Protein 3BJB (pdb70)

Nearest PDB structures (foldseek):
  3bjb-assembly2_C  TM=1.004E+00  e=9.949E-22  Rhodococcus jostii RHA1
  3bjb-assembly1_A  TM=9.323E-01  e=1.889E-17  Rhodococcus jostii RHA1
  3mnl-assembly1_A  TM=8.735E-01  e=1.413E-06  Mycobacterium tuberculosis H37Rv
  2qib-assembly1_B  TM=6.508E-01  e=2.003E-03  Streptomyces coelicolor A3(2)
  7uwb-assembly1_c  TM=2.701E-01  e=7.790E+00  Citrus x limon

Structure (mmCIF, N/CA/C/O backbone):
data_3BJB
#
_entry.id   3BJB
#
_cell.length_a   93.767
_cell.length_b   93.767
_cell.length_c   314.912
_cell.angle_alpha   90.00
_cell.angle_beta   90.00
_cell.angle_gamma   90.00
#
_symmetry.space_group_name_H-M   'P 41 21 2'
#
loop_
_entity.id
_entity.type
_entity.pdbx_description
1 polymer 'Probable transcriptional regulator, TetR family protein'
2 non-polymer 'SULFATE ION'
3 water water
#
loop_
_atom_site.group_PDB
_atom_site.id
_atom_site.type_symbol
_atom_site.label_atom_id
_atom_site.label_alt_id
_atom_site.label_comp_id
_atom_site.label_asym_id
_atom_site.label_entity_id
_atom_site.label_seq_id
_atom_site.pdbx_PDB_ins_code
_atom_site.Cartn_x
_atom_site.Cartn_y
_atom_site.Cartn_z
_atom_site.occupancy
_atom_site.B_iso_or_equiv
_atom_site.auth_seq_id
_atom_site.auth_comp_id
_atom_site.auth_asym_id
_atom_site.auth_atom_id
_atom_site.pdbx_PDB_model_num
ATOM 1 N N . SER A 1 17 ? 116.009 36.997 163.969 1.00 87.94 15 SER A N 1
ATOM 2 C CA . SER A 1 17 ? 115.916 36.159 162.679 1.00 88.34 15 SER A CA 1
ATOM 3 C C . SER A 1 17 ? 115.123 34.871 162.910 1.00 88.52 15 SER A C 1
ATOM 4 O O . SER A 1 17 ? 114.316 34.471 162.070 1.00 88.51 15 SER A O 1
ATOM 7 N N . GLU A 1 18 ? 115.366 34.221 164.046 1.00 88.71 16 GLU A N 1
ATOM 8 C CA . GLU A 1 18 ? 114.547 33.086 164.471 1.00 88.57 16 GLU A CA 1
ATOM 9 C C . GLU A 1 18 ? 113.843 33.433 165.780 1.00 88.75 16 GLU A C 1
ATOM 10 O O . GLU A 1 18 ? 112.823 32.822 166.121 1.00 89.27 16 GLU A O 1
ATOM 16 N N . GLU A 1 19 ? 114.390 34.422 166.502 1.00 88.40 17 GLU A N 1
ATOM 17 C CA . GLU A 1 19 ? 113.624 35.151 167.513 1.00 87.92 17 GLU A CA 1
ATOM 18 C C . GLU A 1 19 ? 112.341 35.541 166.808 1.00 87.24 17 GLU A C 1
ATOM 19 O O . GLU A 1 19 ? 111.246 35.416 167.352 1.00 87.23 17 GLU A O 1
ATOM 25 N N . GLN A 1 20 ? 112.510 35.980 165.563 1.00 86.23 18 GLN A N 1
ATOM 26 C CA . GLN A 1 20 ? 111.426 36.422 164.704 1.00 85.08 18 GLN A CA 1
ATOM 27 C C . GLN A 1 20 ? 110.485 35.289 164.261 1.00 83.89 18 GLN A C 1
ATOM 28 O O . GLN A 1 20 ? 109.300 35.522 163.990 1.00 82.98 18 GLN A O 1
ATOM 34 N N . ARG A 1 21 ? 111.009 34.069 164.167 1.00 82.21 19 ARG A N 1
ATOM 35 C CA . ARG A 1 21 ? 110.185 32.953 163.712 1.00 80.35 19 ARG A CA 1
ATOM 36 C C . ARG A 1 21 ? 109.429 32.332 164.885 1.00 78.68 19 ARG A C 1
ATOM 37 O O . ARG A 1 21 ? 108.299 31.853 164.719 1.00 76.97 19 ARG A O 1
ATOM 45 N N . ALA A 1 22 ? 110.059 32.365 166.063 1.00 77.03 20 ALA A N 1
ATOM 46 C CA . ALA A 1 22 ? 109.399 32.000 167.318 1.00 76.74 20 ALA A CA 1
ATOM 47 C C . ALA A 1 22 ? 108.294 33.017 167.643 1.00 76.99 20 ALA A C 1
ATOM 48 O O . ALA A 1 22 ? 107.192 32.651 168.047 1.00 76.83 20 ALA A O 1
ATOM 50 N N . ARG A 1 23 ? 108.610 34.297 167.458 1.00 76.93 21 ARG A N 1
ATOM 51 C CA . ARG A 1 23 ? 107.656 35.390 167.593 1.00 76.94 21 ARG A CA 1
ATOM 52 C C . ARG A 1 23 ? 106.389 35.097 166.781 1.00 76.52 21 ARG A C 1
ATOM 53 O O . ARG A 1 23 ? 105.289 35.492 167.170 1.00 75.77 21 ARG A O 1
ATOM 61 N N . HIS A 1 24 ? 106.558 34.375 165.676 1.00 76.08 22 HIS A N 1
ATOM 62 C CA . HIS A 1 24 ? 105.455 34.061 164.758 1.00 76.76 22 HIS A CA 1
ATOM 63 C C . HIS A 1 24 ? 104.602 32.876 165.228 1.00 76.22 22 HIS A C 1
ATOM 64 O O . HIS A 1 24 ? 103.372 32.867 165.083 1.00 77.12 22 HIS A O 1
ATOM 71 N N . VAL A 1 25 ? 105.280 31.890 165.798 1.00 74.71 23 VAL A N 1
ATOM 72 C CA . VAL A 1 25 ? 104.662 30.741 166.448 1.00 73.07 23 VAL A CA 1
ATOM 73 C C . VAL A 1 25 ? 103.922 31.192 167.740 1.00 72.34 23 VAL A C 1
ATOM 74 O O . VAL A 1 25 ? 102.894 30.628 168.084 1.00 71.74 23 VAL A O 1
ATOM 78 N N . ARG A 1 26 ? 104.410 32.235 168.414 1.00 71.89 24 ARG A N 1
ATOM 79 C CA . ARG A 1 26 ? 103.749 32.737 169.625 1.00 72.89 24 ARG A CA 1
ATOM 80 C C . ARG A 1 26 ? 102.369 33.302 169.320 1.00 73.14 24 ARG A C 1
ATOM 81 O O . ARG A 1 26 ? 101.395 33.017 170.005 1.00 73.62 24 ARG A O 1
ATOM 97 N N . LEU A 1 28 ? 100.283 32.819 166.668 1.00 70.28 26 LEU A N 1
ATOM 98 C CA . LEU A 1 28 ? 99.373 31.743 166.240 1.00 68.47 26 LEU A CA 1
ATOM 99 C C . LEU A 1 28 ? 98.802 30.865 167.352 1.00 67.04 26 LEU A C 1
ATOM 100 O O . LEU A 1 28 ? 97.627 30.535 167.338 1.00 64.63 26 LEU A O 1
ATOM 105 N N . GLU A 1 29 ? 99.627 30.459 168.312 1.00 68.15 27 GLU A N 1
ATOM 106 C CA . GLU A 1 29 ? 99.071 29.765 169.492 1.00 69.02 27 GLU A CA 1
ATOM 107 C C . GLU A 1 29 ? 98.259 30.669 170.426 1.00 68.37 27 GLU A C 1
ATOM 108 O O . GLU A 1 29 ? 97.152 30.306 170.831 1.00 69.35 27 GLU A O 1
ATOM 114 N N . ALA A 1 30 ? 98.780 31.857 170.723 1.00 66.25 28 ALA A N 1
ATOM 115 C CA . ALA A 1 30 ? 97.998 32.867 171.415 1.00 64.20 28 ALA A CA 1
ATOM 116 C C . ALA A 1 30 ? 96.591 32.901 170.817 1.00 63.74 28 ALA A C 1
ATOM 117 O O . ALA A 1 30 ? 95.622 32.693 171.539 1.00 63.68 28 ALA A O 1
ATOM 119 N N . ALA A 1 31 ? 96.498 33.116 169.500 1.00 62.91 29 ALA A N 1
ATOM 120 C CA . ALA A 1 31 ? 95.227 33.086 168.742 1.00 62.70 29 ALA A CA 1
ATOM 121 C C . ALA A 1 31 ? 94.439 31.784 168.892 1.00 63.23 29 ALA A C 1
ATOM 122 O O . ALA A 1 31 ? 93.238 31.804 169.205 1.00 63.81 29 ALA A O 1
ATOM 124 N N . ILE A 1 32 ? 95.098 30.652 168.657 1.00 63.40 30 ILE A N 1
ATOM 125 C CA . ILE A 1 32 ? 94.462 29.353 168.857 1.00 63.32 30 ILE A CA 1
ATOM 126 C C . ILE A 1 32 ? 93.858 29.300 170.263 1.00 63.37 30 ILE A C 1
ATOM 127 O O . ILE A 1 32 ? 92.681 29.006 170.432 1.00 63.92 30 ILE A O 1
ATOM 132 N N . GLU A 1 33 ? 94.670 29.631 171.255 1.00 62.55 31 GLU A N 1
ATOM 133 C CA . GLU A 1 33 ? 94.290 29.562 172.653 1.00 63.39 31 GLU A CA 1
ATOM 134 C C . GLU A 1 33 ? 93.057 30.425 172.993 1.00 63.31 31 GLU A C 1
ATOM 135 O O . GLU A 1 33 ? 92.188 30.017 173.773 1.00 64.07 31 GLU A O 1
ATOM 141 N N . LEU A 1 34 ? 92.987 31.619 172.416 1.00 62.43 32 LEU A N 1
ATOM 142 C CA . LEU A 1 34 ? 91.876 32.509 172.684 1.00 61.42 32 LEU A CA 1
ATOM 143 C C . LEU A 1 34 ? 90.556 32.084 172.040 1.00 61.54 32 LEU A C 1
ATOM 144 O O . LEU A 1 34 ? 89.490 32.265 172.626 1.00 60.65 32 LEU A O 1
ATOM 149 N N . ALA A 1 35 ? 90.632 31.505 170.844 1.00 62.44 33 ALA A N 1
ATOM 150 C CA . ALA A 1 35 ? 89.429 31.099 170.112 1.00 62.96 33 ALA A CA 1
ATOM 151 C C . ALA A 1 35 ? 88.765 29.901 170.773 1.00 64.15 33 ALA A C 1
ATOM 152 O O . ALA A 1 35 ? 87.632 29.563 170.441 1.00 64.32 33 ALA A O 1
ATOM 154 N N . THR A 1 36 ? 89.481 29.269 171.702 1.00 65.26 34 THR A N 1
ATOM 155 C CA . THR A 1 36 ? 88.952 28.168 172.499 1.00 67.61 34 THR A CA 1
ATOM 156 C C . THR A 1 36 ? 88.277 28.705 173.745 1.00 68.92 34 THR A C 1
ATOM 157 O O . THR A 1 36 ? 87.163 28.297 174.071 1.00 70.09 34 THR A O 1
ATOM 161 N N . GLU A 1 37 ? 88.968 29.597 174.452 1.00 70.33 35 GLU A N 1
ATOM 162 C CA . GLU A 1 37 ? 88.415 30.257 175.641 1.00 71.75 35 GLU A CA 1
ATOM 163 C C . GLU A 1 37 ? 87.173 31.087 175.293 1.00 72.35 35 GLU A C 1
ATOM 164 O O . GLU A 1 37 ? 86.238 31.194 176.098 1.00 72.58 35 GLU A O 1
ATOM 170 N N . LYS A 1 38 ? 87.159 31.642 174.081 1.00 72.05 36 LYS A N 1
ATOM 171 C CA . LYS A 1 38 ? 86.215 32.690 173.731 1.00 72.51 36 LYS A CA 1
ATOM 172 C C . LYS A 1 38 ? 85.718 32.567 172.267 1.00 72.39 36 LYS A C 1
ATOM 173 O O . LYS A 1 38 ? 86.437 32.087 171.379 1.00 72.79 36 LYS A O 1
ATOM 179 N N . GLU A 1 39 ? 84.485 32.990 172.021 1.00 71.16 37 GLU A N 1
ATOM 180 C CA . GLU A 1 39 ? 83.906 32.984 170.674 1.00 69.93 37 GLU A CA 1
ATOM 181 C C . GLU A 1 39 ? 84.561 34.096 169.809 1.00 68.98 37 GLU A C 1
ATOM 182 O O . GLU A 1 39 ? 85.100 35.057 170.346 1.00 68.73 37 GLU A O 1
ATOM 188 N N . LEU A 1 40 ? 84.556 33.952 168.479 1.00 67.64 38 LEU A N 1
ATOM 189 C CA . LEU A 1 40 ? 85.418 34.778 167.621 1.00 65.69 38 LEU A CA 1
ATOM 190 C C . LEU A 1 40 ? 85.068 36.230 167.778 1.00 65.76 38 LEU A C 1
ATOM 191 O O . LEU A 1 40 ? 85.953 37.075 167.874 1.00 66.89 38 LEU A O 1
ATOM 196 N N . ALA A 1 41 ? 83.781 36.521 167.850 1.00 65.24 39 ALA A N 1
ATOM 197 C CA . ALA A 1 41 ? 83.337 37.899 167.955 1.00 65.41 39 ALA A CA 1
ATOM 198 C C . ALA A 1 41 ? 83.933 38.660 169.155 1.00 65.46 39 ALA A C 1
ATOM 199 O O . ALA A 1 41 ? 84.062 39.891 169.118 1.00 65.09 39 ALA A O 1
ATOM 201 N N . ARG A 1 42 ? 84.271 37.918 170.208 1.00 65.07 40 ARG A N 1
ATOM 202 C CA . ARG A 1 42 ? 84.800 38.475 171.445 1.00 64.38 40 ARG A CA 1
ATOM 203 C C . ARG A 1 42 ? 86.324 38.266 171.637 1.00 62.73 40 ARG A C 1
ATOM 204 O O . ARG A 1 42 ? 86.896 38.796 172.584 1.00 63.51 40 ARG A O 1
ATOM 212 N N . VAL A 1 43 ? 86.987 37.500 170.774 1.00 59.81 41 VAL A N 1
ATOM 213 C CA . VAL A 1 43 ? 88.447 37.394 170.849 1.00 58.30 41 VAL A CA 1
ATOM 214 C C . VAL A 1 43 ? 89.031 38.764 170.560 1.00 59.37 41 VAL A C 1
ATOM 215 O O . VAL A 1 43 ? 88.708 39.360 169.559 1.00 60.36 41 VAL A O 1
ATOM 219 N N . GLN A 1 44 ? 89.895 39.285 171.402 1.00 59.43 42 GLN A N 1
ATOM 220 C CA . GLN A 1 44 ? 90.391 40.603 171.099 1.00 61.27 42 GLN A CA 1
ATOM 221 C C . GLN A 1 44 ? 91.881 40.673 170.781 1.00 60.95 42 GLN A C 1
ATOM 222 O O . GLN A 1 44 ? 92.714 40.108 171.502 1.00 62.42 42 GLN A O 1
ATOM 236 N N . HIS A 1 46 ? 94.155 42.899 171.294 1.00 58.10 44 HIS A N 1
ATOM 237 C CA . HIS A 1 46 ? 95.014 43.173 172.443 1.00 56.07 44 HIS A CA 1
ATOM 238 C C . HIS A 1 46 ? 95.236 42.015 173.346 1.00 58.41 44 HIS A C 1
ATOM 239 O O . HIS A 1 46 ? 96.293 41.935 173.942 1.00 60.17 44 HIS A O 1
ATOM 246 N N . GLU A 1 47 ? 94.272 41.113 173.480 1.00 60.67 45 GLU A N 1
ATOM 247 C CA . GLU A 1 47 ? 94.525 39.917 174.298 1.00 63.23 45 GLU A CA 1
ATOM 248 C C . GLU A 1 47 ? 95.532 38.998 173.592 1.00 62.21 45 GLU A C 1
ATOM 249 O O . GLU A 1 47 ? 96.304 38.316 174.267 1.00 61.42 45 GLU A O 1
ATOM 255 N N . VAL A 1 48 ? 95.524 38.999 172.255 1.00 61.18 46 VAL A N 1
ATOM 256 C CA . VAL A 1 48 ? 96.430 38.156 171.457 1.00 61.93 46 VAL A CA 1
ATOM 257 C C . VAL A 1 48 ? 97.886 38.580 171.556 1.00 62.24 46 VAL A C 1
ATOM 258 O O . VAL A 1 48 ? 98.770 37.726 171.708 1.00 63.30 46 VAL A O 1
ATOM 262 N N . ALA A 1 49 ? 98.133 39.884 171.487 1.00 62.78 47 ALA A N 1
ATOM 263 C CA . ALA A 1 49 ? 99.490 40.440 171.628 1.00 62.92 47 ALA A CA 1
ATOM 264 C C . ALA A 1 49 ? 100.071 40.231 173.016 1.00 62.81 47 ALA A C 1
ATOM 265 O O . ALA A 1 49 ? 101.205 39.745 173.142 1.00 63.14 47 ALA A O 1
ATOM 267 N N . LYS A 1 50 ? 99.287 40.598 174.034 1.00 62.57 48 LYS A N 1
ATOM 268 C CA . LYS A 1 50 ? 99.671 40.495 175.440 1.00 63.82 48 LYS A CA 1
ATOM 269 C C . LYS A 1 50 ? 100.090 39.042 175.794 1.00 64.09 48 LYS A C 1
ATOM 270 O O . LYS A 1 50 ? 101.216 38.806 176.208 1.00 63.83 48 LYS A O 1
ATOM 276 N N . ARG A 1 51 ? 99.159 38.104 175.604 1.00 64.91 49 ARG A N 1
ATOM 277 C CA . ARG A 1 51 ? 99.341 36.637 175.666 1.00 64.76 49 ARG A CA 1
ATOM 278 C C . ARG A 1 51 ? 100.469 36.076 174.777 1.00 64.97 49 ARG A C 1
ATOM 279 O O . ARG A 1 51 ? 100.970 34.982 175.026 1.00 65.55 49 ARG A O 1
ATOM 287 N N . ALA A 1 52 ? 100.843 36.808 173.730 1.00 65.33 50 ALA A N 1
ATOM 288 C CA . ALA A 1 52 ? 101.919 36.394 172.817 1.00 65.49 50 ALA A CA 1
ATOM 289 C C . ALA A 1 52 ? 103.240 37.102 173.132 1.00 65.74 50 ALA A C 1
ATOM 290 O O . ALA A 1 52 ? 104.295 36.790 172.566 1.00 66.04 50 ALA A O 1
ATOM 292 N N . GLY A 1 53 ? 103.168 38.054 174.050 1.00 65.45 51 GLY A N 1
ATOM 293 C CA . GLY A 1 53 ? 104.326 38.814 174.463 1.00 63.89 51 GLY A CA 1
ATOM 294 C C . GLY A 1 53 ? 104.839 39.783 173.414 1.00 63.76 51 GLY A C 1
ATOM 295 O O . GLY A 1 53 ? 106.001 40.161 173.456 1.00 64.98 51 GLY A O 1
ATOM 296 N N . VAL A 1 54 ? 103.995 40.228 172.492 1.00 62.05 52 VAL A N 1
ATOM 297 C CA . VAL A 1 54 ? 104.480 41.147 171.468 1.00 60.99 52 VAL A CA 1
ATOM 298 C C . VAL A 1 54 ? 103.824 42.506 171.582 1.00 60.58 52 VAL A C 1
ATOM 299 O O . VAL A 1 54 ? 102.727 42.621 172.113 1.00 60.03 52 VAL A O 1
ATOM 303 N N . ALA A 1 55 ? 104.496 43.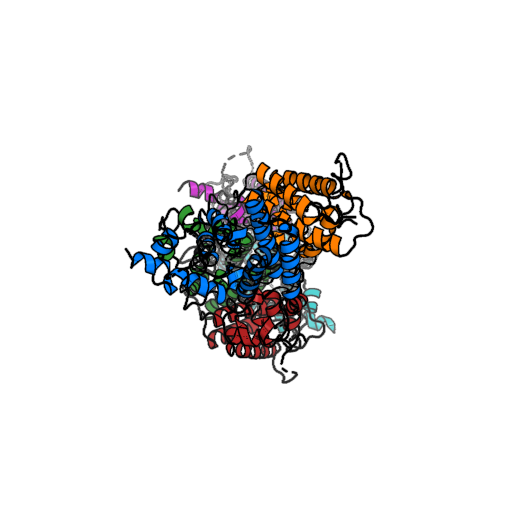539 171.080 1.00 60.63 53 ALA A N 1
ATOM 304 C CA . ALA A 1 55 ? 103.883 44.858 171.052 1.00 61.51 53 ALA A CA 1
ATOM 305 C C . ALA A 1 55 ? 102.788 44.773 170.027 1.00 62.93 53 ALA A C 1
ATOM 306 O O . ALA A 1 55 ? 102.810 43.923 169.125 1.00 64.31 53 ALA A O 1
ATOM 308 N N . ILE A 1 56 ? 101.832 45.670 170.168 1.00 63.52 54 ILE A N 1
ATOM 309 C CA . ILE A 1 56 ? 100.581 45.583 169.475 1.00 63.71 54 ILE A CA 1
ATOM 310 C C . ILE A 1 56 ? 100.756 46.029 168.037 1.00 64.94 54 ILE A C 1
ATOM 311 O O . ILE A 1 56 ? 100.014 45.632 167.151 1.00 67.03 54 ILE A O 1
ATOM 316 N N . GLY A 1 57 ? 101.778 46.837 167.804 1.00 66.53 55 GLY A N 1
ATOM 317 C CA . GLY A 1 57 ? 102.128 47.245 166.458 1.00 66.90 55 GLY A CA 1
ATOM 318 C C . GLY A 1 57 ? 102.563 46.054 165.639 1.00 67.16 55 GLY A C 1
ATOM 319 O O . GLY A 1 57 ? 102.139 45.899 164.493 1.00 67.13 55 GLY A O 1
ATOM 320 N N . THR A 1 58 ? 103.405 45.220 166.250 1.00 68.09 56 THR A N 1
ATOM 321 C CA . THR A 1 58 ? 103.994 44.076 165.584 1.00 68.54 56 THR A CA 1
ATOM 322 C C . THR A 1 58 ? 102.881 43.102 165.241 1.00 68.13 56 THR A C 1
ATOM 323 O O . THR A 1 58 ? 102.791 42.671 164.089 1.00 67.81 56 THR A O 1
ATOM 327 N N . LEU A 1 59 ? 101.978 42.837 166.191 1.00 66.80 57 LEU A N 1
ATOM 328 C CA . LEU A 1 59 ? 100.849 41.955 165.907 1.00 65.63 57 LEU A CA 1
ATOM 329 C C . LEU A 1 59 ? 100.105 42.344 164.611 1.00 66.24 57 LEU A C 1
ATOM 330 O O . LEU A 1 59 ? 99.884 41.496 163.744 1.00 67.84 57 LEU A O 1
ATOM 335 N N . TYR A 1 60 ? 99.710 43.610 164.474 1.00 65.10 58 TYR A N 1
ATOM 336 C CA . TYR A 1 60 ? 98.907 44.023 163.321 1.00 63.80 58 TYR A CA 1
ATOM 337 C C . TYR A 1 60 ? 99.729 44.191 162.059 1.00 64.00 58 TYR A C 1
ATOM 338 O O . TYR A 1 60 ? 99.203 44.137 160.928 1.00 64.88 58 TYR A O 1
ATOM 347 N N . ARG A 1 61 ? 101.004 44.463 162.258 1.00 63.56 59 ARG A N 1
ATOM 348 C CA . ARG A 1 61 ? 101.968 44.408 161.170 1.00 64.95 59 ARG A CA 1
ATOM 349 C C . ARG A 1 61 ? 101.947 43.049 160.472 1.00 63.15 59 ARG A C 1
ATOM 350 O O . ARG A 1 61 ? 101.938 42.993 159.260 1.00 62.37 59 ARG A O 1
ATOM 358 N N . TYR A 1 62 ? 101.929 41.970 161.242 1.00 63.09 60 TYR A N 1
ATOM 359 C CA . TYR A 1 62 ? 101.871 40.635 160.674 1.00 63.57 60 TYR A CA 1
ATOM 360 C C . TYR A 1 62 ? 100.452 40.115 160.475 1.00 63.08 60 TYR A C 1
ATOM 361 O O . TYR A 1 62 ? 100.250 39.213 159.691 1.00 64.22 60 TYR A O 1
ATOM 370 N N . PHE A 1 63 ? 99.457 40.668 161.154 1.00 61.44 61 PHE A N 1
ATOM 371 C CA . PHE A 1 63 ? 98.090 40.245 160.892 1.00 60.33 61 PHE A CA 1
ATOM 372 C C . PHE A 1 63 ? 97.189 41.463 161.032 1.00 61.34 61 PHE A C 1
ATOM 373 O O . PHE A 1 63 ? 96.699 41.725 162.145 1.00 61.66 61 PHE A O 1
ATOM 381 N N . PRO A 1 64 ? 96.996 42.222 159.917 1.00 60.01 62 PRO A N 1
ATOM 382 C CA . PRO A 1 64 ? 96.225 43.479 159.822 1.00 58.78 62 PRO A CA 1
ATOM 383 C C . PRO A 1 64 ? 94.822 43.441 160.427 1.00 60.74 62 PRO A C 1
ATOM 384 O O . PRO A 1 64 ? 94.198 44.509 160.639 1.00 62.15 62 PRO A O 1
ATOM 388 N N . SER A 1 65 ? 94.305 42.245 160.692 1.00 59.32 63 SER A N 1
ATOM 389 C CA . SER A 1 65 ? 92.988 42.137 161.320 1.00 59.25 63 SER A CA 1
ATOM 390 C C . SER A 1 65 ? 92.848 40.756 161.848 1.00 58.94 63 SER A C 1
ATOM 391 O O . SER A 1 65 ? 93.743 39.922 161.709 1.00 60.44 63 SER A O 1
ATOM 394 N N . LYS A 1 66 ? 91.704 40.529 162.456 1.00 59.58 64 LYS A N 1
ATOM 395 C CA . LYS A 1 66 ? 91.395 39.302 163.139 1.00 60.40 64 LYS A CA 1
ATOM 396 C C . LYS A 1 66 ? 91.202 38.249 162.063 1.00 59.78 64 LYS A C 1
ATOM 397 O O . LYS A 1 66 ? 91.699 37.146 162.195 1.00 60.00 64 LYS A O 1
ATOM 403 N N . THR A 1 67 ? 90.519 38.625 160.974 1.00 59.67 65 THR A N 1
ATOM 404 C CA . THR A 1 67 ? 90.351 37.741 159.848 1.00 57.32 65 THR A CA 1
ATOM 405 C C . THR A 1 67 ? 91.710 37.249 159.369 1.00 57.18 65 THR A C 1
ATOM 406 O O . THR A 1 67 ? 91.833 36.069 159.109 1.00 57.89 65 THR A O 1
ATOM 410 N N . HIS A 1 68 ? 92.718 38.128 159.246 1.00 56.27 66 HIS A N 1
ATOM 411 C CA . HIS A 1 68 ? 94.009 37.710 158.652 1.00 56.94 66 HIS A CA 1
ATOM 412 C C . HIS A 1 68 ? 94.658 36.661 159.484 1.00 58.32 66 HIS A C 1
ATOM 413 O O . HIS A 1 68 ? 95.558 35.928 158.999 1.00 60.88 66 HIS A O 1
ATOM 420 N N . LEU A 1 69 ? 94.254 36.642 160.753 1.00 57.93 67 LEU A N 1
ATOM 421 C CA . LEU A 1 69 ? 95.008 35.982 161.780 1.00 58.22 67 LEU A CA 1
ATOM 422 C C . LEU A 1 69 ? 94.425 34.599 161.934 1.00 59.53 67 LEU A C 1
ATOM 423 O O . LEU A 1 69 ? 95.189 33.624 162.067 1.00 57.89 67 LEU A O 1
ATOM 428 N N . PHE A 1 70 ? 93.089 34.496 161.899 1.00 59.38 68 PHE A N 1
ATOM 429 C CA . PHE A 1 70 ? 92.481 33.155 161.906 1.00 60.86 68 PHE A CA 1
ATOM 430 C C . PHE A 1 70 ? 92.469 32.418 160.550 1.00 61.70 68 PHE A C 1
ATOM 431 O O . PHE A 1 70 ? 92.289 31.184 160.510 1.00 62.62 68 PHE A O 1
ATOM 439 N N . VAL A 1 71 ? 92.716 33.158 159.460 1.00 61.15 69 VAL A N 1
ATOM 440 C CA . VAL A 1 71 ? 93.115 32.526 158.207 1.00 59.05 69 VAL A CA 1
ATOM 441 C C . VAL A 1 71 ? 94.546 32.003 158.259 1.00 60.91 69 VAL A C 1
ATOM 442 O O . VAL A 1 71 ? 94.828 30.925 157.753 1.00 62.99 69 VAL A O 1
ATOM 446 N N . ALA A 1 72 ? 95.464 32.744 158.863 1.00 61.77 70 ALA A N 1
ATOM 447 C CA . ALA A 1 72 ? 96.804 32.206 159.057 1.00 61.94 70 ALA A CA 1
ATOM 448 C C . ALA A 1 72 ? 96.729 30.952 159.967 1.00 62.69 70 ALA A C 1
ATOM 449 O O . ALA A 1 72 ? 97.440 29.977 159.743 1.00 61.80 70 ALA A O 1
ATOM 451 N N . VAL A 1 73 ? 95.833 30.982 160.958 1.00 64.97 71 VAL A N 1
ATOM 452 C CA . VAL A 1 73 ? 95.640 29.840 161.850 1.00 66.09 71 VAL A CA 1
ATOM 453 C C . VAL A 1 73 ? 95.094 28.693 161.007 1.00 66.55 71 VAL A C 1
ATOM 454 O O . VAL A 1 73 ? 95.629 27.604 161.050 1.00 67.16 71 VAL A O 1
ATOM 466 N N . VAL A 1 75 ? 95.563 28.108 157.842 1.00 68.50 73 VAL A N 1
ATOM 467 C CA . VAL A 1 75 ? 96.598 27.578 156.932 1.00 67.20 73 VAL A CA 1
ATOM 468 C C . VAL A 1 75 ? 97.513 26.701 157.721 1.00 68.19 73 VAL A C 1
ATOM 469 O O . VAL A 1 75 ? 97.911 25.622 157.276 1.00 69.59 73 VAL A O 1
ATOM 473 N N . ASP A 1 76 ? 97.827 27.159 158.920 1.00 69.13 74 ASP A N 1
ATOM 474 C CA . ASP A 1 76 ? 98.795 26.485 159.764 1.00 69.95 74 ASP A CA 1
ATOM 475 C C . ASP A 1 76 ? 98.228 25.180 160.286 1.00 69.75 74 ASP A C 1
ATOM 476 O O . ASP A 1 76 ? 98.945 24.190 160.413 1.00 70.16 74 ASP A O 1
ATOM 481 N N . GLN A 1 77 ? 96.936 25.193 160.576 1.00 70.14 75 GLN A N 1
ATOM 482 C CA . GLN A 1 77 ? 96.247 24.011 161.068 1.00 70.80 75 GLN A CA 1
ATOM 483 C C . GLN A 1 77 ? 96.075 22.914 160.032 1.00 70.77 75 GLN A C 1
ATOM 484 O O . GLN A 1 77 ? 96.052 21.740 160.404 1.00 71.77 75 GLN A O 1
ATOM 490 N N . ILE A 1 78 ? 95.945 23.284 158.752 1.00 70.43 76 ILE A N 1
ATOM 491 C CA . ILE A 1 78 ? 95.945 22.292 157.657 1.00 71.02 76 ILE A CA 1
ATOM 492 C C . ILE A 1 78 ? 97.320 21.633 157.491 1.00 72.02 76 ILE A C 1
ATOM 493 O O . ILE A 1 78 ? 97.424 20.427 157.583 1.00 72.91 76 ILE A O 1
ATOM 498 N N . ASP A 1 79 ? 98.363 22.431 157.263 1.00 73.66 77 ASP A N 1
ATOM 499 C CA . ASP A 1 79 ? 99.745 21.948 157.171 1.00 75.87 77 ASP A CA 1
ATOM 500 C C . ASP A 1 79 ? 100.077 20.821 158.179 1.00 77.65 77 ASP A C 1
ATOM 501 O O . ASP A 1 79 ? 101.067 20.106 158.017 1.00 76.59 77 ASP A O 1
ATOM 506 N N . ARG A 1 80 ? 99.238 20.670 159.204 1.00 79.63 78 ARG A N 1
ATOM 507 C CA . ARG A 1 80 ? 99.440 19.658 160.242 1.00 81.69 78 ARG A CA 1
ATOM 508 C C . ARG A 1 80 ? 98.432 18.490 160.186 1.00 81.84 78 ARG A C 1
ATOM 509 O O . ARG A 1 80 ? 98.169 17.860 161.204 1.00 80.95 78 ARG A O 1
ATOM 525 N N . GLY A 1 92 ? 93.275 3.517 154.624 1.00 60.98 90 GLY A N 1
ATOM 526 C CA . GLY A 1 92 ? 94.382 2.586 154.409 1.00 62.65 90 GLY A CA 1
ATOM 527 C C . GLY A 1 92 ? 95.165 2.828 153.123 1.00 63.06 90 GLY A C 1
ATOM 528 O O . GLY A 1 92 ? 95.472 3.972 152.785 1.00 62.35 90 GLY A O 1
ATOM 529 N N . GLU A 1 93 ? 95.499 1.749 152.406 1.00 63.92 91 GLU A N 1
ATOM 530 C CA . GLU A 1 93 ? 96.281 1.866 151.153 1.00 64.07 91 GLU A CA 1
ATOM 531 C C . GLU A 1 93 ? 95.520 2.518 149.960 1.00 63.75 91 GLU A C 1
ATOM 532 O O . GLU A 1 93 ? 95.829 3.664 149.605 1.00 64.19 91 GLU A O 1
ATOM 538 N N . SER A 1 94 ? 94.551 1.804 149.364 1.00 62.22 92 SER A N 1
ATOM 539 C CA . SER A 1 94 ? 93.634 2.378 148.360 1.00 60.92 92 SER A CA 1
ATOM 540 C C . SER A 1 94 ? 93.429 3.924 148.443 1.00 59.89 92 SER A C 1
ATOM 541 O O . SER A 1 94 ? 92.900 4.437 149.445 1.00 58.75 92 SER A O 1
ATOM 544 N N . PRO A 1 95 ? 93.805 4.663 147.374 1.00 59.12 93 PRO A N 1
ATOM 545 C CA . PRO A 1 95 ? 93.778 6.137 147.451 1.00 58.60 93 PRO A CA 1
ATOM 546 C C . PRO A 1 95 ? 92.510 6.696 148.085 1.00 57.60 93 PRO A C 1
ATOM 547 O O . PRO A 1 95 ? 92.615 7.419 149.064 1.00 57.64 93 PRO A O 1
ATOM 551 N N . GLN A 1 96 ? 91.331 6.333 147.578 1.00 57.59 94 GLN A N 1
ATOM 552 C CA . GLN A 1 96 ? 90.066 6.810 148.180 1.00 57.41 94 GLN A CA 1
ATOM 553 C C . GLN A 1 96 ? 90.039 6.690 149.703 1.00 57.12 94 GLN A C 1
ATOM 554 O O . GLN A 1 96 ? 89.800 7.685 150.393 1.00 56.78 94 GLN A O 1
ATOM 560 N N . ASP A 1 97 ? 90.286 5.474 150.203 1.00 57.32 95 ASP A N 1
ATOM 561 C CA . ASP A 1 97 ? 90.296 5.163 151.651 1.00 57.48 95 ASP A CA 1
ATOM 562 C C . ASP A 1 97 ? 91.257 6.021 152.479 1.00 56.79 95 ASP A C 1
ATOM 563 O O . ASP A 1 97 ? 90.939 6.425 153.608 1.00 55.77 95 ASP A O 1
ATOM 568 N N . ALA A 1 98 ? 92.433 6.280 151.916 1.00 55.96 96 ALA A N 1
ATOM 569 C CA . ALA A 1 98 ? 93.455 7.028 152.620 1.00 55.02 96 ALA A CA 1
ATOM 570 C C . ALA A 1 98 ? 93.009 8.462 152.734 1.00 53.24 96 ALA A C 1
ATOM 571 O O . ALA A 1 98 ? 93.105 9.059 153.802 1.00 52.30 96 ALA A O 1
ATOM 573 N N . VAL A 1 99 ? 92.500 8.982 151.625 1.00 52.74 97 VAL A N 1
ATOM 574 C CA . VAL A 1 99 ? 92.012 10.360 151.520 1.00 52.50 97 VAL A CA 1
ATOM 575 C C . VAL A 1 99 ? 90.868 10.482 152.474 1.00 52.65 97 VAL A C 1
ATOM 576 O O . VAL A 1 99 ? 90.867 11.351 153.348 1.00 54.02 97 VAL A O 1
ATOM 580 N N . TYR A 1 100 ? 89.916 9.576 152.322 1.00 52.93 98 TYR A N 1
ATOM 581 C CA . TYR A 1 100 ? 88.785 9.505 153.195 1.00 54.28 98 TYR A CA 1
ATOM 582 C C . TYR A 1 100 ? 89.233 9.554 154.630 1.00 54.78 98 TYR A C 1
ATOM 583 O O . TYR A 1 100 ? 88.723 10.349 155.415 1.00 55.25 98 TYR A O 1
ATOM 592 N N . ASN A 1 101 ? 90.185 8.687 154.959 1.00 54.92 99 ASN A N 1
ATOM 593 C CA . ASN A 1 101 ? 90.585 8.451 156.343 1.00 55.61 99 ASN A CA 1
ATOM 594 C C . ASN A 1 101 ? 91.252 9.676 156.917 1.00 55.80 99 ASN A C 1
ATOM 595 O O . ASN A 1 101 ? 91.173 9.939 158.117 1.00 57.10 99 ASN A O 1
ATOM 600 N N . VAL A 1 102 ? 91.868 10.461 156.043 1.00 55.78 100 VAL A N 1
ATOM 601 C CA . VAL A 1 102 ? 92.490 11.699 156.464 1.00 54.68 100 VAL A CA 1
ATOM 602 C C . VAL A 1 102 ? 91.381 12.732 156.762 1.00 54.71 100 VAL A C 1
ATOM 603 O O . VAL A 1 102 ? 91.509 13.544 157.686 1.00 53.87 100 VAL A O 1
ATOM 607 N N . LEU A 1 103 ? 90.285 12.673 155.999 1.00 54.11 101 LEU A N 1
ATOM 608 C CA . LEU A 1 103 ? 89.155 13.575 156.232 1.00 53.82 101 LEU A CA 1
ATOM 609 C C . LEU A 1 103 ? 88.419 13.212 157.488 1.00 54.18 101 LEU A C 1
ATOM 610 O O . LEU A 1 103 ? 88.030 14.103 158.231 1.00 53.36 101 LEU A O 1
ATOM 615 N N . VAL A 1 104 ? 88.251 11.910 157.743 1.00 54.22 102 VAL A N 1
ATOM 616 C CA . VAL A 1 104 ? 87.524 11.485 158.928 1.00 55.46 102 VAL A CA 1
ATOM 617 C C . VAL A 1 104 ? 88.344 11.841 160.154 1.00 57.34 102 VAL A C 1
ATOM 618 O O . VAL A 1 104 ? 87.787 12.323 161.143 1.00 57.54 102 VAL A O 1
ATOM 622 N N . ARG A 1 105 ? 89.664 11.631 160.083 1.00 59.55 103 ARG A N 1
ATOM 623 C CA . ARG A 1 105 ? 90.549 11.997 161.194 1.00 61.27 103 ARG A CA 1
ATOM 624 C C . ARG A 1 105 ? 90.515 13.503 161.435 1.00 61.61 103 ARG A C 1
ATOM 625 O O . ARG A 1 105 ? 90.468 13.915 162.586 1.00 62.71 103 ARG A O 1
ATOM 633 N N . ALA A 1 106 ? 90.520 14.307 160.366 1.00 62.10 104 ALA A N 1
ATOM 634 C CA . ALA A 1 106 ? 90.506 15.795 160.477 1.00 63.09 104 ALA A CA 1
ATOM 635 C C . ALA A 1 106 ? 89.148 16.369 160.868 1.00 64.22 104 ALA A C 1
ATOM 636 O O . ALA A 1 106 ? 89.059 17.453 161.454 1.00 65.11 104 ALA A O 1
ATOM 638 N N . THR A 1 107 ? 88.090 15.646 160.525 1.00 65.11 105 THR A N 1
ATOM 639 C CA . THR A 1 107 ? 86.741 16.031 160.909 1.00 65.40 105 THR A CA 1
ATOM 640 C C . THR A 1 107 ? 86.579 15.979 162.420 1.00 65.34 105 THR A C 1
ATOM 641 O O . THR A 1 107 ? 86.082 16.942 163.024 1.00 63.74 105 THR A O 1
ATOM 645 N N . ARG A 1 108 ? 87.015 14.861 163.015 1.00 64.66 106 ARG A N 1
ATOM 646 C CA . ARG A 1 108 ? 86.899 14.649 164.458 1.00 65.26 106 ARG A CA 1
ATOM 647 C C . ARG A 1 108 ? 87.734 15.650 165.247 1.00 65.72 106 ARG A C 1
ATOM 648 O O . ARG A 1 108 ? 87.324 16.076 166.331 1.00 65.84 106 ARG A O 1
ATOM 656 N N . GLY A 1 109 ? 88.901 16.010 164.702 1.00 65.85 107 GLY A N 1
ATOM 657 C CA . GLY A 1 109 ? 89.781 17.030 165.295 1.00 65.90 107 GLY A CA 1
ATOM 658 C C . GLY A 1 109 ? 89.114 18.386 165.387 1.00 66.12 107 GLY A C 1
ATOM 659 O O . GLY A 1 109 ? 89.068 18.998 166.457 1.00 66.41 107 GLY A O 1
ATOM 660 N N . LEU A 1 110 ? 88.580 18.844 164.261 1.00 66.15 108 LEU A N 1
ATOM 661 C CA . LEU A 1 110 ? 87.858 20.101 164.228 1.00 67.15 108 LEU A CA 1
ATOM 662 C C . LEU A 1 110 ? 86.561 20.128 165.065 1.00 68.69 108 LEU A C 1
ATOM 663 O O . LEU A 1 110 ? 86.196 21.168 165.622 1.00 68.35 108 LEU A O 1
ATOM 668 N N . LEU A 1 111 ? 85.874 18.995 165.185 1.00 70.12 109 LEU A N 1
ATOM 669 C CA . LEU A 1 111 ? 84.560 19.018 165.817 1.00 71.16 109 LEU A CA 1
ATOM 670 C C . LEU A 1 111 ? 84.585 18.869 167.323 1.00 72.39 109 LEU A C 1
ATOM 671 O O . LEU A 1 111 ? 83.583 19.153 167.989 1.00 72.47 109 LEU A O 1
ATOM 676 N N . ARG A 1 112 ? 85.708 18.424 167.881 1.00 72.63 110 ARG A N 1
ATOM 677 C CA . ARG A 1 112 ? 85.847 18.561 169.320 1.00 73.36 110 ARG A CA 1
ATOM 678 C C . ARG A 1 112 ? 86.779 19.700 169.716 1.00 73.14 110 ARG A C 1
ATOM 679 O O . ARG A 1 112 ? 87.536 19.607 170.674 1.00 73.94 110 ARG A O 1
ATOM 687 N N . ARG A 1 113 ? 86.696 20.784 168.950 1.00 72.23 111 ARG A N 1
ATOM 688 C CA . ARG A 1 113 ? 87.172 22.099 169.362 1.00 71.67 111 ARG A CA 1
ATOM 689 C C . ARG A 1 113 ? 86.294 23.080 168.610 1.00 70.17 111 ARG A C 1
ATOM 690 O O . ARG A 1 113 ? 86.805 23.868 167.827 1.00 71.02 111 ARG A O 1
ATOM 698 N N . PRO A 1 114 ? 84.966 23.049 168.838 1.00 68.93 112 PRO A N 1
ATOM 699 C CA . PRO A 1 114 ? 84.077 23.692 167.857 1.00 67.98 112 PRO A CA 1
ATOM 700 C C . PRO A 1 114 ? 84.197 25.219 167.833 1.00 67.83 112 PRO A C 1
ATOM 701 O O . PRO A 1 114 ? 83.853 25.846 166.831 1.00 68.66 112 PRO A O 1
ATOM 705 N N . ALA A 1 115 ? 84.676 25.804 168.929 1.00 66.47 113 ALA A N 1
ATOM 706 C CA . ALA A 1 115 ? 84.916 27.229 168.978 1.00 65.17 113 ALA A CA 1
ATOM 707 C C . ALA A 1 115 ? 86.068 27.593 168.044 1.00 63.60 113 ALA A C 1
ATOM 708 O O . ALA A 1 115 ? 85.958 28.537 167.258 1.00 64.38 113 ALA A O 1
ATOM 710 N N . LEU A 1 116 ? 87.159 26.842 168.119 1.00 61.42 114 LEU A N 1
ATOM 711 C CA . LEU A 1 116 ? 88.346 27.144 167.319 1.00 61.12 114 LEU A CA 1
ATOM 712 C C . LEU A 1 116 ? 88.078 26.877 165.857 1.00 61.96 114 LEU A C 1
ATOM 713 O O . LEU A 1 116 ? 88.432 27.689 164.997 1.00 63.67 114 LEU A O 1
ATOM 718 N N . SER A 1 117 ? 87.429 25.752 165.581 1.00 61.57 115 SER A N 1
ATOM 719 C CA . SER A 1 117 ? 86.974 25.454 164.240 1.00 61.13 115 SER A CA 1
ATOM 720 C C . SER A 1 117 ? 86.099 26.549 163.658 1.00 60.48 115 SER A C 1
ATOM 721 O O . SER A 1 117 ? 86.320 26.944 162.512 1.00 60.84 115 SER A O 1
ATOM 724 N N . THR A 1 118 ? 85.125 27.032 164.430 1.00 59.93 116 THR A N 1
ATOM 725 C CA . THR A 1 118 ? 84.260 28.107 163.962 1.00 60.72 116 THR A CA 1
ATOM 726 C C . THR A 1 118 ? 85.057 29.364 163.645 1.00 60.17 116 THR A C 1
ATOM 727 O O . THR A 1 118 ? 84.756 30.029 162.679 1.00 60.88 116 THR A O 1
ATOM 731 N N . ALA A 1 119 ? 86.057 29.708 164.454 1.00 60.14 117 ALA A N 1
ATOM 732 C CA . ALA A 1 119 ? 86.811 30.936 164.192 1.00 60.41 117 ALA A CA 1
ATOM 733 C C . ALA A 1 119 ? 87.492 30.779 162.846 1.00 61.91 117 ALA A C 1
ATOM 734 O O . ALA A 1 119 ? 87.364 31.649 161.993 1.00 61.60 117 ALA A O 1
ATOM 744 N N . ILE A 1 121 ? 86.964 28.478 160.189 1.00 60.83 119 ILE A N 1
ATOM 745 C CA . ILE A 1 121 ? 86.080 28.331 159.045 1.00 60.17 119 ILE A CA 1
ATOM 746 C C . ILE A 1 121 ? 85.259 29.623 158.789 1.00 62.95 119 ILE A C 1
ATOM 747 O O . ILE A 1 121 ? 84.952 29.953 157.647 1.00 64.01 119 ILE A O 1
ATOM 752 N N . GLN A 1 122 ? 84.876 30.354 159.832 1.00 63.80 120 GLN A N 1
ATOM 753 C CA . GLN A 1 122 ? 84.123 31.575 159.591 1.00 65.25 120 GLN A CA 1
ATOM 754 C C . GLN A 1 122 ? 85.071 32.557 158.912 1.00 64.88 120 GLN A C 1
ATOM 755 O O . GLN A 1 122 ? 84.764 33.052 157.843 1.00 66.05 120 GLN A O 1
ATOM 761 N N . SER A 1 123 ? 86.234 32.796 159.508 1.00 63.73 121 SER A N 1
ATOM 762 C CA . SER A 1 123 ? 87.227 33.689 158.920 1.00 64.06 121 SER A CA 1
ATOM 763 C C . SER A 1 123 ? 87.608 33.297 157.516 1.00 63.55 121 SER A C 1
ATOM 764 O O . SER A 1 123 ? 87.705 34.155 156.643 1.00 63.59 121 SER A O 1
ATOM 767 N N . THR A 1 124 ? 87.818 32.008 157.295 1.00 61.70 122 THR A N 1
ATOM 768 C CA . THR A 1 124 ? 88.104 31.560 155.957 1.00 63.35 122 THR A CA 1
ATOM 769 C C . THR A 1 124 ? 86.917 31.766 154.996 1.00 64.49 122 THR A C 1
ATOM 770 O O . THR A 1 124 ? 87.044 32.469 154.001 1.00 64.62 122 THR A O 1
ATOM 774 N N . SER A 1 125 ? 85.751 31.218 155.316 1.00 65.83 123 SER A N 1
ATOM 775 C CA . SER A 1 125 ? 84.670 31.250 154.359 1.00 67.42 123 SER A CA 1
ATOM 776 C C . SER A 1 125 ? 84.333 32.684 154.014 1.00 67.64 123 SER A C 1
ATOM 777 O O . SER A 1 125 ? 83.676 32.963 153.010 1.00 68.09 123 SER A O 1
ATOM 780 N N . THR A 1 126 ? 84.821 33.599 154.838 1.00 68.85 124 THR A N 1
ATOM 781 C CA . THR A 1 126 ? 84.483 35.019 154.709 1.00 69.19 124 THR A CA 1
ATOM 782 C C . THR A 1 126 ? 85.546 35.899 154.044 1.00 68.48 124 THR A C 1
ATOM 783 O O . THR A 1 126 ? 85.215 36.998 153.612 1.00 69.07 124 THR A O 1
ATOM 787 N N . ALA A 1 127 ? 86.805 35.441 153.984 1.00 66.10 125 ALA A N 1
ATOM 788 C CA . ALA A 1 127 ? 87.948 36.319 153.611 1.00 63.78 125 ALA A CA 1
ATOM 789 C C . ALA A 1 127 ? 88.070 36.588 152.104 1.00 63.59 125 ALA A C 1
ATOM 790 O O . ALA A 1 127 ? 88.190 35.676 151.298 1.00 64.02 125 ALA A O 1
ATOM 792 N N . ASN A 1 128 ? 88.078 37.836 151.699 1.00 63.60 126 ASN A N 1
ATOM 793 C CA . ASN A 1 128 ? 88.317 38.088 150.284 1.00 63.88 126 ASN A CA 1
ATOM 794 C C . ASN A 1 128 ? 89.822 37.901 150.001 1.00 62.31 126 ASN A C 1
ATOM 795 O O . ASN A 1 128 ? 90.652 38.331 150.774 1.00 61.21 126 ASN A O 1
ATOM 800 N N . VAL A 1 129 ? 90.175 37.236 148.910 1.00 63.18 127 VAL A N 1
ATOM 801 C CA . VAL A 1 129 ? 91.598 36.977 148.660 1.00 63.80 127 VAL A CA 1
ATOM 802 C C . VAL A 1 129 ? 92.418 38.234 148.437 1.00 64.90 127 VAL A C 1
ATOM 803 O O . VAL A 1 129 ? 93.594 38.231 148.747 1.00 67.37 127 VAL A O 1
ATOM 807 N N . ALA A 1 130 ? 91.849 39.309 147.917 1.00 64.40 128 ALA A N 1
ATOM 808 C CA . ALA A 1 130 ? 92.679 40.516 147.843 1.00 64.92 128 ALA A CA 1
ATOM 809 C C . ALA A 1 130 ? 92.985 41.162 149.216 1.00 65.23 128 ALA A C 1
ATOM 810 O O . ALA A 1 130 ? 94.116 41.633 149.435 1.00 66.26 128 ALA A O 1
ATOM 812 N N . SER A 1 131 ? 92.005 41.157 150.130 1.00 63.84 129 SER A N 1
ATOM 813 C CA . SER A 1 131 ? 92.153 41.689 151.496 1.00 62.53 129 SER A CA 1
ATOM 814 C C . SER A 1 131 ? 93.008 40.814 152.350 1.00 62.02 129 SER A C 1
ATOM 815 O O . SER A 1 131 ? 93.765 41.307 153.155 1.00 60.13 129 SER A O 1
ATOM 818 N N . VAL A 1 132 ? 92.797 39.503 152.259 1.00 62.60 130 VAL A N 1
ATOM 819 C CA . VAL A 1 132 ? 93.572 38.553 153.067 1.00 60.09 130 VAL A CA 1
ATOM 820 C C . VAL A 1 132 ? 94.253 37.501 152.193 1.00 59.57 130 VAL A C 1
ATOM 821 O O . VAL A 1 132 ? 93.671 36.448 151.823 1.00 58.13 130 VAL A O 1
ATOM 825 N N . PRO A 1 133 ? 95.495 37.832 151.776 1.00 58.05 131 PRO A N 1
ATOM 826 C CA . PRO A 1 133 ? 96.226 36.969 150.853 1.00 57.38 131 PRO A CA 1
ATOM 827 C C . PRO A 1 133 ? 96.297 35.534 151.333 1.00 58.29 131 PRO A C 1
ATOM 828 O O . PRO A 1 133 ? 96.209 34.627 150.527 1.00 58.99 131 PRO A O 1
ATOM 832 N N . ASP A 1 134 ? 96.424 35.305 152.636 1.00 60.31 132 ASP A N 1
ATOM 833 C CA . ASP A 1 134 ? 96.600 33.914 153.097 1.00 61.54 132 ASP A CA 1
ATOM 834 C C . ASP A 1 134 ? 95.412 33.043 152.720 1.00 60.45 132 ASP A C 1
ATOM 835 O O . ASP A 1 134 ? 95.506 31.815 152.747 1.00 60.57 132 ASP A O 1
ATOM 840 N N . ALA A 1 135 ? 94.311 33.687 152.375 1.00 59.76 133 ALA A N 1
ATOM 841 C CA . ALA A 1 135 ? 93.086 32.982 152.079 1.00 61.02 133 ALA A CA 1
ATOM 842 C C . ALA A 1 135 ? 93.260 32.282 150.756 1.00 62.17 133 ALA A C 1
ATOM 843 O O . ALA A 1 135 ? 92.670 31.241 150.544 1.00 63.73 133 ALA A O 1
ATOM 845 N N . GLY A 1 136 ? 94.046 32.865 149.856 1.00 63.25 134 GLY A N 1
ATOM 846 C CA . GLY A 1 136 ? 94.346 32.213 148.576 1.00 65.96 134 GLY A CA 1
ATOM 847 C C . GLY A 1 136 ? 95.403 31.123 148.677 1.00 67.03 134 GLY A C 1
ATOM 848 O O . GLY A 1 136 ? 95.928 30.673 147.668 1.00 67.61 134 GLY A O 1
ATOM 849 N N . LYS A 1 137 ? 95.727 30.721 149.898 1.00 68.56 135 LYS A N 1
ATOM 850 C CA . LYS A 1 137 ? 96.772 29.752 150.152 1.00 70.80 135 LYS A CA 1
ATOM 851 C C . LYS A 1 137 ? 96.152 28.526 150.762 1.00 71.45 135 LYS A C 1
ATOM 852 O O . LYS A 1 137 ? 96.819 27.515 150.925 1.00 72.08 135 LYS A O 1
ATOM 858 N N . VAL A 1 138 ? 94.881 28.616 151.131 1.00 72.13 136 VAL A N 1
ATOM 859 C CA . VAL A 1 138 ? 94.240 27.504 151.831 1.00 72.29 136 VAL A CA 1
ATOM 860 C C . VAL A 1 138 ? 93.835 26.392 150.874 1.00 72.21 136 VAL A C 1
ATOM 861 O O . VAL A 1 138 ? 93.958 25.233 151.219 1.00 72.68 136 VAL A O 1
ATOM 865 N N . ASP A 1 139 ? 93.396 26.737 149.665 1.00 72.75 137 ASP A N 1
ATOM 866 C CA . ASP A 1 139 ? 93.010 25.721 148.659 1.00 73.01 137 ASP A CA 1
ATOM 867 C C . ASP A 1 139 ? 94.232 24.924 148.240 1.00 72.31 137 ASP A C 1
ATOM 868 O O . ASP A 1 139 ? 94.161 23.713 148.070 1.00 72.39 137 ASP A O 1
ATOM 873 N N . ARG A 1 140 ? 95.339 25.649 148.086 1.00 72.07 138 ARG A N 1
ATOM 874 C CA . ARG A 1 140 ? 96.661 25.145 147.750 1.00 70.49 138 ARG A CA 1
ATOM 875 C C . ARG A 1 140 ? 97.245 24.278 148.884 1.00 69.60 138 ARG A C 1
ATOM 876 O O . ARG A 1 140 ? 97.966 23.305 148.629 1.00 68.88 138 ARG A O 1
ATOM 884 N N . ALA A 1 141 ? 96.917 24.602 150.129 1.00 68.14 139 ALA A N 1
ATOM 885 C CA . ALA A 1 141 ? 97.451 23.821 151.242 1.00 67.37 139 ALA A CA 1
ATOM 886 C C . ALA A 1 141 ? 96.674 22.536 151.520 1.00 66.90 139 ALA A C 1
ATOM 887 O O . ALA A 1 141 ? 97.294 21.511 151.780 1.00 67.05 139 ALA A O 1
ATOM 889 N N . PHE A 1 142 ? 95.341 22.573 151.441 1.00 66.66 140 PHE A N 1
ATOM 890 C CA . PHE A 1 142 ? 94.535 21.348 151.503 1.00 67.97 140 PHE A CA 1
ATOM 891 C C . PHE A 1 142 ? 94.947 20.333 150.448 1.00 68.81 140 PHE A C 1
ATOM 892 O O . PHE A 1 142 ? 95.149 19.158 150.755 1.00 69.89 140 PHE A O 1
ATOM 900 N N . ARG A 1 143 ? 95.047 20.816 149.207 1.00 68.93 141 ARG A N 1
ATOM 901 C CA . ARG A 1 143 ? 95.528 20.082 148.035 1.00 69.24 141 ARG A CA 1
ATOM 902 C C . ARG A 1 143 ? 96.779 19.254 148.318 1.00 69.55 141 ARG A C 1
ATOM 903 O O . ARG A 1 143 ? 96.715 18.035 148.224 1.00 69.34 141 ARG A O 1
ATOM 911 N N . GLN A 1 144 ? 97.888 19.912 148.688 1.00 70.30 142 GLN A N 1
ATOM 912 C CA . GLN A 1 144 ? 99.149 19.237 148.987 1.00 71.02 142 GLN A CA 1
ATOM 913 C C . GLN A 1 144 ? 98.915 18.054 149.933 1.00 71.42 142 GLN A C 1
ATOM 914 O O . GLN A 1 144 ? 99.487 16.971 149.716 1.00 70.91 142 GLN A O 1
ATOM 920 N N . ILE A 1 145 ? 98.016 18.223 150.910 1.00 71.21 143 ILE A N 1
ATOM 921 C CA . ILE A 1 145 ? 97.692 17.114 151.839 1.00 71.58 143 ILE A CA 1
ATOM 922 C C . ILE A 1 145 ? 96.696 16.042 151.316 1.00 71.86 143 ILE A C 1
ATOM 923 O O . ILE A 1 145 ? 96.655 14.916 151.829 1.00 70.52 143 ILE A O 1
ATOM 936 N N . LEU A 1 147 ? 96.940 15.120 148.111 1.00 69.43 145 LEU A N 1
ATOM 937 C CA . LEU A 1 147 ? 97.905 14.440 147.263 1.00 69.13 145 LEU A CA 1
ATOM 938 C C . LEU A 1 147 ? 98.796 13.510 148.084 1.00 68.71 145 LEU A C 1
ATOM 939 O O . LEU A 1 147 ? 99.135 12.402 147.653 1.00 68.31 145 LEU A O 1
ATOM 944 N N . ASP A 1 148 ? 99.165 13.986 149.271 1.00 68.69 146 ASP A N 1
ATOM 945 C CA . ASP A 1 148 ? 99.941 13.214 150.234 1.00 68.53 146 ASP A CA 1
ATOM 946 C C . ASP A 1 148 ? 99.119 12.088 150.901 1.00 67.31 146 ASP A C 1
ATOM 947 O O . ASP A 1 148 ? 99.688 11.163 151.472 1.00 67.27 146 ASP A O 1
ATOM 952 N N . ALA A 1 149 ? 97.795 12.170 150.828 1.00 65.75 147 ALA A N 1
ATOM 953 C CA . ALA A 1 149 ? 96.933 11.125 151.350 1.00 64.46 147 ALA A CA 1
ATOM 954 C C . ALA A 1 149 ? 96.682 10.080 150.278 1.00 64.83 147 ALA A C 1
ATOM 955 O O . ALA A 1 149 ? 96.544 8.897 150.588 1.00 64.20 147 ALA A O 1
ATOM 957 N N . ALA A 1 150 ? 96.620 10.527 149.022 1.00 64.73 148 ALA A N 1
ATOM 958 C CA . ALA A 1 150 ? 96.310 9.654 147.881 1.00 64.55 148 ALA A CA 1
ATOM 959 C C . ALA A 1 150 ? 97.536 9.034 147.204 1.00 64.14 148 ALA A C 1
ATOM 960 O O . ALA A 1 150 ? 97.406 8.364 146.178 1.00 64.51 148 ALA A O 1
ATOM 962 N N . GLY A 1 151 ? 98.714 9.261 147.775 1.00 63.69 149 GLY A N 1
ATOM 963 C CA . GLY A 1 151 ? 99.966 8.895 147.129 1.00 64.26 149 GLY A CA 1
ATOM 964 C C . GLY A 1 151 ? 100.336 9.898 146.054 1.00 64.57 149 GLY A C 1
ATOM 965 O O . GLY A 1 151 ? 100.919 9.536 145.031 1.00 65.05 149 GLY A O 1
ATOM 966 N N . HIS A 1 154 ? 100.916 11.138 138.386 1.00 83.44 152 HIS A N 1
ATOM 967 C CA . HIS A 1 154 ? 101.337 11.591 139.703 1.00 83.72 152 HIS A CA 1
ATOM 968 C C . HIS A 1 154 ? 100.616 12.862 140.225 1.00 84.47 152 HIS A C 1
ATOM 969 O O . HIS A 1 154 ? 101.128 13.522 141.136 1.00 85.11 152 HIS A O 1
ATOM 976 N N . PRO A 1 155 ? 99.412 13.205 139.701 1.00 84.67 153 PRO A N 1
ATOM 977 C CA . PRO A 1 155 ? 98.555 12.887 138.556 1.00 84.47 153 PRO A CA 1
ATOM 978 C C . PRO A 1 155 ? 98.158 14.129 137.723 1.00 84.06 153 PRO A C 1
ATOM 979 O O . PRO A 1 155 ? 98.725 15.219 137.915 1.00 83.86 153 PRO A O 1
ATOM 983 N N . THR A 1 156 ? 97.157 13.967 136.848 1.00 83.46 154 THR A N 1
ATOM 984 C CA . THR A 1 156 ? 96.705 15.053 135.955 1.00 82.93 154 THR A CA 1
ATOM 985 C C . THR A 1 156 ? 95.354 15.691 136.375 1.00 82.21 154 THR A C 1
ATOM 986 O O . THR A 1 156 ? 94.868 15.462 137.482 1.00 82.11 154 THR A O 1
ATOM 990 N N . GLU A 1 157 ? 94.774 16.492 135.482 1.00 81.39 155 GLU A N 1
ATOM 991 C CA . GLU A 1 157 ? 93.562 17.280 135.738 1.00 80.67 155 GLU A CA 1
ATOM 992 C C . GLU A 1 157 ? 92.458 16.685 136.623 1.00 79.88 155 GLU A C 1
ATOM 993 O O . GLU A 1 157 ? 92.239 17.166 137.747 1.00 79.98 155 GLU A O 1
ATOM 999 N N . GLU A 1 158 ? 91.773 15.660 136.108 1.00 78.81 156 GLU A N 1
ATOM 1000 C CA . GLU A 1 158 ? 90.568 15.081 136.739 1.00 77.32 156 GLU A CA 1
ATOM 1001 C C . GLU A 1 158 ? 90.752 14.766 138.214 1.00 75.64 156 GLU A C 1
ATOM 1002 O O . GLU A 1 158 ? 89.811 14.858 139.006 1.00 75.72 156 GLU A O 1
ATOM 1008 N N . ASP A 1 159 ? 91.979 14.414 138.568 1.00 73.30 157 ASP A N 1
ATOM 1009 C CA . ASP A 1 159 ? 92.340 14.163 139.945 1.00 71.51 157 ASP A CA 1
ATOM 1010 C C . ASP A 1 159 ? 92.289 15.431 140.783 1.00 70.12 157 ASP A C 1
ATOM 1011 O O . ASP A 1 159 ? 91.656 15.459 141.843 1.00 69.82 157 ASP A O 1
ATOM 1016 N N . LEU A 1 160 ? 92.934 16.485 140.294 1.00 68.09 158 LEU A N 1
ATOM 1017 C CA . LEU A 1 160 ? 92.973 17.729 141.015 1.00 66.22 158 LEU A CA 1
ATOM 1018 C C . LEU A 1 160 ? 91.554 18.220 141.238 1.00 66.09 158 LEU A C 1
ATOM 1019 O O . LEU A 1 160 ? 91.222 18.736 142.307 1.00 65.99 158 LEU A O 1
ATOM 1024 N N . THR A 1 161 ? 90.711 17.998 140.238 1.00 65.56 159 THR A N 1
ATOM 1025 C CA . THR A 1 161 ? 89.334 18.445 140.284 1.00 64.81 159 THR A CA 1
ATOM 1026 C C . THR A 1 161 ? 88.517 17.627 141.276 1.00 64.68 159 THR A C 1
ATOM 1027 O O . THR A 1 161 ? 87.898 18.190 142.176 1.00 65.64 159 THR A O 1
ATOM 1031 N N . ALA A 1 162 ? 88.535 16.303 141.149 1.00 64.04 160 ALA A N 1
ATOM 1032 C CA . ALA A 1 162 ? 87.846 15.477 142.140 1.00 63.08 160 ALA A CA 1
ATOM 1033 C C . ALA A 1 162 ? 88.313 15.857 143.559 1.00 62.43 160 ALA A C 1
ATOM 1034 O O . ALA A 1 162 ? 87.489 16.113 144.433 1.00 62.25 160 ALA A O 1
ATOM 1036 N N . LEU A 1 163 ? 89.629 15.966 143.749 1.00 62.11 161 LEU A N 1
ATOM 1037 C CA . LEU A 1 163 ? 90.215 16.419 145.026 1.00 61.48 161 LEU A CA 1
ATOM 1038 C C . LEU A 1 163 ? 89.818 17.826 145.456 1.00 61.03 161 LEU A C 1
ATOM 1039 O O . LEU A 1 163 ? 89.584 18.081 146.638 1.00 61.37 161 LEU A O 1
ATOM 1044 N N . ARG A 1 164 ? 89.745 18.744 144.501 1.00 60.46 162 ARG A N 1
ATOM 1045 C CA . ARG A 1 164 ? 89.352 20.115 144.789 1.00 59.38 162 ARG A CA 1
ATOM 1046 C C . ARG A 1 164 ? 87.856 20.155 145.113 1.00 58.48 162 ARG A C 1
ATOM 1047 O O . ARG A 1 164 ? 87.415 20.867 146.025 1.00 58.60 162 ARG A O 1
ATOM 1055 N N . LEU A 1 165 ? 87.075 19.385 144.360 1.00 56.74 163 LEU A N 1
ATOM 1056 C CA . LEU A 1 165 ? 85.645 19.347 144.563 1.00 55.45 163 LEU A CA 1
ATOM 1057 C C . LEU A 1 165 ? 85.346 18.808 145.939 1.00 56.36 163 LEU A C 1
ATOM 1058 O O . LEU A 1 165 ? 84.457 19.297 146.623 1.00 56.11 163 LEU A O 1
ATOM 1063 N N . LEU A 1 166 ? 86.150 17.840 146.364 1.00 57.68 164 LEU A N 1
ATOM 1064 C CA . LEU A 1 166 ? 85.974 17.184 147.651 1.00 58.99 164 LEU A CA 1
ATOM 1065 C C . LEU A 1 166 ? 86.272 18.018 148.902 1.00 60.83 164 LEU A C 1
ATOM 1066 O O . LEU A 1 166 ? 85.620 17.818 149.933 1.00 62.86 164 LEU A O 1
ATOM 1071 N N . VAL A 1 167 ? 87.230 18.938 148.843 1.00 61.67 165 VAL A N 1
ATOM 1072 C CA . VAL A 1 167 ? 87.568 19.682 150.047 1.00 63.85 165 VAL A CA 1
ATOM 1073 C C . VAL A 1 167 ? 86.513 20.721 150.249 1.00 65.78 165 VAL A C 1
ATOM 1074 O O . VAL A 1 167 ? 86.031 20.924 151.375 1.00 66.23 165 VAL A O 1
ATOM 1078 N N . GLN A 1 168 ? 86.131 21.348 149.144 1.00 67.64 166 GLN A N 1
ATOM 1079 C CA . GLN A 1 168 ? 85.048 22.311 149.143 1.00 69.11 166 GLN A CA 1
ATOM 1080 C C . GLN A 1 168 ? 83.766 21.737 149.724 1.00 68.65 166 GLN A C 1
ATOM 1081 O O . GLN A 1 168 ? 83.136 22.377 150.552 1.00 69.48 166 GLN A O 1
ATOM 1087 N N . LEU A 1 169 ? 83.401 20.521 149.331 1.00 68.10 167 LEU A N 1
ATOM 1088 C CA . LEU A 1 169 ? 82.249 19.859 149.944 1.00 67.43 167 LEU A CA 1
ATOM 1089 C C . LEU A 1 169 ? 82.496 19.668 151.440 1.00 66.94 167 LEU A C 1
ATOM 1090 O O . LEU A 1 169 ? 81.641 19.986 152.254 1.00 67.28 167 LEU A O 1
ATOM 1095 N N . TRP A 1 170 ? 83.674 19.158 151.788 1.00 66.36 168 TRP A N 1
ATOM 1096 C CA . TRP A 1 170 ? 84.041 18.885 153.177 1.00 65.72 168 TRP A CA 1
ATOM 1097 C C . TRP A 1 170 ? 83.940 20.116 154.073 1.00 65.99 168 TRP A C 1
ATOM 1098 O O . TRP A 1 170 ? 83.508 20.014 155.207 1.00 65.61 168 TRP A O 1
ATOM 1109 N N . PHE A 1 171 ? 84.330 21.278 153.559 1.00 68.02 169 PHE A N 1
ATOM 1110 C CA . PHE A 1 171 ? 84.015 22.553 154.207 1.00 69.91 169 PHE A CA 1
ATOM 1111 C C . PHE A 1 171 ? 82.534 22.709 154.469 1.00 69.46 169 PHE A C 1
ATOM 1112 O O . PHE A 1 171 ? 82.130 22.947 155.609 1.00 69.73 169 PHE A O 1
ATOM 1120 N N . GLY A 1 172 ? 81.736 22.601 153.408 1.00 67.70 170 GLY A N 1
ATOM 1121 C CA . GLY A 1 172 ? 80.291 22.611 153.547 1.00 67.40 170 GLY A CA 1
ATOM 1122 C C . GLY A 1 172 ? 79.927 21.707 154.710 1.00 66.48 170 GLY A C 1
ATOM 1123 O O . GLY A 1 172 ? 79.412 22.162 155.745 1.00 67.65 170 GLY A O 1
ATOM 1124 N N . VAL A 1 173 ? 80.250 20.434 154.577 1.00 62.39 171 VAL A N 1
ATOM 1125 C CA . VAL A 1 173 ? 79.919 19.529 155.626 1.00 61.56 171 VAL A CA 1
ATOM 1126 C C . VAL A 1 173 ? 80.374 20.044 156.999 1.00 62.06 171 VAL A C 1
ATOM 1127 O O . VAL A 1 173 ? 79.612 19.996 157.964 1.00 63.40 171 VAL A O 1
ATOM 1131 N N . ILE A 1 174 ? 81.607 20.502 157.118 1.00 62.13 172 ILE A N 1
ATOM 1132 C CA . ILE A 1 174 ? 82.080 20.901 158.436 1.00 63.03 172 ILE A CA 1
ATOM 1133 C C . ILE A 1 174 ? 81.206 22.040 158.986 1.00 65.56 172 ILE A C 1
ATOM 1134 O O . ILE A 1 174 ? 80.718 21.943 160.114 1.00 65.99 172 ILE A O 1
ATOM 1139 N N . GLN A 1 175 ? 80.970 23.071 158.168 1.00 66.90 173 GLN A N 1
ATOM 1140 C CA . GLN A 1 175 ? 80.073 24.203 158.502 1.00 69.47 173 GLN A CA 1
ATOM 1141 C C . GLN A 1 175 ? 78.648 23.690 158.881 1.00 68.35 173 GLN A C 1
ATOM 1142 O O . GLN A 1 175 ? 78.158 23.954 159.970 1.00 66.81 173 GLN A O 1
ATOM 1148 N N . SER A 1 176 ? 78.027 22.921 157.988 1.00 68.72 174 SER A N 1
ATOM 1149 C CA . SER A 1 176 ? 76.761 22.245 158.248 1.00 69.94 174 SER A CA 1
ATOM 1150 C C . SER A 1 176 ? 76.785 21.473 159.549 1.00 70.92 174 SER A C 1
ATOM 1151 O O . SER A 1 176 ? 75.736 21.263 160.167 1.00 71.42 174 SER A O 1
ATOM 1154 N N . CYS A 1 177 ? 77.969 21.007 159.948 1.00 71.62 175 CYS A N 1
ATOM 1155 C CA . CYS A 1 177 ? 78.112 20.332 161.235 1.00 71.72 175 CYS A CA 1
ATOM 1156 C C . CYS A 1 177 ? 78.137 21.338 162.381 1.00 71.69 175 CYS A C 1
ATOM 1157 O O . CYS A 1 177 ? 77.387 21.225 163.341 1.00 71.06 175 CYS A O 1
ATOM 1160 N N . LEU A 1 178 ? 78.975 22.356 162.241 1.00 73.18 176 LEU A N 1
ATOM 1161 C CA . LEU A 1 178 ? 79.092 23.430 163.231 1.00 73.69 176 LEU A CA 1
ATOM 1162 C C . LEU A 1 178 ? 77.767 24.183 163.579 1.00 74.84 176 LEU A C 1
ATOM 1163 O O . LEU A 1 178 ? 77.724 24.993 164.507 1.00 74.65 176 LEU A O 1
ATOM 1168 N N . ASN A 1 179 ? 76.689 23.864 162.859 1.00 75.56 177 ASN A N 1
ATOM 1169 C CA . ASN A 1 179 ? 75.410 24.553 162.997 1.00 75.27 177 ASN A CA 1
ATOM 1170 C C . ASN A 1 179 ? 74.221 23.594 162.874 1.00 73.93 177 ASN A C 1
ATOM 1171 O O . ASN A 1 179 ? 73.363 23.763 162.011 1.00 73.29 177 ASN A O 1
ATOM 1176 N N . GLY A 1 180 ? 74.213 22.57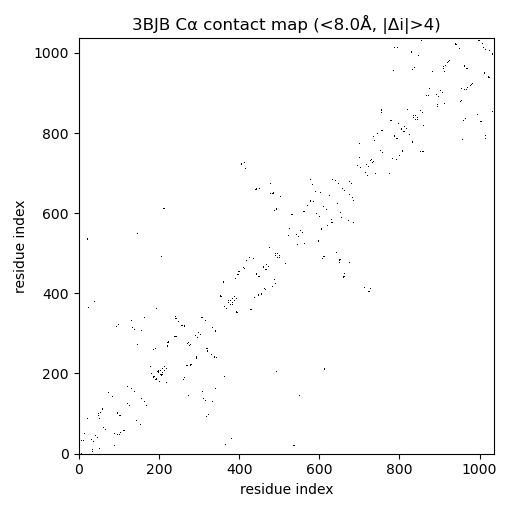5 163.730 1.00 73.31 178 GLY A N 1
ATOM 1177 C CA . GLY A 1 180 ? 73.084 21.645 163.919 1.00 72.53 178 GLY A CA 1
ATOM 1178 C C . GLY A 1 180 ? 72.433 20.906 162.754 1.00 71.60 178 GLY A C 1
ATOM 1179 O O . GLY A 1 180 ? 71.535 20.078 162.975 1.00 71.13 178 GLY A O 1
ATOM 1180 N N . ARG A 1 181 ? 72.874 21.209 161.532 1.00 70.89 179 ARG A N 1
ATOM 1181 C CA . ARG A 1 181 ? 72.302 20.676 160.298 1.00 71.07 179 ARG A CA 1
ATOM 1182 C C . ARG A 1 181 ? 72.552 19.183 160.314 1.00 71.98 179 ARG A C 1
ATOM 1183 O O . ARG A 1 181 ? 71.625 18.360 160.525 1.00 71.58 179 ARG A O 1
ATOM 1191 N N . VAL A 1 182 ? 73.819 18.837 160.109 1.00 71.66 180 VAL A N 1
ATOM 1192 C CA . VAL A 1 182 ? 74.268 17.480 160.343 1.00 71.72 180 VAL A CA 1
ATOM 1193 C C . VAL A 1 182 ? 74.901 17.366 161.737 1.00 71.93 180 VAL A C 1
ATOM 1194 O O . VAL A 1 182 ? 75.502 18.321 162.243 1.00 73.06 180 VAL A O 1
ATOM 1198 N N . SER A 1 183 ? 74.723 16.207 162.361 1.00 71.85 181 SER A N 1
ATOM 1199 C CA . SER A 1 183 ? 75.452 15.823 163.564 1.00 71.26 181 SER A CA 1
ATOM 1200 C C . SER A 1 183 ? 76.771 15.207 163.112 1.00 71.85 181 SER A C 1
ATOM 1201 O O . SER A 1 183 ? 77.092 15.228 161.919 1.00 72.06 181 SER A O 1
ATOM 1204 N N . ILE A 1 184 ? 77.528 14.635 164.042 1.00 72.19 182 ILE A N 1
ATOM 1205 C CA . ILE A 1 184 ? 78.828 14.073 163.682 1.00 72.10 182 ILE A CA 1
ATOM 1206 C C . ILE A 1 184 ? 78.728 12.792 162.852 1.00 71.64 182 ILE A C 1
ATOM 1207 O O . ILE A 1 184 ? 79.404 12.706 161.826 1.00 72.49 182 ILE A O 1
ATOM 1212 N N . PRO A 1 185 ? 77.896 11.805 163.279 1.00 71.03 183 PRO A N 1
ATOM 1213 C CA . PRO A 1 185 ? 77.649 10.597 162.487 1.00 70.21 183 PRO A CA 1
ATOM 1214 C C . PRO A 1 185 ? 76.853 10.865 161.199 1.00 70.00 183 PRO A C 1
ATOM 1215 O O . PRO A 1 185 ? 76.965 10.107 160.238 1.00 70.40 183 PRO A O 1
ATOM 1219 N N . ASP A 1 186 ? 76.054 11.928 161.173 1.00 69.58 184 ASP A N 1
ATOM 1220 C CA . ASP A 1 186 ? 75.496 12.413 159.911 1.00 68.65 184 ASP A CA 1
ATOM 1221 C C . ASP A 1 186 ? 76.578 12.975 159.015 1.00 68.41 184 ASP A C 1
ATOM 1222 O O . ASP A 1 186 ? 76.658 12.607 157.845 1.00 68.63 184 ASP A O 1
ATOM 1227 N N . ALA A 1 187 ? 77.398 13.879 159.553 1.00 67.51 185 ALA A N 1
ATOM 1228 C CA . ALA A 1 187 ? 78.429 14.507 158.743 1.00 67.81 185 ALA A CA 1
ATOM 1229 C C . ALA A 1 187 ? 79.289 13.423 158.129 1.00 68.35 185 ALA A C 1
ATOM 1230 O O . ALA A 1 187 ? 79.423 13.355 156.914 1.00 69.50 185 ALA A O 1
ATOM 1232 N N . GLU A 1 188 ? 79.820 12.545 158.974 1.00 68.70 186 GLU A N 1
ATOM 1233 C CA . GLU A 1 188 ? 80.634 11.410 158.553 1.00 68.36 186 GLU A CA 1
ATOM 1234 C C . GLU A 1 188 ? 79.984 10.539 157.468 1.00 68.02 186 GLU A C 1
ATOM 1235 O O . GLU A 1 188 ? 80.674 10.060 156.563 1.00 67.28 186 GLU A O 1
ATOM 1241 N N . SER A 1 189 ? 78.672 10.301 157.590 1.00 68.12 187 SER A N 1
ATOM 1242 C CA . SER A 1 189 ? 77.871 9.668 156.516 1.00 68.22 187 SER A CA 1
ATOM 1243 C C . SER A 1 189 ? 78.077 10.342 155.149 1.00 68.27 187 SER A C 1
ATOM 1244 O O . SER A 1 189 ? 78.231 9.660 154.143 1.00 67.24 187 SER A O 1
ATOM 1247 N N . ASP A 1 190 ? 78.084 11.678 155.131 1.00 68.67 188 ASP A N 1
ATOM 1248 C CA . ASP A 1 190 ? 78.111 12.448 153.878 1.00 69.83 188 ASP A CA 1
ATOM 1249 C C . ASP A 1 190 ? 79.484 12.545 153.251 1.00 69.62 188 ASP A C 1
ATOM 1250 O O . ASP A 1 190 ? 79.594 12.636 152.029 1.00 70.03 188 ASP A O 1
ATOM 1255 N N . ILE A 1 191 ? 80.528 12.570 154.077 1.00 68.91 189 ILE A N 1
ATOM 1256 C CA . ILE A 1 191 ? 81.874 12.658 153.534 1.00 68.05 189 ILE A CA 1
ATOM 1257 C C . ILE A 1 191 ? 82.234 11.289 152.929 1.00 67.75 189 ILE A C 1
ATOM 1258 O O . ILE A 1 191 ? 82.924 11.198 151.907 1.00 65.95 189 ILE A O 1
ATOM 1263 N N . ARG A 1 192 ? 81.707 10.227 153.538 1.00 69.39 190 ARG A N 1
ATOM 1264 C CA . ARG A 1 192 ? 81.880 8.884 152.995 1.00 70.05 190 ARG A CA 1
ATOM 1265 C C . ARG A 1 192 ? 81.319 8.849 151.553 1.00 70.48 190 ARG A C 1
ATOM 1266 O O . ARG A 1 192 ? 82.063 8.570 150.603 1.00 70.25 190 ARG A O 1
ATOM 1274 N N . ARG A 1 193 ? 80.037 9.198 151.388 1.00 70.73 191 ARG A N 1
ATOM 1275 C CA . ARG A 1 193 ? 79.406 9.228 150.059 1.00 69.66 191 ARG A CA 1
ATOM 1276 C C . ARG A 1 193 ? 80.229 10.126 149.161 1.00 67.59 191 ARG A C 1
ATOM 1277 O O . ARG A 1 193 ? 80.776 9.667 148.163 1.00 66.29 191 ARG A O 1
ATOM 1285 N N . ALA A 1 194 ? 80.340 11.393 149.556 1.00 66.49 192 ALA A N 1
ATOM 1286 C CA . ALA A 1 194 ? 81.116 12.394 148.833 1.00 65.33 192 ALA A CA 1
ATOM 1287 C C . ALA A 1 194 ? 82.423 11.815 148.282 1.00 65.96 192 ALA A C 1
ATOM 1288 O O . ALA A 1 194 ? 82.712 11.947 147.084 1.00 64.38 192 ALA A O 1
ATOM 1290 N N . CYS A 1 195 ? 83.190 11.160 149.161 1.00 66.67 193 CYS A N 1
ATOM 1291 C CA . CYS A 1 195 ? 84.436 10.508 148.780 1.00 67.98 193 CYS A CA 1
ATOM 1292 C C . CYS A 1 195 ? 84.204 9.502 147.684 1.00 69.15 193 CYS A C 1
ATOM 1293 O O . CYS A 1 195 ? 84.716 9.652 146.576 1.00 70.99 193 CYS A O 1
ATOM 1296 N N . ASP A 1 196 ? 83.414 8.481 147.989 1.00 69.21 194 ASP A N 1
ATOM 1297 C CA . ASP A 1 196 ? 83.086 7.442 147.021 1.00 68.44 194 ASP A CA 1
ATOM 1298 C C . ASP A 1 196 ? 82.540 7.983 145.697 1.00 67.50 194 ASP A C 1
ATOM 1299 O O . ASP A 1 196 ? 82.929 7.516 144.626 1.00 68.55 194 ASP A O 1
ATOM 1304 N N . LEU A 1 197 ? 81.648 8.966 145.766 1.00 65.69 195 LEU A N 1
ATOM 1305 C CA . LEU A 1 197 ? 80.995 9.460 144.566 1.00 64.15 195 LEU A CA 1
ATOM 1306 C C . LEU A 1 197 ? 81.928 10.339 143.757 1.00 64.32 195 LEU A C 1
ATOM 1307 O O . LEU A 1 197 ? 82.023 10.174 142.545 1.00 64.30 195 LEU A O 1
ATOM 1312 N N . LEU A 1 198 ? 82.619 11.268 144.428 1.00 64.91 196 LEU A N 1
ATOM 1313 C CA . LEU A 1 198 ? 83.536 12.189 143.752 1.00 64.30 196 LEU A CA 1
ATOM 1314 C C . LEU A 1 198 ? 84.796 11.505 143.239 1.00 64.46 196 LEU A C 1
ATOM 1315 O O . LEU A 1 198 ? 85.370 11.941 142.246 1.00 64.70 196 LEU A O 1
ATOM 1320 N N . LEU A 1 199 ? 85.204 10.420 143.890 1.00 64.19 197 LEU A N 1
ATOM 1321 C CA . LEU A 1 199 ? 86.482 9.795 143.572 1.00 64.47 197 LEU A CA 1
ATOM 1322 C C . LEU A 1 199 ? 86.382 8.403 142.924 1.00 65.60 197 LEU A C 1
ATOM 1323 O O . LEU A 1 199 ? 87.342 7.631 142.990 1.00 65.85 197 LEU A O 1
ATOM 1328 N N . VAL A 1 200 ? 85.251 8.081 142.290 1.00 66.49 198 VAL A N 1
ATOM 1329 C CA . VAL A 1 200 ? 85.100 6.766 141.647 1.00 67.48 198 VAL A CA 1
ATOM 1330 C C . VAL A 1 200 ? 86.315 6.399 140.793 1.00 68.55 198 VAL A C 1
ATOM 1331 O O . VAL A 1 200 ? 86.741 5.233 140.768 1.00 68.32 198 VAL A O 1
ATOM 1335 N N . ASN A 1 201 ? 86.887 7.391 140.110 1.00 69.09 199 ASN A N 1
ATOM 1336 C CA . ASN A 1 201 ? 88.029 7.107 139.239 1.00 69.27 199 ASN A CA 1
ATOM 1337 C C . ASN A 1 201 ? 89.248 7.994 139.423 1.00 68.41 199 ASN A C 1
ATOM 1338 O O . ASN A 1 201 ? 89.772 8.569 138.473 1.00 66.96 199 ASN A O 1
ATOM 1343 N N . LEU A 1 202 ? 89.673 8.077 140.679 1.00 69.28 200 LEU A N 1
ATOM 1344 C CA . LEU A 1 202 ? 90.993 8.556 141.061 1.00 70.10 200 LEU A CA 1
ATOM 1345 C C . LEU A 1 202 ? 92.048 7.450 140.850 1.00 70.48 200 LEU A C 1
ATOM 1346 O O . LEU A 1 202 ? 91.804 6.269 141.140 1.00 70.35 200 LEU A O 1
ATOM 1351 N N . SER A 1 203 ? 93.220 7.847 140.350 1.00 71.29 201 SER A N 1
ATOM 1352 C CA . SER A 1 203 ? 94.300 6.911 139.978 1.00 71.91 201 SER A CA 1
ATOM 1353 C C . SER A 1 203 ? 95.329 6.683 141.089 1.00 72.12 201 SER A C 1
ATOM 1354 O O . SER A 1 203 ? 95.807 7.630 141.725 1.00 72.17 201 SER A O 1
ATOM 1357 N N . GLU B 1 18 ? 44.853 39.174 154.896 1.00 83.45 16 GLU B N 1
ATOM 1358 C CA . GLU B 1 18 ? 46.288 39.179 154.521 1.00 83.55 16 GLU B CA 1
ATOM 1359 C C . GLU B 1 18 ? 46.800 40.575 154.119 1.00 83.30 16 GLU B C 1
ATOM 1360 O O . GLU B 1 18 ? 46.856 40.923 152.936 1.00 83.52 16 GLU B O 1
ATOM 1366 N N . GLU B 1 19 ? 47.153 41.376 155.122 1.00 82.74 17 GLU B N 1
ATOM 1367 C CA . GLU B 1 19 ? 47.910 42.616 154.906 1.00 81.80 17 GLU B CA 1
ATOM 1368 C C . GLU B 1 19 ? 49.351 42.402 155.343 1.00 81.28 17 GLU B C 1
ATOM 1369 O O . GLU B 1 19 ? 50.250 43.156 154.961 1.00 81.00 17 GLU B O 1
ATOM 1375 N N . GLN B 1 20 ? 49.543 41.359 156.151 1.00 80.93 18 GLN B N 1
ATOM 1376 C CA . GLN B 1 20 ? 50.856 40.898 156.610 1.00 80.56 18 GLN B CA 1
ATOM 1377 C C . GLN B 1 20 ? 51.714 40.411 155.449 1.00 79.67 18 GLN B C 1
ATOM 1378 O O . GLN B 1 20 ? 52.789 39.847 155.658 1.00 79.49 18 GLN B O 1
ATOM 1384 N N . ARG B 1 21 ? 51.213 40.628 154.233 1.00 78.62 19 ARG B N 1
ATOM 1385 C CA . ARG B 1 21 ? 51.853 40.176 153.004 1.00 77.54 19 ARG B CA 1
ATOM 1386 C C . ARG B 1 21 ? 52.547 41.322 152.248 1.00 76.32 19 ARG B C 1
ATOM 1387 O O . ARG B 1 21 ? 53.664 41.152 151.762 1.00 75.87 19 ARG B O 1
ATOM 1395 N N . ALA B 1 22 ? 51.867 42.469 152.145 1.00 75.10 20 ALA B N 1
ATOM 1396 C CA . ALA B 1 22 ? 52.428 43.693 151.554 1.00 73.25 20 ALA B CA 1
ATOM 1397 C C . ALA B 1 22 ? 53.383 44.340 152.544 1.00 72.12 20 ALA B C 1
ATOM 1398 O O . ALA B 1 22 ? 54.410 44.905 152.152 1.00 72.03 20 ALA B O 1
ATOM 1400 N N . ARG B 1 23 ? 53.018 44.269 153.826 1.00 70.15 21 ARG B N 1
ATOM 1401 C CA . ARG B 1 23 ? 53.913 44.615 154.917 1.00 68.11 21 ARG B CA 1
ATOM 1402 C C . ARG B 1 23 ? 55.157 43.727 154.835 1.00 67.60 21 ARG B C 1
ATOM 1403 O O . ARG B 1 23 ? 56.288 44.221 154.847 1.00 67.64 21 ARG B O 1
ATOM 1411 N N . HIS B 1 24 ? 54.936 42.417 154.728 1.00 66.41 22 HIS B N 1
ATOM 1412 C CA . HIS B 1 24 ? 56.021 41.463 154.613 1.00 65.14 22 HIS B CA 1
ATOM 1413 C C . HIS B 1 24 ? 56.911 41.754 153.410 1.00 64.40 22 HIS B C 1
ATOM 1414 O O . HIS B 1 24 ? 58.151 41.712 153.525 1.00 64.25 22 HIS B O 1
ATOM 1421 N N . VAL B 1 25 ? 56.292 42.070 152.274 1.00 62.86 23 VAL B N 1
ATOM 1422 C CA . VAL B 1 25 ? 57.044 42.348 151.043 1.00 62.80 23 VAL B CA 1
ATOM 1423 C C . VAL B 1 25 ? 58.017 43.534 151.155 1.00 62.72 23 VAL B C 1
ATOM 1424 O O . VAL B 1 25 ? 59.188 43.384 150.795 1.00 62.22 23 VAL B O 1
ATOM 1428 N N . ARG B 1 26 ? 57.540 44.689 151.644 1.00 61.92 24 ARG B N 1
ATOM 1429 C CA . ARG B 1 26 ? 58.379 45.903 151.769 1.00 62.13 24 ARG B CA 1
ATOM 1430 C C . ARG B 1 26 ? 59.592 45.723 152.691 1.00 61.65 24 ARG B C 1
ATOM 1431 O O . ARG B 1 26 ? 60.639 46.366 152.510 1.00 60.97 24 ARG B O 1
ATOM 1447 N N . LEU B 1 28 ? 61.264 42.766 153.177 1.00 60.79 26 LEU B N 1
ATOM 1448 C CA . LEU B 1 28 ? 62.177 42.051 152.260 1.00 60.46 26 LEU B CA 1
ATOM 1449 C C . LEU B 1 28 ? 62.799 42.953 151.188 1.00 61.32 26 LEU B C 1
ATOM 1450 O O . LEU B 1 28 ? 64.027 42.903 150.934 1.00 61.17 26 LEU B O 1
ATOM 1455 N N . GLU B 1 29 ? 61.945 43.781 150.582 1.00 61.37 27 GLU B N 1
ATOM 1456 C CA . GLU B 1 29 ? 62.345 44.753 149.575 1.00 61.70 27 GLU B CA 1
ATOM 1457 C C . GLU B 1 29 ? 63.520 45.563 150.088 1.00 60.69 27 GLU B C 1
ATOM 1458 O O . GLU B 1 29 ? 64.632 45.511 149.519 1.00 60.55 27 GLU B O 1
ATOM 1464 N N . ALA B 1 30 ? 63.265 46.267 151.190 1.00 58.29 28 ALA B N 1
ATOM 1465 C CA . ALA B 1 30 ? 64.210 47.196 151.793 1.00 57.05 28 ALA B CA 1
ATOM 1466 C C . ALA B 1 30 ? 65.491 46.518 152.228 1.00 56.77 28 ALA B C 1
ATOM 1467 O O . ALA B 1 30 ? 66.574 47.096 152.104 1.00 56.49 28 ALA B O 1
ATOM 1469 N N . ALA B 1 31 ? 65.362 45.296 152.744 1.00 56.55 29 ALA B N 1
ATOM 1470 C CA . ALA B 1 31 ? 66.497 44.522 153.181 1.00 55.89 29 ALA B CA 1
ATOM 1471 C C . ALA B 1 31 ? 67.411 44.339 151.973 1.00 57.31 29 ALA B C 1
ATOM 1472 O O . ALA B 1 31 ? 68.627 44.661 152.055 1.00 56.90 29 ALA B O 1
ATOM 1474 N N . ILE B 1 32 ? 66.805 43.927 150.847 1.00 57.70 30 ILE B N 1
ATOM 1475 C CA . ILE B 1 32 ? 67.512 43.731 149.571 1.00 58.59 30 ILE B CA 1
ATOM 1476 C C . ILE B 1 32 ? 68.314 44.962 149.082 1.00 60.31 30 ILE B C 1
ATOM 1477 O O . ILE B 1 32 ? 69.501 44.820 148.742 1.00 61.56 30 ILE B O 1
ATOM 1482 N N . GLU B 1 33 ? 67.691 46.141 149.069 1.00 60.52 31 GLU B N 1
ATOM 1483 C CA . GLU B 1 33 ? 68.375 47.402 148.732 1.00 62.28 31 GLU B CA 1
ATOM 1484 C C . GLU B 1 33 ? 69.534 47.749 149.656 1.00 62.94 31 GLU B C 1
ATOM 1485 O O . GLU B 1 33 ? 70.568 48.258 149.210 1.00 63.85 31 GLU B O 1
ATOM 1491 N N . LEU B 1 34 ? 69.364 47.519 150.950 1.00 62.36 32 LEU B N 1
ATOM 1492 C CA . LEU B 1 34 ? 70.454 47.853 151.857 1.00 62.55 32 LEU B CA 1
ATOM 1493 C C . LEU B 1 34 ? 71.635 46.910 151.706 1.00 62.66 32 LEU B C 1
ATOM 1494 O O . LEU B 1 34 ? 72.787 47.346 151.676 1.00 63.12 32 LEU B O 1
ATOM 1499 N N . ALA B 1 35 ? 71.350 45.624 151.554 1.00 63.32 33 ALA B N 1
ATOM 1500 C CA . ALA B 1 35 ? 72.406 44.659 151.348 1.00 63.89 33 ALA B CA 1
ATOM 1501 C C . ALA B 1 35 ? 72.995 44.877 149.976 1.00 64.91 33 ALA B C 1
ATOM 1502 O O . ALA B 1 35 ? 74.131 44.487 149.749 1.00 64.18 33 ALA B O 1
ATOM 1504 N N . THR B 1 36 ? 72.232 45.504 149.066 1.00 66.49 34 THR B N 1
ATOM 1505 C CA . THR B 1 36 ? 72.758 45.842 147.738 1.00 68.11 34 THR B CA 1
ATOM 1506 C C . THR B 1 36 ? 73.709 47.038 147.807 1.00 69.79 34 THR B C 1
ATOM 1507 O O . THR B 1 36 ? 74.662 47.122 147.024 1.00 72.10 34 THR B O 1
ATOM 1511 N N . GLU B 1 37 ? 73.498 47.926 148.765 1.00 69.96 35 GLU B N 1
ATOM 1512 C CA . GLU B 1 37 ? 74.303 49.138 148.848 1.00 71.29 35 GLU B CA 1
ATOM 1513 C C . GLU B 1 37 ? 75.490 49.051 149.823 1.00 70.82 35 GLU B C 1
ATOM 1514 O O . GLU B 1 37 ? 76.413 49.849 149.751 1.00 71.38 35 GLU B O 1
ATOM 1520 N N . LYS B 1 38 ? 75.461 48.126 150.769 1.00 70.19 36 LYS B N 1
ATOM 1521 C CA . LYS B 1 38 ? 76.542 48.074 151.753 1.00 69.00 36 LYS B CA 1
ATOM 1522 C C . LYS B 1 38 ? 76.632 46.634 152.108 1.00 69.15 36 LYS B C 1
ATOM 1523 O O . LYS B 1 38 ? 75.621 45.943 152.073 1.00 69.16 36 LYS B O 1
ATOM 1529 N N . GLU B 1 39 ? 77.839 46.190 152.437 1.00 68.90 37 GLU B N 1
ATOM 1530 C CA . GLU B 1 39 ? 78.076 44.923 153.130 1.00 69.16 37 GLU B CA 1
ATOM 1531 C C . GLU B 1 39 ? 77.130 44.671 154.353 1.00 67.53 37 GLU B C 1
ATOM 1532 O O . GLU B 1 39 ? 76.469 45.609 154.873 1.00 65.18 37 GLU B O 1
ATOM 1538 N N . LEU B 1 40 ? 77.087 43.407 154.809 1.00 65.84 38 LEU B N 1
ATOM 1539 C CA . LEU B 1 40 ? 76.138 42.951 155.842 1.00 64.68 38 LEU B CA 1
ATOM 1540 C C . LEU B 1 40 ? 76.388 43.719 157.146 1.00 64.31 38 LEU B C 1
ATOM 1541 O O . LEU B 1 40 ? 75.462 44.247 157.742 1.00 64.08 38 LEU B O 1
ATOM 1546 N N . ALA B 1 41 ? 77.650 43.798 157.565 1.00 64.24 39 ALA B N 1
ATOM 1547 C CA . ALA B 1 41 ? 78.054 44.492 158.796 1.00 64.30 39 ALA B CA 1
ATOM 1548 C C . ALA B 1 41 ? 77.535 45.926 158.895 1.00 65.18 39 ALA B C 1
ATOM 1549 O O . ALA B 1 41 ? 77.328 46.452 159.984 1.00 64.15 39 ALA B O 1
ATOM 1551 N N . ARG B 1 42 ? 77.287 46.540 157.746 1.00 66.09 40 ARG B N 1
ATOM 1552 C CA . ARG B 1 42 ? 76.807 47.888 157.693 1.00 66.77 40 ARG B CA 1
ATOM 1553 C C . ARG B 1 42 ? 75.300 47.963 157.447 1.00 65.61 40 ARG B C 1
ATOM 1554 O O . ARG B 1 42 ? 74.776 49.029 157.142 1.00 65.42 40 ARG B O 1
ATOM 1562 N N . VAL B 1 43 ? 74.600 46.834 157.584 1.00 65.28 41 VAL B N 1
ATOM 1563 C CA . VAL B 1 43 ? 73.143 46.818 157.392 1.00 63.98 41 VAL B CA 1
ATOM 1564 C C . VAL B 1 43 ? 72.437 46.751 158.734 1.00 64.61 41 VAL B C 1
ATOM 1565 O O . VAL B 1 43 ? 72.543 45.766 159.454 1.00 62.93 41 VAL B O 1
ATOM 1569 N N . GLN B 1 44 ? 71.694 47.795 159.067 1.00 65.96 42 GLN B N 1
ATOM 1570 C CA . GLN B 1 44 ? 71.117 47.845 160.386 1.00 68.36 42 GLN B CA 1
ATOM 1571 C C . GLN B 1 44 ? 69.626 47.774 160.405 1.00 69.14 42 GLN B C 1
ATOM 1572 O O . GLN B 1 44 ? 68.942 48.350 159.562 1.00 70.08 42 GLN B O 1
ATOM 1586 N N . HIS B 1 46 ? 67.396 49.099 162.107 1.00 69.15 44 HIS B N 1
ATOM 1587 C CA . HIS B 1 46 ? 66.654 50.364 162.196 1.00 70.14 44 HIS B CA 1
ATOM 1588 C C . HIS B 1 46 ? 66.514 51.085 160.829 1.00 69.85 44 HIS B C 1
ATOM 1589 O O . HIS B 1 46 ? 65.525 51.787 160.596 1.00 68.46 44 HIS B O 1
ATOM 1596 N N . GLU B 1 47 ? 67.491 50.887 159.934 1.00 70.27 45 GLU B N 1
ATOM 1597 C CA . GLU B 1 47 ? 67.377 51.386 158.558 1.00 68.91 45 GLU B CA 1
ATOM 1598 C C . GLU B 1 47 ? 66.379 50.557 157.695 1.00 66.90 45 GLU B C 1
ATOM 1599 O O . GLU B 1 47 ? 65.530 51.135 157.005 1.00 65.84 45 GLU B O 1
ATOM 1605 N N . VAL B 1 48 ? 66.454 49.220 157.765 1.00 64.57 46 VAL B N 1
ATOM 1606 C CA . VAL B 1 48 ? 65.397 48.352 157.184 1.00 62.43 46 VAL B CA 1
ATOM 1607 C C . VAL B 1 48 ? 63.996 48.786 157.686 1.00 62.85 46 VAL B C 1
ATOM 1608 O O . VAL B 1 48 ? 63.041 48.867 156.904 1.00 63.00 46 VAL B O 1
ATOM 1612 N N . ALA B 1 49 ? 63.876 49.087 158.979 1.00 62.16 47 ALA B N 1
ATOM 1613 C CA . ALA B 1 49 ? 62.593 49.520 159.515 1.00 62.10 47 ALA B CA 1
ATOM 1614 C C . ALA B 1 49 ? 62.158 50.840 158.876 1.00 62.31 47 ALA B C 1
ATOM 1615 O O . ALA B 1 49 ? 61.004 50.980 158.443 1.00 61.40 47 ALA B O 1
ATOM 1617 N N . LYS B 1 50 ? 63.096 51.788 158.812 1.00 63.02 48 LYS B N 1
ATOM 1618 C CA . LYS B 1 50 ? 62.889 53.071 158.134 1.00 64.43 48 LYS B CA 1
ATOM 1619 C C . LYS B 1 50 ? 62.598 52.945 156.611 1.00 65.52 48 LYS B C 1
ATOM 1620 O O . LYS B 1 50 ? 61.877 53.760 156.057 1.00 64.84 48 LYS B O 1
ATOM 1626 N N . ARG B 1 51 ? 63.166 51.948 155.931 1.00 67.29 49 ARG B N 1
ATOM 1627 C CA . ARG B 1 51 ? 62.867 51.769 154.507 1.00 68.79 49 ARG B CA 1
ATOM 1628 C C . ARG B 1 51 ? 61.511 51.128 154.309 1.00 68.55 49 ARG B C 1
ATOM 1629 O O . ARG B 1 51 ? 60.652 51.695 153.645 1.00 68.95 49 ARG B O 1
ATOM 1637 N N . ALA B 1 52 ? 61.313 49.960 154.912 1.00 68.00 50 ALA B N 1
ATOM 1638 C CA . ALA B 1 52 ? 60.045 49.239 154.825 1.00 67.76 50 ALA B CA 1
ATOM 1639 C C . ALA B 1 52 ? 58.882 50.049 155.373 1.00 68.08 50 ALA B C 1
ATOM 1640 O O . ALA B 1 52 ? 57.726 49.599 155.344 1.00 69.38 50 ALA B O 1
ATOM 1642 N N . GLY B 1 53 ? 59.193 51.238 155.889 1.00 68.10 51 GLY B N 1
ATOM 1643 C CA . GLY B 1 53 ? 58.196 52.144 156.471 1.00 67.42 51 GLY B CA 1
ATOM 1644 C C . GLY B 1 53 ? 57.405 51.502 157.589 1.00 66.43 51 GLY B C 1
ATOM 1645 O O . GLY B 1 53 ? 56.180 51.567 157.595 1.00 67.05 51 GLY B O 1
ATOM 1646 N N . VAL B 1 54 ? 58.114 50.870 158.522 1.00 65.20 52 VAL B N 1
ATOM 1647 C CA . VAL B 1 54 ? 57.498 50.143 159.638 1.00 63.67 52 VAL B CA 1
ATOM 1648 C C . VAL B 1 54 ? 58.192 50.473 160.968 1.00 63.05 52 VAL B C 1
ATOM 1649 O O . VAL B 1 54 ? 59.302 51.035 160.971 1.00 63.08 52 VAL B O 1
ATOM 1653 N N . ALA B 1 55 ? 57.538 50.132 162.086 1.00 61.56 53 ALA B N 1
ATOM 1654 C CA . ALA B 1 55 ? 58.141 50.251 163.419 1.00 59.87 53 ALA B CA 1
ATOM 1655 C C . ALA B 1 55 ? 59.223 49.182 163.608 1.00 59.12 53 ALA B C 1
ATOM 1656 O O . ALA B 1 55 ? 59.073 48.052 163.113 1.00 57.89 53 ALA B O 1
ATOM 1658 N N . ILE B 1 56 ? 60.300 49.545 164.322 1.00 58.16 54 ILE B N 1
ATOM 1659 C CA . ILE B 1 56 ? 61.419 48.620 164.602 1.00 57.25 54 ILE B CA 1
ATOM 1660 C C . ILE B 1 56 ? 60.917 47.346 165.309 1.00 57.10 54 ILE B C 1
ATOM 1661 O O . ILE B 1 56 ? 61.388 46.242 165.028 1.00 56.49 54 ILE B O 1
ATOM 1666 N N . GLY B 1 57 ? 59.943 47.519 166.205 1.00 57.31 55 GLY B N 1
ATOM 1667 C CA . GLY B 1 57 ? 59.311 46.408 166.914 1.00 57.05 55 GLY B CA 1
ATOM 1668 C C . GLY B 1 57 ? 58.469 45.534 166.006 1.00 57.03 55 GLY B C 1
ATOM 1669 O O . GLY B 1 57 ? 58.292 44.343 166.280 1.00 57.63 55 GLY B O 1
ATOM 1670 N N . THR B 1 58 ? 57.941 46.132 164.935 1.00 55.99 56 THR B N 1
ATOM 1671 C CA . THR B 1 58 ? 57.152 45.409 163.943 1.00 55.14 56 THR B CA 1
ATOM 1672 C C . THR B 1 58 ? 58.107 44.500 163.167 1.00 54.26 56 THR B C 1
ATOM 1673 O O . THR B 1 58 ? 57.853 43.311 162.967 1.00 53.10 56 THR B O 1
ATOM 1677 N N . LEU B 1 59 ? 59.234 45.078 162.772 1.00 54.69 57 LEU B N 1
ATOM 1678 C CA . LEU B 1 59 ? 60.280 44.361 162.073 1.00 53.84 57 LEU B CA 1
ATOM 1679 C C . LEU B 1 59 ? 60.883 43.238 162.923 1.00 55.04 57 LEU B C 1
ATOM 1680 O O . LEU B 1 59 ? 61.203 42.148 162.401 1.00 56.55 57 LEU B O 1
ATOM 1685 N N . TYR B 1 60 ? 61.055 43.498 164.216 1.00 55.12 58 TYR B N 1
ATOM 1686 C CA . TYR B 1 60 ? 61.738 42.536 165.082 1.00 55.40 58 TYR B CA 1
ATOM 1687 C C . TYR B 1 60 ? 60.812 41.363 165.339 1.00 55.76 58 TYR B C 1
ATOM 1688 O O . TYR B 1 60 ? 61.223 40.195 165.315 1.00 55.21 58 TYR B O 1
ATOM 1697 N N . ARG B 1 61 ? 59.550 41.701 165.538 1.00 57.16 59 ARG B N 1
ATOM 1698 C CA . ARG B 1 61 ? 58.470 40.733 165.585 1.00 59.28 59 ARG B CA 1
ATOM 1699 C C . ARG B 1 61 ? 58.537 39.757 164.398 1.00 60.12 59 ARG B C 1
ATOM 1700 O O . ARG B 1 61 ? 58.436 38.538 164.557 1.00 60.22 59 ARG B O 1
ATOM 1708 N N . TYR B 1 62 ? 58.712 40.291 163.202 1.00 61.12 60 TYR B N 1
ATOM 1709 C CA . TYR B 1 62 ? 58.716 39.421 162.050 1.00 62.38 60 TYR B CA 1
ATOM 1710 C C . TYR B 1 62 ? 60.072 38.806 161.718 1.00 62.58 60 TYR B C 1
ATOM 1711 O O . TYR B 1 62 ? 60.130 37.766 161.069 1.00 63.05 60 TYR B O 1
ATOM 1720 N N . PHE B 1 63 ? 61.158 39.435 162.169 1.00 62.54 61 PHE B N 1
ATOM 1721 C CA . PHE B 1 63 ? 62.500 38.849 162.003 1.00 62.12 61 PHE B CA 1
ATOM 1722 C C . PHE B 1 63 ? 63.366 39.161 163.226 1.00 62.05 61 PHE B C 1
ATOM 1723 O O . PHE B 1 63 ? 63.980 40.221 163.296 1.00 61.35 61 PHE B O 1
ATOM 1731 N N . PRO B 1 64 ? 63.384 38.243 164.212 1.00 62.70 62 PRO B N 1
ATOM 1732 C CA . PRO B 1 64 ? 64.027 38.500 165.503 1.00 62.85 62 PRO B CA 1
ATOM 1733 C C . PRO B 1 64 ? 65.468 39.000 165.432 1.00 62.93 62 PRO B C 1
ATOM 1734 O O . PRO B 1 64 ? 65.865 39.795 166.286 1.00 63.98 62 PRO B O 1
ATOM 1738 N N . SER B 1 65 ? 66.256 38.556 164.455 1.00 62.18 63 SER B N 1
ATOM 1739 C CA . SER B 1 65 ? 67.511 39.238 164.203 1.00 61.13 63 SER B CA 1
ATOM 1740 C C . SER B 1 65 ? 67.780 39.390 162.727 1.00 61.71 63 SER B C 1
ATOM 1741 O O . SER B 1 65 ? 67.025 38.911 161.876 1.00 61.24 63 SER B O 1
ATOM 1744 N N . LYS B 1 66 ? 68.898 40.041 162.433 1.00 61.57 64 LYS B N 1
ATOM 1745 C CA . LYS B 1 66 ? 69.298 40.270 161.073 1.00 61.10 64 LYS B CA 1
ATOM 1746 C C . LYS B 1 66 ? 69.487 38.976 160.295 1.00 61.86 64 LYS B C 1
ATOM 1747 O O . LYS B 1 66 ? 69.068 38.905 159.143 1.00 62.34 64 LYS B O 1
ATOM 1753 N N . THR B 1 67 ? 70.125 37.973 160.911 1.00 62.46 65 THR B N 1
ATOM 1754 C CA . THR B 1 67 ? 70.365 36.701 160.240 1.00 63.97 65 THR B CA 1
ATOM 1755 C C . THR B 1 67 ? 69.020 36.029 159.899 1.00 63.51 65 THR B C 1
ATOM 1756 O O . THR B 1 67 ? 68.902 35.366 158.856 1.00 63.08 65 THR B O 1
ATOM 1760 N N . HIS B 1 68 ? 68.000 36.259 160.728 1.00 62.11 66 HIS B N 1
ATOM 1761 C CA . HIS B 1 68 ? 66.639 35.795 160.399 1.00 61.87 66 HIS B CA 1
ATOM 1762 C C . HIS B 1 68 ? 66.152 36.449 159.117 1.00 60.13 66 HIS B C 1
ATOM 1763 O O . HIS B 1 68 ? 65.621 35.784 158.225 1.00 61.40 66 HIS B O 1
ATOM 1770 N N . LEU B 1 69 ? 66.289 37.768 159.057 1.00 56.79 67 LEU B N 1
ATOM 1771 C CA . LEU B 1 69 ? 65.787 38.530 157.936 1.00 53.70 67 LEU B CA 1
ATOM 1772 C C . LEU B 1 69 ? 66.441 38.073 156.640 1.00 53.86 67 LEU B C 1
ATOM 1773 O O . LEU B 1 69 ? 65.738 37.725 155.684 1.00 53.53 67 LEU B O 1
ATOM 1778 N N . PHE B 1 70 ? 67.776 38.015 156.611 1.00 53.23 68 PHE B N 1
ATOM 1779 C CA . PHE B 1 70 ? 68.452 37.580 155.387 1.00 52.51 68 PHE B CA 1
ATOM 1780 C C . PHE B 1 70 ? 68.292 36.109 154.977 1.00 52.03 68 PHE B C 1
ATOM 1781 O O . PHE B 1 70 ? 68.467 35.758 153.816 1.00 51.48 68 PHE B O 1
ATOM 1789 N N . VAL B 1 71 ? 67.908 35.268 155.919 1.00 53.13 69 VAL B N 1
ATOM 1790 C CA . VAL B 1 71 ? 67.507 33.911 155.607 1.00 54.08 69 VAL B CA 1
ATOM 1791 C C . VAL B 1 71 ? 66.161 33.934 154.899 1.00 54.49 69 VAL B C 1
ATOM 1792 O O . VAL B 1 71 ? 65.979 33.263 153.889 1.00 54.10 69 VAL B O 1
ATOM 1796 N N . ALA B 1 72 ? 65.227 34.728 155.411 1.00 54.98 70 ALA B N 1
ATOM 1797 C CA . ALA B 1 72 ? 63.943 34.938 154.741 1.00 54.90 70 ALA B CA 1
ATOM 1798 C C . ALA B 1 72 ? 64.133 35.605 153.375 1.00 56.67 70 ALA B C 1
ATOM 1799 O O . ALA B 1 72 ? 63.361 35.335 152.465 1.00 57.63 70 ALA B O 1
ATOM 1801 N N . VAL B 1 73 ? 65.130 36.489 153.231 1.00 58.16 71 VAL B N 1
ATOM 1802 C CA . VAL B 1 73 ? 65.393 37.123 151.925 1.00 59.61 71 VAL B CA 1
ATOM 1803 C C . VAL B 1 73 ? 65.840 36.050 150.951 1.00 61.78 71 VAL B C 1
ATOM 1804 O O . VAL B 1 73 ? 65.318 35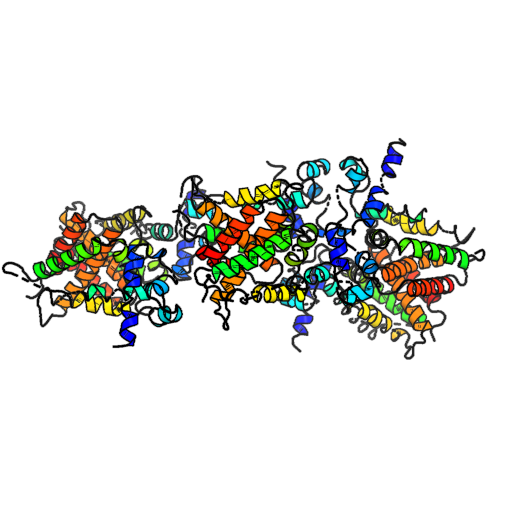.977 149.855 1.00 62.91 71 VAL B O 1
ATOM 1816 N N . VAL B 1 75 ? 65.209 32.731 151.053 1.00 66.12 73 VAL B N 1
ATOM 1817 C CA . VAL B 1 75 ? 64.051 31.879 150.760 1.00 65.08 73 VAL B CA 1
ATOM 1818 C C . VAL B 1 75 ? 63.148 32.501 149.694 1.00 65.95 73 VAL B C 1
ATOM 1819 O O . VAL B 1 75 ? 62.725 31.808 148.738 1.00 66.39 73 VAL B O 1
ATOM 1823 N N . ASP B 1 76 ? 62.859 33.798 149.847 1.00 65.12 74 ASP B N 1
ATOM 1824 C CA . ASP B 1 76 ? 62.133 34.564 148.822 1.00 64.56 74 ASP B CA 1
ATOM 1825 C C . ASP B 1 76 ? 62.862 34.556 147.468 1.00 64.17 74 ASP B C 1
ATOM 1826 O O . ASP B 1 76 ? 62.229 34.486 146.413 1.00 64.38 74 ASP B O 1
ATOM 1831 N N . GLN B 1 77 ? 64.188 34.597 147.505 1.00 63.25 75 GLN B N 1
ATOM 1832 C CA . GLN B 1 77 ? 64.990 34.701 146.285 1.00 63.83 75 GLN B CA 1
ATOM 1833 C C . GLN B 1 77 ? 65.192 33.369 145.595 1.00 64.31 75 GLN B C 1
ATOM 1834 O O . GLN B 1 77 ? 65.400 33.306 144.388 1.00 63.74 75 GLN B O 1
ATOM 1840 N N . ILE B 1 78 ? 65.147 32.311 146.384 1.00 65.78 76 ILE B N 1
ATOM 1841 C CA . ILE B 1 78 ? 65.152 30.976 145.872 1.00 68.14 76 ILE B CA 1
ATOM 1842 C C . ILE B 1 78 ? 63.772 30.689 145.290 1.00 69.19 76 ILE B C 1
ATOM 1843 O O . ILE B 1 78 ? 63.670 30.066 144.236 1.00 69.36 76 ILE B O 1
ATOM 1848 N N . ASP B 1 79 ? 62.721 31.165 145.953 1.00 70.89 77 ASP B N 1
ATOM 1849 C CA . ASP B 1 79 ? 61.362 30.973 145.441 1.00 72.44 77 ASP B CA 1
ATOM 1850 C C . ASP B 1 79 ? 61.211 31.684 144.107 1.00 73.86 77 ASP B C 1
ATOM 1851 O O . ASP B 1 79 ? 60.562 31.165 143.203 1.00 73.01 77 ASP B O 1
ATOM 1856 N N . ARG B 1 80 ? 61.837 32.859 143.993 1.00 75.85 78 ARG B N 1
ATOM 1857 C CA . ARG B 1 80 ? 61.678 33.729 142.828 1.00 78.10 78 ARG B CA 1
ATOM 1858 C C . ARG B 1 80 ? 62.380 33.181 141.601 1.00 79.29 78 ARG B C 1
ATOM 1859 O O . ARG B 1 80 ? 61.928 33.398 140.482 1.00 78.75 78 ARG B O 1
ATOM 1875 N N . GLY B 1 82 ? 63.113 29.948 141.105 1.00 83.13 80 GLY B N 1
ATOM 1876 C CA . GLY B 1 82 ? 62.383 28.739 140.757 1.00 82.69 80 GLY B CA 1
ATOM 1877 C C . GLY B 1 82 ? 61.252 29.049 139.794 1.00 83.17 80 GLY B C 1
ATOM 1878 O O . GLY B 1 82 ? 61.062 28.338 138.801 1.00 83.70 80 GLY B O 1
ATOM 1879 N N . VAL B 1 83 ? 60.506 30.115 140.094 1.00 82.79 81 VAL B N 1
ATOM 1880 C CA . VAL B 1 83 ? 59.466 30.650 139.212 1.00 82.47 81 VAL B CA 1
ATOM 1881 C C . VAL B 1 83 ? 60.052 30.938 137.829 1.00 83.22 81 VAL B C 1
ATOM 1882 O O . VAL B 1 83 ? 59.536 30.454 136.825 1.00 83.36 81 VAL B O 1
ATOM 1886 N N . GLY B 1 84 ? 61.145 31.704 137.801 1.00 84.16 82 GLY B N 1
ATOM 1887 C CA . GLY B 1 84 ? 61.781 32.158 136.563 1.00 85.33 82 GLY B CA 1
ATOM 1888 C C . GLY B 1 84 ? 62.454 31.048 135.783 1.00 86.48 82 GLY B C 1
ATOM 1889 O O . GLY B 1 84 ? 62.695 31.181 134.577 1.00 86.34 82 GLY B O 1
ATOM 1890 N N . PHE B 1 85 ? 62.768 29.956 136.474 1.00 87.49 83 PHE B N 1
ATOM 1891 C CA . PHE B 1 85 ? 63.293 28.775 135.810 1.00 88.60 83 PHE B CA 1
ATOM 1892 C C . PHE B 1 85 ? 62.171 27.951 135.145 1.00 89.47 83 PHE B C 1
ATOM 1893 O O . PHE B 1 85 ? 62.327 27.498 134.010 1.00 89.68 83 PHE B O 1
ATOM 1901 N N . LYS B 1 86 ? 61.051 27.759 135.842 1.00 90.56 84 LYS B N 1
ATOM 1902 C CA . LYS B 1 86 ? 59.854 27.131 135.242 1.00 91.81 84 LYS B CA 1
ATOM 1903 C C . LYS B 1 86 ? 59.262 27.976 134.087 1.00 92.90 84 LYS B C 1
ATOM 1904 O O . LYS B 1 86 ? 58.398 27.516 133.334 1.00 92.35 84 LYS B O 1
ATOM 1910 N N . LYS B 1 87 ? 59.749 29.214 133.975 1.00 94.36 85 LYS B N 1
ATOM 1911 C CA . LYS B 1 87 ? 59.523 30.099 132.834 1.00 95.36 85 LYS B CA 1
ATOM 1912 C C . LYS B 1 87 ? 60.628 29.786 131.809 1.00 96.22 85 LYS B C 1
ATOM 1913 O O . LYS B 1 87 ? 61.298 28.756 131.927 1.00 96.63 85 LYS B O 1
ATOM 1919 N N . SER B 1 88 ? 60.839 30.658 130.819 1.00 96.99 86 SER B N 1
ATOM 1920 C CA . SER B 1 88 ? 61.877 30.433 129.786 1.00 97.45 86 SER B CA 1
ATOM 1921 C C . SER B 1 88 ? 63.225 29.928 130.367 1.00 97.44 86 SER B C 1
ATOM 1922 O O . SER B 1 88 ? 64.035 30.713 130.888 1.00 97.21 86 SER B O 1
ATOM 1925 N N . ALA B 1 89 ? 63.435 28.610 130.272 1.00 97.25 87 ALA B N 1
ATOM 1926 C CA . ALA B 1 89 ? 64.576 27.910 130.900 1.00 96.89 87 ALA B CA 1
ATOM 1927 C C . ALA B 1 89 ? 65.812 27.753 129.996 1.00 96.34 87 ALA B C 1
ATOM 1928 O O . ALA B 1 89 ? 66.255 26.638 129.690 1.00 95.36 87 ALA B O 1
ATOM 1930 N N . GLU B 1 93 ? 68.716 18.475 129.149 1.00 65.46 91 GLU B N 1
ATOM 1931 C CA . GLU B 1 93 ? 68.940 17.275 128.306 1.00 66.83 91 GLU B CA 1
ATOM 1932 C C . GLU B 1 93 ? 69.075 15.897 129.008 1.00 65.64 91 GLU B C 1
ATOM 1933 O O . GLU B 1 93 ? 68.797 14.869 128.407 1.00 64.77 91 GLU B O 1
ATOM 1939 N N . SER B 1 94 ? 69.535 15.879 130.251 1.00 64.96 92 SER B N 1
ATOM 1940 C CA . SER B 1 94 ? 69.394 14.716 131.125 1.00 64.32 92 SER B CA 1
ATOM 1941 C C . SER B 1 94 ? 68.952 15.264 132.501 1.00 64.31 92 SER B C 1
ATOM 1942 O O . SER B 1 94 ? 68.934 16.474 132.701 1.00 63.13 92 SER B O 1
ATOM 1945 N N . PRO B 1 95 ? 68.516 14.389 133.427 1.00 64.77 93 PRO B N 1
ATOM 1946 C CA . PRO B 1 95 ? 68.308 14.886 134.788 1.00 64.53 93 PRO B CA 1
ATOM 1947 C C . PRO B 1 95 ? 69.529 15.654 135.339 1.00 65.76 93 PRO B C 1
ATOM 1948 O O . PRO B 1 95 ? 69.388 16.795 135.816 1.00 66.03 93 PRO B O 1
ATOM 1952 N N . GLN B 1 96 ? 70.720 15.058 135.260 1.00 65.46 94 GLN B N 1
ATOM 1953 C CA . GLN B 1 96 ? 71.894 15.726 135.778 1.00 65.27 94 GLN B CA 1
ATOM 1954 C C . GLN B 1 96 ? 72.173 17.046 135.029 1.00 65.13 94 GLN B C 1
ATOM 1955 O O . GLN B 1 96 ? 72.545 18.058 135.617 1.00 65.17 94 GLN B O 1
ATOM 1961 N N . ASP B 1 97 ? 71.881 17.054 133.749 1.00 65.12 95 ASP B N 1
ATOM 1962 C CA . ASP B 1 97 ? 71.914 18.260 132.954 1.00 65.58 95 ASP B CA 1
ATOM 1963 C C . ASP B 1 97 ? 70.931 19.354 133.387 1.00 64.12 95 ASP B C 1
ATOM 1964 O O . ASP B 1 97 ? 71.285 20.548 133.481 1.00 62.97 95 ASP B O 1
ATOM 1969 N N . ALA B 1 98 ? 69.681 18.959 133.595 1.00 61.46 96 ALA B N 1
ATOM 1970 C CA . ALA B 1 98 ? 68.669 19.910 133.965 1.00 60.93 96 ALA B CA 1
ATOM 1971 C C . ALA B 1 98 ? 69.094 20.566 135.284 1.00 60.57 96 ALA B C 1
ATOM 1972 O O . ALA B 1 98 ? 68.887 21.763 135.506 1.00 60.99 96 ALA B O 1
ATOM 1974 N N . VAL B 1 99 ? 69.726 19.774 136.130 1.00 59.64 97 VAL B N 1
ATOM 1975 C CA . VAL B 1 99 ? 70.072 20.205 137.462 1.00 60.24 97 VAL B CA 1
ATOM 1976 C C . VAL B 1 99 ? 71.269 21.129 137.343 1.00 60.44 97 VAL B C 1
ATOM 1977 O O . VAL B 1 99 ? 71.307 22.207 137.909 1.00 60.37 97 VAL B O 1
ATOM 1981 N N . TYR B 1 100 ? 72.221 20.730 136.533 1.00 61.50 98 TYR B N 1
ATOM 1982 C CA . TYR B 1 100 ? 73.250 21.651 136.114 1.00 61.50 98 TYR B CA 1
ATOM 1983 C C . TYR B 1 100 ? 72.687 23.000 135.666 1.00 61.84 98 TYR B C 1
ATOM 1984 O O . TYR B 1 100 ? 73.212 24.030 136.045 1.00 63.13 98 TYR B O 1
ATOM 1993 N N . ASN B 1 101 ? 71.643 23.004 134.844 1.00 62.62 99 ASN B N 1
ATOM 1994 C CA . ASN B 1 101 ? 71.109 24.261 134.305 1.00 63.08 99 ASN B CA 1
ATOM 1995 C C . ASN B 1 101 ? 70.503 25.190 135.362 1.00 63.53 99 ASN B C 1
ATOM 1996 O O . ASN B 1 101 ? 70.550 26.412 135.213 1.00 64.43 99 ASN B O 1
ATOM 2001 N N . VAL B 1 102 ? 69.908 24.623 136.406 1.00 63.01 100 VAL B N 1
ATOM 2002 C CA . VAL B 1 102 ? 69.365 25.457 137.466 1.00 63.04 100 VAL B CA 1
ATOM 2003 C C . VAL B 1 102 ? 70.497 26.098 138.279 1.00 63.26 100 VAL B C 1
ATOM 2004 O O . VAL B 1 102 ? 70.419 27.279 138.662 1.00 63.18 100 VAL B O 1
ATOM 2008 N N . LEU B 1 103 ? 71.543 25.309 138.522 1.00 62.55 101 LEU B N 1
ATOM 2009 C CA . LEU B 1 103 ? 72.654 25.735 139.328 1.00 64.05 101 LEU B CA 1
ATOM 2010 C C . LEU B 1 103 ? 73.369 26.867 138.616 1.00 63.98 101 LEU B C 1
ATOM 2011 O O . LEU B 1 103 ? 73.674 27.885 139.248 1.00 64.15 101 LEU B O 1
ATOM 2016 N N . VAL B 1 104 ? 73.557 26.717 137.296 1.00 63.66 102 VAL B N 1
ATOM 2017 C CA . VAL B 1 104 ? 74.159 27.747 136.437 1.00 63.75 102 VAL B CA 1
ATOM 2018 C C . VAL B 1 104 ? 73.347 29.051 136.470 1.00 63.94 102 VAL B C 1
ATOM 2019 O O . VAL B 1 104 ? 73.914 30.143 136.615 1.00 63.97 102 VAL B O 1
ATOM 2023 N N . ARG B 1 105 ? 72.033 28.925 136.335 1.00 61.80 103 ARG B N 1
ATOM 2024 C CA . ARG B 1 105 ? 71.136 30.046 136.501 1.00 63.00 103 ARG B CA 1
ATOM 2025 C C . ARG B 1 105 ? 71.241 30.752 137.851 1.00 62.49 103 ARG B C 1
ATOM 2026 O O . ARG B 1 105 ? 71.287 31.967 137.892 1.00 63.28 103 ARG B O 1
ATOM 2034 N N . ALA B 1 106 ? 71.256 29.997 138.951 1.00 61.60 104 ALA B N 1
ATOM 2035 C CA . ALA B 1 106 ? 71.369 30.595 140.275 1.00 60.59 104 ALA B CA 1
ATOM 2036 C C . ALA B 1 106 ? 72.748 31.257 140.500 1.00 60.47 104 ALA B C 1
ATOM 2037 O O . ALA B 1 106 ? 72.830 32.404 140.968 1.00 60.57 104 ALA B O 1
ATOM 2039 N N . THR B 1 107 ? 73.817 30.538 140.151 1.00 58.68 105 THR B N 1
ATOM 2040 C CA . THR B 1 107 ? 75.167 31.049 140.272 1.00 57.52 105 THR B CA 1
ATOM 2041 C C . THR B 1 107 ? 75.243 32.404 139.571 1.00 58.89 105 THR B C 1
ATOM 2042 O O . THR B 1 107 ? 75.784 33.388 140.122 1.00 58.30 105 THR B O 1
ATOM 2046 N N . ARG B 1 108 ? 74.671 32.465 138.366 1.00 57.61 106 ARG B N 1
ATOM 2047 C CA . ARG B 1 108 ? 74.763 33.661 137.583 1.00 57.80 106 ARG B CA 1
ATOM 2048 C C . ARG B 1 108 ? 74.026 34.813 138.213 1.00 58.22 106 ARG B C 1
ATOM 2049 O O . ARG B 1 108 ? 74.622 35.864 138.416 1.00 60.57 106 ARG B O 1
ATOM 2057 N N . GLY B 1 109 ? 72.773 34.602 138.590 1.00 57.14 107 GLY B N 1
ATOM 2058 C CA . GLY B 1 109 ? 71.992 35.640 139.268 1.00 57.56 107 GLY B CA 1
ATOM 2059 C C . GLY B 1 109 ? 72.468 36.070 140.644 1.00 57.80 107 GLY B C 1
ATOM 2060 O O . GLY B 1 109 ? 72.262 37.202 141.024 1.00 59.89 107 GLY B O 1
ATOM 2061 N N . LEU B 1 110 ? 73.098 35.171 141.390 1.00 58.67 108 LEU B N 1
ATOM 2062 C CA . LEU B 1 110 ? 73.813 35.523 142.620 1.00 58.36 108 LEU B CA 1
ATOM 2063 C C . LEU B 1 110 ? 75.051 36.365 142.367 1.00 58.86 108 LEU B C 1
ATOM 2064 O O . LEU B 1 110 ? 75.255 37.400 143.021 1.00 58.75 108 LEU B O 1
ATOM 2069 N N . LEU B 1 111 ? 75.900 35.903 141.448 1.00 60.74 109 LEU B N 1
ATOM 2070 C CA . LEU B 1 111 ? 77.133 36.598 141.095 1.00 60.03 109 LEU B CA 1
ATOM 2071 C C . LEU B 1 111 ? 76.878 37.970 140.492 1.00 62.60 109 LEU B C 1
ATOM 2072 O O . LEU B 1 111 ? 77.780 38.781 140.483 1.00 63.60 109 LEU B O 1
ATOM 2077 N N . ARG B 1 112 ? 75.655 38.241 140.024 1.00 65.26 110 ARG B N 1
ATOM 2078 C CA . ARG B 1 112 ? 75.303 39.556 139.463 1.00 68.15 110 ARG B CA 1
ATOM 2079 C C . ARG B 1 112 ? 75.083 40.651 140.519 1.00 67.35 110 ARG B C 1
ATOM 2080 O O . ARG B 1 112 ? 75.112 41.830 140.199 1.00 66.67 110 ARG B O 1
ATOM 2088 N N . ARG B 1 113 ? 74.784 40.259 141.755 1.00 67.61 111 ARG B N 1
ATOM 2089 C CA . ARG B 1 113 ? 74.727 41.182 142.888 1.00 66.27 111 ARG B CA 1
ATOM 2090 C C . ARG B 1 113 ? 75.521 40.543 144.002 1.00 65.11 111 ARG B C 1
ATOM 2091 O O . ARG B 1 113 ? 74.951 39.813 144.836 1.00 64.26 111 ARG B O 1
ATOM 2099 N N . PRO B 1 114 ? 76.852 40.804 144.011 1.00 63.55 112 PRO B N 1
ATOM 2100 C CA . PRO B 1 114 ? 77.743 40.095 144.901 1.00 62.11 112 PRO B CA 1
ATOM 2101 C C . PRO B 1 114 ? 77.417 40.510 146.294 1.00 61.39 112 PRO B C 1
ATOM 2102 O O . PRO B 1 114 ? 77.323 39.663 147.203 1.00 63.04 112 PRO B O 1
ATOM 2106 N N . ALA B 1 115 ? 77.196 41.801 146.474 1.00 60.14 113 ALA B N 1
ATOM 2107 C CA . ALA B 1 115 ? 77.080 42.326 147.809 1.00 59.43 113 ALA B CA 1
ATOM 2108 C C . ALA B 1 115 ? 75.867 41.687 148.517 1.00 58.64 113 ALA B C 1
ATOM 2109 O O . ALA B 1 115 ? 76.017 41.092 149.585 1.00 59.02 113 ALA B O 1
ATOM 2111 N N . LEU B 1 116 ? 74.701 41.730 147.872 1.00 57.41 114 LEU B N 1
ATOM 2112 C CA . LEU B 1 116 ? 73.480 41.025 148.347 1.00 55.54 114 LEU B CA 1
ATOM 2113 C C . LEU B 1 116 ? 73.638 39.526 148.552 1.00 53.19 114 LEU B C 1
ATOM 2114 O O . LEU B 1 116 ? 73.229 38.984 149.561 1.00 52.68 114 LEU B O 1
ATOM 2119 N N . SER B 1 117 ? 74.197 38.858 147.564 1.00 52.71 115 SER B N 1
ATOM 2120 C CA . SER B 1 117 ? 74.492 37.427 147.668 1.00 52.99 115 SER B CA 1
ATOM 2121 C C . SER B 1 117 ? 75.384 37.040 148.838 1.00 54.64 115 SER B C 1
ATOM 2122 O O . SER B 1 117 ? 75.090 36.095 149.574 1.00 54.73 115 SER B O 1
ATOM 2125 N N . THR B 1 118 ? 76.456 37.794 149.030 1.00 55.10 116 THR B N 1
ATOM 2126 C CA . THR B 1 118 ? 77.293 37.626 150.176 1.00 56.50 116 THR B CA 1
ATOM 2127 C C . THR B 1 118 ? 76.492 37.726 151.461 1.00 58.97 116 THR B C 1
ATOM 2128 O O . THR B 1 118 ? 76.633 36.860 152.343 1.00 63.35 116 THR B O 1
ATOM 2132 N N . ALA B 1 119 ? 75.629 38.724 151.615 1.00 57.95 117 ALA B N 1
ATOM 2133 C CA . ALA B 1 119 ? 74.828 38.755 152.837 1.00 58.57 117 ALA B CA 1
ATOM 2134 C C . ALA B 1 119 ? 73.887 37.547 153.007 1.00 60.89 117 ALA B C 1
ATOM 2135 O O . ALA B 1 119 ? 73.592 37.152 154.142 1.00 61.02 117 ALA B O 1
ATOM 2145 N N . ILE B 1 121 ? 74.283 34.349 151.639 1.00 66.17 119 ILE B N 1
ATOM 2146 C CA . ILE B 1 121 ? 75.167 33.232 151.849 1.00 66.60 119 ILE B CA 1
ATOM 2147 C C . ILE B 1 121 ? 75.767 33.283 153.283 1.00 67.39 119 ILE B C 1
ATOM 2148 O O . ILE B 1 121 ? 75.706 32.294 154.033 1.00 66.00 119 ILE B O 1
ATOM 2153 N N . GLN B 1 122 ? 76.328 34.415 153.696 1.00 67.14 120 GLN B N 1
ATOM 2154 C CA . GLN B 1 122 ? 76.935 34.396 155.025 1.00 68.64 120 GLN B CA 1
ATOM 2155 C C . GLN B 1 122 ? 75.904 34.132 156.049 1.00 69.12 120 GLN B C 1
ATOM 2156 O O . GLN B 1 122 ? 76.147 33.362 156.960 1.00 72.35 120 GLN B O 1
ATOM 2162 N N . SER B 1 123 ? 74.732 34.726 155.879 1.00 69.93 121 SER B N 1
ATOM 2163 C CA . SER B 1 123 ? 73.618 34.501 156.792 1.00 69.89 121 SER B CA 1
ATOM 2164 C C . SER B 1 123 ? 73.221 33.047 156.912 1.00 70.29 121 SER B C 1
ATOM 2165 O O . SER B 1 123 ? 73.001 32.572 157.997 1.00 72.41 121 SER B O 1
ATOM 2168 N N . THR B 1 124 ? 73.161 32.334 155.805 1.00 72.06 122 THR B N 1
ATOM 2169 C CA . THR B 1 124 ? 72.799 30.894 155.783 1.00 73.14 122 THR B CA 1
ATOM 2170 C C . THR B 1 124 ? 73.900 29.953 156.322 1.00 73.14 122 THR B C 1
ATOM 2171 O O . THR B 1 124 ? 73.623 28.865 156.824 1.00 72.05 122 THR B O 1
ATOM 2175 N N . SER B 1 125 ? 75.145 30.407 156.240 1.00 74.82 123 SER B N 1
ATOM 2176 C CA . SER B 1 125 ? 76.262 29.718 156.868 1.00 75.72 123 SER B CA 1
ATOM 2177 C C . SER B 1 125 ? 76.182 29.795 158.385 1.00 75.22 123 SER B C 1
ATOM 2178 O O . SER B 1 125 ? 76.209 28.771 159.035 1.00 76.76 123 SER B O 1
ATOM 2181 N N . THR B 1 126 ? 76.072 30.989 158.947 1.00 74.19 124 THR B N 1
ATOM 2182 C CA . THR B 1 126 ? 76.042 31.139 160.397 1.00 74.20 124 THR B CA 1
ATOM 2183 C C . THR B 1 126 ? 74.701 30.740 161.061 1.00 74.58 124 THR B C 1
ATOM 2184 O O . THR B 1 126 ? 74.629 30.683 162.273 1.00 75.53 124 THR B O 1
ATOM 2188 N N . ALA B 1 127 ? 73.649 30.450 160.300 1.00 74.63 125 ALA B N 1
ATOM 2189 C CA . ALA B 1 127 ? 72.314 30.343 160.896 1.00 75.29 125 ALA B CA 1
ATOM 2190 C C . ALA B 1 127 ? 71.960 28.989 161.474 1.00 75.62 125 ALA B C 1
ATOM 2191 O O . ALA B 1 127 ? 71.473 28.120 160.776 1.00 74.07 125 ALA B O 1
ATOM 2193 N N . ASN B 1 128 ? 72.143 28.822 162.774 1.00 77.15 126 ASN B N 1
ATOM 2194 C CA . ASN B 1 128 ? 71.711 27.585 163.384 1.00 78.10 126 ASN B CA 1
ATOM 2195 C C . ASN B 1 128 ? 70.233 27.313 163.132 1.00 78.70 126 ASN B C 1
ATOM 2196 O O . ASN B 1 128 ? 69.381 28.205 163.252 1.00 77.91 126 ASN B O 1
ATOM 2201 N N . VAL B 1 129 ? 69.955 26.064 162.768 1.00 79.97 127 VAL B N 1
ATOM 2202 C CA . VAL B 1 129 ? 68.642 25.659 162.262 1.00 81.23 127 VAL B CA 1
ATOM 2203 C C . VAL B 1 129 ? 67.600 25.558 163.392 1.00 81.68 127 VAL B C 1
ATOM 2204 O O . VAL B 1 129 ? 66.406 25.869 163.203 1.00 82.24 127 VAL B O 1
ATOM 2208 N N . ALA B 1 130 ? 68.064 25.160 164.575 1.00 81.55 128 ALA B N 1
ATOM 2209 C CA . ALA B 1 130 ? 67.207 25.124 165.746 1.00 81.79 128 ALA B CA 1
ATOM 2210 C C . ALA B 1 130 ? 66.755 26.528 166.153 1.00 82.01 128 ALA B C 1
ATOM 2211 O O . ALA B 1 130 ? 65.629 26.699 166.636 1.00 82.48 128 ALA B O 1
ATOM 2213 N N . SER B 1 131 ? 67.626 27.520 165.947 1.00 81.41 129 SER B N 1
ATOM 2214 C CA . SER B 1 131 ? 67.352 28.906 166.366 1.00 81.52 129 SER B CA 1
ATOM 2215 C C . SER B 1 131 ? 66.578 29.743 165.343 1.00 81.05 129 SER B C 1
ATOM 2216 O O . SER B 1 131 ? 65.723 30.557 165.720 1.00 80.71 129 SER B O 1
ATOM 2219 N N . VAL B 1 132 ? 66.897 29.559 164.062 1.00 80.39 130 VAL B N 1
ATOM 2220 C CA . VAL B 1 132 ? 66.181 30.237 162.992 1.00 79.55 130 VAL B CA 1
ATOM 2221 C C . VAL B 1 132 ? 65.613 29.180 162.063 1.00 79.80 130 VAL B C 1
ATOM 2222 O O . VAL B 1 132 ? 66.344 28.590 161.265 1.00 80.01 130 VAL B O 1
ATOM 2226 N N . PRO B 1 133 ? 64.300 28.912 162.209 1.00 79.64 131 PRO B N 1
ATOM 2227 C CA . PRO B 1 133 ? 63.579 27.798 161.598 1.00 78.86 131 PRO B CA 1
ATOM 2228 C C . PRO B 1 133 ? 63.280 27.984 160.115 1.00 78.25 131 PRO B C 1
ATOM 2229 O O . PRO B 1 133 ? 62.669 27.108 159.508 1.00 78.93 131 PRO B O 1
ATOM 2233 N N . ASP B 1 134 ? 63.678 29.119 159.550 1.00 76.74 132 ASP B N 1
ATOM 2234 C CA . ASP B 1 134 ? 63.601 29.332 158.115 1.00 75.49 132 ASP B CA 1
ATOM 2235 C C . ASP B 1 134 ? 64.873 28.777 157.472 1.00 75.16 132 ASP B C 1
ATOM 2236 O O . ASP B 1 134 ? 64.964 28.674 156.243 1.00 75.12 132 ASP B O 1
ATOM 2241 N N . ALA B 1 135 ? 65.868 28.446 158.296 1.00 73.28 133 ALA B N 1
ATOM 2242 C CA . ALA B 1 135 ? 67.170 28.027 157.778 1.00 71.24 133 ALA B CA 1
ATOM 2243 C C . ALA B 1 135 ? 67.015 26.724 157.016 1.00 69.99 133 ALA B C 1
ATOM 2244 O O . ALA B 1 135 ? 67.567 26.586 155.933 1.00 69.07 133 ALA B O 1
ATOM 2246 N N . GLY B 1 136 ? 66.247 25.784 157.584 1.00 68.94 134 GLY B N 1
ATOM 2247 C CA . GLY B 1 136 ? 65.857 24.555 156.878 1.00 67.70 134 GLY B CA 1
ATOM 2248 C C . GLY B 1 136 ? 65.179 24.789 155.533 1.00 66.37 134 GLY B C 1
ATOM 2249 O O . GLY B 1 136 ? 65.641 24.282 154.513 1.00 65.57 134 GLY B O 1
ATOM 2250 N N . LYS B 1 137 ? 64.090 25.562 155.543 1.00 65.91 135 LYS B N 1
ATOM 2251 C CA . LYS B 1 137 ? 63.354 25.956 154.335 1.00 65.47 135 LYS B CA 1
ATOM 2252 C C . LYS B 1 137 ? 64.182 26.163 153.069 1.00 65.16 135 LYS B C 1
ATOM 2253 O O . LYS B 1 137 ? 63.715 25.832 151.993 1.00 66.06 135 LYS B O 1
ATOM 2259 N N . VAL B 1 138 ? 65.383 26.724 153.172 1.00 64.38 136 VAL B N 1
ATOM 2260 C CA . VAL B 1 138 ? 66.141 27.025 151.963 1.00 64.43 136 VAL B CA 1
ATOM 2261 C C . VAL B 1 138 ? 66.667 25.761 151.292 1.00 64.33 136 VAL B C 1
ATOM 2262 O O . VAL B 1 138 ? 66.616 25.639 150.071 1.00 64.72 136 VAL B O 1
ATOM 2266 N N . ASP B 1 139 ? 67.154 24.822 152.093 1.00 64.01 137 ASP B N 1
ATOM 2267 C CA . ASP B 1 139 ? 67.561 23.517 151.588 1.00 64.10 137 ASP B CA 1
ATOM 2268 C C . ASP B 1 139 ? 66.387 22.863 150.869 1.00 62.42 137 ASP B C 1
ATOM 2269 O O . ASP B 1 139 ? 66.554 22.334 149.780 1.00 60.04 137 ASP B O 1
ATOM 2274 N N . ARG B 1 140 ? 65.215 22.933 151.496 1.00 61.28 138 ARG B N 1
ATOM 2275 C CA . ARG B 1 140 ? 63.992 22.336 150.982 1.00 62.24 138 ARG B CA 1
ATOM 2276 C C . ARG B 1 140 ? 63.548 22.993 149.677 1.00 62.05 138 ARG B C 1
ATOM 2277 O O . ARG B 1 140 ? 63.241 22.300 148.690 1.00 60.56 138 ARG B O 1
ATOM 2285 N N . ALA B 1 141 ? 63.538 24.326 149.664 1.00 62.32 139 ALA B N 1
ATOM 2286 C CA . ALA B 1 141 ? 63.034 25.063 148.509 1.00 62.20 139 ALA B CA 1
ATOM 2287 C C . ALA B 1 141 ? 63.945 24.767 147.361 1.00 62.03 139 ALA B C 1
ATOM 2288 O O . ALA B 1 141 ? 63.502 24.590 146.242 1.00 62.01 139 ALA B O 1
ATOM 2290 N N . PHE B 1 142 ? 65.223 24.657 147.673 1.00 63.02 140 PHE B N 1
ATOM 2291 C CA . PHE B 1 142 ? 66.218 24.446 146.662 1.00 64.18 140 PHE B CA 1
ATOM 2292 C C . PHE B 1 142 ? 66.074 23.069 146.074 1.00 63.10 140 PHE B C 1
ATOM 2293 O O . PHE B 1 142 ? 65.685 22.903 144.921 1.00 64.10 140 PHE B O 1
ATOM 2301 N N . ARG B 1 143 ? 66.354 22.082 146.897 1.00 60.94 141 ARG B N 1
ATOM 2302 C CA . ARG B 1 143 ? 66.078 20.717 146.603 1.00 59.88 141 ARG B CA 1
ATOM 2303 C C . ARG B 1 143 ? 64.827 20.487 145.706 1.00 60.56 141 ARG B C 1
ATOM 2304 O O . ARG B 1 143 ? 64.879 19.643 144.800 1.00 60.83 141 ARG B O 1
ATOM 2312 N N . GLN B 1 144 ? 63.716 21.201 145.950 1.00 59.43 142 GLN B N 1
ATOM 2313 C CA . GLN B 1 144 ? 62.509 21.046 145.105 1.00 58.03 142 GLN B CA 1
ATOM 2314 C C . GLN B 1 144 ? 62.576 21.689 143.718 1.00 57.34 142 GLN B C 1
ATOM 2315 O O . GLN B 1 144 ? 61.806 21.327 142.836 1.00 57.00 142 GLN B O 1
ATOM 2321 N N . ILE B 1 145 ? 63.443 22.675 143.532 1.00 57.35 143 ILE B N 1
ATOM 2322 C CA . ILE B 1 145 ? 63.582 23.282 142.219 1.00 58.03 143 ILE B CA 1
ATOM 2323 C C . ILE B 1 145 ? 64.334 22.343 141.304 1.00 59.41 143 ILE B C 1
ATOM 2324 O O . ILE B 1 145 ? 64.041 22.263 140.104 1.00 59.92 143 ILE B O 1
ATOM 2337 N N . LEU B 1 147 ? 64.779 18.928 141.920 1.00 57.26 145 LEU B N 1
ATOM 2338 C CA . LEU B 1 147 ? 63.916 17.791 141.758 1.00 55.52 145 LEU B CA 1
ATOM 2339 C C . LEU B 1 147 ? 62.970 18.046 140.593 1.00 53.61 145 LEU B C 1
ATOM 2340 O O . LEU B 1 147 ? 62.886 17.225 139.697 1.00 52.59 145 LEU B O 1
ATOM 2345 N N . ASP B 1 148 ? 62.344 19.219 140.563 1.00 52.80 146 ASP B N 1
ATOM 2346 C CA . ASP B 1 148 ? 61.384 19.552 139.528 1.00 53.68 146 ASP B CA 1
ATOM 2347 C C . ASP B 1 148 ? 62.053 19.688 138.171 1.00 53.48 146 ASP B C 1
ATOM 2348 O O . ASP B 1 148 ? 61.566 19.179 137.160 1.00 52.03 146 ASP B O 1
ATOM 2353 N N . ALA B 1 149 ? 63.189 20.366 138.157 1.00 53.46 147 ALA B N 1
ATOM 2354 C CA . ALA B 1 149 ? 63.910 20.555 136.917 1.00 54.30 147 ALA B CA 1
ATOM 2355 C C . ALA B 1 149 ? 64.318 19.201 136.348 1.00 54.44 147 ALA B C 1
ATOM 2356 O O . ALA B 1 149 ? 64.255 18.994 135.145 1.00 54.59 147 ALA B O 1
ATOM 2358 N N . ALA B 1 150 ? 64.732 18.285 137.218 1.00 54.46 148 ALA B N 1
ATOM 2359 C CA . ALA B 1 150 ? 65.123 16.942 136.805 1.00 53.92 148 ALA B CA 1
ATOM 2360 C C . ALA B 1 150 ? 63.893 16.151 136.450 1.00 54.37 148 ALA B C 1
ATOM 2361 O O . ALA B 1 150 ? 63.982 15.122 135.802 1.00 55.86 148 ALA B O 1
ATOM 2363 N N . GLY B 1 151 ? 62.738 16.647 136.879 1.00 53.48 149 GLY B N 1
ATOM 2364 C CA . GLY B 1 151 ? 61.503 15.926 136.730 1.00 51.67 149 GLY B CA 1
ATOM 2365 C C . GLY B 1 151 ? 61.416 14.671 137.569 1.00 50.88 149 GLY B C 1
ATOM 2366 O O . GLY B 1 151 ? 60.751 13.726 137.159 1.00 50.29 149 GLY B O 1
ATOM 2367 N N . ILE B 1 152 ? 62.073 14.621 138.731 1.00 50.62 150 ILE B N 1
ATOM 2368 C CA . ILE B 1 152 ? 61.836 13.463 139.613 1.00 50.93 150 ILE B CA 1
ATOM 2369 C C . ILE B 1 152 ? 60.753 13.749 140.650 1.00 52.23 150 ILE B C 1
ATOM 2370 O O . ILE B 1 152 ? 60.804 14.746 141.394 1.00 51.56 150 ILE B O 1
ATOM 2375 N N . GLU B 1 153 ? 59.748 12.876 140.654 1.00 53.34 151 GLU B N 1
ATOM 2376 C CA . GLU B 1 153 ? 58.586 13.066 141.471 1.00 54.48 151 GLU B CA 1
ATOM 2377 C C . GLU B 1 153 ? 58.679 12.223 142.736 1.00 54.16 151 GLU B C 1
ATOM 2378 O O . GLU B 1 153 ? 57.995 12.498 143.720 1.00 54.27 151 GLU B O 1
ATOM 2384 N N . HIS B 1 154 ? 59.479 11.165 142.672 1.00 53.68 152 HIS B N 1
ATOM 2385 C CA . HIS B 1 154 ? 59.657 10.225 143.768 1.00 53.49 152 HIS B CA 1
ATOM 2386 C C . HIS B 1 154 ? 61.133 9.978 144.049 1.00 53.78 152 HIS B C 1
ATOM 2387 O O . HIS B 1 154 ? 61.681 8.985 143.610 1.00 54.22 152 HIS B O 1
ATOM 2394 N N . PRO B 1 155 ? 61.763 10.882 144.784 1.00 54.92 153 PRO B N 1
ATOM 2395 C CA . PRO B 1 155 ? 63.143 10.780 145.209 1.00 55.61 153 PRO B CA 1
ATOM 2396 C C . PRO B 1 155 ? 63.419 9.543 146.037 1.00 56.43 153 PRO B C 1
ATOM 2397 O O . PRO B 1 155 ? 62.735 9.300 147.022 1.00 57.13 153 PRO B O 1
ATOM 2401 N N . THR B 1 156 ? 64.403 8.755 145.631 1.00 57.80 154 THR B N 1
ATOM 2402 C CA . THR B 1 156 ? 64.957 7.742 146.517 1.00 59.57 154 THR B CA 1
ATOM 2403 C C . THR B 1 156 ? 65.827 8.513 147.501 1.00 61.28 154 THR B C 1
ATOM 2404 O O . THR B 1 156 ? 66.238 9.644 147.209 1.00 62.52 154 THR B O 1
ATOM 2408 N N . GLU B 1 157 ? 66.115 7.936 148.664 1.00 62.50 155 GLU B N 1
ATOM 2409 C CA . GLU B 1 157 ? 66.979 8.633 149.635 1.00 63.47 155 GLU B CA 1
ATOM 2410 C C . GLU B 1 157 ? 68.397 8.879 149.091 1.00 62.25 155 GLU B C 1
ATOM 2411 O O . GLU B 1 157 ? 69.016 9.890 149.385 1.00 62.82 155 GLU B O 1
ATOM 2417 N N . GLU B 1 158 ? 68.884 7.955 148.275 1.00 61.61 156 GLU B N 1
ATOM 2418 C CA . GLU B 1 158 ? 70.157 8.099 147.593 1.00 61.42 156 GLU B CA 1
ATOM 2419 C C . GLU B 1 158 ? 70.216 9.395 146.757 1.00 60.99 156 GLU B C 1
ATOM 2420 O O . GLU B 1 158 ? 71.221 10.109 146.814 1.00 59.32 156 GLU B O 1
ATOM 2426 N N . ASP B 1 159 ? 69.146 9.640 145.982 1.00 60.43 157 ASP B N 1
ATOM 2427 C CA . ASP B 1 159 ? 68.874 10.889 145.269 1.00 60.29 157 ASP B CA 1
ATOM 2428 C C . ASP B 1 159 ? 68.900 12.115 146.166 1.00 60.52 157 ASP B C 1
ATOM 2429 O O . ASP B 1 159 ? 69.517 13.107 145.821 1.00 60.24 157 ASP B O 1
ATOM 2434 N N . LEU B 1 160 ? 68.172 12.069 147.279 1.00 60.57 158 LEU B N 1
ATOM 2435 C CA . LEU B 1 160 ? 68.092 13.203 148.205 1.00 61.55 158 LEU B CA 1
ATOM 2436 C C . LEU B 1 160 ? 69.481 13.522 148.757 1.00 62.40 158 LEU B C 1
ATOM 2437 O O . LEU B 1 160 ? 69.923 14.684 148.806 1.00 62.11 158 LEU B O 1
ATOM 2442 N N . THR B 1 161 ? 70.161 12.457 149.162 1.00 63.61 159 THR B N 1
ATOM 2443 C CA . THR B 1 161 ? 71.525 12.513 149.664 1.00 64.60 159 THR B CA 1
ATOM 2444 C C . THR B 1 161 ? 72.409 13.188 148.626 1.00 64.35 159 THR B C 1
ATOM 2445 O O . THR B 1 161 ? 73.005 14.231 148.915 1.00 66.39 159 THR B O 1
ATOM 2449 N N . ALA B 1 162 ? 72.439 12.641 147.413 1.00 64.61 160 ALA B N 1
ATOM 2450 C CA . ALA B 1 162 ? 73.226 13.223 146.297 1.00 65.31 160 ALA B CA 1
ATOM 2451 C C . ALA B 1 162 ? 73.000 14.720 146.132 1.00 65.17 160 ALA B C 1
ATOM 2452 O O . ALA B 1 162 ? 73.945 15.499 146.053 1.00 66.69 160 ALA B O 1
ATOM 2454 N N . LEU B 1 163 ? 71.738 15.125 146.128 1.00 65.32 161 LEU B N 1
ATOM 2455 C CA . LEU B 1 163 ? 71.393 16.535 145.999 1.00 64.96 161 LEU B CA 1
ATOM 2456 C C . LEU B 1 163 ? 71.716 17.362 147.234 1.00 65.83 161 LEU B C 1
ATOM 2457 O O . LEU B 1 163 ? 71.792 18.567 147.151 1.00 66.77 161 LEU B O 1
ATOM 2462 N N . ARG B 1 164 ? 71.871 16.731 148.389 1.00 67.18 162 ARG B N 1
ATOM 2463 C CA . ARG B 1 164 ? 72.208 17.492 149.586 1.00 67.62 162 ARG B CA 1
ATOM 2464 C C . ARG B 1 164 ? 73.704 17.751 149.499 1.00 67.21 162 ARG B C 1
ATOM 2465 O O . ARG B 1 164 ? 74.153 18.867 149.718 1.00 67.38 162 ARG B O 1
ATOM 2473 N N . LEU B 1 165 ? 74.462 16.719 149.118 1.00 66.70 163 LEU B N 1
ATOM 2474 C CA . LEU B 1 165 ? 75.880 16.886 148.773 1.00 66.04 163 LEU B CA 1
ATOM 2475 C C . LEU B 1 165 ? 76.152 17.954 147.673 1.00 66.79 163 LEU B C 1
ATOM 2476 O O . LEU B 1 165 ? 77.119 18.710 147.762 1.00 65.52 163 LEU B O 1
ATOM 2481 N N . LEU B 1 166 ? 75.311 18.007 146.637 1.00 67.05 164 LEU B N 1
ATOM 2482 C CA . LEU B 1 166 ? 75.487 19.008 145.591 1.00 66.79 164 LEU B CA 1
ATOM 2483 C C . LEU B 1 166 ? 75.296 20.434 146.128 1.00 67.81 164 LEU B C 1
ATOM 2484 O O . LEU B 1 166 ? 76.245 21.214 146.080 1.00 65.37 164 LEU B O 1
ATOM 2489 N N . VAL B 1 167 ? 74.120 20.778 146.678 1.00 68.88 165 VAL B N 1
ATOM 2490 C CA . VAL B 1 167 ? 73.927 22.188 147.106 1.00 69.40 165 VAL B CA 1
ATOM 2491 C C . VAL B 1 167 ? 74.965 22.586 148.140 1.00 70.35 165 VAL B C 1
ATOM 2492 O O . VAL B 1 167 ? 75.288 23.763 148.284 1.00 70.50 165 VAL B O 1
ATOM 2496 N N . GLN B 1 168 ? 75.505 21.587 148.833 1.00 72.68 166 GLN B N 1
ATOM 2497 C CA . GLN B 1 168 ? 76.553 21.821 149.834 1.00 74.02 166 GLN B CA 1
ATOM 2498 C C . GLN B 1 168 ? 77.833 22.247 149.147 1.00 71.95 166 GLN B C 1
ATOM 2499 O O . GLN B 1 168 ? 78.249 23.395 149.285 1.00 71.93 166 GLN B O 1
ATOM 2505 N N . LEU B 1 169 ? 78.409 21.337 148.368 1.00 70.57 167 LEU B N 1
ATOM 2506 C CA . LEU B 1 169 ? 79.470 21.663 147.422 1.00 70.43 167 LEU B CA 1
ATOM 2507 C C . LEU B 1 169 ? 79.217 22.964 146.632 1.00 71.10 167 LEU B C 1
ATOM 2508 O O . LEU B 1 169 ? 80.145 23.707 146.336 1.00 72.27 167 LEU B O 1
ATOM 2513 N N . TRP B 1 170 ? 77.966 23.255 146.315 1.00 71.78 168 TRP B N 1
ATOM 2514 C CA . TRP B 1 170 ? 77.665 24.381 145.466 1.00 72.59 168 TRP B CA 1
ATOM 2515 C C . TRP B 1 170 ? 77.862 25.671 146.232 1.00 73.33 168 TRP B C 1
ATOM 2516 O O . TRP B 1 170 ? 78.585 26.556 145.772 1.00 72.33 168 TRP B O 1
ATOM 2527 N N . PHE B 1 171 ? 77.219 25.757 147.403 1.00 73.70 169 PHE B N 1
ATOM 2528 C CA . PHE B 1 171 ? 77.406 26.883 148.322 1.00 73.06 169 PHE B CA 1
ATOM 2529 C C . PHE B 1 171 ? 78.872 27.209 148.511 1.00 69.42 169 PHE B C 1
ATOM 2530 O O . PHE B 1 171 ? 79.228 28.369 148.579 1.00 68.44 169 PHE B O 1
ATOM 2538 N N . GLY B 1 172 ? 79.706 26.184 148.604 1.00 65.49 170 GLY B N 1
ATOM 2539 C CA . GLY B 1 172 ? 81.136 26.405 148.770 1.00 63.40 170 GLY B CA 1
ATOM 2540 C C . GLY B 1 172 ? 81.740 27.113 147.568 1.00 61.98 170 GLY B C 1
ATOM 2541 O O . GLY B 1 172 ? 82.507 28.063 147.727 1.00 58.76 170 GLY B O 1
ATOM 2542 N N . VAL B 1 173 ? 81.353 26.667 146.365 1.00 60.54 171 VAL B N 1
ATOM 2543 C CA . VAL B 1 173 ? 81.916 27.194 145.144 1.00 58.94 171 VAL B CA 1
ATOM 2544 C C . VAL B 1 173 ? 81.563 28.664 145.002 1.00 61.00 171 VAL B C 1
ATOM 2545 O O . VAL B 1 173 ? 82.433 29.488 144.604 1.00 60.68 171 VAL B O 1
ATOM 2549 N N . ILE B 1 174 ? 80.305 29.007 145.314 1.00 61.32 172 ILE B N 1
ATOM 2550 C CA . ILE B 1 174 ? 79.874 30.402 145.223 1.00 62.53 172 ILE B CA 1
ATOM 2551 C C . ILE B 1 174 ? 80.651 31.264 146.211 1.00 62.35 172 ILE B C 1
ATOM 2552 O O . ILE B 1 174 ? 81.187 32.303 145.842 1.00 63.39 172 ILE B O 1
ATOM 2557 N N . GLN B 1 175 ? 80.717 30.814 147.455 1.00 62.11 173 GLN B N 1
ATOM 2558 C CA . GLN B 1 175 ? 81.346 31.555 148.516 1.00 65.65 173 GLN B CA 1
ATOM 2559 C C . GLN B 1 175 ? 82.761 31.877 148.044 1.00 64.02 173 GLN B C 1
ATOM 2560 O O . GLN B 1 175 ? 83.245 33.014 148.128 1.00 62.62 173 GLN B O 1
ATOM 2566 N N . SER B 1 176 ? 83.382 30.837 147.506 1.00 61.84 174 SER B N 1
ATOM 2567 C CA . SER B 1 176 ? 84.712 30.883 146.964 1.00 61.98 174 SER B CA 1
ATOM 2568 C C . SER B 1 176 ? 84.892 31.891 145.819 1.00 61.35 174 SER B C 1
ATOM 2569 O O . SER B 1 176 ? 85.869 32.652 145.777 1.00 59.08 174 SER B O 1
ATOM 2572 N N . CYS B 1 177 ? 83.924 31.866 144.913 1.00 62.66 175 CYS B N 1
A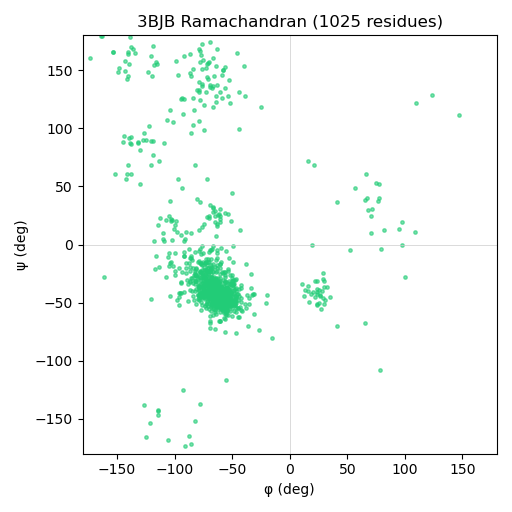TOM 2573 C CA . CYS B 1 177 ? 83.767 32.823 143.838 1.00 61.45 175 CYS B CA 1
ATOM 2574 C C . CYS B 1 177 ? 83.594 34.275 144.292 1.00 59.98 175 CYS B C 1
ATOM 2575 O O . CYS B 1 177 ? 84.258 35.170 143.795 1.00 57.87 175 CYS B O 1
ATOM 2578 N N . LEU B 1 178 ? 82.696 34.514 145.239 1.00 58.60 176 LEU B N 1
ATOM 2579 C CA . LEU B 1 178 ? 82.554 35.835 145.808 1.00 55.79 176 LEU B CA 1
ATOM 2580 C C . LEU B 1 178 ? 83.867 36.330 146.418 1.00 56.54 176 LEU B C 1
ATOM 2581 O O . LEU B 1 178 ? 84.244 37.477 146.260 1.00 55.38 176 LEU B O 1
ATOM 2586 N N . ASN B 1 179 ? 84.618 35.442 147.056 1.00 57.56 177 ASN B N 1
ATOM 2587 C CA . ASN B 1 179 ? 85.892 35.829 147.657 1.00 57.78 177 ASN B CA 1
ATOM 2588 C C . ASN B 1 179 ? 87.060 36.004 146.718 1.00 58.04 177 ASN B C 1
ATOM 2589 O O . ASN B 1 179 ? 88.071 36.600 147.103 1.00 59.31 177 ASN B O 1
ATOM 2594 N N . GLY B 1 180 ? 86.932 35.480 145.505 1.00 57.95 178 GLY B N 1
ATOM 2595 C CA . GLY B 1 180 ? 87.856 35.789 144.413 1.00 57.37 178 GLY B CA 1
ATOM 2596 C C . GLY B 1 180 ? 88.925 34.723 144.269 1.00 58.55 178 GLY B C 1
ATOM 2597 O O . GLY B 1 180 ? 89.971 34.984 143.649 1.00 56.87 178 GLY B O 1
ATOM 2598 N N . ARG B 1 181 ? 88.630 33.549 144.838 1.00 58.95 179 ARG B N 1
ATOM 2599 C CA . ARG B 1 181 ? 89.462 32.358 144.832 1.00 63.11 179 ARG B CA 1
ATOM 2600 C C . ARG B 1 181 ? 89.327 31.554 143.564 1.00 62.66 179 ARG B C 1
ATOM 2601 O O . ARG B 1 181 ? 90.277 30.926 143.145 1.00 62.27 179 ARG B O 1
ATOM 2609 N N . VAL B 1 182 ? 88.139 31.524 142.977 1.00 63.48 180 VAL B N 1
ATOM 2610 C CA . VAL B 1 182 ? 87.960 30.876 141.689 1.00 63.84 180 VAL B CA 1
ATOM 2611 C C . VAL B 1 182 ? 87.383 31.914 140.721 1.00 63.93 180 VAL B C 1
ATOM 2612 O O . VAL B 1 182 ? 86.697 32.848 141.151 1.00 66.70 180 VAL B O 1
ATOM 2616 N N . SER B 1 183 ? 87.708 31.819 139.439 1.00 62.00 181 SER B N 1
ATOM 2617 C CA . SER B 1 183 ? 87.059 32.675 138.443 1.00 60.47 181 SER B CA 1
ATOM 2618 C C . SER B 1 183 ? 85.656 32.141 138.172 1.00 60.09 181 SER B C 1
ATOM 2619 O O . SER B 1 183 ? 85.293 31.064 138.656 1.00 59.21 181 SER B O 1
ATOM 2622 N N . ILE B 1 184 ? 84.846 32.872 137.403 1.00 61.00 182 ILE B N 1
ATOM 2623 C CA . ILE B 1 184 ? 83.481 32.402 137.285 1.00 60.70 182 I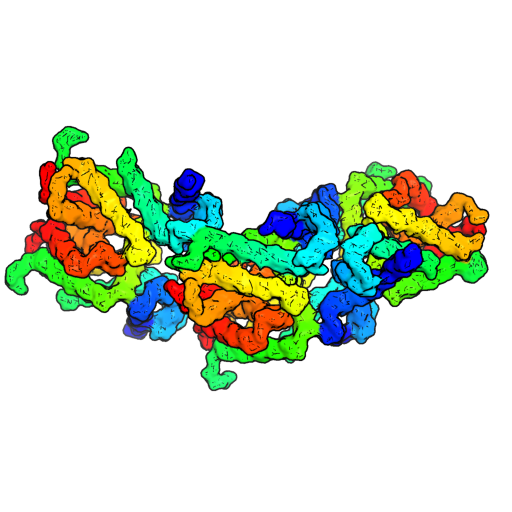LE B CA 1
ATOM 2624 C C . ILE B 1 184 ? 83.316 31.231 136.308 1.00 61.24 182 ILE B C 1
ATOM 2625 O O . ILE B 1 184 ? 82.581 30.284 136.600 1.00 61.33 182 ILE B O 1
ATOM 2630 N N . PRO B 1 185 ? 84.032 31.255 135.172 1.00 62.08 183 PRO B N 1
ATOM 2631 C CA . PRO B 1 185 ? 83.983 30.079 134.283 1.00 61.57 183 PRO B CA 1
ATOM 2632 C C . PRO B 1 185 ? 84.499 28.803 134.948 1.00 62.67 183 PRO B C 1
ATOM 2633 O O . PRO B 1 185 ? 83.873 27.742 134.826 1.00 64.37 183 PRO B O 1
ATOM 2637 N N . ASP B 1 186 ? 85.612 28.882 135.662 1.00 62.43 184 ASP B N 1
ATOM 2638 C CA . ASP B 1 186 ? 85.979 27.754 136.505 1.00 63.05 184 ASP B CA 1
ATOM 2639 C C . ASP B 1 186 ? 84.945 27.394 137.608 1.00 63.69 184 ASP B C 1
ATOM 2640 O O . ASP B 1 186 ? 84.791 26.232 137.908 1.00 64.78 184 ASP B O 1
ATOM 2645 N N . ALA B 1 187 ? 84.251 28.351 138.231 1.00 63.56 185 ALA B N 1
ATOM 2646 C CA . ALA B 1 187 ? 83.182 27.975 139.173 1.00 64.50 185 ALA B CA 1
ATOM 2647 C C . ALA B 1 187 ? 82.164 27.127 138.445 1.00 65.60 185 ALA B C 1
ATOM 2648 O O . ALA B 1 187 ? 81.864 25.983 138.861 1.00 65.90 185 ALA B O 1
ATOM 2650 N N . GLU B 1 188 ? 81.661 27.676 137.334 1.00 65.98 186 GLU B N 1
ATOM 2651 C CA . GLU B 1 188 ? 80.725 26.963 136.440 1.00 67.16 186 GLU B CA 1
ATOM 2652 C C . GLU B 1 188 ? 81.232 25.562 136.029 1.00 66.74 186 GLU B C 1
ATOM 2653 O O . GLU B 1 188 ? 80.530 24.570 136.169 1.00 67.63 186 GLU B O 1
ATOM 2659 N N . SER B 1 189 ? 82.471 25.482 135.573 1.00 67.40 187 SER B N 1
ATOM 2660 C CA . SER B 1 189 ? 83.079 24.195 135.214 1.00 67.60 187 SER B CA 1
ATOM 2661 C C . SER B 1 189 ? 83.120 23.195 136.388 1.00 68.10 187 SER B C 1
ATOM 2662 O O . SER B 1 189 ? 82.907 22.000 136.205 1.00 67.39 187 SER B O 1
ATOM 2665 N N . ASP B 1 190 ? 83.387 23.697 137.593 1.00 68.68 188 ASP B N 1
ATOM 2666 C CA . ASP B 1 190 ? 83.342 22.865 138.783 1.00 69.44 188 ASP B CA 1
ATOM 2667 C C . ASP B 1 190 ? 81.955 22.431 139.211 1.00 69.95 188 ASP B C 1
ATOM 2668 O O . ASP B 1 190 ? 81.797 21.326 139.733 1.00 69.04 188 ASP B O 1
ATOM 2673 N N . ILE B 1 191 ? 80.955 23.298 139.038 1.00 69.22 189 ILE B N 1
ATOM 2674 C CA . ILE B 1 191 ? 79.604 22.849 139.237 1.00 68.32 189 ILE B CA 1
ATOM 2675 C C . ILE B 1 191 ? 79.221 21.771 138.202 1.00 69.57 189 ILE B C 1
ATOM 2676 O O . ILE B 1 191 ? 78.444 20.877 138.508 1.00 69.38 189 ILE B O 1
ATOM 2681 N N . ARG B 1 192 ? 79.793 21.803 137.003 1.00 70.47 190 ARG B N 1
ATOM 2682 C CA . ARG B 1 192 ? 79.424 20.765 136.039 1.00 71.93 190 ARG B CA 1
ATOM 2683 C C . ARG B 1 192 ? 79.980 19.400 136.391 1.00 71.24 190 ARG B C 1
ATOM 2684 O O . ARG B 1 192 ? 79.245 18.402 136.415 1.00 71.78 190 ARG B O 1
ATOM 2692 N N . ARG B 1 193 ? 81.275 19.361 136.669 1.00 70.85 191 ARG B N 1
ATOM 2693 C CA . ARG B 1 193 ? 81.970 18.131 137.043 1.00 71.37 191 ARG B CA 1
ATOM 2694 C C . ARG B 1 193 ? 81.321 17.482 138.272 1.00 71.07 191 ARG B C 1
ATOM 2695 O O . ARG B 1 193 ? 81.112 16.259 138.300 1.00 72.24 191 ARG B O 1
ATOM 2703 N N . ALA B 1 194 ? 80.973 18.311 139.257 1.00 69.61 192 ALA B N 1
ATOM 2704 C CA . ALA B 1 194 ? 80.248 17.880 140.440 1.00 69.01 192 ALA B CA 1
ATOM 2705 C C . ALA B 1 194 ? 78.907 17.255 140.100 1.00 69.63 192 ALA B C 1
ATOM 2706 O O . ALA B 1 194 ? 78.633 16.140 140.511 1.00 70.40 192 ALA B O 1
ATOM 2708 N N . CYS B 1 195 ? 78.082 17.932 139.316 1.00 69.73 193 CYS B N 1
ATOM 2709 C CA . CYS B 1 195 ? 76.855 17.289 138.818 1.00 68.57 193 CYS B CA 1
ATOM 2710 C C . CYS B 1 195 ? 77.061 15.882 138.249 1.00 68.77 193 CYS B C 1
ATOM 2711 O O . CYS B 1 195 ? 76.289 14.973 138.536 1.00 67.95 193 CYS B O 1
ATOM 2714 N N . ASP B 1 196 ? 78.103 15.723 137.443 1.00 70.42 194 ASP B N 1
ATOM 2715 C CA . ASP B 1 196 ? 78.355 14.469 136.735 1.00 71.13 194 ASP B CA 1
ATOM 2716 C C . ASP B 1 196 ? 78.813 13.418 137.720 1.00 70.76 194 ASP B C 1
ATOM 2717 O O . ASP B 1 196 ? 78.432 12.224 137.633 1.00 70.33 194 ASP B O 1
ATOM 2722 N N . LEU B 1 197 ? 79.646 13.861 138.657 1.00 68.35 195 LEU B N 1
ATOM 2723 C CA . LEU B 1 197 ? 80.151 12.947 139.646 1.00 66.15 195 LEU B CA 1
ATOM 2724 C C . LEU B 1 197 ? 79.053 12.583 140.643 1.00 65.91 195 LEU B C 1
ATOM 2725 O O . LEU B 1 197 ? 78.735 11.377 140.812 1.00 66.13 195 LEU B O 1
ATOM 2730 N N . LEU B 1 198 ? 78.448 13.605 141.258 1.00 63.81 196 LEU B N 1
ATOM 2731 C CA . LEU B 1 198 ? 77.497 13.388 142.350 1.00 64.07 196 LEU B CA 1
ATOM 2732 C C . LEU B 1 198 ? 76.202 12.743 141.937 1.00 65.26 196 LEU B C 1
ATOM 2733 O O . LEU B 1 198 ? 75.649 11.971 142.711 1.00 64.41 196 LEU B O 1
ATOM 2738 N N . LEU B 1 199 ? 75.729 13.036 140.725 1.00 66.97 197 LEU B N 1
ATOM 2739 C CA . LEU B 1 199 ? 74.389 12.586 140.303 1.00 67.47 197 LEU B CA 1
ATOM 2740 C C . LEU B 1 199 ? 74.324 11.420 139.316 1.00 68.00 197 LEU B C 1
ATOM 2741 O O . LEU B 1 199 ? 73.325 11.276 138.608 1.00 67.56 197 LEU B O 1
ATOM 2746 N N . VAL B 1 200 ? 75.358 10.578 139.290 1.00 69.76 198 VAL B N 1
ATOM 2747 C CA . VAL B 1 200 ? 75.352 9.369 138.440 1.00 70.97 198 VAL B CA 1
ATOM 2748 C C . VAL B 1 200 ? 74.065 8.576 138.521 1.00 71.46 198 VAL B C 1
ATOM 2749 O O . VAL B 1 200 ? 73.571 8.137 137.497 1.00 72.58 198 VAL B O 1
ATOM 2753 N N . ASN B 1 201 ? 73.519 8.412 139.727 1.00 72.06 199 ASN B N 1
ATOM 2754 C CA . ASN B 1 201 ? 72.405 7.474 139.966 1.00 72.99 199 ASN B CA 1
ATOM 2755 C C . ASN B 1 201 ? 71.000 8.092 140.005 1.00 73.05 199 ASN B C 1
ATOM 2756 O O . ASN B 1 201 ? 70.062 7.501 140.541 1.00 72.20 199 ASN B O 1
ATOM 2761 N N . LEU B 1 202 ? 70.873 9.281 139.421 1.00 73.70 200 LEU B N 1
ATOM 2762 C CA . LEU B 1 202 ? 69.615 10.016 139.407 1.00 74.06 200 LEU B CA 1
ATOM 2763 C C . LEU B 1 202 ? 68.542 9.455 138.434 1.00 74.58 200 LEU B C 1
ATOM 2764 O O . LEU B 1 202 ? 68.556 9.749 137.228 1.00 74.48 200 LEU B O 1
ATOM 2769 N N . SER B 1 203 ? 67.607 8.666 138.977 1.00 75.28 201 SER B N 1
ATOM 2770 C CA . SER B 1 203 ? 66.587 7.937 138.174 1.00 75.70 201 SER B CA 1
ATOM 2771 C C . SER B 1 203 ? 65.443 8.814 137.642 1.00 75.14 201 SER B C 1
ATOM 2772 O O . SER B 1 203 ? 64.337 8.327 137.357 1.00 74.15 201 SER B O 1
ATOM 2775 N N . ARG C 1 21 ? 92.146 68.454 172.728 1.00 95.15 19 ARG C N 1
ATOM 2776 C CA . ARG C 1 21 ? 93.357 68.040 171.965 1.00 95.51 19 ARG C CA 1
ATOM 2777 C C . ARG C 1 21 ? 92.927 67.585 170.555 1.00 93.67 19 ARG C C 1
ATOM 2778 O O . ARG C 1 21 ? 91.877 66.962 170.415 1.00 93.72 19 ARG C O 1
ATOM 2786 N N . ALA C 1 22 ? 93.719 67.921 169.526 1.00 91.17 20 ALA C N 1
ATOM 2787 C CA . ALA C 1 22 ? 93.322 67.743 168.111 1.00 88.05 20 ALA C CA 1
ATOM 2788 C C . ALA C 1 22 ? 93.248 66.302 167.640 1.00 85.60 20 ALA C C 1
ATOM 2789 O O . ALA C 1 22 ? 92.202 65.865 167.141 1.00 85.64 20 ALA C O 1
ATOM 2791 N N . ARG C 1 23 ? 94.338 65.556 167.790 1.00 81.66 21 ARG C N 1
ATOM 2792 C CA . ARG C 1 23 ? 94.311 64.172 167.360 1.00 78.21 21 ARG C CA 1
ATOM 2793 C C . ARG C 1 23 ? 93.478 63.315 168.315 1.00 77.37 21 ARG C C 1
ATOM 2794 O O . ARG C 1 23 ? 93.157 62.156 168.024 1.00 76.18 21 ARG C O 1
ATOM 2802 N N . HIS C 1 24 ? 93.144 63.882 169.466 1.00 76.61 22 HIS C N 1
ATOM 2803 C CA . HIS C 1 24 ? 92.340 63.161 170.416 1.00 76.63 22 HIS C CA 1
ATOM 2804 C C . HIS C 1 24 ? 90.901 63.222 169.934 1.00 74.33 22 HIS C C 1
ATOM 2805 O O . HIS C 1 24 ? 90.169 62.229 169.965 1.00 71.92 22 HIS C O 1
ATOM 2812 N N . VAL C 1 25 ? 90.530 64.407 169.461 1.00 72.20 23 VAL C N 1
ATOM 2813 C CA . VAL C 1 25 ? 89.254 64.660 168.809 1.00 71.17 23 VAL C CA 1
ATOM 2814 C C . VAL C 1 25 ? 89.117 63.733 167.599 1.00 69.98 23 VAL C C 1
ATOM 2815 O O . VAL C 1 25 ? 88.128 63.050 167.458 1.00 70.74 23 VAL C O 1
ATOM 2819 N N . ARG C 1 26 ? 90.134 63.690 166.757 1.00 68.52 24 ARG C N 1
ATOM 2820 C CA . ARG C 1 26 ? 90.121 62.820 165.591 1.00 67.64 24 ARG C CA 1
ATOM 2821 C C . ARG C 1 26 ? 89.762 61.363 165.922 1.00 66.38 24 ARG C C 1
ATOM 2822 O O . ARG C 1 26 ? 88.933 60.767 165.234 1.00 65.90 24 ARG C O 1
ATOM 2838 N N . LEU C 1 28 ? 88.178 60.016 168.600 1.00 65.34 26 LEU C N 1
ATOM 2839 C CA . LEU C 1 28 ? 86.814 59.971 169.076 1.00 63.94 26 LEU C CA 1
ATOM 2840 C C . LEU C 1 28 ? 85.813 60.162 167.930 1.00 65.42 26 LEU C C 1
ATOM 2841 O O . LEU C 1 28 ? 84.790 59.432 167.881 1.00 65.70 26 LEU C O 1
ATOM 2846 N N . GLU C 1 29 ? 86.095 61.120 167.023 1.00 64.07 27 GLU C N 1
ATOM 2847 C CA . GLU C 1 29 ? 85.262 61.349 165.837 1.00 65.57 27 GLU C CA 1
ATOM 2848 C C . GLU C 1 29 ? 85.214 60.101 164.955 1.00 62.23 27 GLU C C 1
ATOM 2849 O O . GLU C 1 29 ? 84.143 59.700 164.506 1.00 62.92 27 GLU C O 1
ATOM 2855 N N . ALA C 1 30 ? 86.346 59.440 164.788 1.00 58.64 28 ALA C N 1
ATOM 2856 C CA . ALA C 1 30 ? 86.382 58.181 164.056 1.00 56.87 28 ALA C CA 1
ATOM 2857 C C . ALA C 1 30 ? 85.469 57.120 164.708 1.00 57.26 28 ALA C C 1
ATOM 2858 O O . ALA C 1 30 ? 84.687 56.436 164.012 1.00 58.24 28 ALA C O 1
ATOM 2860 N N . ALA C 1 31 ? 85.573 56.985 166.033 1.00 54.76 29 ALA C N 1
ATOM 2861 C CA . ALA C 1 31 ? 84.802 56.007 166.778 1.00 54.22 29 ALA C CA 1
ATOM 2862 C C . ALA C 1 31 ? 83.276 56.185 166.629 1.00 54.38 29 ALA C C 1
ATOM 2863 O O . ALA C 1 31 ? 82.578 55.266 166.211 1.00 53.95 29 ALA C O 1
ATOM 2865 N N . ILE C 1 32 ? 82.771 57.380 166.943 1.00 55.35 30 ILE C N 1
ATOM 2866 C CA . ILE C 1 32 ? 81.383 57.767 166.649 1.00 53.39 30 ILE C CA 1
ATOM 2867 C C . ILE C 1 32 ? 80.929 57.390 165.207 1.00 55.80 30 ILE C C 1
ATOM 2868 O O . ILE C 1 32 ? 79.811 56.854 164.959 1.00 55.37 30 ILE C O 1
ATOM 2873 N N . GLU C 1 33 ? 81.767 57.722 164.246 1.00 56.71 31 GLU C N 1
ATOM 2874 C CA . GLU C 1 33 ? 81.386 57.598 162.836 1.00 60.68 31 GLU C CA 1
ATOM 2875 C C . GLU C 1 33 ? 81.131 56.134 162.493 1.00 59.76 31 GLU C C 1
ATOM 2876 O O . GLU C 1 33 ? 80.117 55.768 161.850 1.00 60.24 31 GLU C O 1
ATOM 2882 N N . LEU C 1 34 ? 82.094 55.330 162.921 1.00 58.34 32 LEU C N 1
ATOM 2883 C CA . LEU C 1 34 ? 82.144 53.916 162.685 1.00 59.01 32 LEU C CA 1
ATOM 2884 C C . LEU C 1 34 ? 81.131 53.202 163.532 1.00 59.69 32 LEU C C 1
ATOM 2885 O O . LEU C 1 34 ? 80.656 52.149 163.168 1.00 59.21 32 LEU C O 1
ATOM 2890 N N . ALA C 1 35 ? 80.816 53.766 164.691 1.00 61.04 33 ALA C N 1
ATOM 2891 C CA . ALA C 1 35 ? 79.807 53.174 165.533 1.00 60.57 33 ALA C CA 1
ATOM 2892 C C . ALA C 1 35 ? 78.437 53.484 164.986 1.00 61.77 33 ALA C C 1
ATOM 2893 O O . ALA C 1 35 ? 77.517 52.828 165.364 1.00 64.34 33 ALA C O 1
ATOM 2895 N N . THR C 1 36 ? 78.309 54.458 164.088 1.00 62.87 34 THR C N 1
ATOM 2896 C CA . THR C 1 36 ? 77.045 54.794 163.402 1.00 64.70 34 THR C CA 1
ATOM 2897 C C . THR C 1 36 ? 76.798 53.907 162.186 1.00 66.35 34 THR C C 1
ATOM 2898 O O . THR C 1 36 ? 75.654 53.581 161.850 1.00 65.25 34 THR C O 1
ATOM 2902 N N . GLU C 1 37 ? 77.893 53.520 161.539 1.00 68.76 35 GLU C N 1
ATOM 2903 C CA . GLU C 1 37 ? 77.865 52.696 160.347 1.00 70.37 35 GLU C CA 1
ATOM 2904 C C . GLU C 1 37 ? 77.651 51.210 160.620 1.00 71.33 35 GLU C C 1
ATOM 2905 O O . GLU C 1 37 ? 76.858 50.579 159.953 1.00 73.83 35 GLU C O 1
ATOM 2911 N N . LYS C 1 38 ? 78.394 50.666 161.571 1.00 72.24 36 LYS C N 1
ATOM 2912 C CA . LYS C 1 38 ? 78.399 49.259 161.952 1.00 72.08 36 LYS C CA 1
ATOM 2913 C C . LYS C 1 38 ? 78.000 49.149 163.435 1.00 73.52 36 LYS C C 1
ATOM 2914 O O . LYS C 1 38 ? 78.052 50.116 164.202 1.00 73.10 36 LYS C O 1
ATOM 2920 N N . GLU C 1 39 ? 77.608 47.963 163.862 1.00 74.54 37 GLU C N 1
ATOM 2921 C CA . GLU C 1 39 ? 77.255 47.781 165.268 1.00 74.70 37 GLU C CA 1
ATOM 2922 C C . GLU C 1 39 ? 78.527 47.526 166.060 1.00 72.05 37 GLU C C 1
ATOM 2923 O O . GLU C 1 39 ? 79.480 46.967 165.523 1.00 73.28 37 GLU C O 1
ATOM 2929 N N . LEU C 1 40 ? 78.532 47.911 167.331 1.00 70.03 38 LEU C N 1
ATOM 2930 C CA . LEU C 1 40 ? 79.670 47.707 168.248 1.00 68.31 38 LEU C CA 1
ATOM 2931 C C . LEU C 1 40 ? 80.501 46.466 167.999 1.00 69.03 38 LEU C C 1
ATOM 2932 O O . LEU C 1 40 ? 81.715 46.529 168.085 1.00 71.20 38 LEU C O 1
ATOM 2937 N N . ALA C 1 41 ? 79.869 45.331 167.728 1.00 69.51 39 ALA C N 1
ATOM 2938 C CA . ALA C 1 41 ? 80.595 44.077 167.654 1.00 68.51 39 ALA C CA 1
ATOM 2939 C C . ALA C 1 41 ? 81.478 44.093 166.419 1.00 69.67 39 ALA C C 1
ATOM 2940 O O . ALA C 1 41 ? 82.581 43.522 166.431 1.00 69.53 39 ALA C O 1
ATOM 2942 N N . ARG C 1 42 ? 81.018 44.773 165.369 1.00 68.89 40 ARG C N 1
ATOM 2943 C CA . ARG C 1 42 ? 81.789 44.850 164.132 1.00 68.39 40 ARG C CA 1
ATOM 2944 C C . ARG C 1 42 ? 82.737 46.065 164.045 1.00 66.67 40 ARG C C 1
ATOM 2945 O O . ARG C 1 42 ? 83.515 46.184 163.121 1.00 67.52 40 ARG C O 1
ATOM 2953 N N . VAL C 1 43 ? 82.689 46.986 164.985 1.00 63.17 41 VAL C N 1
ATOM 2954 C CA . VAL C 1 43 ? 83.642 48.068 164.907 1.00 61.47 41 VAL C CA 1
ATOM 2955 C C . VAL C 1 43 ? 85.045 47.493 165.158 1.00 61.69 41 VAL C C 1
ATOM 2956 O O . VAL C 1 43 ? 85.220 46.668 166.044 1.00 63.63 41 VAL C O 1
ATOM 2960 N N . GLN C 1 44 ? 86.028 47.868 164.361 1.00 61.90 42 GLN C N 1
ATOM 2961 C CA . GLN C 1 44 ? 87.376 47.234 164.448 1.00 63.80 42 GLN C CA 1
ATOM 2962 C C . GLN C 1 44 ? 88.358 48.331 164.738 1.00 62.16 42 GLN C C 1
ATOM 2963 O O . GLN C 1 44 ? 88.389 49.358 164.028 1.00 61.22 42 GLN C O 1
ATOM 2977 N N . HIS C 1 46 ? 91.399 48.627 164.134 1.00 59.57 44 HIS C N 1
ATOM 2978 C CA . HIS C 1 46 ? 92.318 49.002 163.064 1.00 60.20 44 HIS C CA 1
ATOM 2979 C C . HIS C 1 46 ? 91.705 50.014 162.134 1.00 61.38 44 HIS C C 1
ATOM 2980 O O . HIS C 1 46 ? 92.388 50.846 161.587 1.00 62.78 44 HIS C O 1
ATOM 2987 N N . GLU C 1 47 ? 90.401 49.943 161.980 1.00 63.26 45 GLU C N 1
ATOM 2988 C CA . GLU C 1 47 ? 89.686 50.906 161.173 1.00 63.91 45 GLU C CA 1
ATOM 2989 C C . GLU C 1 47 ? 89.473 52.276 161.874 1.00 62.69 45 GLU C C 1
ATOM 2990 O O . GLU C 1 47 ? 89.502 53.319 161.223 1.00 62.20 45 GLU C O 1
ATOM 2996 N N . VAL C 1 48 ? 89.283 52.277 163.187 1.00 59.80 46 VAL C N 1
ATOM 2997 C CA . VAL C 1 48 ? 89.188 53.511 163.925 1.00 59.61 46 VAL C CA 1
ATOM 2998 C C . VAL C 1 48 ? 90.474 54.301 163.777 1.00 60.00 46 VAL C C 1
ATOM 2999 O O . VAL C 1 48 ? 90.410 55.501 163.556 1.00 60.31 46 VAL C O 1
ATOM 3003 N N . ALA C 1 49 ? 91.620 53.616 163.882 1.00 60.06 47 ALA C N 1
ATOM 3004 C CA . ALA C 1 49 ? 92.950 54.216 163.725 1.00 60.98 47 ALA C CA 1
ATOM 3005 C C . ALA C 1 49 ? 93.155 54.729 162.309 1.00 62.01 47 ALA C C 1
ATOM 3006 O O . ALA C 1 49 ? 93.388 55.924 162.109 1.00 63.17 47 ALA C O 1
ATOM 3008 N N . LYS C 1 50 ? 93.035 53.847 161.330 1.00 61.60 48 LYS C N 1
ATOM 3009 C CA . LYS C 1 50 ? 93.101 54.278 159.952 1.00 64.14 48 LYS C CA 1
ATOM 3010 C C . LYS C 1 50 ? 92.181 55.504 159.667 1.00 63.43 48 LYS C C 1
ATOM 3011 O O . LYS C 1 50 ? 92.623 56.509 159.132 1.00 62.64 48 LYS C O 1
ATOM 3017 N N . ARG C 1 51 ? 90.917 55.425 160.045 1.00 62.39 49 ARG C N 1
ATOM 3018 C CA . ARG C 1 51 ? 89.980 56.553 159.826 1.00 61.64 49 ARG C CA 1
ATOM 3019 C C . ARG C 1 51 ? 90.412 57.801 160.609 1.00 60.91 49 ARG C C 1
ATOM 3020 O O . ARG C 1 51 ? 90.205 58.913 160.176 1.00 59.60 49 ARG C O 1
ATOM 3028 N N . ALA C 1 52 ? 91.021 57.615 161.773 1.00 61.62 50 ALA C N 1
ATOM 3029 C CA . ALA C 1 52 ? 91.429 58.772 162.566 1.00 61.76 50 ALA C CA 1
ATOM 3030 C C . ALA C 1 52 ? 92.803 59.271 162.096 1.00 61.74 50 ALA C C 1
ATOM 3031 O O . ALA C 1 52 ? 93.234 60.381 162.432 1.00 61.60 50 ALA C O 1
ATOM 3033 N N . GLY C 1 53 ? 93.463 58.447 161.300 1.00 61.06 51 GLY C N 1
ATOM 3034 C CA . GLY C 1 53 ? 94.813 58.743 160.826 1.00 61.84 51 GLY C CA 1
ATOM 3035 C C . GLY C 1 53 ? 95.821 58.753 161.965 1.00 62.34 51 GLY C C 1
ATOM 3036 O O . GLY C 1 53 ? 96.413 59.779 162.244 1.00 63.72 51 GLY C O 1
ATOM 3037 N N . VAL C 1 54 ? 95.975 57.629 162.656 1.00 60.89 52 VAL C N 1
ATOM 3038 C CA . VAL C 1 54 ? 96.996 57.495 163.687 1.00 60.47 52 VAL C CA 1
ATOM 3039 C C . VAL C 1 54 ? 97.568 56.078 163.657 1.00 60.97 52 VAL C C 1
ATOM 3040 O O . VAL C 1 54 ? 96.935 55.132 163.164 1.00 61.19 52 VAL C O 1
ATOM 3044 N N . ALA C 1 55 ? 98.775 55.946 164.187 1.00 61.11 53 ALA C N 1
ATOM 3045 C CA . ALA C 1 55 ? 99.417 54.661 164.259 1.00 61.40 53 ALA C CA 1
ATOM 3046 C C . ALA C 1 55 ? 98.528 53.832 165.160 1.00 62.85 53 ALA C C 1
ATOM 3047 O O . ALA C 1 55 ? 98.049 54.299 166.185 1.00 63.81 53 ALA C O 1
ATOM 3049 N N . ILE C 1 56 ? 98.297 52.587 164.798 1.00 63.71 54 ILE C N 1
ATOM 3050 C CA . ILE C 1 56 ? 97.515 51.754 165.678 1.00 62.90 54 ILE C CA 1
ATOM 3051 C C . ILE C 1 56 ? 98.132 51.630 167.081 1.00 60.64 54 ILE C C 1
ATOM 3052 O O . ILE C 1 56 ? 97.429 51.545 168.058 1.00 60.54 54 ILE C O 1
ATOM 3057 N N . GLY C 1 57 ? 99.456 51.702 167.171 1.00 61.08 55 GLY C N 1
ATOM 3058 C CA . GLY C 1 57 ? 100.133 51.739 168.464 1.00 57.43 55 GLY C CA 1
ATOM 3059 C C . GLY C 1 57 ? 99.562 52.935 169.200 1.00 57.22 55 GLY C C 1
ATOM 3060 O O . GLY C 1 57 ? 99.207 52.799 170.375 1.00 59.42 55 GLY C O 1
ATOM 3061 N N . THR C 1 58 ? 99.438 54.086 168.516 1.00 53.45 56 THR C N 1
ATOM 3062 C CA . THR C 1 58 ? 98.971 55.298 169.151 1.00 53.76 56 THR C CA 1
ATOM 3063 C C . THR C 1 58 ? 97.513 55.140 169.636 1.00 57.18 56 THR C C 1
ATOM 3064 O O . THR C 1 58 ? 97.248 55.429 170.792 1.00 59.02 56 THR C O 1
ATOM 3068 N N . LEU C 1 59 ? 96.605 54.610 168.801 1.00 58.25 57 LEU C N 1
ATOM 3069 C CA . LEU C 1 59 ? 95.248 54.327 169.255 1.00 59.96 57 LEU C CA 1
ATOM 3070 C C . LEU C 1 59 ? 95.254 53.526 170.531 1.00 61.07 57 LEU C C 1
ATOM 3071 O O . LEU C 1 59 ? 94.649 53.955 171.522 1.00 62.41 57 LEU C O 1
ATOM 3076 N N . TYR C 1 60 ? 95.964 52.402 170.554 1.00 61.80 58 TYR C N 1
ATOM 3077 C CA . TYR C 1 60 ? 95.856 51.545 171.733 1.00 63.08 58 TYR C CA 1
ATOM 3078 C C . TYR C 1 60 ? 96.473 52.131 173.008 1.00 64.32 58 TYR C C 1
ATOM 3079 O O . TYR C 1 60 ? 96.133 51.719 174.125 1.00 66.80 58 TYR C O 1
ATOM 3088 N N . ARG C 1 61 ? 97.377 53.088 172.834 1.00 64.90 59 ARG C N 1
ATOM 3089 C CA . ARG C 1 61 ? 97.926 53.810 173.945 1.00 64.53 59 ARG C CA 1
ATOM 3090 C C . ARG C 1 61 ? 96.865 54.719 174.580 1.00 64.11 59 ARG C C 1
ATOM 3091 O O . ARG C 1 61 ? 96.719 54.719 175.774 1.00 64.36 59 ARG C O 1
ATOM 3099 N N . TYR C 1 62 ? 96.108 55.480 173.798 1.00 63.17 60 TYR C N 1
ATOM 3100 C CA . TYR C 1 62 ? 95.040 56.271 174.385 1.00 62.04 60 TYR C CA 1
ATOM 3101 C C . TYR C 1 62 ? 93.839 55.480 174.896 1.00 61.73 60 TYR C C 1
ATOM 3102 O O . TYR C 1 62 ? 93.335 55.831 175.940 1.00 59.81 60 TYR C O 1
ATOM 3111 N N . PHE C 1 63 ? 93.483 54.378 174.199 1.00 61.02 61 PHE C N 1
ATOM 3112 C CA . PHE C 1 63 ? 92.290 53.555 174.396 1.00 59.66 61 PHE C CA 1
ATOM 3113 C C . PHE C 1 63 ? 92.586 52.052 174.273 1.00 60.29 61 PHE C C 1
ATOM 3114 O O . PHE C 1 63 ? 92.473 51.501 173.182 1.00 58.85 61 PHE C O 1
ATOM 3122 N N . PRO C 1 64 ? 92.986 51.394 175.378 1.00 60.13 62 PRO C N 1
ATOM 3123 C CA . PRO C 1 64 ? 93.514 50.021 175.311 1.00 59.47 62 PRO C CA 1
ATOM 3124 C C . PRO C 1 64 ? 92.546 48.952 174.817 1.00 61.76 62 PRO C C 1
ATOM 3125 O O . PRO C 1 64 ? 92.984 47.783 174.569 1.00 63.05 62 PRO C O 1
ATOM 3129 N N . SER C 1 65 ? 91.268 49.320 174.632 1.00 60.08 63 SER C N 1
ATOM 3130 C CA . SER C 1 65 ? 90.323 48.464 173.928 1.00 60.75 63 SER C CA 1
ATOM 3131 C C . SER C 1 65 ? 89.089 49.239 173.480 1.00 61.46 63 SER C C 1
ATOM 3132 O O . SER C 1 65 ? 88.968 50.401 173.747 1.00 60.85 63 SER C O 1
ATOM 3135 N N . LYS C 1 66 ? 88.158 48.564 172.821 1.00 63.43 64 LYS C N 1
ATOM 3136 C CA . LYS C 1 66 ? 86.921 49.164 172.343 1.00 63.98 64 LYS C CA 1
ATOM 3137 C C . LYS C 1 66 ? 86.045 49.690 173.489 1.00 63.23 64 LYS C C 1
ATOM 3138 O O . LYS C 1 66 ? 85.518 50.809 173.401 1.00 64.37 64 LYS C O 1
ATOM 3144 N N . THR C 1 67 ? 85.862 48.899 174.536 1.00 58.70 65 THR C N 1
ATOM 3145 C CA . THR C 1 67 ? 85.204 49.441 175.710 1.00 59.20 65 THR C CA 1
ATOM 3146 C C . THR C 1 67 ? 85.812 50.754 176.185 1.00 59.01 65 THR C C 1
ATOM 3147 O O . THR C 1 67 ? 85.049 51.696 176.403 1.00 59.64 65 THR C O 1
ATOM 3151 N N . HIS C 1 68 ? 87.153 50.833 176.313 1.00 57.61 66 HIS C N 1
ATOM 3152 C CA . HIS C 1 68 ? 87.827 52.094 176.714 1.00 56.42 66 HIS C CA 1
ATOM 3153 C C . HIS C 1 68 ? 87.439 53.241 175.783 1.00 57.62 66 HIS C C 1
ATOM 3154 O O . HIS C 1 68 ? 87.209 54.362 176.223 1.00 58.06 66 HIS C O 1
ATOM 3161 N N . LEU C 1 69 ? 87.322 52.940 174.495 1.00 57.86 67 LEU C N 1
ATOM 3162 C CA . LEU C 1 69 ? 86.971 53.938 173.496 1.00 57.85 67 LEU C CA 1
ATOM 3163 C C . LEU C 1 69 ? 85.565 54.400 173.671 1.00 58.32 67 LEU C C 1
ATOM 3164 O O . LEU C 1 69 ? 85.337 55.627 173.709 1.00 60.74 67 LEU C O 1
ATOM 3169 N N . PHE C 1 70 ? 84.606 53.471 173.761 1.00 57.45 68 PHE C N 1
ATOM 3170 C CA . PHE C 1 70 ? 83.209 53.925 173.718 1.00 58.65 68 PHE C CA 1
ATOM 3171 C C . PHE C 1 70 ? 82.728 54.583 175.022 1.00 58.74 68 PHE C C 1
ATOM 3172 O O . PHE C 1 70 ? 81.931 55.471 175.019 1.00 58.57 68 PHE C O 1
ATOM 3180 N N . VAL C 1 71 ? 83.344 54.183 176.106 1.00 59.99 69 VAL C N 1
ATOM 3181 C CA . VAL C 1 71 ? 83.237 54.866 177.357 1.00 60.38 69 VAL C CA 1
ATOM 3182 C C . VAL C 1 71 ? 83.785 56.307 177.239 1.00 60.79 69 VAL C C 1
ATOM 3183 O O . VAL C 1 71 ? 83.119 57.275 177.695 1.00 60.90 69 VAL C O 1
ATOM 3187 N N . ALA C 1 72 ? 84.961 56.476 176.638 1.00 58.20 70 ALA C N 1
ATOM 3188 C CA . ALA C 1 72 ? 85.473 57.820 176.505 1.00 57.59 70 ALA C CA 1
ATOM 3189 C C . ALA C 1 72 ? 84.534 58.668 175.585 1.00 60.27 70 ALA C C 1
ATOM 3190 O O . ALA C 1 72 ? 84.385 59.881 175.777 1.00 60.64 70 ALA C O 1
ATOM 3192 N N . VAL C 1 73 ? 83.892 58.028 174.604 1.00 59.64 71 VAL C N 1
ATOM 3193 C CA . VAL C 1 73 ? 82.934 58.745 173.758 1.00 59.90 71 VAL C CA 1
ATOM 3194 C C . VAL C 1 73 ? 81.714 59.165 174.589 1.00 61.64 71 VAL C C 1
ATOM 3195 O O . VAL C 1 73 ? 81.251 60.315 174.469 1.00 61.75 71 VAL C O 1
ATOM 3207 N N . VAL C 1 75 ? 81.822 59.939 177.664 1.00 59.38 73 VAL C N 1
ATOM 3208 C CA . VAL C 1 75 ? 82.207 61.047 178.519 1.00 56.04 73 VAL C CA 1
ATOM 3209 C C . VAL C 1 75 ? 82.200 62.332 177.704 1.00 59.98 73 VAL C C 1
ATOM 3210 O O . VAL C 1 75 ? 81.902 63.413 178.234 1.00 64.45 73 VAL C O 1
ATOM 3214 N N . ASP C 1 76 ? 82.500 62.219 176.419 1.00 58.91 74 ASP C N 1
ATOM 3215 C CA . ASP C 1 76 ? 82.645 63.350 175.597 1.00 59.20 74 ASP C CA 1
ATOM 3216 C C . ASP C 1 76 ? 81.224 63.854 175.287 1.00 59.06 74 ASP C C 1
ATOM 3217 O O . ASP C 1 76 ? 80.999 65.100 175.255 1.00 56.62 74 ASP C O 1
ATOM 3222 N N . GLN C 1 77 ? 80.283 62.917 175.127 1.00 56.83 75 GLN C N 1
ATOM 3223 C CA . GLN C 1 77 ? 78.884 63.240 174.853 1.00 59.89 75 GLN C CA 1
ATOM 3224 C C . GLN C 1 77 ? 78.255 63.936 176.036 1.00 60.74 75 GLN C C 1
ATOM 3225 O O . GLN C 1 77 ? 77.606 64.949 175.857 1.00 58.47 75 GLN C O 1
ATOM 3231 N N . ILE C 1 78 ? 78.422 63.356 177.232 1.00 63.49 76 ILE C N 1
ATOM 3232 C CA . ILE C 1 78 ? 77.987 63.964 178.485 1.00 63.69 76 ILE C CA 1
ATOM 3233 C C . ILE C 1 78 ? 78.536 65.352 178.579 1.00 64.99 76 ILE C C 1
ATOM 3234 O O . ILE C 1 78 ? 77.769 66.271 178.796 1.00 66.40 76 ILE C O 1
ATOM 3239 N N . ASP C 1 79 ? 79.841 65.540 178.363 1.00 67.40 77 ASP C N 1
ATOM 3240 C CA . ASP C 1 79 ? 80.402 66.911 178.308 1.00 68.10 77 ASP C CA 1
ATOM 3241 C C . ASP C 1 79 ? 79.639 67.841 177.353 1.00 68.50 77 ASP C C 1
ATOM 3242 O O . ASP C 1 79 ? 79.414 68.986 177.663 1.00 69.64 77 ASP C O 1
ATOM 3247 N N . ARG C 1 80 ? 79.233 67.370 176.193 1.00 69.64 78 ARG C N 1
ATOM 3248 C CA . ARG C 1 80 ? 78.633 68.270 175.224 1.00 71.59 78 ARG C CA 1
ATOM 3249 C C . ARG C 1 80 ? 77.261 68.696 175.638 1.00 72.45 78 ARG C C 1
ATOM 3250 O O . ARG C 1 80 ? 76.773 69.721 175.182 1.00 71.86 78 ARG C O 1
ATOM 3266 N N . GLY C 1 82 ? 76.437 70.037 178.213 1.00 68.27 80 GLY C N 1
ATOM 3267 C CA . GLY C 1 82 ? 76.542 71.085 179.213 1.00 65.27 80 GLY C CA 1
ATOM 3268 C C . GLY C 1 82 ? 77.243 72.306 178.691 1.00 65.93 80 GLY C C 1
ATOM 3269 O O . GLY C 1 82 ? 77.380 73.312 179.392 1.00 64.92 80 GLY C O 1
ATOM 3270 N N . VAL C 1 83 ? 77.660 72.249 177.435 1.00 66.01 81 VAL C N 1
ATOM 3271 C CA . VAL C 1 83 ? 78.293 73.391 176.806 1.00 65.99 81 VAL C CA 1
ATOM 3272 C C . VAL C 1 83 ? 77.396 74.632 176.952 1.00 65.66 81 VAL C C 1
ATOM 3273 O O . VAL C 1 83 ? 76.181 74.529 176.880 1.00 67.56 81 VAL C O 1
ATOM 3277 N N . GLY C 1 84 ? 77.984 75.803 177.184 1.00 64.98 82 GLY C N 1
ATOM 3278 C CA . GLY C 1 84 ? 77.193 77.032 177.317 1.00 64.35 82 GLY C CA 1
ATOM 3279 C C . GLY C 1 84 ? 76.487 77.325 178.636 1.00 64.92 82 GLY C C 1
ATOM 3280 O O . GLY C 1 84 ? 75.878 78.388 178.805 1.00 64.84 82 GLY C O 1
ATOM 3281 N N . PHE C 1 85 ? 76.545 76.417 179.594 1.00 65.12 83 PHE C N 1
ATOM 3282 C CA . PHE C 1 85 ? 76.021 76.753 180.883 1.00 66.77 83 PHE C CA 1
ATOM 3283 C C . PHE C 1 85 ? 76.996 77.604 181.677 1.00 70.20 83 PHE C C 1
ATOM 3284 O O . PHE C 1 85 ? 78.196 77.292 181.754 1.00 71.22 83 PHE C O 1
ATOM 3292 N N . LYS C 1 86 ? 76.473 78.698 182.236 1.00 73.14 84 LYS C N 1
ATOM 3293 C CA . LYS C 1 86 ? 77.138 79.467 183.297 1.00 75.71 84 LYS C CA 1
ATOM 3294 C C . LYS C 1 86 ? 77.758 78.558 184.384 1.00 78.87 84 LYS C C 1
ATOM 3295 O O . LYS C 1 86 ? 77.096 77.636 184.900 1.00 78.71 84 LYS C O 1
ATOM 3301 N N . LYS C 1 87 ? 79.021 78.816 184.732 1.00 82.00 85 LYS C N 1
ATOM 3302 C CA . LYS C 1 87 ? 79.700 78.018 185.765 1.00 85.31 85 LYS C CA 1
ATOM 3303 C C . LYS C 1 87 ? 79.461 78.516 187.200 1.00 86.22 85 LYS C C 1
ATOM 3304 O O . LYS C 1 87 ? 79.643 77.754 188.159 1.00 86.34 85 LYS C O 1
ATOM 3310 N N . SER C 1 88 ? 79.038 79.776 187.359 1.00 86.86 86 SER C N 1
ATOM 3311 C CA . SER C 1 88 ? 78.562 80.209 188.676 1.00 87.16 86 SER C CA 1
ATOM 3312 C C . SER C 1 88 ? 77.294 81.091 188.673 1.00 87.25 86 SER C C 1
ATOM 3313 O O . SER C 1 88 ? 77.313 82.229 189.174 1.00 87.36 86 SER C O 1
ATOM 3316 N N . ALA C 1 89 ? 76.195 80.540 188.148 1.00 86.19 87 ALA C N 1
ATOM 3317 C CA . ALA C 1 89 ? 74.907 81.245 188.042 1.00 85.76 87 ALA C CA 1
ATOM 3318 C C . ALA C 1 89 ? 74.378 81.793 189.376 1.00 85.30 87 ALA C C 1
ATOM 3319 O O . ALA C 1 89 ? 73.752 82.859 189.426 1.00 84.45 87 ALA C O 1
ATOM 3321 N N . ASP C 1 97 ? 64.022 72.310 186.061 1.00 65.43 95 ASP C N 1
ATOM 3322 C CA . ASP C 1 97 ? 63.700 72.724 184.725 1.00 62.53 95 ASP C CA 1
ATOM 3323 C C . ASP C 1 97 ? 64.791 72.552 183.703 1.00 59.70 95 ASP C C 1
ATOM 3324 O O . ASP C 1 97 ? 64.641 71.743 182.812 1.00 61.29 95 ASP C O 1
ATOM 3329 N N . ALA C 1 98 ? 65.884 73.293 183.796 1.00 57.41 96 ALA C N 1
ATOM 3330 C CA . ALA C 1 98 ? 66.952 73.083 182.823 1.00 55.80 96 ALA C CA 1
ATOM 3331 C C . ALA C 1 98 ? 67.412 71.637 182.794 1.00 55.65 96 ALA C C 1
ATOM 3332 O O . ALA C 1 98 ? 67.788 71.157 181.723 1.00 56.26 96 ALA C O 1
ATOM 3334 N N . VAL C 1 99 ? 67.351 70.951 183.948 1.00 55.37 97 VAL C N 1
ATOM 3335 C CA . VAL C 1 99 ? 67.788 69.573 184.048 1.00 57.53 97 VAL C CA 1
ATOM 3336 C C . VAL C 1 99 ? 66.861 68.771 183.166 1.00 58.40 97 VAL C C 1
ATOM 3337 O O . VAL C 1 99 ? 67.302 67.992 182.369 1.00 59.79 97 VAL C O 1
ATOM 3341 N N . TYR C 1 100 ? 65.561 68.962 183.317 1.00 60.48 98 TYR C N 1
ATOM 3342 C CA . TYR C 1 100 ? 64.628 68.170 182.538 1.00 60.17 98 TYR C CA 1
ATOM 3343 C C . TYR C 1 100 ? 64.867 68.452 181.034 1.00 60.61 98 TYR C C 1
ATOM 3344 O O . TYR C 1 100 ? 65.034 67.532 180.263 1.00 62.03 98 TYR C O 1
ATOM 3353 N N . ASN C 1 101 ? 64.918 69.728 180.630 1.00 58.81 99 ASN C N 1
ATOM 3354 C CA . ASN C 1 101 ? 65.376 70.055 179.294 1.00 56.17 99 ASN C CA 1
ATOM 3355 C C . ASN C 1 101 ? 66.697 69.354 178.807 1.00 58.49 99 ASN C C 1
ATOM 3356 O O . ASN C 1 101 ? 66.747 68.847 177.710 1.00 60.64 99 ASN C O 1
ATOM 3361 N N . VAL C 1 102 ? 67.747 69.266 179.606 1.00 58.57 100 VAL C N 1
ATOM 3362 C CA . VAL C 1 102 ? 68.967 68.666 179.091 1.00 57.42 100 VAL C CA 1
ATOM 3363 C C . VAL C 1 102 ? 68.780 67.167 178.869 1.00 58.14 100 VAL C C 1
ATOM 3364 O O . VAL C 1 102 ? 69.132 66.615 177.842 1.00 58.42 100 VAL C O 1
ATOM 3368 N N . LEU C 1 103 ? 68.189 66.501 179.828 1.00 59.17 101 LEU C N 1
ATOM 3369 C CA . LEU C 1 103 ? 67.990 65.098 179.705 1.00 60.23 101 LEU C CA 1
ATOM 3370 C C . LEU C 1 103 ? 67.044 64.751 178.556 1.00 61.42 101 LEU C C 1
ATOM 3371 O O . LEU C 1 103 ? 67.221 63.739 177.881 1.00 63.57 101 LEU C O 1
ATOM 3376 N N . VAL C 1 104 ? 66.024 65.567 178.345 1.00 60.50 102 VAL C N 1
ATOM 3377 C CA . VAL C 1 104 ? 65.098 65.278 177.287 1.00 59.89 102 VAL C CA 1
ATOM 3378 C C . VAL C 1 104 ? 65.737 65.383 175.889 1.00 58.75 102 VAL C C 1
ATOM 3379 O O . VAL C 1 104 ? 65.535 64.492 175.051 1.00 55.09 102 VAL C O 1
ATOM 3383 N N . ARG C 1 105 ? 66.431 66.502 175.630 1.00 56.76 103 ARG C N 1
ATOM 3384 C CA . ARG C 1 105 ? 67.144 66.670 174.388 1.00 56.59 103 ARG C CA 1
ATOM 3385 C C . ARG C 1 105 ? 68.158 65.524 174.215 1.00 57.44 103 ARG C C 1
ATOM 3386 O O . ARG C 1 105 ? 68.348 65.053 173.112 1.00 58.96 103 ARG C O 1
ATOM 3394 N N . ALA C 1 106 ? 68.765 65.056 175.302 1.00 57.45 104 ALA C N 1
ATOM 3395 C CA . ALA C 1 106 ? 69.756 64.002 175.215 1.00 60.49 104 ALA C CA 1
ATOM 3396 C C . ALA C 1 106 ? 69.086 62.735 174.739 1.00 61.92 104 ALA C C 1
ATOM 3397 O O . ALA C 1 106 ? 69.598 62.014 173.848 1.00 64.21 104 ALA C O 1
ATOM 3399 N N . THR C 1 107 ? 67.955 62.460 175.372 1.00 60.96 105 THR C N 1
ATOM 3400 C CA . THR C 1 107 ? 67.186 61.283 175.112 1.00 61.85 105 THR C CA 1
ATOM 3401 C C . THR C 1 107 ? 66.806 61.187 173.644 1.00 63.35 105 THR C C 1
ATOM 3402 O O . THR C 1 107 ? 67.004 60.152 172.994 1.00 63.59 105 THR C O 1
ATOM 3406 N N . ARG C 1 108 ? 66.329 62.302 173.114 1.00 63.62 106 ARG C N 1
ATOM 3407 C CA . ARG C 1 108 ? 65.827 62.369 171.771 1.00 63.90 106 ARG C CA 1
ATOM 3408 C C . ARG C 1 108 ? 66.934 62.231 170.738 1.00 64.92 106 ARG C C 1
ATOM 3409 O O . ARG C 1 108 ? 66.726 61.607 169.698 1.00 66.80 106 ARG C O 1
ATOM 3417 N N . GLY C 1 109 ? 68.103 62.805 170.999 1.00 63.25 107 GLY C N 1
ATOM 3418 C CA . GLY C 1 109 ? 69.193 62.681 170.047 1.00 62.12 107 GLY C CA 1
ATOM 3419 C C . GLY C 1 109 ? 69.903 61.343 170.134 1.00 62.77 107 GLY C C 1
ATOM 3420 O O . GLY C 1 109 ? 70.487 60.892 169.163 1.00 63.86 107 GLY C O 1
ATOM 3421 N N . LEU C 1 110 ? 69.902 60.712 171.302 1.00 62.21 108 LEU C N 1
ATOM 3422 C CA . LEU C 1 110 ? 70.584 59.431 171.439 1.00 60.69 108 LEU C CA 1
ATOM 3423 C C . LEU C 1 110 ? 69.812 58.328 170.721 1.00 61.59 108 LEU C C 1
ATOM 3424 O O . LEU C 1 110 ? 70.400 57.494 169.998 1.00 60.25 108 LEU C O 1
ATOM 3429 N N . LEU C 1 111 ? 68.491 58.357 170.884 1.00 62.42 109 LEU C N 1
ATOM 3430 C CA . LEU C 1 111 ? 67.620 57.388 170.284 1.00 64.14 109 LEU C CA 1
ATOM 3431 C C . LEU C 1 111 ? 67.543 57.504 168.774 1.00 65.36 109 LEU C C 1
ATOM 3432 O O . LEU C 1 111 ? 67.112 56.560 168.102 1.00 66.42 109 LEU C O 1
ATOM 3437 N N . ARG C 1 112 ? 67.951 58.639 168.216 1.00 65.75 110 ARG C N 1
ATOM 3438 C CA . ARG C 1 112 ? 67.899 58.748 166.761 1.00 67.08 110 ARG C CA 1
ATOM 3439 C C . ARG C 1 112 ? 69.141 58.192 166.159 1.00 67.18 110 ARG C C 1
ATOM 3440 O O . ARG C 1 112 ? 69.233 58.031 164.952 1.00 69.25 110 ARG C O 1
ATOM 3448 N N . ARG C 1 113 ? 70.112 57.913 167.007 1.00 66.39 111 ARG C N 1
ATOM 3449 C CA . ARG C 1 113 ? 71.332 57.302 166.585 1.00 64.34 111 ARG C CA 1
ATOM 3450 C C . ARG C 1 113 ? 71.437 55.989 167.351 1.00 61.66 111 ARG C C 1
ATOM 3451 O O . ARG C 1 113 ? 72.329 55.812 168.185 1.00 63.16 111 ARG C O 1
ATOM 3459 N N . PRO C 1 114 ? 70.552 55.037 167.041 1.00 57.00 112 PRO C N 1
ATOM 3460 C CA . PRO C 1 114 ? 70.527 53.806 167.851 1.00 55.40 112 PRO C CA 1
ATOM 3461 C C . PRO C 1 114 ? 71.888 53.040 167.870 1.00 56.23 112 PRO C C 1
ATOM 3462 O O . PRO C 1 114 ? 72.391 52.693 168.939 1.00 56.31 112 PRO C O 1
ATOM 3466 N N . ALA C 1 115 ? 72.519 52.780 166.724 1.00 57.91 113 ALA C N 1
ATOM 3467 C CA . ALA C 1 115 ? 73.834 52.086 166.783 1.00 58.23 113 ALA C CA 1
ATOM 3468 C C . ALA C 1 115 ? 74.856 52.809 167.670 1.00 58.49 113 ALA C C 1
ATOM 3469 O O . ALA C 1 115 ? 75.564 52.179 168.475 1.00 60.30 113 ALA C O 1
ATOM 3471 N N . LEU C 1 116 ? 74.930 54.124 167.551 1.00 58.01 114 LEU C N 1
ATOM 3472 C CA . LEU C 1 116 ? 75.979 54.869 168.286 1.00 58.34 114 LEU C CA 1
ATOM 3473 C C . LEU C 1 116 ? 75.698 54.834 169.800 1.00 57.01 114 LEU C C 1
ATOM 3474 O O . LEU C 1 116 ? 76.585 54.619 170.592 1.00 58.23 114 LEU C O 1
ATOM 3479 N N . SER C 1 117 ? 74.449 55.047 170.166 1.00 55.38 115 SER C N 1
ATOM 3480 C CA . SER C 1 117 ? 74.001 55.043 171.526 1.00 56.49 115 SER C CA 1
ATOM 3481 C C . SER C 1 117 ? 74.197 53.698 172.151 1.00 57.82 115 SER C C 1
ATOM 3482 O O . SER C 1 117 ? 74.542 53.590 173.305 1.00 58.63 115 SER C O 1
ATOM 3485 N N . THR C 1 118 ? 73.942 52.652 171.399 1.00 57.78 116 THR C N 1
ATOM 3486 C CA . THR C 1 118 ? 74.187 51.348 171.920 1.00 58.57 116 THR C CA 1
ATOM 3487 C C . THR C 1 118 ? 75.665 51.142 172.170 1.00 59.16 116 THR C C 1
ATOM 3488 O O . THR C 1 118 ? 76.037 50.578 173.182 1.00 58.66 116 THR C O 1
ATOM 3492 N N . ALA C 1 119 ? 76.515 51.576 171.264 1.00 60.44 117 ALA C N 1
ATOM 3493 C CA . ALA C 1 119 ? 77.934 51.347 171.542 1.00 62.83 117 ALA C CA 1
ATOM 3494 C C . ALA C 1 119 ? 78.356 52.061 172.855 1.00 64.75 117 ALA C C 1
ATOM 3495 O O . ALA C 1 119 ? 79.081 51.482 173.661 1.00 63.90 117 ALA C O 1
ATOM 3505 N N . ILE C 1 121 ? 76.387 53.201 175.453 1.00 65.81 119 ILE C N 1
ATOM 3506 C CA . ILE C 1 121 ? 75.688 52.693 176.590 1.00 67.09 119 ILE C CA 1
ATOM 3507 C C . ILE C 1 121 ? 76.148 51.287 176.990 1.00 66.35 119 ILE C C 1
ATOM 3508 O O . ILE C 1 121 ? 76.441 51.084 178.148 1.00 65.61 119 ILE C O 1
ATOM 3513 N N . GLN C 1 122 ? 76.233 50.338 176.054 1.00 66.91 120 GLN C N 1
ATOM 3514 C CA . GLN C 1 122 ? 76.677 48.952 176.385 1.00 65.93 120 GLN C CA 1
ATOM 3515 C C . GLN C 1 122 ? 78.063 48.959 176.908 1.00 66.03 120 GLN C C 1
ATOM 3516 O O . GLN C 1 122 ? 78.350 48.305 177.872 1.00 67.87 120 GLN C O 1
ATOM 3522 N N . SER C 1 123 ? 78.929 49.725 176.262 1.00 65.12 121 SER C N 1
ATOM 3523 C CA . SER C 1 123 ? 80.272 49.873 176.709 1.00 64.18 121 SER C CA 1
ATOM 3524 C C . SER C 1 123 ? 80.326 50.404 178.122 1.00 65.07 121 SER C C 1
ATOM 3525 O O . SER C 1 123 ? 81.171 49.937 178.918 1.00 66.44 121 SER C O 1
ATOM 3528 N N . THR C 1 124 ? 79.466 51.383 178.426 1.00 63.37 122 THR C N 1
ATOM 3529 C CA . THR C 1 124 ? 79.504 52.027 179.723 1.00 64.91 122 THR C CA 1
ATOM 3530 C C . THR C 1 124 ? 78.901 51.136 180.789 1.00 64.78 122 THR C C 1
ATOM 3531 O O . THR C 1 124 ? 79.426 51.013 181.842 1.00 65.42 122 THR C O 1
ATOM 3535 N N . SER C 1 125 ? 77.795 50.493 180.513 1.00 66.59 123 SER C N 1
ATOM 3536 C CA . SER C 1 125 ? 77.181 49.706 181.547 1.00 68.24 123 SER C CA 1
ATOM 3537 C C . SER C 1 125 ? 77.955 48.387 181.832 1.00 68.36 123 SER C C 1
ATOM 3538 O O . SER C 1 125 ? 77.745 47.778 182.863 1.00 66.88 123 SER C O 1
ATOM 3541 N N . THR C 1 126 ? 78.846 47.964 180.943 1.00 69.33 124 THR C N 1
ATOM 3542 C CA . THR C 1 126 ? 79.558 46.704 181.188 1.00 71.32 124 THR C CA 1
ATOM 3543 C C . THR C 1 126 ? 80.982 46.959 181.692 1.00 71.18 124 THR C C 1
ATOM 3544 O O . THR C 1 126 ? 81.740 46.013 181.814 1.00 71.92 124 THR C O 1
ATOM 3548 N N . ALA C 1 127 ? 81.347 48.225 181.911 1.00 70.28 125 ALA C N 1
ATOM 3549 C CA . ALA C 1 127 ? 82.732 48.615 182.187 1.00 68.32 125 ALA C CA 1
ATOM 3550 C C . ALA C 1 127 ? 83.023 48.651 183.665 1.00 67.57 125 ALA C C 1
ATOM 3551 O O . ALA C 1 127 ? 82.528 49.507 184.376 1.00 65.69 125 ALA C O 1
ATOM 3553 N N . ASN C 1 128 ? 83.869 47.728 184.097 1.00 68.12 126 ASN C N 1
ATOM 3554 C CA . ASN C 1 128 ? 84.373 47.681 185.447 1.00 68.62 126 ASN C CA 1
ATOM 3555 C C . ASN C 1 128 ? 85.465 48.723 185.540 1.00 67.84 126 ASN C C 1
ATOM 3556 O O . ASN C 1 128 ? 86.330 48.792 184.687 1.00 67.45 126 ASN C O 1
ATOM 3561 N N . VAL C 1 129 ? 85.402 49.521 186.594 1.00 68.50 127 VAL C N 1
ATOM 3562 C CA . VAL C 1 129 ? 86.277 50.654 186.794 1.00 68.37 127 VAL C CA 1
ATOM 3563 C C . VAL C 1 129 ? 87.714 50.290 187.010 1.00 67.10 127 VAL C C 1
ATOM 3564 O O . VAL C 1 129 ? 88.584 51.112 186.763 1.00 68.09 127 VAL C O 1
ATOM 3568 N N . ALA C 1 130 ? 87.961 49.067 187.462 1.00 65.18 128 ALA C N 1
ATOM 3569 C CA . ALA C 1 130 ? 89.309 48.570 187.588 1.00 64.47 128 ALA C CA 1
ATOM 3570 C C . ALA C 1 130 ? 89.914 48.388 186.218 1.00 65.50 128 ALA C C 1
ATOM 3571 O O . ALA C 1 130 ? 91.079 48.751 185.993 1.00 68.46 128 ALA C O 1
ATOM 3573 N N . SER C 1 131 ? 89.132 47.850 185.286 1.00 65.67 129 SER C N 1
ATOM 3574 C CA . SER C 1 131 ? 89.591 47.696 183.897 1.00 64.83 129 SER C CA 1
ATOM 3575 C C . SER C 1 131 ? 89.598 48.986 183.145 1.00 64.55 129 SER C C 1
ATOM 3576 O O . SER C 1 131 ? 90.502 49.188 182.358 1.00 65.17 129 SER C O 1
ATOM 3579 N N . VAL C 1 132 ? 88.592 49.813 183.343 1.00 62.27 130 VAL C N 1
ATOM 3580 C CA . VAL C 1 132 ? 88.372 50.990 182.550 1.00 58.72 130 VAL C CA 1
ATOM 3581 C C . VAL C 1 132 ? 88.117 52.149 183.466 1.00 61.34 130 VAL C C 1
ATOM 3582 O O . VAL C 1 132 ? 87.007 52.437 183.781 1.00 61.77 130 VAL C O 1
ATOM 3586 N N . PRO C 1 133 ? 89.173 52.814 183.880 1.00 62.12 131 PRO C N 1
ATOM 3587 C CA . PRO C 1 133 ? 89.103 53.967 184.810 1.00 62.09 131 PRO C CA 1
ATOM 3588 C C . PRO C 1 133 ? 88.105 55.044 184.451 1.00 64.83 131 PRO C C 1
ATOM 3589 O O . PRO C 1 133 ? 87.520 55.636 185.374 1.00 68.34 131 PRO C O 1
ATOM 3593 N N . ASP C 1 134 ? 87.874 55.306 183.159 1.00 65.47 132 ASP C N 1
ATOM 3594 C CA . ASP C 1 134 ? 86.891 56.337 182.744 1.00 65.87 132 ASP C CA 1
ATOM 3595 C C . ASP C 1 134 ? 85.419 55.973 183.043 1.00 66.79 132 ASP C C 1
ATOM 3596 O O . ASP C 1 134 ? 84.509 56.812 182.859 1.00 65.41 132 ASP C O 1
ATOM 3601 N N . ALA C 1 135 ? 85.156 54.710 183.392 1.00 65.87 133 ALA C N 1
ATOM 3602 C CA . ALA C 1 135 ? 83.803 54.324 183.773 1.00 66.33 133 ALA C CA 1
ATOM 3603 C C . ALA C 1 135 ? 83.387 55.147 184.995 1.00 67.07 133 ALA C C 1
ATOM 3604 O O . ALA C 1 135 ? 82.204 55.410 185.192 1.00 68.28 133 ALA C O 1
ATOM 3606 N N . GLY C 1 136 ? 84.384 55.589 185.767 1.00 67.39 134 GLY C N 1
ATOM 3607 C CA . GLY C 1 136 ? 84.191 56.506 186.881 1.00 67.90 134 GLY C CA 1
ATOM 3608 C C . GLY C 1 136 ? 83.990 57.935 186.397 1.00 69.14 134 GLY C C 1
ATOM 3609 O O . GLY C 1 136 ? 83.090 58.606 186.881 1.00 72.64 134 GLY C O 1
ATOM 3610 N N . LYS C 1 137 ? 84.812 58.400 185.452 1.00 67.79 135 LYS C N 1
ATOM 3611 C CA . LYS C 1 137 ? 84.575 59.646 184.752 1.00 68.47 135 LYS C CA 1
ATOM 3612 C C . LYS C 1 137 ? 83.141 59.867 184.304 1.00 66.78 135 LYS C C 1
ATOM 3613 O O . LYS C 1 137 ? 82.666 61.001 184.391 1.00 65.13 135 LYS C O 1
ATOM 3619 N N . VAL C 1 138 ? 82.438 58.824 183.846 1.00 66.78 136 VAL C N 1
AT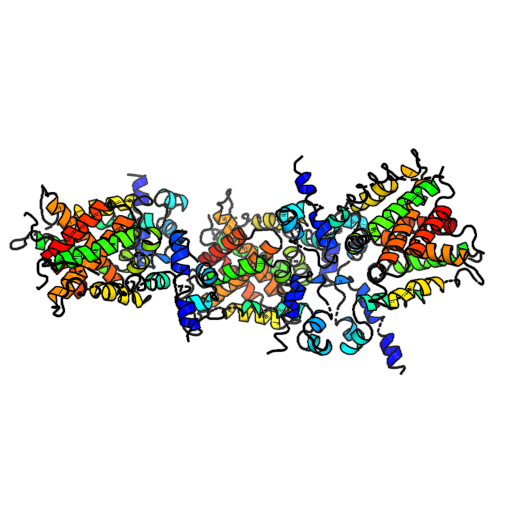OM 3620 C CA . VAL C 1 138 ? 81.011 59.051 183.482 1.00 66.49 136 VAL C CA 1
ATOM 3621 C C . VAL C 1 138 ? 80.153 59.572 184.640 1.00 67.55 136 VAL C C 1
ATOM 3622 O O . VAL C 1 138 ? 79.379 60.544 184.466 1.00 67.89 136 VAL C O 1
ATOM 3626 N N . ASP C 1 139 ? 80.325 58.999 185.825 1.00 67.58 137 ASP C N 1
ATOM 3627 C CA . ASP C 1 139 ? 79.641 59.537 186.992 1.00 68.37 137 ASP C CA 1
ATOM 3628 C C . ASP C 1 139 ? 80.029 60.989 187.271 1.00 68.23 137 ASP C C 1
ATOM 3629 O O . ASP C 1 139 ? 79.152 61.819 187.552 1.00 67.01 137 ASP C O 1
ATOM 3634 N N . ARG C 1 140 ? 81.317 61.308 187.156 1.00 69.26 138 ARG C N 1
ATOM 3635 C CA . ARG C 1 140 ? 81.763 62.671 187.466 1.00 70.38 138 ARG C CA 1
ATOM 3636 C C . ARG C 1 140 ? 81.334 63.691 186.427 1.00 68.22 138 ARG C C 1
ATOM 3637 O O . ARG C 1 140 ? 80.860 64.757 186.787 1.00 68.01 138 ARG C O 1
ATOM 3645 N N . ALA C 1 141 ? 81.429 63.322 185.149 1.00 66.33 139 ALA C N 1
ATOM 3646 C CA . ALA C 1 141 ? 80.947 64.145 184.033 1.00 64.06 139 ALA C CA 1
ATOM 3647 C C . ALA C 1 141 ? 79.470 64.474 184.124 1.00 62.99 139 ALA C C 1
ATOM 3648 O O . ALA C 1 141 ? 79.087 65.604 183.842 1.00 62.35 139 ALA C O 1
ATOM 3650 N N . PHE C 1 142 ? 78.657 63.464 184.443 1.00 62.87 140 PHE C N 1
ATOM 3651 C CA . PHE C 1 142 ? 77.210 63.614 184.624 1.00 63.71 140 PHE C CA 1
ATOM 3652 C C . PHE C 1 142 ? 76.890 64.511 185.822 1.00 64.25 140 PHE C C 1
ATOM 3653 O O . PHE C 1 142 ? 76.078 65.436 185.711 1.00 64.44 140 PHE C O 1
ATOM 3661 N N . ARG C 1 143 ? 77.578 64.314 186.931 1.00 63.10 141 ARG C N 1
ATOM 3662 C CA . ARG C 1 143 ? 77.323 65.154 188.052 1.00 64.56 141 ARG C CA 1
ATOM 3663 C C . ARG C 1 143 ? 77.606 66.627 187.740 1.00 65.42 141 ARG C C 1
ATOM 3664 O O . ARG C 1 143 ? 76.801 67.500 188.070 1.00 67.10 141 ARG C O 1
ATOM 3672 N N . GLN C 1 144 ? 78.736 66.910 187.108 1.00 64.56 142 GLN C N 1
ATOM 3673 C CA . GLN C 1 144 ? 79.121 68.279 186.864 1.00 63.79 142 GLN C CA 1
ATOM 3674 C C . GLN C 1 144 ? 78.126 68.990 185.922 1.00 63.46 142 GLN C C 1
ATOM 3675 O O . GLN C 1 144 ? 77.843 70.140 186.117 1.00 63.76 142 GLN C O 1
ATOM 3681 N N . ILE C 1 145 ? 77.607 68.303 184.907 1.00 62.44 143 ILE C N 1
ATOM 3682 C CA . ILE C 1 145 ? 76.647 68.927 184.022 1.00 62.29 143 ILE C CA 1
ATOM 3683 C C . ILE C 1 145 ? 75.278 68.993 184.652 1.00 61.14 143 ILE C C 1
ATOM 3684 O O . ILE C 1 145 ? 74.598 69.927 184.415 1.00 60.94 143 ILE C O 1
ATOM 3697 N N . LEU C 1 147 ? 74.937 69.514 187.726 1.00 60.51 145 LEU C N 1
ATOM 3698 C CA . LEU C 1 147 ? 75.168 70.641 188.639 1.00 58.90 145 LEU C CA 1
ATOM 3699 C C . LEU C 1 147 ? 75.086 71.995 187.930 1.00 59.59 145 LEU C C 1
ATOM 3700 O O . LEU C 1 147 ? 74.438 72.942 188.427 1.00 59.37 145 LEU C O 1
ATOM 3705 N N . ASP C 1 148 ? 75.702 72.098 186.760 1.00 59.49 146 ASP C N 1
ATOM 3706 C CA . ASP C 1 148 ? 75.535 73.312 185.970 1.00 62.09 146 ASP C CA 1
ATOM 3707 C C . ASP C 1 148 ? 74.075 73.620 185.537 1.00 61.58 146 ASP C C 1
ATOM 3708 O O . ASP C 1 148 ? 73.576 74.755 185.712 1.00 61.40 146 ASP C O 1
ATOM 3713 N N . ALA C 1 149 ? 73.401 72.620 184.983 1.00 58.35 147 ALA C N 1
ATOM 3714 C CA . ALA C 1 149 ? 72.014 72.774 184.583 1.00 58.20 147 ALA C CA 1
ATOM 3715 C C . ALA C 1 149 ? 71.179 73.262 185.741 1.00 57.34 147 ALA C C 1
ATOM 3716 O O . ALA C 1 149 ? 70.381 74.140 185.572 1.00 56.75 147 ALA C O 1
ATOM 3718 N N . ALA C 1 150 ? 71.337 72.648 186.915 1.00 57.83 148 ALA C N 1
ATOM 3719 C CA . ALA C 1 150 ? 70.570 73.029 188.112 1.00 55.71 148 ALA C CA 1
ATOM 3720 C C . ALA C 1 150 ? 71.030 74.338 188.690 1.00 54.93 148 ALA C C 1
ATOM 3721 O O . ALA C 1 150 ? 70.359 74.899 189.553 1.00 55.39 148 ALA C O 1
ATOM 3723 N N . GLY C 1 151 ? 72.206 74.791 188.271 1.00 56.09 149 GLY C N 1
ATOM 3724 C CA . GLY C 1 151 ? 72.819 76.031 188.793 1.00 58.53 149 GLY C CA 1
ATOM 3725 C C . GLY C 1 151 ? 73.208 76.005 190.255 1.00 60.00 149 GLY C C 1
ATOM 3726 O O . GLY C 1 151 ? 73.064 76.998 190.954 1.00 62.61 149 GLY C O 1
ATOM 3727 N N . ILE C 1 152 ? 73.713 74.874 190.717 1.00 60.62 150 ILE C N 1
ATOM 3728 C CA . ILE C 1 152 ? 74.083 74.724 192.110 1.00 62.13 150 ILE C CA 1
ATOM 3729 C C . ILE C 1 152 ? 75.611 74.730 192.238 1.00 62.98 150 ILE C C 1
ATOM 3730 O O . ILE C 1 152 ? 76.246 73.772 191.839 1.00 62.87 150 ILE C O 1
ATOM 3735 N N . GLU C 1 153 ? 76.179 75.815 192.759 1.00 64.51 151 GLU C N 1
ATOM 3736 C CA . GLU C 1 153 ? 77.621 75.967 192.953 1.00 66.07 151 GLU C CA 1
ATOM 3737 C C . GLU C 1 153 ? 78.089 75.153 194.180 1.00 66.19 151 GLU C C 1
ATOM 3738 O O . GLU C 1 153 ? 79.114 74.487 194.125 1.00 66.36 151 GLU C O 1
ATOM 3744 N N . HIS C 1 154 ? 77.364 75.211 195.300 1.00 65.85 152 HIS C N 1
ATOM 3745 C CA . HIS C 1 154 ? 77.713 74.327 196.437 1.00 64.78 152 HIS C CA 1
ATOM 3746 C C . HIS C 1 154 ? 76.572 73.378 196.800 1.00 62.60 152 HIS C C 1
ATOM 3747 O O . HIS C 1 154 ? 75.716 73.689 197.614 1.00 61.61 152 HIS C O 1
ATOM 3754 N N . PRO C 1 155 ? 76.559 72.214 196.171 1.00 61.09 153 PRO C N 1
ATOM 3755 C CA . PRO C 1 155 ? 75.500 71.250 196.409 1.00 61.01 153 PRO C CA 1
ATOM 3756 C C . PRO C 1 155 ? 75.508 70.684 197.810 1.00 60.80 153 PRO C C 1
ATOM 3757 O O . PRO C 1 155 ? 76.544 70.312 198.352 1.00 61.85 153 PRO C O 1
ATOM 3761 N N . THR C 1 156 ? 74.320 70.599 198.359 1.00 61.42 154 THR C N 1
ATOM 3762 C CA . THR C 1 156 ? 74.033 69.903 199.582 1.00 63.30 154 THR C CA 1
ATOM 3763 C C . THR C 1 156 ? 74.199 68.417 199.242 1.00 65.41 154 THR C C 1
ATOM 3764 O O . THR C 1 156 ? 74.411 68.112 198.092 1.00 66.71 154 THR C O 1
ATOM 3768 N N . GLU C 1 157 ? 74.121 67.489 200.195 1.00 68.27 155 GLU C N 1
ATOM 3769 C CA . GLU C 1 157 ? 74.180 66.064 199.817 1.00 70.48 155 GLU C CA 1
ATOM 3770 C C . GLU C 1 157 ? 72.848 65.509 199.326 1.00 70.05 155 GLU C C 1
ATOM 3771 O O . GLU C 1 157 ? 72.796 64.524 198.602 1.00 71.33 155 GLU C O 1
ATOM 3777 N N . GLU C 1 158 ? 71.765 66.165 199.672 1.00 70.42 156 GLU C N 1
ATOM 3778 C CA . GLU C 1 158 ? 70.486 65.797 199.109 1.00 70.61 156 GLU C CA 1
ATOM 3779 C C . GLU C 1 158 ? 70.492 66.050 197.592 1.00 69.06 156 GLU C C 1
ATOM 3780 O O . GLU C 1 158 ? 69.970 65.241 196.817 1.00 68.87 156 GLU C O 1
ATOM 3786 N N . ASP C 1 159 ? 71.114 67.158 197.189 1.00 65.68 157 ASP C N 1
ATOM 3787 C CA . ASP C 1 159 ? 71.217 67.554 195.800 1.00 62.87 157 ASP C CA 1
ATOM 3788 C C . ASP C 1 159 ? 71.948 66.484 195.051 1.00 62.83 157 ASP C C 1
ATOM 3789 O O . ASP C 1 159 ? 71.443 65.967 194.037 1.00 63.02 157 ASP C O 1
ATOM 3794 N N . LEU C 1 160 ? 73.125 66.116 195.560 1.00 62.52 158 LEU C N 1
ATOM 3795 C CA . LEU C 1 160 ? 73.971 65.148 194.873 1.00 61.57 158 LEU C CA 1
ATOM 3796 C C . LEU C 1 160 ? 73.270 63.842 194.704 1.00 60.88 158 LEU C C 1
ATOM 3797 O O . LEU C 1 160 ? 73.357 63.222 193.661 1.00 63.75 158 LEU C O 1
ATOM 3802 N N . THR C 1 161 ? 72.558 63.432 195.737 1.00 61.05 159 THR C N 1
ATOM 3803 C CA . THR C 1 161 ? 71.871 62.158 195.750 1.00 60.56 159 THR C CA 1
ATOM 3804 C C . THR C 1 161 ? 70.776 62.147 194.692 1.00 60.42 159 THR C C 1
ATOM 3805 O O . THR C 1 161 ? 70.684 61.181 193.872 1.00 62.98 159 THR C O 1
ATOM 3809 N N . ALA C 1 162 ? 69.995 63.221 194.678 1.00 56.54 160 ALA C N 1
ATOM 3810 C CA . ALA C 1 162 ? 68.848 63.321 193.778 1.00 56.50 160 ALA C CA 1
ATOM 3811 C C . ALA C 1 162 ? 69.324 63.297 192.347 1.00 57.87 160 ALA C C 1
ATOM 3812 O O . ALA C 1 162 ? 68.772 62.529 191.551 1.00 57.42 160 ALA C O 1
ATOM 3814 N N . LEU C 1 163 ? 70.367 64.111 192.040 1.00 58.46 161 LEU C N 1
ATOM 3815 C CA . LEU C 1 163 ? 70.926 64.200 190.691 1.00 55.30 161 LEU C CA 1
ATOM 3816 C C . LEU C 1 163 ? 71.577 62.913 190.387 1.00 57.78 161 LEU C C 1
ATOM 3817 O O . LEU C 1 163 ? 71.596 62.494 189.243 1.00 60.39 161 LEU C O 1
ATOM 3822 N N . ARG C 1 164 ? 72.096 62.228 191.393 1.00 59.65 162 ARG C N 1
ATOM 3823 C CA . ARG C 1 164 ? 72.752 60.935 191.097 1.00 59.46 162 ARG C CA 1
ATOM 3824 C C . ARG C 1 164 ? 71.690 59.849 190.903 1.00 58.05 162 ARG C C 1
ATOM 3825 O O . ARG C 1 164 ? 71.837 59.020 190.047 1.00 56.30 162 ARG C O 1
ATOM 3833 N N . LEU C 1 165 ? 70.581 59.890 191.655 1.00 57.87 163 LEU C N 1
ATOM 3834 C CA . LEU C 1 165 ? 69.499 58.974 191.333 1.00 56.34 163 LEU C CA 1
ATOM 3835 C C . LEU C 1 165 ? 69.006 59.234 189.899 1.00 57.34 163 LEU C C 1
ATOM 3836 O O . LEU C 1 165 ? 68.859 58.310 189.127 1.00 58.76 163 LEU C O 1
ATOM 3841 N N . LEU C 1 166 ? 68.792 60.505 189.548 1.00 56.75 164 LEU C N 1
ATOM 3842 C CA . LEU C 1 166 ? 68.311 60.875 188.250 1.00 57.02 164 LEU C CA 1
ATOM 3843 C C . LEU C 1 166 ? 69.099 60.362 187.038 1.00 58.75 164 LEU C C 1
ATOM 3844 O O . LEU C 1 166 ? 68.502 59.908 186.076 1.00 61.88 164 LEU C O 1
ATOM 3849 N N . VAL C 1 167 ? 70.415 60.443 187.030 1.00 58.70 165 VAL C N 1
ATOM 3850 C CA . VAL C 1 167 ? 71.092 59.998 185.832 1.00 59.75 165 VAL C CA 1
ATOM 3851 C C . VAL C 1 167 ? 71.115 58.484 185.783 1.00 60.90 165 VAL C C 1
ATOM 3852 O O . VAL C 1 167 ? 71.257 57.877 184.721 1.00 61.86 165 VAL C O 1
ATOM 3856 N N . GLN C 1 168 ? 71.015 57.875 186.949 1.00 62.79 166 GLN C N 1
ATOM 3857 C CA . GLN C 1 168 ? 70.991 56.434 187.036 1.00 65.70 166 GLN C CA 1
ATOM 3858 C C . GLN C 1 168 ? 69.675 55.949 186.429 1.00 65.23 166 GLN C C 1
ATOM 3859 O O . GLN C 1 168 ? 69.660 54.992 185.650 1.00 62.96 166 GLN C O 1
ATOM 3865 N N . LEU C 1 169 ? 68.587 56.661 186.753 1.00 65.14 167 LEU C N 1
ATOM 3866 C CA . LEU C 1 169 ? 67.282 56.419 186.171 1.00 63.71 167 LEU C CA 1
ATOM 3867 C C . LEU C 1 169 ? 67.362 56.636 184.645 1.00 63.17 167 LEU C C 1
ATOM 3868 O O . LEU C 1 169 ? 66.838 55.879 183.853 1.00 61.97 167 LEU C O 1
ATOM 3873 N N . TRP C 1 170 ? 68.010 57.700 184.228 1.00 63.15 168 TRP C N 1
ATOM 3874 C CA . TRP C 1 170 ? 68.064 58.016 182.817 1.00 62.83 168 TRP C CA 1
ATOM 3875 C C . TRP C 1 170 ? 68.825 56.960 182.017 1.00 64.60 168 TRP C C 1
ATOM 3876 O O . TRP C 1 170 ? 68.469 56.694 180.862 1.00 66.77 168 TRP C O 1
ATOM 3887 N N . PHE C 1 171 ? 69.863 56.356 182.610 1.00 64.44 169 PHE C N 1
ATOM 3888 C CA . PHE C 1 171 ? 70.594 55.293 181.911 1.00 65.65 169 PHE C CA 1
ATOM 3889 C C . PHE C 1 171 ? 69.697 54.098 181.683 1.00 64.31 169 PHE C C 1
ATOM 3890 O O . PHE C 1 171 ? 69.789 53.451 180.650 1.00 64.18 169 PHE C O 1
ATOM 3898 N N . GLY C 1 172 ? 68.865 53.812 182.678 1.00 62.57 170 GLY C N 1
ATOM 3899 C CA . GLY C 1 172 ? 67.885 52.790 182.606 1.00 61.46 170 GLY C CA 1
ATOM 3900 C C . GLY C 1 172 ? 66.916 53.057 181.488 1.00 60.44 170 GLY C C 1
ATOM 3901 O O . GLY C 1 172 ? 66.592 52.156 180.752 1.00 62.54 170 GLY C O 1
ATOM 3902 N N . VAL C 1 173 ? 66.497 54.296 181.328 1.00 59.03 171 VAL C N 1
ATOM 3903 C CA . VAL C 1 173 ? 65.415 54.615 180.425 1.00 58.97 171 VAL C CA 1
ATOM 3904 C C . VAL C 1 173 ? 65.852 54.597 178.972 1.00 59.74 171 VAL C C 1
ATOM 3905 O O . VAL C 1 173 ? 65.133 54.049 178.098 1.00 61.05 171 VAL C O 1
ATOM 3909 N N . ILE C 1 174 ? 67.024 55.165 178.717 1.00 59.12 172 ILE C N 1
ATOM 3910 C CA . ILE C 1 174 ? 67.666 55.049 177.422 1.00 61.19 172 ILE C CA 1
ATOM 3911 C C . ILE C 1 174 ? 67.838 53.565 177.011 1.00 62.31 172 ILE C C 1
ATOM 3912 O O . ILE C 1 174 ? 67.316 53.172 175.964 1.00 62.11 172 ILE C O 1
ATOM 3917 N N . GLN C 1 175 ? 68.529 52.766 177.832 1.00 63.16 173 GLN C N 1
ATOM 3918 C CA . GLN C 1 175 ? 68.604 51.291 177.661 1.00 67.58 173 GLN C CA 1
ATOM 3919 C C . GLN C 1 175 ? 67.270 50.617 177.348 1.00 66.54 173 GLN C C 1
ATOM 3920 O O . GLN C 1 175 ? 67.185 49.797 176.450 1.00 64.62 173 GLN C O 1
ATOM 3926 N N . SER C 1 176 ? 66.216 51.008 178.059 1.00 66.84 174 SER C N 1
ATOM 3927 C CA . SER C 1 176 ? 64.904 50.442 177.817 1.00 67.69 174 SER C CA 1
ATOM 3928 C C . SER C 1 176 ? 64.313 50.954 176.504 1.00 67.85 174 SER C C 1
ATOM 3929 O O . SER C 1 176 ? 63.427 50.321 175.928 1.00 66.78 174 SER C O 1
ATOM 3932 N N . CYS C 1 177 ? 64.795 52.099 176.019 1.00 69.08 175 CYS C N 1
ATOM 3933 C CA . CYS C 1 177 ? 64.383 52.462 174.678 1.00 67.45 175 CYS C CA 1
ATOM 3934 C C . CYS C 1 177 ? 65.136 51.630 173.669 1.00 64.59 175 CYS C C 1
ATOM 3935 O O . CYS C 1 177 ? 64.532 50.970 172.836 1.00 62.01 175 CYS C O 1
ATOM 3938 N N . LEU C 1 178 ? 66.456 51.630 173.796 1.00 62.96 176 LEU C N 1
ATOM 3939 C CA . LEU C 1 178 ? 67.321 50.923 172.890 1.00 61.90 176 LEU C CA 1
ATOM 3940 C C . LEU C 1 178 ? 66.959 49.464 172.720 1.00 64.46 176 LEU C C 1
ATOM 3941 O O . LEU C 1 178 ? 67.119 48.932 171.642 1.00 66.61 176 LEU C O 1
ATOM 3946 N N . ASN C 1 179 ? 66.449 48.806 173.749 1.00 65.42 177 ASN C N 1
ATOM 3947 C CA . ASN C 1 179 ? 66.029 47.433 173.568 1.00 66.68 177 ASN C CA 1
ATOM 3948 C C . ASN C 1 179 ? 64.529 47.213 173.361 1.00 66.80 177 ASN C C 1
ATOM 3949 O O . ASN C 1 179 ? 64.037 46.104 173.514 1.00 67.23 177 ASN C O 1
ATOM 3954 N N . GLY C 1 180 ? 63.800 48.276 173.014 1.00 68.55 178 GLY C N 1
ATOM 3955 C CA . GLY C 1 180 ? 62.399 48.171 172.523 1.00 66.95 178 GLY C CA 1
ATOM 3956 C C . GLY C 1 180 ? 61.290 48.041 173.556 1.00 68.52 178 GLY C C 1
ATOM 3957 O O . GLY C 1 180 ? 60.129 47.730 173.212 1.00 67.62 178 GLY C O 1
ATOM 3958 N N . ARG C 1 181 ? 61.619 48.281 174.825 1.00 69.40 179 ARG C N 1
ATOM 3959 C CA . ARG C 1 181 ? 60.650 48.111 175.919 1.00 70.62 179 ARG C CA 1
ATOM 3960 C C . ARG C 1 181 ? 59.647 49.251 175.930 1.00 70.44 179 ARG C C 1
ATOM 3961 O O . ARG C 1 181 ? 58.449 49.058 176.088 1.00 68.94 179 ARG C O 1
ATOM 3969 N N . VAL C 1 182 ? 60.181 50.451 175.787 1.00 71.13 180 VAL C N 1
ATOM 3970 C CA . VAL C 1 182 ? 59.413 51.673 175.747 1.00 71.62 180 VAL C CA 1
ATOM 3971 C C . VAL C 1 182 ? 59.689 52.268 174.363 1.00 73.24 180 VAL C C 1
ATOM 3972 O O . VAL C 1 182 ? 60.757 51.985 173.753 1.00 73.69 180 VAL C O 1
ATOM 3976 N N . SER C 1 183 ? 58.769 53.072 173.841 1.00 74.05 181 SER C N 1
ATOM 3977 C CA . SER C 1 183 ? 59.130 53.937 172.706 1.00 76.26 181 SER C CA 1
ATOM 3978 C C . SER C 1 183 ? 59.458 55.372 173.097 1.00 77.13 181 SER C C 1
ATOM 3979 O O . SER C 1 183 ? 58.954 55.871 174.115 1.00 78.34 181 SER C O 1
ATOM 3982 N N . ILE C 1 184 ? 60.216 56.049 172.221 1.00 76.42 182 ILE C N 1
ATOM 3983 C CA . ILE C 1 184 ? 60.763 57.409 172.454 1.00 75.29 182 ILE C CA 1
ATOM 3984 C C . ILE C 1 184 ? 59.854 58.421 173.198 1.00 75.30 182 ILE C C 1
ATOM 3985 O O . ILE C 1 184 ? 60.286 59.024 174.185 1.00 77.03 182 ILE C O 1
ATOM 3990 N N . PRO C 1 185 ? 58.626 58.657 172.714 1.00 73.56 183 PRO C N 1
ATOM 3991 C CA . PRO C 1 185 ? 57.748 59.525 173.522 1.00 72.94 183 PRO C CA 1
ATOM 3992 C C . PRO C 1 185 ? 57.480 59.061 174.962 1.00 72.00 183 PRO C C 1
ATOM 3993 O O . PRO C 1 185 ? 57.450 59.907 175.865 1.00 71.33 183 PRO C O 1
ATOM 3997 N N . ASP C 1 186 ? 57.310 57.748 175.177 1.00 71.60 184 ASP C N 1
ATOM 3998 C CA . ASP C 1 186 ? 57.096 57.200 176.536 1.00 71.43 184 ASP C CA 1
ATOM 3999 C C . ASP C 1 186 ? 58.329 57.359 177.446 1.00 71.10 184 ASP C C 1
ATOM 4000 O O . ASP C 1 186 ? 58.183 57.674 178.639 1.00 70.05 184 ASP C O 1
ATOM 4005 N N . ALA C 1 187 ? 59.523 57.129 176.877 1.00 69.80 185 ALA C N 1
ATOM 4006 C CA . ALA C 1 187 ? 60.779 57.348 177.585 1.00 70.57 185 ALA C CA 1
ATOM 4007 C C . ALA C 1 187 ? 60.817 58.791 178.057 1.00 71.38 185 ALA C C 1
ATOM 4008 O O . ALA C 1 187 ? 60.927 59.044 179.257 1.00 71.85 185 ALA C O 1
ATOM 4010 N N . GLU C 1 188 ? 60.684 59.728 177.114 1.00 72.03 186 GLU C N 1
ATOM 4011 C CA . GLU C 1 188 ? 60.477 61.154 177.432 1.00 71.53 186 GLU C CA 1
ATOM 4012 C C . GLU C 1 188 ? 59.429 61.370 178.489 1.00 70.40 186 GLU C C 1
ATOM 4013 O O . GLU C 1 188 ? 59.678 62.086 179.431 1.00 71.38 186 GLU C O 1
ATOM 4019 N N . SER C 1 189 ? 58.267 60.748 178.373 1.00 69.70 187 SER C N 1
ATOM 4020 C CA . SER C 1 189 ? 57.291 60.897 179.454 1.00 69.43 187 SER C CA 1
ATOM 4021 C C . SER C 1 189 ? 57.855 60.382 180.783 1.00 69.46 187 SER C C 1
ATOM 4022 O O . SER C 1 189 ? 57.658 61.016 181.834 1.00 68.38 187 SER C O 1
ATOM 4025 N N . ASP C 1 190 ? 58.571 59.248 180.721 1.00 67.95 188 ASP C N 1
ATOM 4026 C CA . ASP C 1 190 ? 59.211 58.667 181.896 1.00 67.75 188 ASP C CA 1
ATOM 4027 C C . ASP C 1 190 ? 60.202 59.612 182.527 1.00 67.28 188 ASP C C 1
ATOM 4028 O O . ASP C 1 190 ? 60.255 59.738 183.760 1.00 67.12 188 ASP C O 1
ATOM 4033 N N . ILE C 1 191 ? 60.974 60.301 181.698 1.00 65.71 189 ILE C N 1
ATOM 4034 C CA . ILE C 1 191 ? 61.940 61.202 182.268 1.00 65.77 189 ILE C CA 1
ATOM 4035 C C . ILE C 1 191 ? 61.400 62.509 182.899 1.00 65.38 189 ILE C C 1
ATOM 4036 O O . ILE C 1 191 ? 62.071 63.084 183.752 1.00 66.23 189 ILE C O 1
ATOM 4041 N N . ARG C 1 192 ? 60.200 62.945 182.516 1.00 63.61 190 ARG C N 1
ATOM 4042 C CA . ARG C 1 192 ? 59.555 64.087 183.129 1.00 63.81 190 ARG C CA 1
ATOM 4043 C C . ARG C 1 192 ? 58.999 63.768 184.520 1.00 65.06 190 ARG C C 1
ATOM 4044 O O . ARG C 1 192 ? 59.043 64.617 185.447 1.00 65.74 190 ARG C O 1
ATOM 4052 N N . ARG C 1 193 ? 58.449 62.564 184.663 1.00 65.32 191 ARG C N 1
ATOM 4053 C CA . ARG C 1 193 ? 58.005 62.104 185.978 1.00 65.03 191 ARG C CA 1
ATOM 4054 C C . ARG C 1 193 ? 59.219 61.972 186.905 1.00 63.81 191 ARG C C 1
ATOM 4055 O O . ARG C 1 193 ? 59.222 62.568 187.993 1.00 64.60 191 ARG C O 1
ATOM 4063 N N . ALA C 1 194 ? 60.246 61.234 186.482 1.00 59.96 192 ALA C N 1
ATOM 4064 C CA . ALA C 1 194 ? 61.435 61.142 187.322 1.00 61.37 192 ALA C CA 1
ATOM 4065 C C . ALA C 1 194 ? 61.834 62.542 187.809 1.00 61.10 192 ALA C C 1
ATOM 4066 O O . ALA C 1 194 ? 62.018 62.744 189.025 1.00 61.32 192 ALA C O 1
ATOM 4068 N N . CYS C 1 195 ? 61.935 63.488 186.871 1.00 59.43 193 CYS C N 1
ATOM 4069 C CA . CYS C 1 195 ? 62.383 64.822 187.222 1.00 60.78 193 CYS C CA 1
ATOM 4070 C C . CYS C 1 195 ? 61.499 65.350 188.317 1.00 61.87 193 CYS C C 1
ATOM 4071 O O . CYS C 1 195 ? 62.002 65.703 189.378 1.00 61.44 193 CYS C O 1
ATOM 4074 N N . ASP C 1 196 ? 60.182 65.332 188.097 1.00 64.31 194 ASP C N 1
ATOM 4075 C CA . ASP C 1 196 ? 59.270 65.870 189.085 1.00 67.64 194 ASP C CA 1
ATOM 4076 C C . ASP C 1 196 ? 59.371 65.158 190.402 1.00 68.00 194 ASP C C 1
ATOM 4077 O O . ASP C 1 196 ? 59.230 65.789 191.451 1.00 69.71 194 ASP C O 1
ATOM 4082 N N . LEU C 1 197 ? 59.646 63.858 190.364 1.00 66.45 195 LEU C N 1
ATOM 4083 C CA . LEU C 1 197 ? 59.605 63.082 191.595 1.00 65.25 195 LEU C CA 1
ATOM 4084 C C . LEU C 1 197 ? 60.886 63.149 192.396 1.00 64.77 195 LEU C C 1
ATOM 4085 O O . LEU C 1 197 ? 60.837 63.279 193.643 1.00 64.30 195 LEU C O 1
ATOM 4090 N N . LEU C 1 198 ? 62.017 63.031 191.696 1.00 62.65 196 LEU C N 1
ATOM 4091 C CA . LEU C 1 198 ? 63.297 62.992 192.371 1.00 61.70 196 LEU C CA 1
ATOM 4092 C C . LEU C 1 198 ? 63.886 64.393 192.700 1.00 62.43 196 LEU C C 1
ATOM 4093 O O . LEU C 1 198 ? 64.751 64.516 193.555 1.00 63.29 196 LEU C O 1
ATOM 4098 N N . LEU C 1 199 ? 63.449 65.440 192.031 1.00 61.17 197 LEU C N 1
ATOM 4099 C CA . LEU C 1 199 ? 64.097 66.718 192.255 1.00 62.77 197 LEU C CA 1
ATOM 4100 C C . LEU C 1 199 ? 63.273 6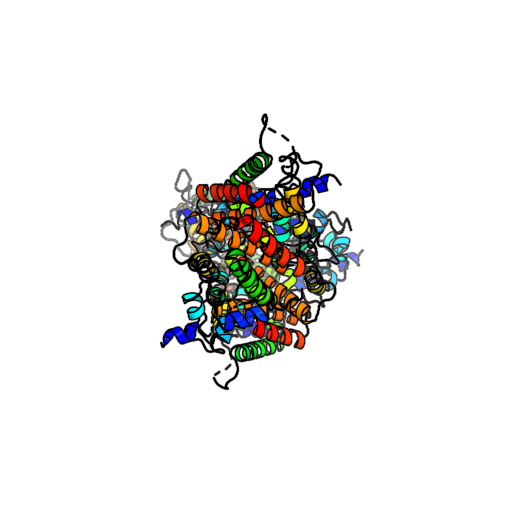7.645 193.147 1.00 65.32 197 LEU C C 1
ATOM 4101 O O . LEU C 1 199 ? 63.468 68.871 193.101 1.00 66.32 197 LEU C O 1
ATOM 4106 N N . VAL C 1 200 ? 62.364 67.095 193.954 1.00 65.83 198 VAL C N 1
ATOM 4107 C CA . VAL C 1 200 ? 61.434 67.955 194.700 1.00 66.16 198 VAL C CA 1
ATOM 4108 C C . VAL C 1 200 ? 62.197 68.824 195.703 1.00 66.57 198 VAL C C 1
ATOM 4109 O O . VAL C 1 200 ? 61.867 69.986 195.897 1.00 68.44 198 VAL C O 1
ATOM 4113 N N . ASN C 1 201 ? 63.198 68.253 196.361 1.00 66.46 199 ASN C N 1
ATOM 4114 C CA . ASN C 1 201 ? 63.962 68.999 197.346 1.00 67.09 199 ASN C CA 1
ATOM 4115 C C . ASN C 1 201 ? 65.213 69.626 196.770 1.00 66.99 199 ASN C C 1
ATOM 4116 O O . ASN C 1 201 ? 66.029 70.116 197.527 1.00 67.07 199 ASN C O 1
ATOM 4121 N N . LEU C 1 202 ? 65.401 69.578 195.456 1.00 67.30 200 LEU C N 1
ATOM 4122 C CA . LEU C 1 202 ? 66.582 70.188 194.863 1.00 68.69 200 LEU C CA 1
ATOM 4123 C C . LEU C 1 202 ? 66.681 71.655 195.306 1.00 70.62 200 LEU C C 1
ATOM 4124 O O . LEU C 1 202 ? 65.700 72.407 195.201 1.00 70.82 200 LEU C O 1
ATOM 4129 N N . SER C 1 203 ? 67.840 72.051 195.829 1.00 72.66 201 SER C N 1
ATOM 4130 C CA . SER C 1 203 ? 68.018 73.428 196.288 1.00 76.43 201 SER C CA 1
ATOM 4131 C C . SER C 1 203 ? 68.083 74.443 195.135 1.00 79.06 201 SER C C 1
ATOM 4132 O O . SER C 1 203 ? 68.624 74.150 194.074 1.00 79.99 201 SER C O 1
ATOM 4135 N N . HIS C 1 204 ? 67.481 75.614 195.361 1.00 82.38 202 HIS C N 1
ATOM 4136 C CA . HIS C 1 204 ? 67.315 76.711 194.374 1.00 84.93 202 HIS C CA 1
ATOM 4137 C C . HIS C 1 204 ? 65.948 76.654 193.668 1.00 85.42 202 HIS C C 1
ATOM 4138 O O . HIS C 1 204 ? 64.904 76.942 194.276 1.00 85.42 202 HIS C O 1
ATOM 4145 N N . ARG D 1 23 ? 64.404 18.802 182.964 1.00 73.41 21 ARG D N 1
ATOM 4146 C CA . ARG D 1 23 ? 64.918 18.843 181.561 1.00 73.55 21 ARG D CA 1
ATOM 4147 C C . ARG D 1 23 ? 65.582 20.173 181.275 1.00 73.45 21 ARG D C 1
ATOM 4148 O O . ARG D 1 23 ? 66.750 20.221 180.903 1.00 73.57 21 ARG D O 1
ATOM 4156 N N . HIS D 1 24 ? 64.811 21.247 181.434 1.00 73.71 22 HIS D N 1
ATOM 4157 C CA . HIS D 1 24 ? 65.293 22.623 181.253 1.00 73.27 22 HIS D CA 1
ATOM 4158 C C . HIS D 1 24 ? 66.062 23.075 182.484 1.00 72.35 22 HIS D C 1
ATOM 4159 O O . HIS D 1 24 ? 66.665 24.163 182.523 1.00 72.73 22 HIS D O 1
ATOM 4166 N N . VAL D 1 25 ? 66.026 22.202 183.479 1.00 70.72 23 VAL D N 1
ATOM 4167 C CA . VAL D 1 25 ? 66.620 22.417 184.767 1.00 68.97 23 VAL D CA 1
ATOM 4168 C C . VAL D 1 25 ? 68.118 22.173 184.659 1.00 68.21 23 VAL D C 1
ATOM 4169 O O . VAL D 1 25 ? 68.909 22.875 185.280 1.00 67.19 23 VAL D O 1
ATOM 4173 N N . ARG D 1 26 ? 68.502 21.176 183.865 1.00 67.75 24 ARG D N 1
ATOM 4174 C CA . ARG D 1 26 ? 69.911 20.898 183.612 1.00 67.57 24 ARG D CA 1
ATOM 4175 C C . ARG D 1 26 ? 70.553 22.073 182.896 1.00 67.53 24 ARG D C 1
ATOM 4176 O O . ARG D 1 26 ? 71.661 22.509 183.232 1.00 66.49 24 ARG D O 1
ATOM 4192 N N . LEU D 1 28 ? 69.436 25.344 182.618 1.00 67.49 26 LEU D N 1
ATOM 4193 C CA . LEU D 1 28 ? 69.466 26.377 183.656 1.00 67.64 26 LEU D CA 1
ATOM 4194 C C . LEU D 1 28 ? 70.605 26.244 184.674 1.00 67.50 26 LEU D C 1
ATOM 4195 O O . LEU D 1 28 ? 71.333 27.208 184.916 1.00 68.70 26 LEU D O 1
ATOM 4200 N N . GLU D 1 29 ? 70.754 25.062 185.261 1.00 66.91 27 GLU D N 1
ATOM 4201 C CA . GLU D 1 29 ? 71.741 24.841 186.325 1.00 67.42 27 GLU D CA 1
ATOM 4202 C C . GLU D 1 29 ? 73.194 24.842 185.839 1.00 67.34 27 GLU D C 1
ATOM 4203 O O . GLU D 1 29 ? 74.042 25.434 186.493 1.00 69.52 27 GLU D O 1
ATOM 4209 N N . ALA D 1 30 ? 73.476 24.224 184.691 1.00 65.84 28 ALA D N 1
ATOM 4210 C CA . ALA D 1 30 ? 74.791 24.364 184.042 1.00 64.01 28 ALA D CA 1
ATOM 4211 C C . ALA D 1 30 ? 75.111 25.829 183.623 1.00 63.82 28 ALA D C 1
ATOM 4212 O O . ALA D 1 30 ? 76.286 26.237 183.578 1.00 64.07 28 ALA D O 1
ATOM 4214 N N . ALA D 1 31 ? 74.073 26.611 183.324 1.00 61.80 29 ALA D N 1
ATOM 4215 C CA . ALA D 1 31 ? 74.262 27.995 182.880 1.00 59.90 29 ALA D CA 1
ATOM 4216 C C . ALA D 1 31 ? 74.776 28.785 184.059 1.00 59.50 29 ALA D C 1
ATOM 4217 O O . ALA D 1 31 ? 75.777 29.495 183.942 1.00 59.10 29 ALA D O 1
ATOM 4219 N N . ILE D 1 32 ? 74.084 28.619 185.195 1.00 58.88 30 ILE D N 1
ATOM 4220 C CA . ILE D 1 32 ? 74.495 29.139 186.506 1.00 57.42 30 ILE D CA 1
ATOM 4221 C C . ILE D 1 32 ? 75.891 28.652 186.926 1.00 57.43 30 ILE D C 1
ATOM 4222 O O . ILE D 1 32 ? 76.722 29.448 187.348 1.00 57.90 30 ILE D O 1
ATOM 4227 N N . GLU D 1 33 ? 76.170 27.369 186.765 1.00 57.54 31 GLU D N 1
ATOM 4228 C CA . GLU D 1 33 ? 77.506 26.856 187.075 1.00 58.75 31 GLU D CA 1
ATOM 4229 C C . GLU D 1 33 ? 78.607 27.600 186.317 1.00 59.52 31 GLU D C 1
ATOM 4230 O O . GLU D 1 33 ? 79.535 28.138 186.933 1.00 59.11 31 GLU D O 1
ATOM 4236 N N . LEU D 1 34 ? 78.490 27.650 184.987 1.00 60.90 32 LEU D N 1
ATOM 4237 C CA . LEU D 1 34 ? 79.573 28.177 184.144 1.00 61.42 32 LEU D CA 1
ATOM 4238 C C . LEU D 1 34 ? 79.797 29.651 184.343 1.00 61.78 32 LEU D C 1
ATOM 4239 O O . LEU D 1 34 ? 80.928 30.123 184.269 1.00 62.04 32 LEU D O 1
ATOM 4244 N N . ALA D 1 35 ? 78.711 30.357 184.624 1.00 62.52 33 ALA D N 1
ATOM 4245 C CA . ALA D 1 35 ? 78.737 31.792 184.822 1.00 63.53 33 ALA D CA 1
ATOM 4246 C C . ALA D 1 35 ? 79.192 32.151 186.237 1.00 64.70 33 ALA D C 1
ATOM 4247 O O . ALA D 1 35 ? 79.626 33.277 186.508 1.00 65.66 33 ALA D O 1
ATOM 4249 N N . THR D 1 36 ? 79.081 31.205 187.157 1.00 65.05 34 THR D N 1
ATOM 4250 C CA . THR D 1 36 ? 79.642 31.445 188.464 1.00 65.11 34 THR D CA 1
ATOM 4251 C C . THR D 1 36 ? 81.182 31.353 188.414 1.00 64.78 34 THR D C 1
ATOM 4252 O O . THR D 1 36 ? 81.854 32.038 189.197 1.00 64.79 34 THR D O 1
ATOM 4256 N N . GLU D 1 37 ? 81.730 30.586 187.464 1.00 63.29 35 GLU D N 1
ATOM 4257 C CA . GLU D 1 37 ? 83.177 30.374 187.398 1.00 63.62 35 GLU D CA 1
ATOM 4258 C C . GLU D 1 37 ? 83.969 31.088 186.315 1.00 64.70 35 GLU D C 1
ATOM 4259 O O . GLU D 1 37 ? 85.198 31.063 186.348 1.00 64.93 35 GLU D O 1
ATOM 4265 N N . LYS D 1 38 ? 83.268 31.694 185.356 1.00 65.35 36 LYS D N 1
ATOM 4266 C CA . LYS D 1 38 ? 83.867 32.394 184.221 1.00 65.46 36 LYS D CA 1
ATOM 4267 C C . LYS D 1 38 ? 83.035 33.643 184.011 1.00 65.58 36 LYS D C 1
ATOM 4268 O O . LYS D 1 38 ? 81.852 33.658 184.349 1.00 65.94 36 LYS D O 1
ATOM 4274 N N . GLU D 1 39 ? 83.597 34.680 183.410 1.00 65.15 37 GLU D N 1
ATOM 4275 C CA . GLU D 1 39 ? 82.727 35.775 182.989 1.00 65.43 37 GLU D CA 1
ATOM 4276 C C . GLU D 1 39 ? 81.938 35.467 181.698 1.00 65.44 37 GLU D C 1
ATOM 4277 O O . GLU D 1 39 ? 82.275 34.554 180.947 1.00 64.42 37 GLU D O 1
ATOM 4283 N N . LEU D 1 40 ? 80.883 36.250 181.451 1.00 66.30 38 LEU D N 1
ATOM 4284 C CA . LEU D 1 40 ? 79.922 35.965 180.395 1.00 65.81 38 LEU D CA 1
ATOM 4285 C C . LEU D 1 40 ? 80.578 35.620 179.042 1.00 66.50 38 LEU D C 1
ATOM 4286 O O . LEU D 1 40 ? 80.175 34.665 178.375 1.00 67.05 38 LEU D O 1
ATOM 4291 N N . ALA D 1 41 ? 81.603 36.386 178.656 1.00 66.92 39 ALA D N 1
ATOM 4292 C CA . ALA D 1 41 ? 82.276 36.213 177.361 1.00 65.28 39 ALA D CA 1
ATOM 4293 C C . ALA D 1 41 ? 83.042 34.912 177.256 1.00 66.12 39 ALA D C 1
ATOM 4294 O O . ALA D 1 41 ? 83.587 34.623 176.203 1.00 67.34 39 ALA D O 1
ATOM 4296 N N . ARG D 1 42 ? 83.104 34.110 178.314 1.00 65.45 40 ARG D N 1
ATOM 4297 C CA . ARG D 1 42 ? 83.807 32.852 178.180 1.00 64.43 40 ARG D CA 1
ATOM 4298 C C . ARG D 1 42 ? 82.900 31.672 178.284 1.00 64.48 40 ARG D C 1
ATOM 4299 O O . ARG D 1 42 ? 83.268 30.588 177.862 1.00 66.20 40 ARG D O 1
ATOM 4307 N N . VAL D 1 43 ? 81.717 31.850 178.850 1.00 64.35 41 VAL D N 1
ATOM 4308 C CA . VAL D 1 43 ? 80.798 30.715 178.919 1.00 64.44 41 VAL D CA 1
ATOM 4309 C C . VAL D 1 43 ? 80.356 30.457 177.474 1.00 64.91 41 VAL D C 1
ATOM 4310 O O . VAL D 1 43 ? 80.096 31.384 176.720 1.00 64.72 41 VAL D O 1
ATOM 4314 N N . GLN D 1 44 ? 80.332 29.205 177.066 1.00 65.79 42 GLN D N 1
ATOM 4315 C CA . GLN D 1 44 ? 79.986 28.909 175.684 1.00 66.63 42 GLN D CA 1
ATOM 4316 C C . GLN D 1 44 ? 78.859 27.913 175.624 1.00 65.91 42 GLN D C 1
ATOM 4317 O O . GLN D 1 44 ? 78.708 27.079 176.510 1.00 65.98 42 GLN D O 1
ATOM 4331 N N . HIS D 1 46 ? 78.344 25.352 173.785 1.00 65.53 44 HIS D N 1
ATOM 4332 C CA . HIS D 1 46 ? 78.856 23.972 173.743 1.00 65.75 44 HIS D CA 1
ATOM 4333 C C . HIS D 1 46 ? 79.397 23.536 175.119 1.00 66.17 44 HIS D C 1
ATOM 4334 O O . HIS D 1 46 ? 79.177 22.392 175.541 1.00 65.36 44 HIS D O 1
ATOM 4341 N N . GLU D 1 47 ? 80.057 24.461 175.829 1.00 66.42 45 GLU D N 1
ATOM 4342 C CA . GLU D 1 47 ? 80.435 24.231 177.227 1.00 66.64 45 GLU D CA 1
ATOM 4343 C C . GLU D 1 47 ? 79.172 24.013 178.046 1.00 65.31 45 GLU D C 1
ATOM 4344 O O . GLU D 1 47 ? 79.135 23.118 178.893 1.00 64.80 45 GLU D O 1
ATOM 4350 N N . VAL D 1 48 ? 78.144 24.832 177.773 1.00 64.28 46 VAL D N 1
ATOM 4351 C CA . VAL D 1 48 ? 76.877 24.788 178.513 1.00 63.78 46 VAL D CA 1
ATOM 4352 C C . VAL D 1 48 ? 76.160 23.478 178.274 1.00 63.93 46 VAL D C 1
ATOM 4353 O O . VAL D 1 48 ? 75.460 22.974 179.170 1.00 63.92 46 VAL D O 1
ATOM 4357 N N . ALA D 1 49 ? 76.344 22.936 177.064 1.00 63.62 47 ALA D N 1
ATOM 4358 C CA . ALA D 1 49 ? 75.623 21.747 176.637 1.00 63.31 47 ALA D CA 1
ATOM 4359 C C . ALA D 1 49 ? 76.225 20.515 177.244 1.00 63.56 47 ALA D C 1
ATOM 4360 O O . ALA D 1 49 ? 75.485 19.646 177.692 1.00 64.52 47 ALA D O 1
ATOM 4362 N N . LYS D 1 50 ? 77.556 20.427 177.276 1.00 63.67 48 LYS D N 1
ATOM 4363 C CA . LYS D 1 50 ? 78.181 19.236 177.854 1.00 63.88 48 LYS D CA 1
ATOM 4364 C C . LYS D 1 50 ? 77.863 19.090 179.340 1.00 64.49 48 LYS D C 1
ATOM 4365 O O . LYS D 1 50 ? 77.596 17.975 179.799 1.00 63.80 48 LYS D O 1
ATOM 4371 N N . ARG D 1 51 ? 77.874 20.195 180.091 1.00 65.26 49 ARG D N 1
ATOM 4372 C CA . ARG D 1 51 ? 77.654 20.054 181.528 1.00 66.82 49 ARG D CA 1
ATOM 4373 C C . ARG D 1 51 ? 76.221 19.679 181.897 1.00 67.46 49 ARG D C 1
ATOM 4374 O O . ARG D 1 51 ? 76.009 18.805 182.765 1.00 68.12 49 ARG D O 1
ATOM 4382 N N . ALA D 1 52 ? 75.257 20.269 181.200 1.00 67.39 50 ALA D N 1
ATOM 4383 C CA . ALA D 1 52 ? 73.867 19.836 181.313 1.00 68.55 50 ALA D CA 1
ATOM 4384 C C . ALA D 1 52 ? 73.731 18.402 180.795 1.00 69.44 50 ALA D C 1
ATOM 4385 O O . ALA D 1 52 ? 72.826 17.656 181.188 1.00 70.29 50 ALA D O 1
ATOM 4387 N N . GLY D 1 53 ? 74.663 18.016 179.930 1.00 69.25 51 GLY D N 1
ATOM 4388 C CA . GLY D 1 53 ? 74.652 16.704 179.341 1.00 68.70 51 GLY D CA 1
ATOM 4389 C C . GLY D 1 53 ? 73.579 16.607 178.283 1.00 68.41 51 GLY D C 1
ATOM 4390 O O . GLY D 1 53 ? 72.734 15.713 178.359 1.00 68.34 51 GLY D O 1
ATOM 4391 N N . VAL D 1 54 ? 73.583 17.550 177.329 1.00 67.08 52 VAL D N 1
ATOM 4392 C CA . VAL D 1 54 ? 72.869 17.353 176.046 1.00 66.56 52 VAL D CA 1
ATOM 4393 C C . VAL D 1 54 ? 73.637 17.835 174.790 1.00 65.50 52 VAL D C 1
ATOM 4394 O O . VAL D 1 54 ? 74.680 18.493 174.901 1.00 64.68 52 VAL D O 1
ATOM 4398 N N . ALA D 1 55 ? 73.118 17.487 173.607 1.00 64.82 53 ALA D N 1
ATOM 4399 C CA . ALA D 1 55 ? 73.699 17.894 172.322 1.00 64.22 53 ALA D CA 1
ATOM 4400 C C . ALA D 1 55 ? 73.387 19.368 171.993 1.00 63.95 53 ALA D C 1
ATOM 4401 O O . ALA D 1 55 ? 72.246 19.836 172.181 1.00 63.53 53 ALA D O 1
ATOM 4403 N N . ILE D 1 56 ? 74.399 20.069 171.469 1.00 63.46 54 ILE D N 1
ATOM 4404 C CA . ILE D 1 56 ? 74.359 21.523 171.197 1.00 63.26 54 ILE D CA 1
ATOM 4405 C C . ILE D 1 56 ? 73.044 22.051 170.571 1.00 62.37 54 ILE D C 1
ATOM 4406 O O . ILE D 1 56 ? 72.581 23.160 170.920 1.00 62.71 54 ILE D O 1
ATOM 4411 N N . GLY D 1 57 ? 72.449 21.246 169.678 1.00 61.04 55 GLY D N 1
ATOM 4412 C CA . GLY D 1 57 ? 71.185 21.580 169.009 1.00 60.52 55 GLY D CA 1
ATOM 4413 C C . GLY D 1 57 ? 69.899 21.398 169.834 1.00 60.38 55 GLY D C 1
ATOM 4414 O O . GLY D 1 57 ? 68.874 22.022 169.526 1.00 60.10 55 GLY D O 1
ATOM 4415 N N . THR D 1 58 ? 69.917 20.543 170.869 1.00 60.67 56 THR D N 1
ATOM 4416 C CA . THR D 1 58 ? 68.698 20.331 171.699 1.00 60.33 56 THR D CA 1
ATOM 4417 C C . THR D 1 58 ? 68.505 21.470 172.731 1.00 60.48 56 THR D C 1
ATOM 4418 O O . THR D 1 58 ? 67.367 21.894 173.034 1.00 60.46 56 THR D O 1
ATOM 4422 N N . LEU D 1 59 ? 69.636 21.952 173.252 1.00 59.84 57 LEU D N 1
ATOM 4423 C CA . LEU D 1 59 ? 69.692 23.183 173.995 1.00 59.63 57 LEU D CA 1
ATOM 4424 C C . LEU D 1 59 ? 69.105 24.306 173.144 1.00 60.04 57 LEU D C 1
ATOM 4425 O O . LEU D 1 59 ? 68.127 24.948 173.550 1.00 60.21 57 LEU D O 1
ATOM 4430 N N . TYR D 1 60 ? 69.688 24.517 171.958 1.00 59.97 58 TYR D N 1
ATOM 4431 C CA . TYR D 1 60 ? 69.337 25.662 171.114 1.00 60.69 58 TYR D CA 1
ATOM 4432 C C . TYR D 1 60 ? 67.851 25.684 170.782 1.00 61.19 58 TYR D C 1
ATOM 4433 O O . TYR D 1 60 ? 67.301 26.727 170.453 1.00 61.67 58 TYR D O 1
ATOM 4442 N N . ARG D 1 61 ? 67.211 24.523 170.842 1.00 62.00 59 ARG D N 1
ATOM 4443 C CA . ARG D 1 61 ? 65.775 24.423 170.608 1.00 62.56 59 ARG D CA 1
ATOM 4444 C C . ARG D 1 61 ? 65.044 25.101 171.765 1.00 62.33 59 ARG D C 1
ATOM 4445 O O . ARG D 1 61 ? 63.988 25.705 171.582 1.00 61.52 59 ARG D O 1
ATOM 4453 N N . TYR D 1 62 ? 65.636 25.009 172.951 1.00 62.67 60 TYR D N 1
ATOM 4454 C CA . TYR D 1 62 ? 65.069 25.611 174.142 1.00 63.37 60 TYR D CA 1
ATOM 4455 C C . TYR D 1 62 ? 65.628 26.984 174.420 1.00 63.91 60 TYR D C 1
ATOM 4456 O O . TYR D 1 62 ? 64.910 27.836 174.941 1.00 65.30 60 TYR D O 1
ATOM 4465 N N . PHE D 1 63 ? 66.900 27.210 174.084 1.00 63.77 61 PHE D N 1
ATOM 4466 C CA . PHE D 1 63 ? 67.515 28.532 174.264 1.00 63.64 61 PHE D CA 1
ATOM 4467 C C . PHE D 1 63 ? 68.375 28.920 173.061 1.00 63.87 61 PHE D C 1
ATOM 4468 O O . PHE D 1 63 ? 69.558 28.598 173.021 1.00 65.17 61 PHE D O 1
ATOM 4476 N N . PRO D 1 64 ? 67.789 29.631 172.079 1.00 63.25 62 PRO D N 1
ATOM 4477 C CA . PRO D 1 64 ? 68.470 29.888 170.818 1.00 61.76 62 PRO D CA 1
ATOM 4478 C C . PRO D 1 64 ? 69.554 30.960 170.867 1.00 60.79 62 PRO D C 1
ATOM 4479 O O . PRO D 1 64 ? 69.991 31.444 169.834 1.00 61.25 62 PRO D O 1
ATOM 4483 N N . SER D 1 65 ? 70.001 31.337 172.046 1.00 59.68 63 SER D N 1
ATOM 4484 C CA . SER D 1 65 ? 71.193 32.158 172.132 1.00 59.23 63 SER D CA 1
ATOM 4485 C C . SER D 1 65 ? 71.564 32.313 173.586 1.00 59.47 63 SER D C 1
ATOM 4486 O O . SER D 1 65 ? 70.727 32.120 174.460 1.00 60.14 63 SER D O 1
ATOM 4489 N N . LYS D 1 66 ? 72.813 32.670 173.847 1.00 58.71 64 LYS D N 1
ATOM 4490 C CA . LYS D 1 66 ? 73.296 32.841 175.202 1.00 57.93 64 LYS D CA 1
ATOM 4491 C C . LYS D 1 66 ? 72.403 33.793 176.015 1.00 58.00 64 LYS D C 1
ATOM 4492 O O . LYS D 1 66 ? 72.119 33.570 177.191 1.00 56.74 64 LYS D O 1
ATOM 4498 N N . THR D 1 67 ? 71.946 34.837 175.345 1.00 58.74 65 THR D N 1
ATOM 4499 C CA . THR D 1 67 ? 71.124 35.881 175.930 1.00 58.89 65 THR D CA 1
ATOM 4500 C C . THR D 1 67 ? 69.764 35.286 176.328 1.00 59.76 65 THR D C 1
ATOM 4501 O O . THR D 1 67 ? 69.287 35.558 177.431 1.00 61.27 65 THR D O 1
ATOM 4505 N N . HIS D 1 68 ? 69.174 34.449 175.468 1.00 59.09 66 HIS D N 1
ATOM 4506 C CA . HIS D 1 68 ? 67.917 33.780 175.794 1.00 58.51 66 HIS D CA 1
ATOM 4507 C C . HIS D 1 68 ? 68.121 32.934 177.039 1.00 58.05 66 HIS D C 1
ATOM 4508 O O . HIS D 1 68 ? 67.250 32.845 177.902 1.00 58.57 66 HIS D O 1
ATOM 4515 N N . LEU D 1 69 ? 69.298 32.326 177.139 1.00 56.84 67 LEU D N 1
ATOM 4516 C CA . LEU D 1 69 ? 69.602 31.437 178.237 1.00 53.78 67 LEU D CA 1
ATOM 4517 C C . LEU D 1 69 ? 69.700 32.247 179.503 1.00 54.53 67 LEU D C 1
ATOM 4518 O O . LEU D 1 69 ? 69.123 31.885 180.517 1.00 54.68 67 LEU D O 1
ATOM 4523 N N . PHE D 1 70 ? 70.401 33.375 179.450 1.00 55.00 68 PHE D N 1
ATOM 4524 C CA . PHE D 1 70 ? 70.653 34.088 180.683 1.00 53.81 68 PHE D CA 1
ATOM 4525 C C . PHE D 1 70 ? 69.508 34.906 181.213 1.00 54.18 68 PHE D C 1
ATOM 4526 O O . PHE D 1 70 ? 69.364 35.074 182.417 1.00 54.05 68 PHE D O 1
ATOM 4534 N N . VAL D 1 71 ? 68.669 35.370 180.308 1.00 55.73 69 VAL D N 1
ATOM 4535 C CA . VAL D 1 71 ? 67.427 36.007 180.656 1.00 58.02 69 VAL D CA 1
ATOM 4536 C C . VAL D 1 71 ? 66.523 34.926 181.292 1.00 61.30 69 VAL D C 1
ATOM 4537 O O . VAL D 1 71 ? 65.837 35.181 182.289 1.00 63.13 69 VAL D O 1
ATOM 4541 N N . ALA D 1 72 ? 66.548 33.709 180.749 1.00 61.89 70 ALA D N 1
ATOM 4542 C CA . ALA D 1 72 ? 65.807 32.627 181.351 1.00 64.35 70 ALA D CA 1
ATOM 4543 C C . ALA D 1 72 ? 66.317 32.367 182.760 1.00 66.07 70 ALA D C 1
ATOM 4544 O O . ALA D 1 72 ? 65.528 32.245 183.694 1.00 66.07 70 ALA D O 1
ATOM 4546 N N . VAL D 1 73 ? 67.636 32.277 182.905 1.00 67.80 71 VAL D N 1
ATOM 4547 C CA . VAL D 1 73 ? 68.231 32.072 184.206 1.00 70.33 71 VAL D CA 1
ATOM 4548 C C . VAL D 1 73 ? 67.762 33.181 185.135 1.00 72.95 71 VAL D C 1
ATOM 4549 O O . VAL D 1 73 ? 67.514 32.937 186.297 1.00 74.18 71 VAL D O 1
ATOM 4561 N N . VAL D 1 75 ? 64.744 35.095 184.997 1.00 78.75 73 VAL D N 1
ATOM 4562 C CA . VAL D 1 75 ? 63.343 34.775 185.346 1.00 78.27 73 VAL D CA 1
ATOM 4563 C C . VAL D 1 75 ? 63.219 33.658 186.413 1.00 77.71 73 VAL D C 1
ATOM 4564 O O . VAL D 1 75 ? 62.532 33.844 187.412 1.00 77.52 73 VAL D O 1
ATOM 4568 N N . ASP D 1 76 ? 63.901 32.530 186.199 1.00 76.86 74 ASP D N 1
ATOM 4569 C CA . ASP D 1 76 ? 63.932 31.426 187.157 1.00 77.34 74 ASP D CA 1
ATOM 4570 C C . ASP D 1 76 ? 64.348 31.902 188.532 1.00 77.81 74 ASP D C 1
ATOM 4571 O O . ASP D 1 76 ? 63.899 31.348 189.536 1.00 78.32 74 ASP D O 1
ATOM 4576 N N . GLN D 1 77 ? 65.192 32.933 188.555 1.00 77.79 75 GLN D N 1
ATOM 4577 C CA . GLN D 1 77 ? 65.883 33.400 189.754 1.00 78.24 75 GLN D CA 1
ATOM 4578 C C . GLN D 1 77 ? 65.108 34.463 190.545 1.00 79.28 75 GLN D C 1
ATOM 4579 O O . GLN D 1 77 ? 65.358 34.637 191.740 1.00 79.29 75 GLN D O 1
ATOM 4585 N N . ILE D 1 78 ? 64.210 35.196 189.881 1.00 80.01 76 ILE D N 1
ATOM 4586 C CA . ILE D 1 78 ? 63.260 36.073 190.583 1.00 80.62 76 ILE D CA 1
ATOM 4587 C C . ILE D 1 78 ? 62.183 35.218 191.252 1.00 82.96 76 ILE D C 1
ATOM 4588 O O . ILE D 1 78 ? 61.678 35.558 192.330 1.00 83.27 76 ILE D O 1
ATOM 4593 N N . ASP D 1 79 ? 61.859 34.095 190.611 1.00 84.87 77 ASP D N 1
ATOM 4594 C CA . ASP D 1 79 ? 60.894 33.139 191.133 1.00 86.76 77 ASP D CA 1
ATOM 4595 C C . ASP D 1 79 ? 61.504 32.269 192.222 1.00 88.71 77 ASP D C 1
ATOM 4596 O O . ASP D 1 79 ? 60.816 31.430 192.799 1.00 89.12 77 ASP D O 1
ATOM 4601 N N . ARG D 1 80 ? 62.798 32.442 192.481 1.00 90.81 78 ARG D N 1
ATOM 4602 C CA . ARG D 1 80 ? 63.461 31.662 193.515 1.00 92.95 78 ARG D CA 1
ATOM 4603 C C . ARG D 1 80 ? 63.507 32.470 194.798 1.00 94.93 78 ARG D C 1
ATOM 4604 O O . ARG D 1 80 ? 64.014 31.994 195.823 1.00 95.06 78 ARG D O 1
ATOM 4620 N N . PRO D 1 90 ? 51.715 41.568 207.201 1.00 82.87 88 PRO D N 1
ATOM 4621 C CA . PRO D 1 90 ? 51.372 42.896 207.738 1.00 82.51 88 PRO D CA 1
ATOM 4622 C C . PRO D 1 90 ? 51.971 43.184 209.138 1.00 81.95 88 PRO D C 1
ATOM 4623 O O . PRO D 1 90 ? 51.506 42.594 210.121 1.00 82.56 88 PRO D O 1
ATOM 4627 N N . PRO D 1 91 ? 53.029 44.032 209.229 1.00 80.95 89 PRO D N 1
ATOM 4628 C CA . PRO D 1 91 ? 53.496 44.607 210.507 1.00 80.23 89 PRO D CA 1
ATOM 4629 C C . PRO D 1 91 ? 52.865 45.948 210.956 1.00 79.40 89 PRO D C 1
ATOM 4630 O O . PRO D 1 91 ? 52.740 46.195 212.161 1.00 79.59 89 PRO D O 1
ATOM 4634 N N . GLY D 1 92 ? 52.467 46.794 210.007 1.00 78.34 90 GLY D N 1
ATOM 4635 C CA . GLY D 1 92 ? 52.110 48.190 210.305 1.00 76.36 90 GLY D CA 1
ATOM 4636 C C . GLY D 1 92 ? 53.178 49.146 209.765 1.00 75.11 90 GLY D C 1
ATOM 4637 O O . GLY D 1 92 ? 53.170 50.341 210.087 1.00 75.16 90 GLY D O 1
ATOM 4638 N N . GLU D 1 93 ? 54.097 48.596 208.955 1.00 72.81 91 GLU D N 1
ATOM 4639 C CA . GLU D 1 93 ? 55.152 49.334 208.237 1.00 70.15 91 GLU D CA 1
ATOM 4640 C C . GLU D 1 93 ? 54.547 49.993 207.009 1.00 68.04 91 GLU D C 1
ATOM 4641 O O . GLU D 1 93 ? 53.421 49.668 206.613 1.00 67.28 91 GLU D O 1
ATOM 4647 N N . SER D 1 94 ? 55.305 50.892 206.389 1.00 65.33 92 SER D N 1
ATOM 4648 C CA . SER D 1 94 ? 54.825 51.588 205.206 1.00 63.58 92 SER D CA 1
ATOM 4649 C C . SER D 1 94 ? 55.105 50.788 203.910 1.00 62.68 92 SER D C 1
ATOM 4650 O O . SER D 1 94 ? 56.085 50.044 203.840 1.00 62.25 92 SER D O 1
ATOM 4653 N N . PRO D 1 95 ? 54.207 50.902 202.902 1.00 61.47 93 PRO D N 1
ATOM 4654 C CA . PRO D 1 95 ? 54.424 50.427 201.528 1.00 60.10 93 PRO D CA 1
ATOM 4655 C C . PRO D 1 95 ? 55.826 50.727 200.989 1.00 59.21 93 PRO D C 1
ATOM 4656 O O . PRO D 1 95 ? 56.486 49.847 200.459 1.00 58.31 93 PRO D O 1
ATOM 4660 N N . GLN D 1 96 ? 56.259 51.969 201.126 1.00 58.50 94 GLN D N 1
ATOM 4661 C CA . GLN D 1 96 ? 57.591 52.377 200.746 1.00 57.84 94 GLN D CA 1
ATOM 4662 C C . GLN D 1 96 ? 58.620 51.518 201.485 1.00 58.72 94 GLN D C 1
ATOM 4663 O O . GLN D 1 96 ? 59.577 51.043 200.889 1.00 59.18 94 GLN D O 1
ATOM 4669 N N . ASP D 1 97 ? 58.408 51.297 202.780 1.00 59.64 95 ASP D N 1
ATOM 4670 C CA . ASP D 1 97 ? 59.325 50.471 203.576 1.00 59.74 95 ASP D CA 1
ATOM 4671 C C . ASP D 1 97 ? 59.314 48.987 203.156 1.00 58.81 95 ASP D C 1
ATOM 4672 O O . ASP D 1 97 ? 60.333 48.307 203.232 1.00 57.54 95 ASP D O 1
ATOM 4677 N N . ALA D 1 98 ? 58.164 48.475 202.724 1.00 58.07 96 ALA D N 1
ATOM 4678 C CA . ALA D 1 98 ? 58.132 47.077 202.324 1.00 57.44 96 ALA D CA 1
ATOM 4679 C C . ALA D 1 98 ? 58.778 46.935 200.943 1.00 57.27 96 ALA D C 1
ATOM 4680 O O . ALA D 1 98 ? 59.432 45.923 200.648 1.00 57.84 96 ALA D O 1
ATOM 4682 N N . VAL D 1 99 ? 58.631 47.949 200.103 1.00 55.25 97 VAL D N 1
ATOM 4683 C CA . VAL D 1 99 ? 59.333 47.876 198.854 1.00 55.17 97 VAL D CA 1
ATOM 4684 C C . VAL D 1 99 ? 60.843 47.918 199.146 1.00 56.85 97 VAL D C 1
ATOM 4685 O O . VAL D 1 99 ? 61.582 47.023 198.734 1.00 56.51 97 VAL D O 1
ATOM 4689 N N . TYR D 1 100 ? 61.291 48.912 199.905 1.00 58.81 98 TYR D N 1
ATOM 4690 C CA . TYR D 1 100 ? 62.694 48.972 200.243 1.00 60.68 98 TYR D CA 1
ATOM 4691 C C . TYR D 1 100 ? 63.207 47.623 200.728 1.00 61.28 98 TYR D C 1
ATOM 4692 O O . TYR D 1 100 ? 64.225 47.156 200.250 1.00 60.56 98 TYR D O 1
ATOM 4701 N N . ASN D 1 101 ? 62.486 46.984 201.645 1.00 62.30 99 ASN D N 1
ATOM 4702 C CA . ASN D 1 101 ? 62.926 45.690 202.193 1.00 63.28 99 ASN D CA 1
ATOM 4703 C C . ASN D 1 101 ? 63.214 44.628 201.117 1.00 64.32 99 ASN D C 1
ATOM 4704 O O . ASN D 1 101 ? 64.289 43.996 201.132 1.00 66.35 99 ASN D O 1
ATOM 4709 N N . VAL D 1 102 ? 62.284 44.477 200.169 1.00 63.02 100 VAL D N 1
ATOM 4710 C CA . VAL D 1 102 ? 62.395 43.505 199.079 1.00 61.47 100 VAL D CA 1
ATOM 4711 C C . VAL D 1 102 ? 63.553 43.838 198.136 1.00 61.21 100 VAL D C 1
ATOM 4712 O O . VAL D 1 102 ? 64.254 42.954 197.658 1.00 62.33 100 VAL D O 1
ATOM 4716 N N . LEU D 1 103 ? 63.763 45.115 197.877 1.00 60.74 101 LEU D N 1
ATOM 4717 C CA . LEU D 1 103 ? 64.801 45.519 196.950 1.00 60.01 101 LEU D CA 1
ATOM 4718 C C . LEU D 1 103 ? 66.182 45.245 197.540 1.00 61.01 101 LEU D C 1
ATOM 4719 O O . LEU D 1 103 ? 67.111 44.907 196.828 1.00 60.27 101 LEU D O 1
ATOM 4724 N N . VAL D 1 104 ? 66.268 45.335 198.859 1.00 63.06 102 VAL D N 1
ATOM 4725 C CA . VAL D 1 104 ? 67.502 45.197 199.599 1.00 64.94 102 VAL D CA 1
ATOM 4726 C C . VAL D 1 104 ? 67.887 43.714 199.741 1.00 65.15 102 VAL D C 1
ATOM 4727 O O . VAL D 1 104 ? 69.038 43.331 199.556 1.00 64.95 102 VAL D O 1
ATOM 4731 N N . ARG D 1 105 ? 66.902 42.890 200.056 1.00 66.69 103 ARG D N 1
ATOM 4732 C CA . ARG D 1 105 ? 66.994 41.438 199.905 1.00 66.56 103 ARG D CA 1
ATOM 4733 C C . ARG D 1 105 ? 67.698 41.163 198.578 1.00 65.37 103 ARG D C 1
ATOM 4734 O O . ARG D 1 105 ? 68.748 40.491 198.537 1.00 64.94 103 ARG D O 1
ATOM 4742 N N . ALA D 1 106 ? 67.114 41.706 197.503 1.00 61.67 104 ALA D N 1
ATOM 4743 C CA . ALA D 1 106 ? 67.475 41.303 196.176 1.00 60.82 104 ALA D CA 1
ATOM 4744 C C . ALA D 1 106 ? 68.851 41.852 195.839 1.00 60.98 104 ALA D C 1
ATOM 4745 O O . ALA D 1 106 ? 69.670 41.107 195.320 1.00 62.35 104 ALA D O 1
ATOM 4747 N N . THR D 1 107 ? 69.099 43.135 196.141 1.00 59.04 105 THR D N 1
ATOM 4748 C CA . THR D 1 107 ? 70.382 43.739 195.949 1.00 58.27 105 THR D CA 1
ATOM 4749 C C . THR D 1 107 ? 71.473 42.882 196.613 1.00 60.28 105 THR D C 1
ATOM 4750 O O . THR D 1 107 ? 72.492 42.509 195.972 1.00 60.68 105 THR D O 1
ATOM 4754 N N . ARG D 1 108 ? 71.264 42.551 197.884 1.00 58.79 106 ARG D N 1
ATOM 4755 C CA . ARG D 1 108 ? 72.268 41.815 198.607 1.00 60.07 106 ARG D CA 1
ATOM 4756 C C . ARG D 1 108 ? 72.496 40.404 198.062 1.00 59.53 106 ARG D C 1
ATOM 4757 O O . ARG D 1 108 ? 73.637 39.998 197.931 1.00 59.35 106 ARG D O 1
ATOM 4765 N N . GLY D 1 109 ? 71.435 39.685 197.703 1.00 60.02 107 GLY D N 1
ATOM 4766 C CA . GLY D 1 109 ? 71.556 38.342 197.067 1.00 59.73 107 GLY D CA 1
ATOM 4767 C C . GLY D 1 109 ? 72.310 38.380 195.731 1.00 60.55 107 GLY D C 1
ATOM 4768 O O . GLY D 1 109 ? 73.127 37.514 195.431 1.00 61.29 107 GLY D O 1
ATOM 4769 N N . LEU D 1 110 ? 72.044 39.401 194.939 1.00 59.71 108 LEU D N 1
ATOM 4770 C CA . LEU D 1 110 ? 72.803 39.677 193.741 1.00 60.88 108 LEU D CA 1
ATOM 4771 C C . LEU D 1 110 ? 74.306 40.068 193.943 1.00 61.94 108 LEU D C 1
ATOM 4772 O O . LEU D 1 110 ? 75.165 39.637 193.194 1.00 62.64 108 LEU D O 1
ATOM 4777 N N . LEU D 1 111 ? 74.624 40.886 194.920 1.00 64.54 109 LEU D N 1
ATOM 4778 C CA . LEU D 1 111 ? 76.026 41.238 195.161 1.00 67.79 109 LEU D CA 1
ATOM 4779 C C . LEU D 1 111 ? 76.806 40.121 195.805 1.00 69.82 109 LEU D C 1
ATOM 4780 O O . LEU D 1 111 ? 78.023 40.103 195.761 1.00 72.71 109 LEU D O 1
ATOM 4785 N N . ARG D 1 112 ? 76.110 39.184 196.412 1.00 71.45 110 ARG D N 1
ATOM 4786 C CA . ARG D 1 112 ? 76.761 38.042 196.973 1.00 73.37 110 ARG D CA 1
ATOM 4787 C C . ARG D 1 112 ? 77.161 37.036 195.896 1.00 71.73 110 ARG D C 1
ATOM 4788 O O . ARG D 1 112 ? 77.854 36.066 196.197 1.00 72.45 110 ARG D O 1
ATOM 4796 N N . ARG D 1 113 ? 76.724 37.236 194.654 1.00 70.28 111 ARG D N 1
ATOM 4797 C CA . ARG D 1 113 ? 77.176 36.391 193.521 1.00 69.41 111 ARG D CA 1
ATOM 4798 C C . ARG D 1 113 ? 77.405 37.243 192.273 1.00 68.82 111 ARG D C 1
ATOM 4799 O O . ARG D 1 113 ? 76.673 37.118 191.273 1.00 70.14 111 ARG D O 1
ATOM 4807 N N . PRO D 1 114 ? 78.439 38.104 192.315 1.00 66.65 112 PRO D N 1
ATOM 4808 C CA . PRO D 1 114 ? 78.704 39.105 191.251 1.00 64.50 112 PRO D CA 1
ATOM 4809 C C . PRO D 1 114 ? 78.865 38.506 189.857 1.00 63.73 112 PRO D C 1
ATOM 4810 O O . PRO D 1 114 ? 78.436 39.097 188.846 1.00 64.93 112 PRO D O 1
ATOM 4814 N N . ALA D 1 115 ? 79.521 37.359 189.801 1.00 62.28 113 ALA D N 1
ATOM 4815 C CA . ALA D 1 115 ? 79.868 36.722 188.551 1.00 61.43 113 ALA D CA 1
ATOM 4816 C C . ALA D 1 115 ? 78.592 36.349 187.774 1.00 60.27 113 ALA D C 1
ATOM 4817 O O . ALA D 1 115 ? 78.421 36.773 186.651 1.00 61.15 113 ALA D O 1
ATOM 4819 N N . LEU D 1 116 ? 77.684 35.612 188.404 1.00 58.93 114 LEU D N 1
ATOM 4820 C CA . LEU D 1 116 ? 76.391 35.268 187.816 1.00 58.03 114 LEU D CA 1
ATOM 4821 C C . LEU D 1 116 ? 75.465 36.495 187.665 1.00 58.03 114 LEU D C 1
ATOM 4822 O O . LEU D 1 116 ? 74.796 36.637 186.625 1.00 57.24 114 LEU D O 1
ATOM 4827 N N . SER D 1 117 ? 75.424 37.386 188.662 1.00 56.72 115 SER D N 1
ATOM 4828 C CA . SER D 1 117 ? 74.532 38.563 188.509 1.00 58.00 115 SER D CA 1
ATOM 4829 C C . SER D 1 117 ? 74.979 39.467 187.333 1.00 59.76 115 SER D C 1
ATOM 4830 O O . SER D 1 117 ? 74.140 39.956 186.571 1.00 59.03 115 SER D O 1
ATOM 4833 N N . THR D 1 118 ? 76.291 39.658 187.169 1.00 61.19 116 THR D N 1
ATOM 4834 C CA . THR D 1 118 ? 76.811 40.308 185.972 1.00 63.09 116 THR D CA 1
ATOM 4835 C C . THR D 1 118 ? 76.262 39.563 184.770 1.00 63.60 116 THR D C 1
ATOM 4836 O O . THR D 1 118 ? 75.508 40.148 183.966 1.00 65.11 116 THR D O 1
ATOM 4840 N N . ALA D 1 119 ? 76.577 38.274 184.651 1.00 64.15 117 ALA D N 1
ATOM 4841 C CA . ALA D 1 119 ? 76.056 37.506 183.511 1.00 64.49 117 ALA D CA 1
ATOM 4842 C C . ALA D 1 119 ? 74.584 37.817 183.260 1.00 64.58 117 ALA D C 1
ATOM 4843 O O . ALA D 1 119 ? 74.222 38.193 182.157 1.00 66.13 117 ALA D O 1
ATOM 4853 N N . ILE D 1 121 ? 72.499 40.324 184.487 1.00 65.32 119 ILE D N 1
ATOM 4854 C CA . ILE D 1 121 ? 72.077 41.694 184.356 1.00 65.34 119 ILE D CA 1
ATOM 4855 C C . ILE D 1 121 ? 72.424 42.202 182.956 1.00 66.21 119 ILE D C 1
ATOM 4856 O O . ILE D 1 121 ? 71.636 42.903 182.301 1.00 66.49 119 ILE D O 1
ATOM 4861 N N . GLN D 1 122 ? 73.600 41.820 182.481 1.00 67.24 120 GLN D N 1
ATOM 4862 C CA . GLN D 1 122 ? 74.047 42.220 181.146 1.00 68.76 120 GLN D CA 1
ATOM 4863 C C . GLN D 1 122 ? 73.136 41.682 180.066 1.00 68.19 120 GLN D C 1
ATOM 4864 O O . GLN D 1 122 ? 72.588 42.447 179.263 1.00 68.78 120 GLN D O 1
ATOM 4870 N N . SER D 1 123 ? 72.959 40.360 180.086 1.00 66.62 121 SER D N 1
ATOM 4871 C CA . SER D 1 123 ? 72.064 39.667 179.189 1.00 65.05 121 SER D CA 1
ATOM 4872 C C . SER D 1 123 ? 70.685 40.319 179.146 1.00 63.95 121 SER D C 1
ATOM 4873 O O . SER D 1 123 ? 70.080 40.415 178.087 1.00 62.71 121 SER D O 1
ATOM 4876 N N . THR D 1 124 ? 70.226 40.790 180.305 1.00 64.27 122 THR D N 1
ATOM 4877 C CA . THR D 1 124 ? 68.908 41.396 180.456 1.00 65.18 122 THR D CA 1
ATOM 4878 C C . THR D 1 124 ? 68.847 42.797 179.856 1.00 65.39 122 THR D C 1
ATOM 4879 O O . THR D 1 124 ? 67.875 43.172 179.186 1.00 64.90 122 THR D O 1
ATOM 4883 N N . SER D 1 125 ? 69.897 43.563 180.087 1.00 66.27 123 SER D N 1
ATOM 4884 C CA . SER D 1 125 ? 69.953 44.902 179.545 1.00 67.08 123 SER D CA 1
ATOM 4885 C C . SER D 1 125 ? 70.139 44.867 178.032 1.00 66.94 123 SER D C 1
ATOM 4886 O O . SER D 1 125 ? 69.601 45.703 177.319 1.00 69.19 123 SER D O 1
ATOM 4889 N N . THR D 1 126 ? 70.842 43.852 177.535 1.00 66.88 124 THR D N 1
ATOM 4890 C CA . THR D 1 126 ? 71.146 43.711 176.106 1.00 64.56 124 THR D CA 1
ATOM 4891 C C . THR D 1 126 ? 69.928 43.250 175.319 1.00 64.35 124 THR D C 1
ATOM 4892 O O . THR D 1 126 ? 69.736 43.639 174.168 1.00 65.27 124 THR D O 1
ATOM 4896 N N . ALA D 1 127 ? 69.114 42.398 175.936 1.00 63.23 125 ALA D N 1
ATOM 4897 C CA . ALA D 1 127 ? 68.027 41.695 175.250 1.00 61.24 125 ALA D CA 1
ATOM 4898 C C . ALA D 1 127 ? 66.894 42.564 174.741 1.00 60.87 125 ALA D C 1
ATOM 4899 O O . ALA D 1 127 ? 66.192 43.198 175.516 1.00 59.60 125 ALA D O 1
ATOM 4901 N N . ASN D 1 128 ? 66.687 42.563 173.438 1.00 62.07 126 ASN D N 1
ATOM 4902 C CA . ASN D 1 128 ? 65.527 43.228 172.867 1.00 63.97 126 ASN D CA 1
ATOM 4903 C C . ASN D 1 128 ? 64.322 42.318 173.016 1.00 64.52 126 ASN D C 1
ATOM 4904 O O . ASN D 1 128 ? 64.400 41.129 172.704 1.00 63.56 126 ASN D O 1
ATOM 4909 N N . VAL D 1 129 ? 63.210 42.881 173.481 1.00 65.75 127 VAL D N 1
ATOM 4910 C CA . VAL D 1 129 ? 62.042 42.062 173.797 1.00 67.34 127 VAL D CA 1
ATOM 4911 C C . VAL D 1 129 ? 61.570 41.263 172.590 1.00 69.30 127 VAL D C 1
ATOM 4912 O O . VAL D 1 129 ? 61.401 40.048 172.679 1.00 71.67 127 VAL D O 1
ATOM 4916 N N . ALA D 1 130 ? 61.385 41.915 171.449 1.00 69.57 128 ALA D N 1
ATOM 4917 C CA . ALA D 1 130 ? 60.984 41.190 170.251 1.00 69.03 128 ALA D CA 1
ATOM 4918 C C . ALA D 1 130 ? 61.858 39.968 169.924 1.00 68.49 128 ALA D C 1
ATOM 4919 O O . ALA D 1 130 ? 61.339 38.919 169.536 1.00 69.43 128 ALA D O 1
ATOM 4921 N N . SER D 1 131 ? 63.171 40.104 170.071 1.00 67.88 129 SER D N 1
ATOM 4922 C CA . SER D 1 131 ? 64.082 38.980 169.851 1.00 67.89 129 SER D CA 1
ATOM 4923 C C . SER D 1 131 ? 63.906 37.897 170.914 1.00 68.38 129 SER D C 1
ATOM 4924 O O . SER D 1 131 ? 63.765 36.719 170.591 1.00 67.65 129 SER D O 1
ATOM 4927 N N . VAL D 1 132 ? 63.927 38.297 172.183 1.00 68.20 130 VAL D N 1
ATOM 4928 C CA . VAL D 1 132 ? 63.874 37.330 173.266 1.00 68.22 130 VAL D CA 1
ATOM 4929 C C . VAL D 1 132 ? 62.672 37.498 174.221 1.00 69.08 130 VAL D C 1
ATOM 4930 O O . VAL D 1 132 ? 62.764 38.221 175.210 1.00 67.81 130 VAL D O 1
ATOM 4934 N N . PRO D 1 133 ? 61.529 36.844 173.895 1.00 70.20 131 PRO D N 1
ATOM 4935 C CA . PRO D 1 133 ? 60.279 36.868 174.655 1.00 71.46 131 PRO D CA 1
ATOM 4936 C C . PRO D 1 133 ? 60.491 37.141 176.135 1.00 72.95 131 PRO D C 1
ATOM 4937 O O . PRO D 1 133 ? 60.246 38.271 176.603 1.00 73.92 131 PRO D O 1
ATOM 4941 N N . ASP D 1 134 ? 61.002 36.130 176.833 1.00 72.98 132 ASP D N 1
ATOM 4942 C CA . ASP D 1 134 ? 61.276 36.166 178.268 1.00 73.62 132 ASP D CA 1
ATOM 4943 C C . ASP D 1 134 ? 61.716 37.481 178.881 1.00 74.17 132 ASP D C 1
ATOM 4944 O O . ASP D 1 134 ? 61.519 37.697 180.086 1.00 74.61 132 ASP D O 1
ATOM 4949 N N . ALA D 1 135 ? 62.321 38.353 178.073 1.00 74.11 133 ALA D N 1
ATOM 4950 C CA . ALA D 1 135 ? 62.757 39.647 178.555 1.00 73.43 133 ALA D CA 1
ATOM 4951 C C . ALA D 1 135 ? 61.569 40.378 179.186 1.00 73.93 133 ALA D C 1
ATOM 4952 O O . ALA D 1 135 ? 61.639 40.766 180.353 1.00 74.17 133 ALA D O 1
ATOM 4954 N N . GLY D 1 136 ? 60.475 40.524 178.430 1.00 74.16 134 GLY D N 1
ATOM 4955 C CA . GLY D 1 136 ? 59.232 41.094 178.955 1.00 74.07 134 GLY D CA 1
ATOM 4956 C C . GLY D 1 136 ? 58.864 40.467 180.290 1.00 74.41 134 GLY D C 1
ATOM 4957 O O . GLY D 1 136 ? 58.662 41.158 181.286 1.00 73.87 134 GLY D O 1
ATOM 4958 N N . LYS D 1 137 ? 58.823 39.142 180.327 1.00 75.38 135 LYS D N 1
ATOM 4959 C CA . LYS D 1 137 ? 58.396 38.447 181.533 1.00 76.71 135 LYS D CA 1
ATOM 4960 C C . LYS D 1 137 ? 59.310 38.678 182.750 1.00 77.55 135 LYS D C 1
ATOM 4961 O O . LYS D 1 137 ? 58.990 38.226 183.840 1.00 77.80 135 LYS D O 1
ATOM 4967 N N . VAL D 1 138 ? 60.427 39.387 182.602 1.00 77.94 136 VAL D N 1
ATOM 4968 C CA . VAL D 1 138 ? 61.149 39.763 183.821 1.00 78.53 136 VAL D CA 1
ATOM 4969 C C . VAL D 1 138 ? 60.592 41.048 184.419 1.00 78.25 136 VAL D C 1
ATOM 4970 O O . VAL D 1 138 ? 60.683 41.235 185.639 1.00 77.58 136 VAL D O 1
ATOM 4974 N N . ASP D 1 139 ? 60.032 41.920 183.568 1.00 78.15 137 ASP D N 1
ATOM 4975 C CA . ASP D 1 139 ? 59.332 43.132 184.029 1.00 78.44 137 ASP D CA 1
ATOM 4976 C C . ASP D 1 139 ? 58.186 42.682 184.879 1.00 77.69 137 ASP D C 1
ATOM 4977 O O . ASP D 1 139 ? 58.135 42.926 186.088 1.00 77.43 137 ASP D O 1
ATOM 4982 N N . ARG D 1 140 ? 57.259 42.015 184.198 1.00 77.26 138 ARG D N 1
ATOM 4983 C CA . ARG D 1 140 ? 56.055 41.510 184.796 1.00 76.41 138 ARG D CA 1
ATOM 4984 C C . ARG D 1 140 ? 56.377 40.885 186.144 1.00 74.64 138 ARG D C 1
ATOM 4985 O O . ARG D 1 140 ? 55.691 41.163 187.124 1.00 75.43 138 ARG D O 1
ATOM 4993 N N . ALA D 1 141 ? 57.429 40.074 186.205 1.00 71.51 139 ALA D N 1
ATOM 4994 C CA . ALA D 1 141 ? 57.707 39.327 187.418 1.00 70.21 139 ALA D CA 1
ATOM 4995 C C . ALA D 1 141 ? 58.207 40.200 188.558 1.00 69.66 139 ALA D C 1
ATOM 4996 O O . ALA D 1 141 ? 57.760 40.041 189.699 1.00 69.67 139 ALA D O 1
ATOM 4998 N N . PHE D 1 142 ? 59.125 41.120 188.268 1.00 68.43 140 PHE D N 1
ATOM 4999 C CA . PHE D 1 142 ? 59.623 41.989 189.332 1.00 67.41 140 PHE D CA 1
ATOM 5000 C C . PHE D 1 142 ? 58.546 43.007 189.724 1.00 65.80 140 PHE D C 1
ATOM 5001 O O . PHE D 1 142 ? 58.464 43.413 190.869 1.00 65.14 140 PHE D O 1
ATOM 5009 N N . ARG D 1 143 ? 57.696 43.361 188.773 1.00 64.35 141 ARG D N 1
ATOM 5010 C CA . ARG D 1 143 ? 56.524 44.168 189.052 1.00 64.33 141 ARG D CA 1
ATOM 5011 C C . ARG D 1 143 ? 55.630 43.482 190.104 1.00 63.61 141 ARG D C 1
ATOM 5012 O O . ARG D 1 143 ? 55.167 44.126 191.046 1.00 63.08 141 ARG D O 1
ATOM 5020 N N . GLN D 1 144 ? 55.398 42.179 189.952 1.00 62.48 142 GLN D N 1
ATOM 5021 C CA . GLN D 1 144 ? 54.530 41.450 190.885 1.00 61.59 142 GLN D CA 1
ATOM 5022 C C . GLN D 1 144 ? 55.105 41.235 192.293 1.00 61.49 142 GLN D C 1
ATOM 5023 O O . GLN D 1 144 ? 54.365 41.353 193.277 1.00 60.27 142 GLN D O 1
ATOM 5029 N N . ILE D 1 145 ? 56.405 40.943 192.409 1.00 62.04 143 ILE D N 1
ATOM 5030 C CA . ILE D 1 145 ? 56.993 40.828 193.754 1.00 62.40 143 ILE D CA 1
ATOM 5031 C C . ILE D 1 145 ? 57.038 42.200 194.421 1.00 62.66 143 ILE D C 1
ATOM 5032 O O . ILE D 1 145 ? 57.099 42.315 195.642 1.00 63.24 143 ILE D O 1
ATOM 5045 N N . LEU D 1 147 ? 54.578 44.683 193.916 1.00 60.82 145 LEU D N 1
ATOM 5046 C CA . LEU D 1 147 ? 53.200 44.780 194.383 1.00 58.68 145 LEU D CA 1
ATOM 5047 C C . LEU D 1 147 ? 52.877 43.818 195.519 1.00 59.34 145 LEU D C 1
ATOM 5048 O O . LEU D 1 147 ? 52.136 44.164 196.448 1.00 59.63 145 LEU D O 1
ATOM 5053 N N . ASP D 1 148 ? 53.397 42.597 195.445 1.00 59.27 146 ASP D N 1
ATOM 5054 C CA . ASP D 1 148 ? 53.065 41.617 196.472 1.00 59.19 146 ASP D CA 1
ATOM 5055 C C . ASP D 1 148 ? 53.612 42.094 197.785 1.00 58.97 146 ASP D C 1
ATOM 5056 O O . ASP D 1 148 ? 52.957 41.980 198.809 1.00 59.01 146 ASP D O 1
ATOM 5061 N N . ALA D 1 149 ? 54.806 42.661 197.738 1.00 58.68 147 ALA D N 1
ATOM 5062 C CA . ALA D 1 149 ? 55.409 43.237 198.918 1.00 59.36 147 ALA D CA 1
ATOM 5063 C C . ALA D 1 149 ? 54.646 44.460 199.450 1.00 59.70 147 ALA D C 1
ATOM 5064 O O . ALA D 1 149 ? 54.698 44.749 200.643 1.00 59.59 147 ALA D O 1
ATOM 5066 N N . ALA D 1 150 ? 53.948 45.183 198.580 1.00 60.03 148 ALA D N 1
ATOM 5067 C CA . ALA D 1 150 ? 53.312 46.423 199.005 1.00 60.57 148 ALA D CA 1
ATOM 5068 C C . ALA D 1 150 ? 51.858 46.301 199.493 1.00 61.62 148 ALA D C 1
ATOM 5069 O O . ALA D 1 150 ? 51.500 46.930 200.484 1.00 61.93 148 ALA D O 1
ATOM 5071 N N . GLY D 1 151 ? 51.037 45.491 198.821 1.00 62.75 149 GLY D N 1
ATOM 5072 C CA . GLY D 1 151 ? 49.563 45.566 198.934 1.00 63.79 149 GLY D CA 1
ATOM 5073 C C . GLY D 1 151 ? 49.121 46.111 197.587 1.00 65.71 149 GLY D C 1
ATOM 5074 O O . GLY D 1 151 ? 49.582 47.180 197.176 1.00 65.44 149 GLY D O 1
ATOM 5075 N N . ILE D 1 152 ? 48.271 45.378 196.866 1.00 67.53 150 ILE D N 1
ATOM 5076 C CA . ILE D 1 152 ? 48.118 45.637 195.411 1.00 69.95 150 ILE D CA 1
ATOM 5077 C C . ILE D 1 152 ? 46.714 46.032 194.876 1.00 69.54 150 ILE D C 1
ATOM 5078 O O . ILE D 1 152 ? 46.579 46.970 194.079 1.00 70.23 150 ILE D O 1
ATOM 5083 N N . GLU D 1 153 ? 45.684 45.312 195.292 1.00 68.72 151 GLU D N 1
ATOM 5084 C CA . GLU D 1 153 ? 44.310 45.749 195.046 1.00 68.43 151 GLU D CA 1
ATOM 5085 C C . GLU D 1 153 ? 44.007 46.366 193.658 1.00 67.91 151 GLU D C 1
ATOM 5086 O O . GLU D 1 153 ? 43.202 47.304 193.564 1.00 68.02 151 GLU D O 1
ATOM 5092 N N . HIS D 1 154 ? 44.638 45.843 192.597 1.00 66.94 152 HIS D N 1
ATOM 5093 C CA . HIS D 1 154 ? 44.284 46.194 191.195 1.00 66.20 152 HIS D CA 1
ATOM 5094 C C . HIS D 1 154 ? 44.850 47.582 190.765 1.00 64.97 152 HIS D C 1
ATOM 5095 O O . HIS D 1 154 ? 44.195 48.296 190.005 1.00 64.87 152 HIS D O 1
ATOM 5102 N N . PRO D 1 155 ? 46.100 47.922 191.166 1.00 63.53 153 PRO D N 1
ATOM 5103 C CA . PRO D 1 155 ? 46.522 49.307 191.465 1.00 62.53 153 PRO D CA 1
ATOM 5104 C C . PRO D 1 155 ? 46.478 50.319 190.301 1.00 61.85 153 PRO D C 1
ATOM 5105 O O . PRO D 1 155 ? 46.340 49.928 189.140 1.00 60.98 153 PRO D O 1
ATOM 5109 N N . THR D 1 156 ? 46.633 51.607 190.637 1.00 61.53 154 THR D N 1
ATOM 5110 C CA . THR D 1 156 ? 46.504 52.733 189.687 1.00 60.62 154 THR D CA 1
ATOM 5111 C C . THR D 1 156 ? 47.719 52.936 188.791 1.00 61.03 154 THR D C 1
ATOM 5112 O O . THR D 1 156 ? 48.819 52.518 189.137 1.00 61.09 154 THR D O 1
ATOM 5116 N N . GLU D 1 157 ? 47.508 53.587 187.644 1.00 61.41 155 GLU D N 1
ATOM 5117 C CA . GLU D 1 157 ? 48.562 53.794 186.642 1.00 61.92 155 GLU D CA 1
ATOM 5118 C C . GLU D 1 157 ? 49.783 54.453 187.254 1.00 61.14 155 GLU D C 1
ATOM 5119 O O . GLU D 1 157 ? 50.923 54.147 186.890 1.00 60.97 155 GLU D O 1
ATOM 5125 N N . GLU D 1 158 ? 49.526 55.357 188.188 1.00 60.36 156 GLU D N 1
ATOM 5126 C CA . GLU D 1 158 ? 50.586 56.040 188.906 1.00 59.81 156 GLU D CA 1
ATOM 5127 C C . GLU D 1 158 ? 51.382 55.081 189.813 1.00 58.85 156 GLU D C 1
ATOM 5128 O O . GLU D 1 158 ? 52.620 55.214 189.924 1.00 59.00 156 GLU D O 1
ATOM 5134 N N . ASP D 1 159 ? 50.700 54.097 190.421 1.00 57.00 157 ASP D N 1
ATOM 5135 C CA . ASP D 1 159 ? 51.398 53.003 191.140 1.00 54.57 157 ASP D CA 1
ATOM 5136 C C . ASP D 1 159 ? 52.384 52.273 190.214 1.00 52.69 157 ASP D C 1
ATOM 5137 O O . ASP D 1 159 ? 53.560 52.091 190.576 1.00 51.20 157 ASP D O 1
ATOM 5142 N N . LEU D 1 160 ? 51.913 51.883 189.026 1.00 50.33 158 LEU D N 1
ATOM 5143 C CA . LEU D 1 160 ? 52.750 51.159 188.050 1.00 49.24 158 LEU D CA 1
ATOM 5144 C C . LEU D 1 160 ? 53.962 51.970 187.534 1.00 49.37 158 LEU D C 1
ATOM 5145 O O . LEU D 1 160 ? 55.113 51.502 187.586 1.00 48.41 158 LEU D O 1
ATOM 5150 N N . THR D 1 161 ? 53.690 53.173 187.041 1.00 48.82 159 THR D N 1
ATOM 5151 C CA . THR D 1 161 ? 54.712 54.134 186.669 1.00 48.85 159 THR D CA 1
ATOM 5152 C C . THR D 1 161 ? 55.790 54.323 187.758 1.00 49.08 159 THR D C 1
ATOM 5153 O O . THR D 1 161 ? 56.983 54.198 187.485 1.00 49.62 159 THR D O 1
ATOM 5157 N N . ALA D 1 162 ? 55.373 54.599 188.990 1.00 48.34 160 ALA D N 1
ATOM 5158 C CA . ALA D 1 162 ? 56.335 54.760 190.067 1.00 47.91 160 ALA D CA 1
ATOM 5159 C C . ALA D 1 162 ? 57.177 53.498 190.155 1.00 48.17 160 ALA D C 1
ATOM 5160 O O . ALA D 1 162 ? 58.420 53.559 190.143 1.00 48.84 160 ALA D O 1
ATOM 5162 N N . LEU D 1 163 ? 56.500 52.356 190.174 1.00 47.81 161 LEU D N 1
ATOM 5163 C CA . LEU D 1 163 ? 57.171 51.073 190.290 1.00 47.67 161 LEU D CA 1
ATOM 5164 C C . LEU D 1 163 ? 58.068 50.796 189.095 1.00 49.94 161 LEU D C 1
ATOM 5165 O O . LEU D 1 163 ? 59.233 50.446 189.296 1.00 50.57 161 LEU D O 1
ATOM 5170 N N . ARG D 1 164 ? 57.585 51.062 187.876 1.00 52.15 162 ARG D N 1
ATOM 5171 C CA . ARG D 1 164 ? 58.401 50.909 186.655 1.00 55.08 162 ARG D CA 1
ATOM 5172 C C . ARG D 1 164 ? 59.658 51.760 186.766 1.00 57.47 162 ARG D C 1
ATOM 5173 O O . ARG D 1 164 ? 60.758 51.282 186.561 1.00 57.61 162 ARG D O 1
ATOM 5181 N N . LEU D 1 165 ? 59.490 53.017 187.152 1.00 59.18 163 LEU D N 1
ATOM 5182 C CA . LEU D 1 165 ? 60.644 53.887 187.326 1.00 59.68 163 LEU D CA 1
ATOM 5183 C C . LEU D 1 165 ? 61.595 53.336 188.357 1.00 59.79 163 LEU D C 1
ATOM 5184 O O . LEU D 1 165 ? 62.763 53.192 188.079 1.00 62.58 163 LEU D O 1
ATOM 5189 N N . LEU D 1 166 ? 61.107 53.021 189.549 1.00 60.02 164 LEU D N 1
ATOM 5190 C CA . LEU D 1 166 ? 61.980 52.509 190.616 1.00 58.71 164 LEU D CA 1
ATOM 5191 C C . LEU D 1 166 ? 62.777 51.314 190.155 1.00 60.88 164 LEU D C 1
ATOM 5192 O O . LEU D 1 166 ? 63.969 51.226 190.455 1.00 62.33 164 LEU D O 1
ATOM 5197 N N . VAL D 1 167 ? 62.157 50.385 189.425 1.00 61.54 165 VAL D N 1
ATOM 5198 C CA . VAL D 1 167 ? 62.960 49.264 188.970 1.00 61.36 165 VAL D CA 1
ATOM 5199 C C . VAL D 1 167 ? 63.987 49.666 187.951 1.00 62.28 165 VAL D C 1
ATOM 5200 O O . VAL D 1 167 ? 65.140 49.188 188.007 1.00 62.85 165 VAL D O 1
ATOM 5204 N N . GLN D 1 168 ? 63.654 50.551 187.035 1.00 63.26 166 GLN D N 1
ATOM 5205 C CA . GLN D 1 168 ? 64.709 50.795 186.077 1.00 66.01 166 GLN D CA 1
ATOM 5206 C C . GLN D 1 168 ? 65.880 51.578 186.652 1.00 66.54 166 GLN D C 1
ATOM 5207 O O . GLN D 1 168 ? 67.028 51.472 186.159 1.00 68.91 166 GLN D O 1
ATOM 5213 N N . LEU D 1 169 ? 65.637 52.328 187.719 1.00 64.77 167 LEU D N 1
ATOM 5214 C CA . LEU D 1 169 ? 66.787 52.934 188.346 1.00 64.58 167 LEU D CA 1
ATOM 5215 C C . LEU D 1 169 ? 67.554 51.936 189.246 1.00 63.89 167 LEU D C 1
ATOM 5216 O O . LEU D 1 169 ? 68.774 52.032 189.377 1.00 64.59 167 LEU D O 1
ATOM 5221 N N . TRP D 1 170 ? 66.849 50.964 189.802 1.00 62.80 168 TRP D N 1
ATOM 5222 C CA . TRP D 1 170 ? 67.459 49.931 190.647 1.00 63.67 168 TRP D CA 1
ATOM 5223 C C . TRP D 1 170 ? 68.547 49.134 189.901 1.00 63.82 168 TRP D C 1
ATOM 5224 O O . TRP D 1 170 ? 69.694 48.943 190.382 1.00 62.70 168 TRP D O 1
ATOM 5235 N N . PHE D 1 171 ? 68.151 48.669 188.733 1.00 64.03 169 PHE D N 1
ATOM 5236 C CA . PHE D 1 171 ? 69.017 48.073 187.744 1.00 66.48 169 PHE D CA 1
ATOM 5237 C C . PHE D 1 171 ? 70.341 48.815 187.525 1.00 67.11 169 PHE D C 1
ATOM 5238 O O . PHE D 1 171 ? 71.417 48.226 187.582 1.00 66.79 169 PHE D O 1
ATOM 5246 N N . GLY D 1 172 ? 70.263 50.100 187.251 1.00 64.60 170 GLY D N 1
ATOM 5247 C CA . GLY D 1 172 ? 71.471 50.838 187.042 1.00 64.43 170 GLY D CA 1
ATOM 5248 C C . GLY D 1 172 ? 72.319 51.003 188.301 1.00 64.37 170 GLY D C 1
ATOM 5249 O O . GLY D 1 172 ? 73.558 51.050 188.216 1.00 65.22 170 GLY D O 1
ATOM 5250 N N . VAL D 1 173 ? 71.665 51.121 189.464 1.00 61.82 171 VAL D N 1
ATOM 5251 C CA . VAL D 1 173 ? 72.377 51.197 190.716 1.00 58.37 171 VAL D CA 1
ATOM 5252 C C . VAL D 1 173 ? 73.138 49.880 190.874 1.00 60.16 171 VAL D C 1
ATOM 5253 O O . VAL D 1 173 ? 74.353 49.897 191.154 1.00 60.93 171 VAL D O 1
ATOM 5257 N N . ILE D 1 174 ? 72.447 48.754 190.650 1.00 59.25 172 ILE D N 1
ATOM 5258 C CA . ILE D 1 174 ? 73.075 47.446 190.695 1.00 59.94 172 ILE D CA 1
ATOM 5259 C C . ILE D 1 174 ? 74.273 47.327 189.711 1.00 60.57 172 ILE D C 1
ATOM 5260 O O . ILE D 1 174 ? 75.356 46.887 190.105 1.00 59.60 172 ILE D O 1
ATOM 5265 N N . GLN D 1 175 ? 74.094 47.731 188.454 1.00 60.95 173 GLN D N 1
ATOM 5266 C CA . GLN D 1 175 ? 75.212 47.699 187.497 1.00 63.65 173 GLN D CA 1
ATOM 5267 C C . GLN D 1 175 ? 76.357 48.522 188.029 1.00 63.30 173 GLN D C 1
ATOM 5268 O O . GLN D 1 175 ? 77.460 48.029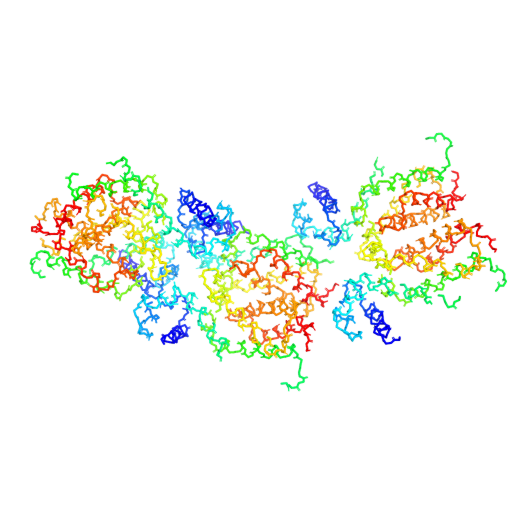 188.072 1.00 64.28 173 GLN D O 1
ATOM 5274 N N . SER D 1 176 ? 76.100 49.752 188.481 1.00 62.61 174 SER D N 1
ATOM 5275 C CA . SER D 1 176 ? 77.169 50.549 189.063 1.00 62.99 174 SER D CA 1
ATOM 5276 C C . SER D 1 176 ? 77.873 49.775 190.124 1.00 63.36 174 SER D C 1
ATOM 5277 O O . SER D 1 176 ? 79.086 49.660 190.125 1.00 66.09 174 SER D O 1
ATOM 5280 N N . CYS D 1 177 ? 77.130 49.206 191.024 1.00 61.80 175 CYS D N 1
ATOM 5281 C CA . CYS D 1 177 ? 77.742 48.563 192.134 1.00 62.24 175 CYS D CA 1
ATOM 5282 C C . CYS D 1 177 ? 78.597 47.393 191.729 1.00 62.24 175 CYS D C 1
ATOM 5283 O O . CYS D 1 177 ? 79.742 47.310 192.061 1.00 59.80 175 CYS D O 1
ATOM 5286 N N . LEU D 1 178 ? 78.015 46.493 190.978 1.00 62.19 176 LEU D N 1
ATOM 5287 C CA . LEU D 1 178 ? 78.766 45.388 190.388 1.00 60.83 176 LEU D CA 1
ATOM 5288 C C . LEU D 1 178 ? 80.005 45.861 189.674 1.00 61.21 176 LEU D C 1
ATOM 5289 O O . LEU D 1 178 ? 81.016 45.197 189.695 1.00 62.24 176 LEU D O 1
ATOM 5294 N N . ASN D 1 179 ? 79.942 47.025 189.050 1.00 62.27 177 ASN D N 1
ATOM 5295 C CA . ASN D 1 179 ? 81.106 47.523 188.348 1.00 59.68 177 ASN D CA 1
ATOM 5296 C C . ASN D 1 179 ? 82.154 48.312 189.161 1.00 59.26 177 ASN D C 1
ATOM 5297 O O . ASN D 1 179 ? 83.109 48.850 188.568 1.00 59.89 177 ASN D O 1
ATOM 5302 N N . GLY D 1 180 ? 82.018 48.298 190.496 1.00 54.42 178 GLY D N 1
ATOM 5303 C CA . GLY D 1 180 ? 82.867 49.091 191.372 1.00 53.49 178 GLY D CA 1
ATOM 5304 C C . GLY D 1 180 ? 82.681 50.623 191.373 1.00 55.63 178 GLY D C 1
ATOM 5305 O O . GLY D 1 180 ? 83.477 51.323 192.006 1.00 55.75 178 GLY D O 1
ATOM 5306 N N . ARG D 1 181 ? 81.628 51.159 190.743 1.00 54.57 179 ARG D N 1
ATOM 5307 C CA . ARG D 1 181 ? 81.429 52.622 190.780 1.00 57.93 179 ARG D CA 1
ATOM 5308 C C . ARG D 1 181 ? 80.849 53.194 192.074 1.00 58.56 179 ARG D C 1
ATOM 5309 O O . ARG D 1 181 ? 81.067 54.376 192.356 1.00 59.66 179 ARG D O 1
ATOM 5317 N N . VAL D 1 182 ? 80.140 52.359 192.856 1.00 58.33 180 VAL D N 1
ATOM 5318 C CA . VAL D 1 182 ? 79.598 52.729 194.165 1.00 57.40 180 VAL D CA 1
ATOM 5319 C C . VAL D 1 182 ? 79.730 51.587 195.157 1.00 57.45 180 VAL D C 1
ATOM 5320 O O . VAL D 1 182 ? 79.643 50.408 194.775 1.00 58.82 180 VAL D O 1
ATOM 5324 N N . SER D 1 183 ? 79.978 51.899 196.422 1.00 55.92 181 SER D N 1
ATOM 5325 C CA . SER D 1 183 ? 80.125 50.868 197.422 1.00 56.01 181 SER D CA 1
ATOM 5326 C C . SER D 1 183 ? 78.784 50.155 197.632 1.00 57.45 181 SER D C 1
ATOM 5327 O O . SER D 1 183 ? 77.745 50.704 197.320 1.00 56.90 181 SER D O 1
ATOM 5330 N N . ILE D 1 184 ? 78.784 48.947 198.203 1.00 57.08 182 ILE D N 1
ATOM 5331 C CA . ILE D 1 184 ? 77.507 48.359 198.581 1.00 57.62 182 ILE D CA 1
ATOM 5332 C C . ILE D 1 184 ? 76.667 49.317 199.495 1.00 59.48 182 ILE D C 1
ATOM 5333 O O . ILE D 1 184 ? 75.488 49.515 199.238 1.00 60.50 182 ILE D O 1
ATOM 5338 N N . PRO D 1 185 ? 77.262 49.932 200.540 1.00 60.21 183 PRO D N 1
ATOM 5339 C CA . PRO D 1 185 ? 76.324 50.725 201.335 1.00 61.60 183 PRO D CA 1
ATOM 5340 C C . PRO D 1 185 ? 75.784 51.913 200.627 1.00 61.14 183 PRO D C 1
ATOM 5341 O O . PRO D 1 185 ? 74.635 52.223 200.794 1.00 61.61 183 PRO D O 1
ATOM 5345 N N . ASP D 1 186 ? 76.571 52.532 199.776 1.00 63.92 184 ASP D N 1
ATOM 5346 C CA . ASP D 1 186 ? 76.086 53.704 199.074 1.00 63.82 184 ASP D CA 1
ATOM 5347 C C . ASP D 1 186 ? 74.964 53.350 198.107 1.00 63.74 184 ASP D C 1
ATOM 5348 O O . ASP D 1 186 ? 74.008 54.109 197.971 1.00 64.44 184 ASP D O 1
ATOM 5353 N N . ALA D 1 187 ? 75.081 52.203 197.444 1.00 63.37 185 ALA D N 1
ATOM 5354 C CA . ALA D 1 187 ? 74.016 51.686 196.579 1.00 63.55 185 ALA D CA 1
ATOM 5355 C C . ALA D 1 187 ? 72.735 51.506 197.390 1.00 63.85 185 ALA D C 1
ATOM 5356 O O . ALA D 1 187 ? 71.698 51.957 196.948 1.00 64.52 185 ALA D O 1
ATOM 5358 N N . GLU D 1 188 ? 72.834 50.875 198.569 1.00 62.52 186 GLU D N 1
ATOM 5359 C CA . GLU D 1 188 ? 71.733 50.736 199.501 1.00 63.39 186 GLU D CA 1
ATOM 5360 C C . GLU D 1 188 ? 71.102 52.057 199.953 1.00 62.93 186 GLU D C 1
ATOM 5361 O O . GLU D 1 188 ? 69.893 52.152 199.894 1.00 63.05 186 GLU D O 1
ATOM 5367 N N . SER D 1 189 ? 71.877 53.070 200.382 1.00 62.80 187 SER D N 1
ATOM 5368 C CA . SER D 1 189 ? 71.294 54.396 200.714 1.00 64.92 187 SER D CA 1
ATOM 5369 C C . SER D 1 189 ? 70.502 54.929 199.539 1.00 65.95 187 SER D C 1
ATOM 5370 O O . SER D 1 189 ? 69.481 55.590 199.720 1.00 67.62 187 SER D O 1
ATOM 5373 N N . ASP D 1 190 ? 71.014 54.682 198.337 1.00 66.17 188 ASP D N 1
ATOM 5374 C CA . ASP D 1 190 ? 70.472 55.277 197.144 1.00 66.45 188 ASP D CA 1
ATOM 5375 C C . ASP D 1 190 ? 69.211 54.580 196.799 1.00 66.59 188 ASP D C 1
ATOM 5376 O O . ASP D 1 190 ? 68.250 55.224 196.390 1.00 66.19 188 ASP D O 1
ATOM 5381 N N . ILE D 1 191 ? 69.176 53.260 196.961 1.00 66.19 189 ILE D N 1
ATOM 5382 C CA . ILE D 1 191 ? 67.910 52.639 196.670 1.00 66.99 189 ILE D CA 1
ATOM 5383 C C . ILE D 1 191 ? 66.866 53.011 197.773 1.00 65.84 189 ILE D C 1
ATOM 5384 O O . ILE D 1 191 ? 65.692 53.207 197.478 1.00 66.21 189 ILE D O 1
ATOM 5389 N N . ARG D 1 192 ? 67.308 53.183 199.012 1.00 63.86 190 ARG D N 1
ATOM 5390 C CA . ARG D 1 192 ? 66.402 53.609 200.072 1.00 62.40 190 ARG D CA 1
ATOM 5391 C C . ARG D 1 192 ? 65.841 55.012 199.815 1.00 62.07 190 ARG D C 1
ATOM 5392 O O . ARG D 1 192 ? 64.683 55.251 200.072 1.00 62.13 190 ARG D O 1
ATOM 5400 N N . ARG D 1 193 ? 66.653 55.924 199.283 1.00 62.13 191 ARG D N 1
ATOM 5401 C CA . ARG D 1 193 ? 66.192 57.279 199.002 1.00 60.91 191 ARG D CA 1
ATOM 5402 C C . ARG D 1 193 ? 65.289 57.350 197.776 1.00 60.08 191 ARG D C 1
ATOM 5403 O O . ARG D 1 193 ? 64.307 58.130 197.733 1.00 60.86 191 ARG D O 1
ATOM 5411 N N . ALA D 1 194 ? 65.600 56.534 196.782 1.00 57.68 192 ALA D N 1
ATOM 5412 C CA . ALA D 1 194 ? 64.753 56.411 195.604 1.00 56.61 192 ALA D CA 1
ATOM 5413 C C . ALA D 1 194 ? 63.388 55.814 195.911 1.00 57.27 192 ALA D C 1
ATOM 5414 O O . ALA D 1 194 ? 62.399 56.155 195.241 1.00 58.96 192 ALA D O 1
ATOM 5416 N N . CYS D 1 195 ? 63.313 54.951 196.924 1.00 57.01 193 CYS D N 1
ATOM 5417 C CA . CYS D 1 195 ? 62.004 54.465 197.405 1.00 56.18 193 CYS D CA 1
ATOM 5418 C C . CYS D 1 195 ? 61.207 55.589 198.018 1.00 56.20 193 CYS D C 1
ATOM 5419 O O . CYS D 1 195 ? 60.087 55.860 197.569 1.00 56.95 193 CYS D O 1
ATOM 5422 N N . ASP D 1 196 ? 61.774 56.274 199.012 1.00 56.07 194 ASP D N 1
ATOM 5423 C CA . ASP D 1 196 ? 61.058 57.436 199.629 1.00 56.72 194 ASP D CA 1
ATOM 5424 C C . ASP D 1 196 ? 60.608 58.506 198.636 1.00 54.83 194 ASP D C 1
ATOM 5425 O O . ASP D 1 196 ? 59.545 59.027 198.793 1.00 56.53 194 ASP D O 1
ATOM 5430 N N . LEU D 1 197 ? 61.404 58.805 197.605 1.00 55.25 195 LEU D N 1
ATOM 5431 C CA . LEU D 1 197 ? 61.013 59.765 196.549 1.00 52.15 195 LEU D CA 1
ATOM 5432 C C . LEU D 1 197 ? 60.116 59.189 195.491 1.00 51.88 195 LEU D C 1
ATOM 5433 O O . LEU D 1 197 ? 59.108 59.812 195.154 1.00 52.08 195 LEU D O 1
ATOM 5438 N N . LEU D 1 198 ? 60.485 58.047 194.898 1.00 51.33 196 LEU D N 1
ATOM 5439 C CA . LEU D 1 198 ? 59.618 57.558 193.812 1.00 50.28 196 LEU D CA 1
ATOM 5440 C C . LEU D 1 198 ? 58.289 57.032 194.336 1.00 48.47 196 LEU D C 1
ATOM 5441 O O . LEU D 1 198 ? 57.364 56.877 193.575 1.00 48.63 196 LEU D O 1
ATOM 5446 N N . LEU D 1 199 ? 58.163 56.775 195.632 1.00 47.89 197 LEU D N 1
ATOM 5447 C CA . LEU D 1 199 ? 56.918 56.141 196.089 1.00 48.35 197 LEU D CA 1
ATOM 5448 C C . LEU D 1 199 ? 56.047 56.942 197.077 1.00 50.06 197 LEU D C 1
ATOM 5449 O O . LEU D 1 199 ? 54.998 56.442 197.506 1.00 51.40 197 LEU D O 1
ATOM 5454 N N . VAL D 1 200 ? 56.448 58.179 197.400 1.00 50.39 198 VAL D N 1
ATOM 5455 C CA . VAL D 1 200 ? 55.596 59.122 198.144 1.00 51.23 198 VAL D CA 1
ATOM 5456 C C . VAL D 1 200 ? 54.117 58.786 198.081 1.00 51.78 198 VAL D C 1
ATOM 5457 O O . VAL D 1 200 ? 53.452 58.723 199.117 1.00 52.23 198 VAL D O 1
ATOM 5461 N N . ASN D 1 201 ? 53.618 58.568 196.865 1.00 52.46 199 ASN D N 1
ATOM 5462 C CA . ASN D 1 201 ? 52.187 58.474 196.618 1.00 53.91 199 ASN D CA 1
ATOM 5463 C C . ASN D 1 201 ? 51.662 57.072 196.416 1.00 55.22 199 ASN D C 1
ATOM 5464 O O . ASN D 1 201 ? 50.559 56.876 195.878 1.00 55.76 199 ASN D O 1
ATOM 5469 N N . LEU D 1 202 ? 52.438 56.101 196.882 1.00 55.52 200 LEU D N 1
ATOM 5470 C CA . LEU D 1 202 ? 51.970 54.738 196.953 1.00 56.30 200 LEU D CA 1
ATOM 5471 C C . LEU D 1 202 ? 50.667 54.633 197.792 1.00 57.23 200 LEU D C 1
ATOM 5472 O O . LEU D 1 202 ? 50.437 55.449 198.687 1.00 56.55 200 LEU D O 1
ATOM 5477 N N . SER D 1 203 ? 49.846 53.621 197.486 1.00 58.76 201 SER D N 1
ATOM 5478 C CA . SER D 1 203 ? 48.381 53.619 197.732 1.00 60.09 201 SER D CA 1
ATOM 5479 C C . SER D 1 203 ? 47.855 53.225 199.129 1.00 61.25 201 SER D C 1
ATOM 5480 O O . SER D 1 203 ? 46.726 53.623 199.523 1.00 60.72 201 SER D O 1
ATOM 5483 N N . HIS D 1 204 ? 48.648 52.419 199.843 1.00 61.74 202 HIS D N 1
ATOM 5484 C CA . HIS D 1 204 ? 48.292 51.875 201.168 1.00 62.30 202 HIS D CA 1
ATOM 5485 C C . HIS D 1 204 ? 47.077 50.933 201.112 1.00 61.69 202 HIS D C 1
ATOM 5486 O O . HIS D 1 204 ? 45.929 51.370 201.134 1.00 60.97 202 HIS D O 1
ATOM 5493 N N . SER E 1 17 ? 81.313 90.248 168.119 1.00 82.27 15 SER E N 1
ATOM 5494 C CA . SER E 1 17 ? 80.070 90.085 168.921 1.00 82.85 15 SER E CA 1
ATOM 5495 C C . SER E 1 17 ? 78.834 90.395 168.066 1.00 82.95 15 SER E C 1
ATOM 5496 O O . SER E 1 17 ? 77.828 90.962 168.534 1.00 83.01 15 SER E O 1
ATOM 5499 N N . GLU E 1 18 ? 78.923 90.005 166.801 1.00 83.11 16 GLU E N 1
ATOM 5500 C CA . GLU E 1 18 ? 77.848 90.245 165.851 1.00 83.15 16 GLU E CA 1
ATOM 5501 C C . GLU E 1 18 ? 76.976 89.006 165.744 1.00 82.78 16 GLU E C 1
ATOM 5502 O O . GLU E 1 18 ? 75.751 89.113 165.779 1.00 82.63 16 GLU E O 1
ATOM 5508 N N . GLU E 1 19 ? 77.613 87.835 165.642 1.00 82.34 17 GLU E N 1
ATOM 5509 C CA . GLU E 1 19 ? 76.895 86.558 165.599 1.00 81.81 17 GLU E CA 1
ATOM 5510 C C . GLU E 1 19 ? 76.035 86.389 166.847 1.00 81.22 17 GLU E C 1
ATOM 5511 O O . GLU E 1 19 ? 75.030 85.682 166.817 1.00 80.99 17 GLU E O 1
ATOM 5517 N N . GLN E 1 20 ? 76.431 87.082 167.920 1.00 80.65 18 GLN E N 1
ATOM 5518 C CA . GLN E 1 20 ? 75.722 87.088 169.205 1.00 79.46 18 GLN E CA 1
ATOM 5519 C C . GLN E 1 20 ? 74.406 87.837 169.104 1.00 78.89 18 GLN E C 1
ATOM 5520 O O . GLN E 1 20 ? 73.367 87.374 169.591 1.00 79.02 18 GLN E O 1
ATOM 5526 N N . ARG E 1 21 ? 74.445 88.997 168.464 1.00 77.81 19 ARG E N 1
ATOM 5527 C CA . ARG E 1 21 ? 73.237 89.786 168.302 1.00 76.58 19 ARG E CA 1
ATOM 5528 C C . ARG E 1 21 ? 72.226 89.083 167.379 1.00 75.96 19 ARG E C 1
ATOM 5529 O O . ARG E 1 21 ? 71.019 89.241 167.554 1.00 75.80 19 ARG E O 1
ATOM 5537 N N . ALA E 1 22 ? 72.727 88.282 166.434 1.00 75.27 20 ALA E N 1
ATOM 5538 C CA . ALA E 1 22 ? 71.887 87.441 165.560 1.00 74.70 20 ALA E CA 1
ATOM 5539 C C . ALA E 1 22 ? 71.490 86.126 166.230 1.00 74.50 20 ALA E C 1
ATOM 5540 O O . ALA E 1 22 ? 70.467 85.525 165.889 1.00 74.31 20 ALA E O 1
ATOM 5542 N N . ARG E 1 23 ? 72.313 85.668 167.167 1.00 73.76 21 ARG E N 1
ATOM 5543 C CA . ARG E 1 23 ? 71.922 84.564 168.035 1.00 73.74 21 ARG E CA 1
ATOM 5544 C C . ARG E 1 23 ? 70.712 84.973 168.878 1.00 73.10 21 ARG E C 1
ATOM 5545 O O . ARG E 1 23 ? 69.759 84.199 169.049 1.00 72.48 21 ARG E O 1
ATOM 5553 N N . HIS E 1 24 ? 70.765 86.202 169.384 1.00 72.54 22 HIS E N 1
ATOM 5554 C CA . HIS E 1 24 ? 69.752 86.744 170.283 1.00 72.26 22 HIS E CA 1
ATOM 5555 C C . HIS E 1 24 ? 68.401 86.861 169.584 1.00 71.97 22 HIS E C 1
ATOM 5556 O O . HIS E 1 24 ? 67.363 86.558 170.186 1.00 72.47 22 HIS E O 1
ATOM 5563 N N . VAL E 1 25 ? 68.439 87.273 168.312 1.00 70.88 23 VAL E N 1
ATOM 5564 C CA . VAL E 1 25 ? 67.252 87.474 167.495 1.00 69.62 23 VAL E CA 1
ATOM 5565 C C . VAL E 1 25 ? 66.616 86.118 167.217 1.00 69.36 23 VAL E C 1
ATOM 5566 O O . VAL E 1 25 ? 65.390 85.986 167.308 1.00 69.56 23 VAL E O 1
ATOM 5570 N N . ARG E 1 26 ? 67.456 85.118 166.913 1.00 69.11 24 ARG E N 1
ATOM 5571 C CA . ARG E 1 26 ? 67.039 83.700 166.742 1.00 68.84 24 ARG E CA 1
ATOM 5572 C C . ARG E 1 26 ? 66.405 83.086 167.988 1.00 68.76 24 ARG E C 1
ATOM 5573 O O . ARG E 1 26 ? 65.511 82.263 167.876 1.00 68.29 24 ARG E O 1
ATOM 5589 N N . LEU E 1 28 ? 64.880 84.985 170.445 1.00 65.62 26 LEU E N 1
ATOM 5590 C CA . LEU E 1 28 ? 63.595 85.662 170.548 1.00 64.08 26 LEU E CA 1
ATOM 5591 C C . LEU E 1 28 ? 62.619 85.251 169.467 1.00 62.90 26 LEU E C 1
ATOM 5592 O O . LEU E 1 28 ? 61.453 85.097 169.749 1.00 62.61 26 LEU E O 1
ATOM 5597 N N . GLU E 1 29 ? 63.085 85.060 168.233 1.00 63.16 27 GLU E N 1
ATOM 5598 C CA . GLU E 1 29 ? 62.185 84.648 167.154 1.00 62.20 27 GLU E CA 1
ATOM 5599 C C . GLU E 1 29 ? 61.627 83.256 167.381 1.00 60.74 27 GLU E C 1
ATOM 5600 O O . GLU E 1 29 ? 60.415 83.062 167.254 1.00 60.31 27 GLU E O 1
ATOM 5606 N N . ALA E 1 30 ? 62.504 82.312 167.751 1.00 58.73 28 ALA E N 1
ATOM 5607 C CA . ALA E 1 30 ? 62.108 80.946 168.134 1.00 58.11 28 ALA E CA 1
ATOM 5608 C C . ALA E 1 30 ? 61.066 80.947 169.251 1.00 58.50 28 ALA E C 1
ATOM 5609 O O . ALA E 1 30 ? 60.031 80.272 169.185 1.00 57.95 28 ALA E O 1
ATOM 5611 N N . ALA E 1 31 ? 61.335 81.737 170.274 1.00 59.44 29 ALA E N 1
ATOM 5612 C CA . ALA E 1 31 ? 60.339 81.994 171.287 1.00 60.39 29 ALA E CA 1
ATOM 5613 C C . ALA E 1 31 ? 59.015 82.509 170.708 1.00 60.83 29 ALA E C 1
ATOM 5614 O O . ALA E 1 31 ? 57.959 81.989 171.082 1.00 62.20 29 ALA E O 1
ATOM 5616 N N . ILE E 1 32 ? 59.043 83.474 169.778 1.00 60.24 30 ILE E N 1
ATOM 5617 C CA . ILE E 1 32 ? 57.768 83.956 169.198 1.00 60.23 30 ILE E CA 1
ATOM 5618 C C . ILE E 1 32 ? 57.012 82.813 168.529 1.00 62.17 30 ILE E C 1
ATOM 5619 O O . ILE E 1 32 ? 55.809 82.671 168.727 1.00 63.59 30 ILE E O 1
ATOM 5624 N N . GLU E 1 33 ? 57.721 81.989 167.752 1.00 64.79 31 GLU E N 1
ATOM 5625 C CA . GLU E 1 33 ? 57.099 80.884 166.999 1.00 65.99 31 GLU E CA 1
ATOM 5626 C C . GLU E 1 33 ? 56.392 79.882 167.891 1.00 66.51 31 GLU E C 1
ATOM 5627 O O . GLU E 1 33 ? 55.194 79.600 167.725 1.00 66.07 31 GLU E O 1
ATOM 5633 N N . LEU E 1 34 ? 57.148 79.367 168.853 1.00 67.03 32 LEU E N 1
ATOM 5634 C CA . LEU E 1 34 ? 56.684 78.277 169.672 1.00 67.47 32 LEU E CA 1
ATOM 5635 C C . LEU E 1 34 ? 55.469 78.631 170.524 1.00 68.54 32 LEU E C 1
ATOM 5636 O O . LEU E 1 34 ? 54.625 77.772 170.777 1.00 70.23 32 LEU E O 1
ATOM 5641 N N . ALA E 1 35 ? 55.361 79.885 170.952 1.00 69.56 33 ALA E N 1
ATOM 5642 C CA . ALA E 1 35 ? 54.140 80.345 171.643 1.00 69.02 33 ALA E CA 1
ATOM 5643 C C . ALA E 1 35 ? 52.915 80.608 170.749 1.00 69.85 33 ALA E C 1
ATOM 5644 O O . ALA E 1 35 ? 51.785 80.652 171.262 1.00 68.70 33 ALA E O 1
ATOM 5646 N N . THR E 1 36 ? 53.108 80.765 169.432 1.00 70.86 34 THR E N 1
ATOM 5647 C CA . THR E 1 36 ? 51.952 80.755 168.510 1.00 71.66 34 THR E CA 1
ATOM 5648 C C . THR E 1 36 ? 51.366 79.337 168.385 1.00 72.11 34 THR E C 1
ATOM 5649 O O . THR E 1 36 ? 50.130 79.162 168.295 1.00 72.47 34 THR E O 1
ATOM 5653 N N . GLU E 1 37 ? 52.258 78.351 168.456 1.00 71.06 35 GLU E N 1
ATOM 5654 C CA . GLU E 1 37 ? 51.943 76.943 168.201 1.00 71.90 35 GLU E CA 1
ATOM 5655 C C . GLU E 1 37 ? 51.250 76.166 169.332 1.00 71.88 35 GLU E C 1
ATOM 5656 O O . GLU E 1 37 ? 50.383 75.333 169.052 1.00 71.78 35 GLU E O 1
ATOM 5662 N N . LYS E 1 38 ? 51.649 76.394 170.588 1.00 72.59 36 LYS E N 1
ATOM 5663 C CA . LYS E 1 38 ? 51.085 75.669 171.760 1.00 72.76 36 LYS E CA 1
ATOM 5664 C C . LYS E 1 38 ? 50.918 76.624 172.932 1.00 73.81 36 LYS E C 1
ATOM 5665 O O . LYS E 1 38 ? 51.455 77.738 172.899 1.00 74.30 36 LYS E O 1
ATOM 5671 N N . GLU E 1 39 ? 50.149 76.268 173.954 1.00 75.06 37 GLU E N 1
ATOM 5672 C CA . GLU E 1 39 ? 50.048 77.241 175.073 1.00 76.03 37 GLU E CA 1
ATOM 5673 C C . GLU E 1 39 ? 51.332 77.201 175.921 1.00 73.86 37 GLU E C 1
ATOM 5674 O O . GLU E 1 39 ? 51.982 76.167 175.973 1.00 74.04 37 GLU E O 1
ATOM 5680 N N . LEU E 1 40 ? 51.670 78.333 176.546 1.00 72.25 38 LEU E N 1
ATOM 5681 C CA . LEU E 1 40 ? 52.847 78.549 177.399 1.00 70.45 38 LEU E CA 1
ATOM 5682 C C . LEU E 1 40 ? 53.312 77.304 178.152 1.00 70.28 38 LEU E C 1
ATOM 5683 O O . LEU E 1 40 ? 54.450 76.857 177.990 1.00 69.41 38 LEU E O 1
ATOM 5688 N N . ALA E 1 41 ? 52.418 76.755 178.974 1.00 70.16 39 ALA E N 1
ATOM 5689 C CA . ALA E 1 41 ? 52.622 75.455 179.641 1.00 70.28 39 ALA E CA 1
ATOM 5690 C C . ALA E 1 41 ? 53.331 74.402 178.801 1.00 70.46 39 ALA E C 1
ATOM 5691 O O . ALA E 1 41 ? 54.201 73.710 179.305 1.00 71.63 39 ALA E O 1
ATOM 5693 N N . ARG E 1 42 ? 52.966 74.261 177.534 1.00 69.74 40 ARG E N 1
ATOM 5694 C CA . ARG E 1 42 ? 53.484 73.160 176.760 1.00 69.25 40 ARG E CA 1
ATOM 5695 C C . ARG E 1 42 ? 54.746 73.532 176.026 1.00 68.32 40 ARG E C 1
ATOM 5696 O O . ARG E 1 42 ? 55.417 72.641 175.466 1.00 66.91 40 ARG E O 1
ATOM 5704 N N . VAL E 1 43 ? 55.099 74.824 176.010 1.00 65.61 41 VAL E N 1
ATOM 5705 C CA . VAL E 1 43 ? 56.425 75.133 175.480 1.00 63.42 41 VAL E CA 1
ATOM 5706 C C . VAL E 1 43 ? 57.558 74.723 176.415 1.00 63.67 41 VAL E C 1
ATOM 5707 O O . VAL E 1 43 ? 57.503 74.983 177.621 1.00 64.78 41 VAL E O 1
ATOM 5711 N N . GLN E 1 44 ? 58.548 74.037 175.844 1.00 61.73 42 GLN E N 1
ATOM 5712 C CA . GLN E 1 44 ? 59.743 73.614 176.544 1.00 62.20 42 GLN E CA 1
ATOM 5713 C C . GLN E 1 44 ? 60.978 74.307 176.002 1.00 61.36 42 GLN E C 1
ATOM 5714 O O . GLN E 1 44 ? 61.100 74.529 174.782 1.00 63.22 42 GLN E O 1
ATOM 5728 N N . HIS E 1 46 ? 64.063 73.267 175.492 1.00 56.51 44 HIS E N 1
ATOM 5729 C CA . HIS E 1 46 ? 64.775 72.494 174.472 1.00 54.97 44 HIS E CA 1
ATOM 5730 C C . HIS E 1 46 ? 64.199 72.712 173.067 1.00 54.90 44 HIS E C 1
ATOM 5731 O O . HIS E 1 46 ? 64.942 72.724 172.073 1.00 52.81 44 HIS E O 1
ATOM 5738 N N . GLU E 1 47 ? 62.872 72.859 172.977 1.00 55.47 45 GLU E N 1
ATOM 5739 C CA . GLU E 1 47 ? 62.259 73.100 171.673 1.00 56.61 45 GLU E CA 1
ATOM 5740 C C . GLU E 1 47 ? 62.681 74.504 171.271 1.00 54.66 45 GLU E C 1
ATOM 5741 O O . GLU E 1 47 ? 63.080 74.725 170.151 1.00 53.91 45 GLU E O 1
ATOM 5747 N N . VAL E 1 48 ? 62.710 75.425 172.221 1.00 54.46 46 VAL E N 1
ATOM 5748 C CA . VAL E 1 48 ? 63.253 76.734 171.908 1.00 53.91 46 VAL E CA 1
ATOM 5749 C C . VAL E 1 48 ? 64.711 76.639 171.478 1.00 53.20 46 VAL E C 1
ATOM 5750 O O . VAL E 1 48 ? 65.023 77.057 170.393 1.00 56.07 46 VAL E O 1
ATOM 5754 N N . ALA E 1 49 ? 65.612 76.105 172.284 1.00 52.68 47 ALA E N 1
ATOM 5755 C CA . ALA E 1 49 ? 67.002 75.975 171.826 1.00 52.38 47 ALA E CA 1
ATOM 5756 C C . ALA E 1 49 ? 67.139 75.377 170.425 1.00 52.95 47 ALA E C 1
ATOM 5757 O O . ALA E 1 49 ? 67.776 75.967 169.551 1.00 53.08 47 ALA E O 1
ATOM 5759 N N . LYS E 1 50 ? 66.516 74.224 170.187 1.00 53.12 48 LYS E N 1
ATOM 5760 C CA . LYS E 1 50 ? 66.649 73.585 168.881 1.00 53.75 48 LYS E CA 1
ATOM 5761 C C . LYS E 1 50 ? 66.233 74.513 167.772 1.00 53.12 48 LYS E C 1
ATOM 5762 O O . LYS E 1 50 ? 66.973 74.700 166.839 1.00 51.16 48 LYS E O 1
ATOM 5768 N N . ARG E 1 51 ? 65.041 75.089 167.899 1.00 54.46 49 ARG E N 1
ATOM 5769 C CA . ARG E 1 51 ? 64.517 76.079 166.938 1.00 55.40 49 ARG E CA 1
ATOM 5770 C C . ARG E 1 51 ? 65.451 77.271 166.712 1.00 54.84 49 ARG E C 1
ATOM 5771 O O . ARG E 1 51 ? 65.562 77.741 165.591 1.00 55.08 49 ARG E O 1
ATOM 5779 N N . ALA E 1 52 ? 66.122 77.734 167.766 1.00 54.66 50 ALA E N 1
ATOM 5780 C CA . ALA E 1 52 ? 67.060 78.854 167.682 1.00 55.09 50 ALA E CA 1
ATOM 5781 C C . ALA E 1 52 ? 68.429 78.364 167.285 1.00 55.67 50 ALA E C 1
ATOM 5782 O O . ALA E 1 52 ? 69.318 79.156 166.983 1.00 57.30 50 ALA E O 1
ATOM 5784 N N . GLY E 1 53 ? 68.612 77.049 167.319 1.00 56.04 51 GLY E N 1
ATOM 5785 C CA . GLY E 1 53 ? 69.877 76.434 166.932 1.00 55.44 51 GLY E CA 1
ATOM 5786 C C . GLY E 1 53 ? 70.989 76.787 167.895 1.00 56.19 51 GLY E C 1
ATOM 5787 O O . GLY E 1 53 ? 72.106 77.074 167.473 1.00 55.46 51 GLY E O 1
ATOM 5788 N N . VAL E 1 54 ? 70.668 76.805 169.192 1.00 56.14 52 VAL E N 1
ATOM 5789 C CA . VAL E 1 54 ? 71.682 76.944 170.248 1.00 55.39 52 VAL E CA 1
ATOM 5790 C C . VAL E 1 54 ? 71.733 75.682 171.123 1.00 55.55 52 VAL E C 1
ATOM 5791 O O . VAL E 1 54 ? 70.758 74.929 171.195 1.00 56.27 52 VAL E O 1
ATOM 5795 N N . ALA E 1 55 ? 72.865 75.453 171.783 1.00 54.39 53 ALA E N 1
ATOM 5796 C CA . ALA E 1 55 ? 72.899 74.508 172.886 1.00 53.80 53 ALA E CA 1
ATOM 5797 C C . ALA E 1 55 ? 71.890 74.947 173.972 1.00 54.35 53 ALA E C 1
ATOM 5798 O O . ALA E 1 55 ? 71.613 76.149 174.144 1.00 54.90 53 ALA E O 1
ATOM 5800 N N . ILE E 1 56 ? 71.341 73.989 174.715 1.00 53.13 54 ILE E N 1
ATOM 5801 C CA . ILE E 1 56 ? 70.384 74.340 175.759 1.00 52.30 54 ILE E CA 1
ATOM 5802 C C . ILE E 1 56 ? 70.999 75.291 176.821 1.00 52.72 54 ILE E C 1
ATOM 5803 O O . ILE E 1 56 ? 70.342 76.223 177.286 1.00 52.94 54 ILE E O 1
ATOM 5808 N N . GLY E 1 57 ? 72.252 75.009 177.192 1.00 52.39 55 GLY E N 1
ATOM 5809 C CA . GLY E 1 57 ? 73.038 75.794 178.094 1.00 50.98 55 GLY E CA 1
ATOM 5810 C C . GLY E 1 57 ? 73.194 77.241 177.703 1.00 51.76 55 GLY E C 1
ATOM 5811 O O . GLY E 1 57 ? 73.061 78.117 178.553 1.00 50.25 55 GLY E O 1
ATOM 5812 N N . THR E 1 58 ? 73.521 77.496 176.433 1.00 53.19 56 THR E N 1
ATOM 5813 C CA . THR E 1 58 ? 73.589 78.867 175.948 1.00 53.15 56 THR E CA 1
ATOM 5814 C C . THR E 1 58 ? 72.228 79.562 175.948 1.00 53.25 56 THR E C 1
ATOM 5815 O O . THR E 1 58 ? 72.169 80.742 176.247 1.00 55.00 56 THR E O 1
ATOM 5819 N N . LEU E 1 59 ? 71.144 78.861 175.626 1.00 51.41 57 LEU E N 1
ATOM 5820 C CA . LEU E 1 59 ? 69.846 79.480 175.795 1.00 51.90 57 LEU E CA 1
ATOM 5821 C C . LEU E 1 59 ? 69.552 79.858 177.250 1.00 54.43 57 LEU E C 1
ATOM 5822 O O . LEU E 1 59 ? 68.956 80.917 177.511 1.00 55.50 57 LEU E O 1
ATOM 5827 N N . TYR E 1 60 ? 69.959 79.022 178.206 1.00 54.74 58 TYR E N 1
ATOM 5828 C CA . TYR E 1 60 ? 69.693 79.349 179.619 1.00 54.04 58 TYR E CA 1
ATOM 5829 C C . TYR E 1 60 ? 70.597 80.454 180.120 1.00 54.05 58 TYR E C 1
ATOM 5830 O O . TYR E 1 60 ? 70.172 81.343 180.850 1.00 53.00 58 TYR E O 1
ATOM 5839 N N . ARG E 1 61 ? 71.847 80.410 179.686 1.00 54.62 59 ARG E N 1
ATOM 5840 C CA . ARG E 1 61 ? 72.792 81.455 180.018 1.00 56.20 59 ARG E CA 1
ATOM 5841 C C . ARG E 1 61 ? 72.173 82.826 179.784 1.00 55.86 59 ARG E C 1
ATOM 5842 O O . ARG E 1 61 ? 72.517 83.756 180.462 1.00 56.90 59 ARG E O 1
ATOM 5850 N N . TYR E 1 62 ? 71.274 82.951 178.823 1.00 55.47 60 TYR E N 1
ATOM 5851 C CA . TYR E 1 62 ? 70.797 84.262 178.445 1.00 56.50 60 TYR E CA 1
ATOM 5852 C C . TYR E 1 62 ? 69.408 84.476 178.915 1.00 55.39 60 TYR E C 1
ATOM 5853 O O . TYR E 1 62 ? 69.009 85.601 179.106 1.00 56.17 60 TYR E O 1
ATOM 5862 N N . PHE E 1 63 ? 68.665 83.383 179.048 1.00 55.40 61 PHE E N 1
ATOM 5863 C CA . PHE E 1 63 ? 67.295 83.384 179.532 1.00 52.84 61 PHE E CA 1
ATOM 5864 C C . PHE E 1 63 ? 67.130 82.198 180.439 1.00 54.57 61 PHE E C 1
ATOM 5865 O O . PHE E 1 63 ? 66.840 81.117 179.954 1.00 55.24 61 PHE E O 1
ATOM 5873 N N . PRO E 1 64 ? 67.354 82.385 181.748 1.00 55.68 62 PRO E N 1
ATOM 5874 C CA . PRO E 1 64 ? 67.330 81.318 182.769 1.00 57.28 62 PRO E CA 1
ATOM 5875 C C . PRO E 1 64 ? 66.018 80.566 182.926 1.00 59.07 62 PRO E C 1
ATOM 5876 O O . PRO E 1 64 ? 65.991 79.491 183.513 1.00 61.24 62 PRO E O 1
ATOM 5880 N N . SER E 1 65 ? 64.931 81.111 182.415 1.00 59.56 63 SER E N 1
ATOM 5881 C CA . SER E 1 65 ? 63.656 80.443 182.560 1.00 60.25 63 SER E CA 1
ATOM 5882 C C . SER E 1 65 ? 62.813 80.898 181.388 1.00 60.33 63 SER E C 1
ATOM 5883 O O . SER E 1 65 ? 63.175 81.838 180.724 1.00 61.09 63 SER E O 1
ATOM 5886 N N . LYS E 1 66 ? 61.718 80.200 181.144 1.00 60.51 64 LYS E N 1
ATOM 5887 C CA . LYS E 1 66 ? 60.664 80.563 180.219 1.00 62.06 64 LYS E CA 1
ATOM 5888 C C . LYS E 1 66 ? 60.084 81.950 180.557 1.00 63.86 64 LYS E C 1
ATOM 5889 O O . LYS E 1 66 ? 59.779 82.747 179.655 1.00 63.58 64 LYS E O 1
ATOM 5895 N N . THR E 1 67 ? 59.926 82.234 181.853 1.00 62.70 65 THR E N 1
ATOM 5896 C CA . THR E 1 67 ? 59.409 83.495 182.270 1.00 61.90 65 THR E CA 1
ATOM 5897 C C . THR E 1 67 ? 60.394 84.586 181.897 1.00 60.52 65 THR E C 1
ATOM 5898 O O . THR E 1 67 ? 60.006 85.591 181.347 1.00 58.44 65 THR E O 1
ATOM 5902 N N . HIS E 1 68 ? 61.681 84.358 182.117 1.00 60.33 66 HIS E N 1
ATOM 5903 C CA . HIS E 1 68 ? 62.701 85.308 181.672 1.00 58.71 66 HIS E CA 1
ATOM 5904 C C . HIS E 1 68 ? 62.627 85.504 180.188 1.00 59.16 66 HIS E C 1
ATOM 5905 O O . HIS E 1 68 ? 62.793 86.635 179.672 1.00 59.43 66 HIS E O 1
ATOM 5912 N N . LEU E 1 69 ? 62.380 84.396 179.493 1.00 57.74 67 LEU E N 1
ATOM 5913 C CA . LEU E 1 69 ? 62.325 84.415 178.039 1.00 56.84 67 LEU E CA 1
ATOM 5914 C C . LEU E 1 69 ? 61.196 85.285 177.499 1.00 57.06 67 LEU E C 1
ATOM 5915 O O . LEU E 1 69 ? 61.416 86.110 176.578 1.00 56.26 67 LEU E O 1
ATOM 5920 N N . PHE E 1 70 ? 60.007 85.122 178.075 1.00 56.72 68 PHE E N 1
ATOM 5921 C CA . PHE E 1 70 ? 58.833 85.785 177.542 1.00 58.12 68 PHE E CA 1
ATOM 5922 C C . PHE E 1 70 ? 58.682 87.226 177.961 1.00 59.25 68 PHE E C 1
ATOM 5923 O O . PHE E 1 70 ? 58.076 88.019 177.251 1.00 62.17 68 PHE E O 1
ATOM 5931 N N . VAL E 1 71 ? 59.239 87.560 179.110 1.00 58.34 69 VAL E N 1
ATOM 5932 C CA . VAL E 1 71 ? 59.516 88.920 179.442 1.00 57.25 69 VAL E CA 1
ATOM 5933 C C . VAL E 1 71 ? 60.483 89.605 178.439 1.00 57.56 69 VAL E C 1
ATOM 5934 O O . VAL E 1 71 ? 60.146 90.636 177.900 1.00 57.57 69 VAL E O 1
ATOM 5938 N N . ALA E 1 72 ? 61.676 89.056 178.193 1.00 58.45 70 ALA E N 1
ATOM 5939 C CA . ALA E 1 72 ? 62.584 89.637 177.199 1.00 58.89 70 ALA E CA 1
ATOM 5940 C C . ALA E 1 72 ? 61.916 89.886 175.832 1.00 61.27 70 ALA E C 1
ATOM 5941 O O . ALA E 1 72 ? 62.260 90.828 175.133 1.00 62.12 70 ALA E O 1
ATOM 5943 N N . VAL E 1 73 ? 60.985 89.008 175.470 1.00 63.62 71 VAL E N 1
ATOM 5944 C CA . VAL E 1 73 ? 60.282 89.035 174.210 1.00 64.30 71 VAL E CA 1
ATOM 5945 C C . VAL E 1 73 ? 59.354 90.229 174.255 1.00 67.76 71 VAL E C 1
ATOM 5946 O O . VAL E 1 73 ? 59.359 91.074 173.351 1.00 68.63 71 VAL E O 1
ATOM 5958 N N . VAL E 1 75 ? 59.617 92.912 176.104 1.00 74.73 73 VAL E N 1
ATOM 5959 C CA . VAL E 1 75 ? 60.377 94.132 176.007 1.00 73.89 73 VAL E CA 1
ATOM 5960 C C . VAL E 1 75 ? 60.656 94.447 174.544 1.00 73.31 73 VAL E C 1
ATOM 5961 O O . VAL E 1 75 ? 60.513 95.570 174.131 1.00 72.72 73 VAL E O 1
ATOM 5965 N N . ASP E 1 76 ? 60.969 93.433 173.756 1.00 74.18 74 ASP E N 1
ATOM 5966 C CA . ASP E 1 76 ? 61.336 93.638 172.359 1.00 75.74 74 ASP E CA 1
ATOM 5967 C C . ASP E 1 76 ? 60.113 93.954 171.470 1.00 76.50 74 ASP E C 1
ATOM 5968 O O . ASP E 1 76 ? 60.247 94.469 170.360 1.00 75.64 74 ASP E O 1
ATOM 5973 N N . GLN E 1 77 ? 58.923 93.698 172.001 1.00 78.63 75 GLN E N 1
ATOM 5974 C CA . GLN E 1 77 ? 57.688 93.902 171.242 1.00 80.92 75 GLN E CA 1
ATOM 5975 C C . GLN E 1 77 ? 57.049 95.264 171.496 1.00 84.16 75 GLN E C 1
ATOM 5976 O O . GLN E 1 77 ? 56.410 95.828 170.606 1.00 85.10 75 GLN E O 1
ATOM 5982 N N . ILE E 1 78 ? 57.210 95.768 172.716 1.00 87.55 76 ILE E N 1
ATOM 5983 C CA . ILE E 1 78 ? 56.924 97.155 173.039 1.00 91.15 76 ILE E CA 1
ATOM 5984 C C . ILE E 1 78 ? 57.935 98.064 172.345 1.00 93.84 76 ILE E C 1
ATOM 5985 O O . ILE E 1 78 ? 57.562 99.067 171.738 1.00 93.42 76 ILE E O 1
ATOM 5990 N N . ASP E 1 79 ? 59.214 97.698 172.436 1.00 97.49 77 ASP E N 1
ATOM 5991 C CA . ASP E 1 79 ? 60.277 98.375 171.699 1.00 101.19 77 ASP E CA 1
ATOM 5992 C C . ASP E 1 79 ? 59.960 98.441 170.192 1.00 103.43 77 ASP E C 1
ATOM 5993 O O . ASP E 1 79 ? 60.633 99.165 169.448 1.00 104.00 77 ASP E O 1
ATOM 5998 N N . ARG E 1 80 ? 58.932 97.700 169.756 1.00 105.82 78 ARG E N 1
ATOM 5999 C CA . ARG E 1 80 ? 58.421 97.783 168.373 1.00 108.05 78 ARG E CA 1
ATOM 6000 C C . ARG E 1 80 ? 57.248 98.749 168.169 1.00 109.56 78 ARG E C 1
ATOM 6001 O O . ARG E 1 80 ? 56.857 99.020 167.039 1.00 109.27 78 ARG E O 1
ATOM 6017 N N . GLY E 1 82 ? 58.038 101.435 169.545 1.00 115.81 80 GLY E N 1
ATOM 6018 C CA . GLY E 1 82 ? 59.068 102.474 169.519 1.00 116.62 80 GLY E CA 1
ATOM 6019 C C . GLY E 1 82 ? 59.516 102.850 168.113 1.00 116.97 80 GLY E C 1
ATOM 6020 O O . GLY E 1 82 ? 59.217 103.948 167.640 1.00 116.78 80 GLY E O 1
ATOM 6021 N N . VAL E 1 83 ? 60.226 101.926 167.456 1.00 117.48 81 VAL E N 1
ATOM 6022 C CA . VAL E 1 83 ? 60.804 102.122 166.107 1.00 117.73 81 VAL E CA 1
ATOM 6023 C C . VAL E 1 83 ? 59.798 102.661 165.079 1.00 117.71 81 VAL E C 1
ATOM 6024 O O . VAL E 1 83 ? 60.088 103.612 164.345 1.00 117.64 81 VAL E O 1
ATOM 6028 N N . PRO E 1 90 ? 47.767 114.403 163.923 1.00 78.81 88 PRO E N 1
ATOM 6029 C CA . PRO E 1 90 ? 46.348 114.771 163.826 1.00 78.42 88 PRO E CA 1
ATOM 6030 C C . PRO E 1 90 ? 46.072 116.099 164.536 1.00 78.44 88 PRO E C 1
ATOM 6031 O O . PRO E 1 90 ? 46.172 116.156 165.764 1.00 78.21 88 PRO E O 1
ATOM 6035 N N . PRO E 1 91 ? 45.737 117.168 163.768 1.00 78.89 89 PRO E N 1
ATOM 6036 C CA . PRO E 1 91 ? 45.485 118.526 164.320 1.00 78.75 89 PRO E CA 1
ATOM 6037 C C . PRO E 1 91 ? 44.705 118.534 165.648 1.00 78.36 89 PRO E C 1
ATOM 6038 O O . PRO E 1 91 ? 43.944 117.597 165.914 1.00 77.86 89 PRO E O 1
ATOM 6042 N N . GLY E 1 92 ? 44.911 119.579 166.458 1.00 77.83 90 GLY E N 1
ATOM 6043 C CA . GLY E 1 92 ? 44.256 119.753 167.773 1.00 77.21 90 GLY E CA 1
ATOM 6044 C C . GLY E 1 92 ? 43.554 118.570 168.465 1.00 76.41 90 GLY E C 1
ATOM 6045 O O . GLY E 1 92 ? 42.321 118.538 168.541 1.00 77.40 90 GLY E O 1
ATOM 6046 N N . GLU E 1 93 ? 44.315 117.607 168.984 1.00 74.20 91 GLU E N 1
ATOM 6047 C CA . GLU E 1 93 ? 43.713 116.472 169.717 1.00 72.29 91 GLU E CA 1
ATOM 6048 C C . GLU E 1 93 ? 44.189 116.387 171.169 1.00 70.51 91 GLU E C 1
ATOM 6049 O O . GLU E 1 93 ? 45.343 116.694 171.472 1.00 70.54 91 GLU E O 1
ATOM 6055 N N . SER E 1 94 ? 43.298 115.963 172.061 1.00 68.45 92 SER E N 1
ATOM 6056 C CA . SER E 1 94 ? 43.618 115.892 173.476 1.00 66.12 92 SER E CA 1
ATOM 6057 C C . SER E 1 94 ? 44.636 114.778 173.716 1.00 65.50 92 SER E C 1
ATOM 6058 O O . SER E 1 94 ? 44.522 113.695 173.121 1.00 65.50 92 SER E O 1
ATOM 6061 N N . PRO E 1 95 ? 45.654 115.038 174.567 1.00 64.44 93 PRO E N 1
ATOM 6062 C CA . PRO E 1 95 ? 46.581 113.953 174.993 1.00 61.92 93 PRO E CA 1
ATOM 6063 C C . PRO E 1 95 ? 45.885 112.687 175.483 1.00 60.93 93 PRO E C 1
ATOM 6064 O O . PRO E 1 95 ? 46.410 111.582 175.241 1.00 61.55 93 PRO E O 1
ATOM 6068 N N . GLN E 1 96 ? 44.734 112.803 176.153 1.00 59.68 94 GLN E N 1
ATOM 6069 C CA . GLN E 1 96 ? 43.992 111.583 176.516 1.00 59.73 94 GLN E CA 1
ATOM 6070 C C . GLN E 1 96 ? 43.568 110.776 175.288 1.00 59.22 94 GLN E C 1
ATOM 6071 O O . GLN E 1 96 ? 43.703 109.535 175.294 1.00 58.87 94 GLN E O 1
ATOM 6077 N N . ASP E 1 97 ? 43.129 111.459 174.226 1.00 57.35 95 ASP E N 1
ATOM 6078 C CA . ASP E 1 97 ? 42.872 110.762 172.962 1.00 55.76 95 ASP E CA 1
ATOM 6079 C C . ASP E 1 97 ? 44.159 110.203 172.339 1.00 54.78 95 ASP E C 1
ATOM 6080 O O . ASP E 1 97 ? 44.210 109.002 172.005 1.00 54.76 95 ASP E O 1
ATOM 6085 N N . ALA E 1 98 ? 45.191 111.042 172.207 1.00 52.10 96 ALA E N 1
ATOM 6086 C CA . ALA E 1 98 ? 46.498 110.569 171.746 1.00 52.71 96 ALA E CA 1
ATOM 6087 C C . ALA E 1 98 ? 46.903 109.261 172.445 1.00 52.84 96 ALA E C 1
ATOM 6088 O O . ALA E 1 98 ? 47.198 108.247 171.782 1.00 53.18 96 ALA E O 1
ATOM 6090 N N . VAL E 1 99 ? 46.898 109.291 173.776 1.00 52.57 97 VAL E N 1
ATOM 6091 C CA . VAL E 1 99 ? 47.175 108.097 174.572 1.00 52.91 97 VAL E CA 1
ATOM 6092 C C . VAL E 1 99 ? 46.168 106.985 174.254 1.00 54.59 97 VAL E C 1
ATOM 6093 O O . VAL E 1 99 ? 46.562 105.849 173.989 1.00 54.12 97 VAL E O 1
ATOM 6097 N N . TYR E 1 100 ? 44.879 107.318 174.257 1.00 56.83 98 TYR E N 1
ATOM 6098 C CA . TYR E 1 100 ? 43.879 106.300 173.991 1.00 58.60 98 TYR E CA 1
ATOM 6099 C C . TYR E 1 100 ? 44.186 105.637 172.654 1.00 58.68 98 TYR E C 1
ATOM 6100 O O . TYR E 1 100 ? 44.267 104.409 172.586 1.00 60.09 98 TYR E O 1
ATOM 6109 N N . ASN E 1 101 ? 44.385 106.442 171.615 1.00 57.72 99 ASN E N 1
ATOM 6110 C CA . ASN E 1 101 ? 44.722 105.940 170.282 1.00 57.73 99 ASN E CA 1
ATOM 6111 C C . ASN E 1 101 ? 45.978 105.051 170.254 1.00 58.22 99 ASN E C 1
ATOM 6112 O O . ASN E 1 101 ? 46.064 104.151 169.435 1.00 60.17 99 ASN E O 1
ATOM 6117 N N . VAL E 1 102 ? 46.962 105.293 171.118 1.00 56.83 100 VAL E N 1
ATOM 6118 C CA . VAL E 1 102 ? 48.127 104.384 171.190 1.00 54.75 100 VAL E CA 1
ATOM 6119 C C . VAL E 1 102 ? 47.732 103.083 171.858 1.00 54.75 100 VAL E C 1
ATOM 6120 O O . VAL E 1 102 ? 48.178 101.998 171.453 1.00 55.73 100 VAL E O 1
ATOM 6124 N N . LEU E 1 103 ? 46.909 103.181 172.891 1.00 54.19 101 LEU E N 1
ATOM 6125 C CA . LEU E 1 103 ? 46.536 101.986 173.653 1.00 55.99 101 LEU E CA 1
ATOM 6126 C C . LEU E 1 103 ? 45.689 100.983 172.877 1.00 56.17 101 LEU E C 1
ATOM 6127 O O . LEU E 1 103 ? 45.915 99.785 173.014 1.00 57.75 101 LEU E O 1
ATOM 6132 N N . VAL E 1 104 ? 44.700 101.496 172.142 1.00 55.66 102 VAL E N 1
ATOM 6133 C CA . VAL E 1 104 ? 43.846 100.810 171.183 1.00 58.10 102 VAL E CA 1
ATOM 6134 C C . VAL E 1 104 ? 44.682 100.022 170.164 1.00 59.98 102 VAL E C 1
ATOM 6135 O O . VAL E 1 104 ? 44.517 98.788 170.040 1.00 61.90 102 VAL E O 1
ATOM 6139 N N . ARG E 1 105 ? 45.579 100.723 169.454 1.00 60.19 103 ARG E N 1
ATOM 6140 C CA . ARG E 1 105 ? 46.592 100.119 168.575 1.00 59.56 103 ARG E CA 1
ATOM 6141 C C . ARG E 1 105 ? 47.328 98.979 169.299 1.00 59.40 103 ARG E C 1
ATOM 6142 O O . ARG E 1 105 ? 47.486 97.874 168.759 1.00 60.15 103 ARG E O 1
ATOM 6150 N N . ALA E 1 106 ? 47.792 99.225 170.518 1.00 57.46 104 ALA E N 1
ATOM 6151 C CA . ALA E 1 106 ? 48.543 98.186 171.179 1.00 57.48 104 ALA E CA 1
ATOM 6152 C C . ALA E 1 106 ? 47.604 97.049 171.514 1.00 57.27 104 ALA E C 1
ATOM 6153 O O . ALA E 1 106 ? 47.956 95.891 171.357 1.00 57.12 104 ALA E O 1
ATOM 6155 N N . THR E 1 107 ? 46.387 97.360 171.922 1.00 57.46 105 THR E N 1
ATOM 6156 C CA . THR E 1 107 ? 45.539 96.243 172.269 1.00 57.85 105 THR E CA 1
ATOM 6157 C C . THR E 1 107 ? 45.051 95.424 171.075 1.00 57.78 105 THR E C 1
ATOM 6158 O O . THR E 1 107 ? 44.924 94.222 171.202 1.00 58.13 105 THR E O 1
ATOM 6162 N N . ARG E 1 108 ? 44.843 96.024 169.913 1.00 57.38 106 ARG E N 1
ATOM 6163 C CA . ARG E 1 108 ? 44.395 95.192 168.820 1.00 58.86 106 ARG E CA 1
ATOM 6164 C C . ARG E 1 108 ? 45.603 94.354 168.415 1.00 60.99 106 ARG E C 1
ATOM 6165 O O . ARG E 1 108 ? 45.464 93.207 167.929 1.00 62.89 106 ARG E O 1
ATOM 6173 N N . GLY E 1 109 ? 46.794 94.906 168.665 1.00 61.77 107 GLY E N 1
ATOM 6174 C CA . GLY E 1 109 ? 48.045 94.266 168.245 1.00 59.36 107 GLY E CA 1
ATOM 6175 C C . GLY E 1 109 ? 48.185 93.039 169.080 1.00 59.18 107 GLY E C 1
ATOM 6176 O O . GLY E 1 109 ? 48.367 91.930 168.585 1.00 58.93 107 GLY E O 1
ATOM 6177 N N . LEU E 1 110 ? 48.067 93.247 170.375 1.00 60.06 108 LEU E N 1
ATOM 6178 C CA . LEU E 1 110 ? 48.157 92.143 171.315 1.00 60.77 108 LEU E CA 1
ATOM 6179 C C . LEU E 1 110 ? 47.023 91.138 171.055 1.00 60.15 108 LEU E C 1
ATOM 6180 O O . LEU E 1 110 ? 47.276 89.984 170.849 1.00 57.63 108 LEU E O 1
ATOM 6185 N N . LEU E 1 111 ? 45.773 91.588 170.988 1.00 61.95 109 LEU E N 1
ATOM 6186 C CA . LEU E 1 111 ? 44.668 90.636 170.808 1.00 62.70 109 LEU E CA 1
ATOM 6187 C C . LEU E 1 111 ? 44.617 89.839 169.500 1.00 64.34 109 LEU E C 1
ATOM 6188 O O . LEU E 1 111 ? 43.896 88.868 169.414 1.00 65.13 109 LEU E O 1
ATOM 6193 N N . ARG E 1 112 ? 45.400 90.238 168.502 1.00 67.41 110 ARG E N 1
ATOM 6194 C CA . ARG E 1 112 ? 45.490 89.545 167.206 1.00 68.48 110 ARG E CA 1
ATOM 6195 C C . ARG E 1 112 ? 46.241 88.240 167.298 1.00 68.64 110 ARG E C 1
ATOM 6196 O O . ARG E 1 112 ? 45.974 87.326 166.526 1.00 69.37 110 ARG E O 1
ATOM 6204 N N . ARG E 1 113 ? 47.252 88.190 168.165 1.00 69.21 111 ARG E N 1
ATOM 6205 C CA . ARG E 1 113 ? 47.984 86.942 168.457 1.00 69.45 111 ARG E CA 1
ATOM 6206 C C . ARG E 1 113 ? 47.747 86.481 169.900 1.00 66.84 111 ARG E C 1
ATOM 6207 O O . ARG E 1 113 ? 48.660 86.547 170.709 1.00 67.26 111 ARG E O 1
ATOM 6215 N N . PRO E 1 114 ? 46.536 85.978 170.213 1.00 65.47 112 PRO E N 1
ATOM 6216 C CA . PRO E 1 114 ? 46.188 85.755 171.606 1.00 64.31 112 PRO E CA 1
ATOM 6217 C C . PRO E 1 114 ? 47.208 84.873 172.308 1.00 63.52 112 PRO E C 1
ATOM 6218 O O . PRO E 1 114 ? 47.676 85.230 173.380 1.00 63.78 112 PRO E O 1
ATOM 6222 N N . ALA E 1 115 ? 47.566 83.757 171.687 1.00 63.37 113 ALA E N 1
ATOM 6223 C CA . ALA E 1 115 ? 48.500 82.794 172.253 1.00 62.26 113 ALA E CA 1
ATOM 6224 C C . ALA E 1 115 ? 49.869 83.369 172.561 1.00 61.58 113 ALA E C 1
ATOM 6225 O O . ALA E 1 115 ? 50.355 83.170 173.654 1.00 64.58 113 ALA E O 1
ATOM 6227 N N . LEU E 1 116 ? 50.513 84.061 171.625 1.00 60.31 114 LEU E N 1
ATOM 6228 C CA . LEU E 1 116 ? 51.730 84.827 171.944 1.00 57.88 114 LEU E CA 1
ATOM 6229 C C . LEU E 1 116 ? 51.503 85.806 173.107 1.00 58.78 114 LEU E C 1
ATOM 6230 O O . LEU E 1 116 ? 52.220 85.792 174.087 1.00 59.36 114 LEU E O 1
ATOM 6235 N N . SER E 1 117 ? 50.481 86.644 173.009 1.00 58.50 115 SER E N 1
ATOM 6236 C CA . SER E 1 117 ? 50.151 87.537 174.102 1.00 57.64 115 SER E CA 1
ATOM 6237 C C . SER E 1 117 ? 49.923 86.879 175.451 1.00 57.42 115 SER E C 1
ATOM 6238 O O . SER E 1 117 ? 50.319 87.403 176.466 1.00 58.15 115 SER E O 1
ATOM 6241 N N . THR E 1 118 ? 49.224 85.759 175.491 1.00 59.40 116 THR E N 1
ATOM 6242 C CA . THR E 1 118 ? 49.034 85.075 176.749 1.00 60.06 116 THR E CA 1
ATOM 6243 C C . THR E 1 118 ? 50.425 84.733 177.258 1.00 61.69 116 THR E C 1
ATOM 6244 O O . THR E 1 118 ? 50.744 85.015 178.417 1.00 63.81 116 THR E O 1
ATOM 6248 N N . ALA E 1 119 ? 51.284 84.174 176.413 1.00 60.25 117 ALA E N 1
ATOM 6249 C CA . ALA E 1 119 ? 52.606 83.873 176.925 1.00 61.24 117 ALA E CA 1
ATOM 6250 C C . ALA E 1 119 ? 53.365 85.129 177.418 1.00 61.05 117 ALA E C 1
ATOM 6251 O O . ALA E 1 119 ? 54.096 85.068 178.380 1.00 59.39 117 ALA E O 1
ATOM 6261 N N . ILE E 1 121 ? 52.090 88.322 178.447 1.00 67.02 119 ILE E N 1
ATOM 6262 C CA . ILE E 1 121 ? 51.452 89.045 179.531 1.00 67.36 119 ILE E CA 1
ATOM 6263 C C . ILE E 1 121 ? 51.475 88.240 180.817 1.00 67.47 119 ILE E C 1
ATOM 6264 O O . ILE E 1 121 ? 51.827 88.769 181.852 1.00 69.17 119 ILE E O 1
ATOM 6269 N N . GLN E 1 122 ? 51.159 86.954 180.741 1.00 67.27 120 GLN E N 1
ATOM 6270 C CA . GLN E 1 122 ? 51.296 86.085 181.887 1.00 67.90 120 GLN E CA 1
ATOM 6271 C C . GLN E 1 122 ? 52.671 85.986 182.454 1.00 67.43 120 GLN E C 1
ATOM 6272 O O . GLN E 1 122 ? 52.809 85.923 183.661 1.00 69.31 120 GLN E O 1
ATOM 6278 N N . SER E 1 123 ? 53.678 85.928 181.588 1.00 66.31 121 SER E N 1
ATOM 6279 C CA . SER E 1 123 ? 55.049 85.874 182.037 1.00 65.48 121 SER E CA 1
ATOM 6280 C C . SER E 1 123 ? 55.374 87.142 182.751 1.00 64.17 121 SER E C 1
ATOM 6281 O O . SER E 1 123 ? 55.987 87.128 183.784 1.00 64.52 121 SER E O 1
ATOM 6284 N N . THR E 1 124 ? 54.884 88.243 182.232 1.00 64.83 122 THR E N 1
ATOM 6285 C CA . THR E 1 124 ? 55.262 89.539 182.761 1.00 63.66 122 THR E CA 1
ATOM 6286 C C . THR E 1 124 ? 54.514 89.829 184.046 1.00 64.23 122 THR E C 1
ATOM 6287 O O . THR E 1 124 ? 54.958 90.652 184.854 1.00 62.02 122 THR E O 1
ATOM 6291 N N . SER E 1 125 ? 53.447 89.075 184.307 1.00 65.03 123 SER E N 1
ATOM 6292 C CA . SER E 1 125 ? 52.607 89.435 185.466 1.00 65.70 123 SER E CA 1
ATOM 6293 C C . SER E 1 125 ? 52.825 88.552 186.684 1.00 63.31 123 SER E C 1
ATOM 6294 O O . SER E 1 125 ? 52.424 88.894 187.781 1.00 64.06 123 SER E O 1
ATOM 6297 N N . THR E 1 126 ? 53.468 87.419 186.485 1.00 61.44 124 THR E N 1
ATOM 6298 C CA . THR E 1 126 ? 53.781 86.513 187.564 1.00 59.46 124 THR E CA 1
ATOM 6299 C C . THR E 1 126 ? 55.263 86.533 187.819 1.00 60.26 124 THR E C 1
ATOM 6300 O O . THR E 1 126 ? 55.730 85.749 188.597 1.00 63.93 124 THR E O 1
ATOM 6304 N N . ALA E 1 127 ? 56.028 87.371 187.120 1.00 60.50 125 ALA E N 1
ATOM 6305 C CA . ALA E 1 127 ? 57.489 87.498 187.328 1.00 59.45 125 ALA E CA 1
ATOM 6306 C C . ALA E 1 127 ? 57.837 88.261 188.611 1.00 58.04 125 ALA E C 1
ATOM 6307 O O . ALA E 1 127 ? 57.456 89.385 188.810 1.00 60.27 125 ALA E O 1
ATOM 6309 N N . ASN E 1 128 ? 58.538 87.594 189.495 1.00 56.78 126 ASN E N 1
ATOM 6310 C CA . ASN E 1 128 ? 59.047 88.211 190.643 1.00 54.49 126 ASN E CA 1
ATOM 6311 C C . ASN E 1 128 ? 60.362 88.863 190.204 1.00 54.07 126 ASN E C 1
ATOM 6312 O O . ASN E 1 128 ? 61.259 88.219 189.578 1.00 50.25 126 ASN E O 1
ATOM 6317 N N . VAL E 1 129 ? 60.439 90.161 190.495 1.00 55.39 127 VAL E N 1
ATOM 6318 C CA . VAL E 1 129 ? 61.550 91.025 190.071 1.00 56.55 127 VAL E CA 1
ATOM 6319 C C . VAL E 1 129 ? 62.922 90.685 190.660 1.00 56.94 127 VAL E C 1
ATOM 6320 O O . VAL E 1 129 ? 63.948 91.058 190.090 1.00 58.65 127 VAL E O 1
ATOM 6324 N N . ALA E 1 130 ? 62.965 89.935 191.758 1.00 57.37 128 ALA E N 1
ATOM 6325 C CA . ALA E 1 130 ? 64.248 89.495 192.324 1.00 56.53 128 ALA E CA 1
ATOM 6326 C C . ALA E 1 130 ? 64.776 88.405 191.456 1.00 58.06 128 ALA E C 1
ATOM 6327 O O . ALA E 1 130 ? 65.991 88.165 191.343 1.00 58.56 128 ALA E O 1
ATOM 6329 N N . SER E 1 131 ? 63.819 87.728 190.852 1.00 57.68 129 SER E N 1
ATOM 6330 C CA . SER E 1 131 ? 64.051 86.525 190.129 1.00 57.61 129 SER E CA 1
ATOM 6331 C C . SER E 1 131 ? 64.194 86.840 188.645 1.00 57.06 129 SER E C 1
ATOM 6332 O O . SER E 1 131 ? 65.024 86.277 187.967 1.00 56.80 129 SER E O 1
ATOM 6335 N N . VAL E 1 132 ? 63.350 87.725 188.126 1.00 57.36 130 VAL E N 1
ATOM 6336 C CA . VAL E 1 132 ? 63.472 88.138 186.722 1.00 55.61 130 VAL E CA 1
ATOM 6337 C C . VAL E 1 132 ? 63.514 89.655 186.651 1.00 54.54 130 VAL E C 1
ATOM 6338 O O . VAL E 1 132 ? 62.506 90.279 186.581 1.00 52.63 130 VAL E O 1
ATOM 6342 N N . PRO E 1 133 ? 64.715 90.231 186.722 1.00 55.10 131 PRO E N 1
ATOM 6343 C CA . PRO E 1 133 ? 64.950 91.663 186.764 1.00 56.02 131 PRO E CA 1
ATOM 6344 C C . PRO E 1 133 ? 64.291 92.490 185.634 1.00 59.23 131 PRO E C 1
ATOM 6345 O O . PRO E 1 133 ? 63.810 93.612 185.892 1.00 60.47 131 PRO E O 1
ATOM 6349 N N . ASP E 1 134 ? 64.248 91.975 184.403 1.00 61.31 132 ASP E N 1
ATOM 6350 C CA . ASP E 1 134 ? 63.732 92.771 183.288 1.00 63.09 132 ASP E CA 1
ATOM 6351 C C . ASP E 1 134 ? 62.259 93.043 183.430 1.00 63.87 132 ASP E C 1
ATOM 6352 O O . ASP E 1 134 ? 61.751 93.919 182.752 1.00 64.34 132 ASP E O 1
ATOM 6357 N N . ALA E 1 135 ? 61.570 92.293 184.289 1.00 63.81 133 ALA E N 1
ATOM 6358 C CA . ALA E 1 135 ? 60.182 92.589 184.590 1.00 65.72 133 ALA E CA 1
ATOM 6359 C C . ALA E 1 135 ? 60.015 94.084 184.933 1.00 68.46 133 ALA E C 1
ATOM 6360 O O . ALA E 1 135 ? 59.012 94.696 184.567 1.00 68.17 133 ALA E O 1
ATOM 6362 N N . GLY E 1 136 ? 61.020 94.683 185.578 1.00 70.93 134 GLY E N 1
ATOM 6363 C CA . GLY E 1 136 ? 61.095 96.137 185.630 1.00 73.70 134 GLY E CA 1
ATOM 6364 C C . GLY E 1 136 ? 60.868 96.739 184.241 1.00 76.19 134 GLY E C 1
ATOM 6365 O O . GLY E 1 136 ? 59.790 97.244 183.946 1.00 76.68 134 GLY E O 1
ATOM 6366 N N . LYS E 1 137 ? 61.890 96.662 183.388 1.00 78.53 135 LYS E N 1
ATOM 6367 C CA . LYS E 1 137 ? 61.870 97.197 182.009 1.00 80.59 135 LYS E CA 1
ATOM 6368 C C . LYS E 1 137 ? 60.507 97.468 181.314 1.00 80.61 135 LYS E C 1
ATOM 6369 O O . LYS E 1 137 ? 60.354 98.500 180.682 1.00 81.22 135 LYS E O 1
ATOM 6375 N N . VAL E 1 138 ? 59.540 96.557 181.438 1.00 81.83 136 VAL E N 1
ATOM 6376 C CA . VAL E 1 138 ? 58.281 96.541 180.605 1.00 82.79 136 VAL E CA 1
ATOM 6377 C C . VAL E 1 138 ? 57.369 97.776 180.591 1.00 84.71 136 VAL E C 1
ATOM 6378 O O . VAL E 1 138 ? 57.068 98.343 179.534 1.00 84.97 136 VAL E O 1
ATOM 6382 N N . ASP E 1 139 ? 56.877 98.159 181.762 1.00 85.62 137 ASP E N 1
ATOM 6383 C CA . ASP E 1 139 ? 55.969 99.266 181.793 1.00 86.02 137 ASP E CA 1
ATOM 6384 C C . ASP E 1 139 ? 56.740 100.572 181.780 1.00 85.41 137 ASP E C 1
ATOM 6385 O O . ASP E 1 139 ? 56.248 101.554 181.231 1.00 85.65 137 ASP E O 1
ATOM 6390 N N . ARG E 1 140 ? 57.951 100.562 182.348 1.00 84.80 138 ARG E N 1
ATOM 6391 C CA . ARG E 1 140 ? 58.879 101.687 182.219 1.00 84.47 138 ARG E CA 1
ATOM 6392 C C . ARG E 1 140 ? 59.018 101.945 180.731 1.00 83.66 138 ARG E C 1
ATOM 6393 O O . ARG E 1 140 ? 58.948 103.075 180.298 1.00 83.32 138 ARG E O 1
ATOM 6401 N N . ALA E 1 141 ? 59.154 100.888 179.937 1.00 83.46 139 ALA E N 1
ATOM 6402 C CA . ALA E 1 141 ? 59.207 101.047 178.482 1.00 83.32 139 ALA E CA 1
ATOM 6403 C C . ALA E 1 141 ? 57.888 101.588 177.930 1.00 83.14 139 ALA E C 1
ATOM 6404 O O . ALA E 1 141 ? 57.871 102.461 177.060 1.00 82.75 139 ALA E O 1
ATOM 6406 N N . PHE E 1 142 ? 56.785 101.070 178.452 1.00 83.24 140 PHE E N 1
ATOM 6407 C CA . PHE E 1 142 ? 55.480 101.463 177.964 1.00 83.07 140 PHE E CA 1
ATOM 6408 C C . PHE E 1 142 ? 55.195 102.942 178.230 1.00 82.16 140 PHE E C 1
ATOM 6409 O O . PHE E 1 142 ? 54.905 103.676 177.296 1.00 81.73 140 PHE E O 1
ATOM 6417 N N . ARG E 1 143 ? 55.315 103.384 179.486 1.00 82.12 141 ARG E N 1
ATOM 6418 C CA . ARG E 1 143 ? 55.057 104.790 179.842 1.00 81.96 141 ARG E CA 1
ATOM 6419 C C . ARG E 1 143 ? 55.742 105.739 178.878 1.00 81.52 141 ARG E C 1
ATOM 6420 O O . ARG E 1 143 ? 55.184 106.787 178.542 1.00 81.57 141 ARG E O 1
ATOM 6428 N N . GLN E 1 144 ? 56.946 105.368 178.441 1.00 80.78 142 GLN E N 1
ATOM 6429 C CA . GLN E 1 144 ? 57.734 106.210 177.547 1.00 81.15 142 GLN E CA 1
ATOM 6430 C C . GLN E 1 144 ? 56.980 106.451 176.233 1.00 81.99 142 GLN E C 1
ATOM 6431 O O . GLN E 1 144 ? 56.889 107.604 175.766 1.00 81.43 142 GLN E O 1
ATOM 6437 N N . ILE E 1 145 ? 56.420 105.375 175.664 1.00 82.52 143 ILE E N 1
ATOM 6438 C CA . ILE E 1 145 ? 55.708 105.474 174.388 1.00 83.49 143 ILE E CA 1
ATOM 6439 C C . ILE E 1 145 ? 54.427 106.321 174.529 1.00 84.66 143 ILE E C 1
ATOM 6440 O O . ILE E 1 145 ? 53.969 106.951 173.565 1.00 84.64 143 ILE E O 1
ATOM 6453 N N . LEU E 1 147 ? 54.077 108.946 176.984 1.00 83.38 145 LEU E N 1
ATOM 6454 C CA . LEU E 1 147 ? 54.608 110.293 177.090 1.00 81.30 145 LEU E CA 1
ATOM 6455 C C . LEU E 1 147 ? 54.811 110.837 175.696 1.00 80.46 145 LEU E C 1
ATOM 6456 O O . LEU E 1 147 ? 54.577 112.018 175.440 1.00 80.75 145 LEU E O 1
ATOM 6461 N N . ASP E 1 148 ? 55.232 109.960 174.791 1.00 79.38 146 ASP E N 1
ATOM 6462 C CA . ASP E 1 148 ? 55.633 110.384 173.456 1.00 78.82 146 ASP E CA 1
ATOM 6463 C C . ASP E 1 148 ? 54.503 110.616 172.459 1.00 77.66 146 ASP E C 1
ATOM 6464 O O . ASP E 1 148 ? 54.646 111.440 171.573 1.00 77.50 146 ASP E O 1
ATOM 6469 N N . ALA E 1 149 ? 53.402 109.877 172.583 1.00 76.55 147 ALA E N 1
ATOM 6470 C CA . ALA E 1 149 ? 52.228 110.144 171.759 1.00 75.05 147 ALA E CA 1
ATOM 6471 C C . ALA E 1 149 ? 51.474 111.322 172.351 1.00 74.47 147 ALA E C 1
ATOM 6472 O O . ALA E 1 149 ? 51.100 112.238 171.629 1.00 73.98 147 ALA E O 1
ATOM 6474 N N . ALA E 1 150 ? 51.259 111.296 173.666 1.00 73.87 148 ALA E N 1
ATOM 6475 C CA . ALA E 1 150 ? 50.623 112.406 174.359 1.00 74.04 148 ALA E CA 1
ATOM 6476 C C . ALA E 1 150 ? 51.398 113.689 174.102 1.00 74.46 148 ALA E C 1
ATOM 6477 O O . ALA E 1 150 ? 50.846 114.781 174.189 1.00 75.09 148 ALA E O 1
ATOM 6479 N N . GLY E 1 151 ? 52.680 113.541 173.770 1.00 75.07 149 GLY E N 1
ATOM 6480 C CA . GLY E 1 151 ? 53.518 114.646 173.332 1.00 75.47 149 GLY E CA 1
ATOM 6481 C C . GLY E 1 151 ? 53.853 115.589 174.463 1.00 76.32 149 GLY E C 1
ATOM 6482 O O . GLY E 1 151 ? 54.031 116.787 174.251 1.00 75.94 149 GLY E O 1
ATOM 6483 N N . ILE E 1 152 ? 53.925 115.040 175.672 1.00 77.39 150 ILE E N 1
ATOM 6484 C CA . ILE E 1 152 ? 54.311 115.809 176.848 1.00 78.17 150 ILE E CA 1
ATOM 6485 C C . ILE E 1 152 ? 55.822 115.683 177.035 1.00 78.71 150 ILE E C 1
ATOM 6486 O O . ILE E 1 152 ? 56.375 114.568 177.083 1.00 79.00 150 ILE E O 1
ATOM 6491 N N . GLU E 1 153 ? 56.472 116.840 177.110 1.00 79.06 151 GLU E N 1
ATOM 6492 C CA . GLU E 1 153 ? 57.890 116.950 177.451 1.00 79.43 151 GLU E CA 1
ATOM 6493 C C . GLU E 1 153 ? 58.046 117.193 178.962 1.00 79.57 151 GLU E C 1
ATOM 6494 O O . GLU E 1 153 ? 59.081 116.859 179.551 1.00 80.09 151 GLU E O 1
ATOM 6500 N N . HIS E 1 154 ? 56.988 117.739 179.571 1.00 78.89 152 HIS E N 1
ATOM 6501 C CA . HIS E 1 154 ? 57.001 118.349 180.908 1.00 77.55 152 HIS E CA 1
ATOM 6502 C C . HIS E 1 154 ? 56.705 117.453 182.142 1.00 75.92 152 HIS E C 1
ATOM 6503 O O . HIS E 1 154 ? 56.569 117.983 183.249 1.00 75.86 152 HIS E O 1
ATOM 6510 N N . PRO E 1 155 ? 56.656 116.113 181.985 1.00 74.27 153 PRO E N 1
ATOM 6511 C CA . PRO E 1 155 ? 55.699 115.379 182.818 1.00 73.20 153 PRO E CA 1
ATOM 6512 C C . PRO E 1 155 ? 55.912 115.504 184.332 1.00 72.34 153 PRO E C 1
ATOM 6513 O O . PRO E 1 155 ? 57.060 115.325 184.827 1.00 70.72 153 PRO E O 1
ATOM 6517 N N . THR E 1 156 ? 54.798 115.812 185.036 1.00 72.55 154 THR E N 1
ATOM 6518 C CA . THR E 1 156 ? 54.780 115.953 186.502 1.00 72.94 154 THR E CA 1
ATOM 6519 C C . THR E 1 156 ? 54.557 114.651 187.255 1.00 72.54 154 THR E C 1
ATOM 6520 O O . THR E 1 156 ? 54.083 113.677 186.688 1.00 73.50 154 THR E O 1
ATOM 6524 N N . GLU E 1 157 ? 54.864 114.658 188.550 1.00 72.15 155 GLU E N 1
ATOM 6525 C CA . GLU E 1 157 ? 54.612 113.519 189.423 1.00 72.14 155 GLU E CA 1
ATOM 6526 C C . GLU E 1 157 ? 53.195 112.982 189.258 1.00 71.76 155 GLU E C 1
ATOM 6527 O O . GLU E 1 157 ? 53.005 111.761 189.216 1.00 72.11 155 GLU E O 1
ATOM 6533 N N . GLU E 1 158 ? 52.220 113.883 189.154 1.00 70.76 156 GLU E N 1
ATOM 6534 C CA . GLU E 1 158 ? 50.830 113.494 188.928 1.00 70.55 156 GLU E CA 1
ATOM 6535 C C . GLU E 1 158 ? 50.566 112.936 187.510 1.00 69.52 156 GLU E C 1
ATOM 6536 O O . GLU E 1 158 ? 49.692 112.080 187.338 1.00 70.24 156 GLU E O 1
ATOM 6542 N N . ASP E 1 159 ? 51.304 113.420 186.506 1.00 67.37 157 ASP E N 1
ATOM 6543 C CA . ASP E 1 159 ? 51.228 112.860 185.142 1.00 64.58 157 ASP E CA 1
ATOM 6544 C C . ASP E 1 159 ? 51.772 111.413 185.067 1.00 62.81 157 ASP E C 1
ATOM 6545 O O . ASP E 1 159 ? 51.092 110.523 184.585 1.00 62.46 157 ASP E O 1
ATOM 6550 N N . LEU E 1 160 ? 52.997 111.187 185.521 1.00 61.14 158 LEU E N 1
ATOM 6551 C CA . LEU E 1 160 ? 53.626 109.877 185.389 1.00 59.32 158 LEU E CA 1
ATOM 6552 C C . LEU E 1 160 ? 52.863 108.812 186.169 1.00 59.77 158 LEU E C 1
ATOM 6553 O O . LEU E 1 160 ? 52.698 107.662 185.712 1.00 59.64 158 LEU E O 1
ATOM 6558 N N . THR E 1 161 ? 52.392 109.211 187.338 1.00 59.30 159 THR E N 1
ATOM 6559 C CA . THR E 1 161 ? 51.553 108.394 188.204 1.00 59.60 159 THR E CA 1
ATOM 6560 C C . THR E 1 161 ? 50.175 108.101 187.589 1.00 59.35 159 THR E C 1
ATOM 6561 O O . THR E 1 161 ? 49.671 106.987 187.699 1.00 59.74 159 THR E O 1
ATOM 6565 N N . ALA E 1 162 ? 49.571 109.072 186.909 1.00 58.61 160 ALA E N 1
ATOM 6566 C CA . ALA E 1 162 ? 48.291 108.801 186.232 1.00 57.22 160 ALA E CA 1
ATOM 6567 C C . ALA E 1 162 ? 48.494 107.817 185.075 1.00 57.21 160 ALA E C 1
ATOM 6568 O O . ALA E 1 162 ? 47.775 106.819 184.945 1.00 57.90 160 ALA E O 1
ATOM 6570 N N . LEU E 1 163 ? 49.524 108.062 184.271 1.00 56.90 161 LEU E N 1
ATOM 6571 C CA . LEU E 1 163 ? 49.922 107.132 183.214 1.00 55.38 161 LEU E CA 1
ATOM 6572 C C . LEU E 1 163 ? 50.318 105.761 183.715 1.00 56.80 161 LEU E C 1
ATOM 6573 O O . LEU E 1 163 ? 50.122 104.781 183.011 1.00 59.89 161 LEU E O 1
ATOM 6578 N N . ARG E 1 164 ? 50.877 105.675 184.919 1.00 57.32 162 ARG E N 1
ATOM 6579 C CA . ARG E 1 164 ? 51.308 104.389 185.482 1.00 57.13 162 ARG E CA 1
ATOM 6580 C C . ARG E 1 164 ? 50.070 103.591 185.929 1.00 57.65 162 ARG E C 1
ATOM 6581 O O . ARG E 1 164 ? 50.034 102.386 185.762 1.00 57.79 162 ARG E O 1
ATOM 6589 N N . LEU E 1 165 ? 49.039 104.252 186.467 1.00 57.41 163 LEU E N 1
ATOM 6590 C CA . LEU E 1 165 ? 47.832 103.508 186.800 1.00 55.78 163 LEU E CA 1
ATOM 6591 C C . LEU E 1 165 ? 47.133 102.992 185.528 1.00 57.03 163 LEU E C 1
ATOM 6592 O O . LEU E 1 165 ? 46.667 101.837 185.500 1.00 55.19 163 LEU E O 1
ATOM 6597 N N . LEU E 1 166 ? 47.076 103.841 184.486 1.00 56.77 164 LEU E N 1
ATOM 6598 C CA . LEU E 1 166 ? 46.555 103.432 183.194 1.00 57.54 164 LEU E CA 1
ATOM 6599 C C . LEU E 1 166 ? 47.165 102.136 182.697 1.00 59.12 164 LEU E C 1
ATOM 6600 O O . LEU E 1 166 ? 46.431 101.225 182.313 1.00 59.25 164 LEU E O 1
ATOM 6605 N N . VAL E 1 167 ? 48.497 102.051 182.685 1.00 59.91 165 VAL E N 1
ATOM 6606 C CA . VAL E 1 167 ? 49.142 100.903 182.058 1.00 60.65 165 VAL E CA 1
ATOM 6607 C C . VAL E 1 167 ? 48.841 99.656 182.856 1.00 61.96 165 VAL E C 1
ATOM 6608 O O . VAL E 1 167 ? 48.781 98.551 182.309 1.00 62.46 165 VAL E O 1
ATOM 6612 N N . GLN E 1 168 ? 48.640 99.828 184.146 1.00 62.20 166 GLN E N 1
ATOM 6613 C CA . GLN E 1 168 ? 48.481 98.665 184.970 1.00 64.52 166 GLN E CA 1
ATOM 6614 C C . GLN E 1 168 ? 47.081 98.130 184.816 1.00 62.61 166 GLN E C 1
ATOM 6615 O O . GLN E 1 168 ? 46.881 96.944 184.636 1.00 65.54 166 GLN E O 1
ATOM 6621 N N . LEU E 1 169 ? 46.123 99.014 184.867 1.00 60.40 167 LEU E N 1
ATOM 6622 C CA . LEU E 1 169 ? 44.754 98.676 184.627 1.00 61.44 167 LEU E CA 1
ATOM 6623 C C . LEU E 1 169 ? 44.636 98.124 183.208 1.00 62.73 167 LEU E C 1
ATOM 6624 O O . LEU E 1 169 ? 44.004 97.075 182.976 1.00 60.48 167 LEU E O 1
ATOM 6629 N N . TRP E 1 170 ? 45.269 98.824 182.269 1.00 63.85 168 TRP E N 1
ATOM 6630 C CA . TRP E 1 170 ? 45.314 98.352 180.884 1.00 65.64 168 TRP E CA 1
ATOM 6631 C C . TRP E 1 170 ? 45.738 96.904 180.812 1.00 65.93 168 TRP E C 1
ATOM 6632 O O . TRP E 1 170 ? 45.053 96.103 180.189 1.00 65.31 168 TRP E O 1
ATOM 6643 N N . PHE E 1 171 ? 46.839 96.562 181.478 1.00 65.67 169 PHE E N 1
ATOM 6644 C CA . PHE E 1 171 ? 47.326 95.176 181.479 1.00 67.26 169 PHE E CA 1
ATOM 6645 C C . PHE E 1 171 ? 46.269 94.217 181.963 1.00 65.24 169 PHE E C 1
ATOM 6646 O O . PHE E 1 171 ? 46.089 93.155 181.376 1.00 64.60 169 PHE E O 1
ATOM 6654 N N . GLY E 1 172 ? 45.592 94.610 183.037 1.00 61.85 170 GLY E N 1
ATOM 6655 C CA . GLY E 1 172 ? 44.550 93.812 183.610 1.00 60.12 170 GLY E CA 1
ATOM 6656 C C . GLY E 1 172 ? 43.454 93.557 182.605 1.00 60.66 170 GLY E C 1
ATOM 6657 O O . GLY E 1 172 ? 43.014 92.411 182.428 1.00 62.10 170 GLY E O 1
ATOM 6658 N N . VAL E 1 173 ? 43.035 94.602 181.903 1.00 59.94 171 VAL E N 1
ATOM 6659 C CA . VAL E 1 173 ? 42.012 94.422 180.890 1.00 60.09 171 VAL E CA 1
ATOM 6660 C C . VAL E 1 173 ? 42.437 93.394 179.853 1.00 60.39 171 VAL E C 1
ATOM 6661 O O . VAL E 1 173 ? 41.659 92.563 179.482 1.00 63.09 171 VAL E O 1
ATOM 6665 N N . ILE E 1 174 ? 43.694 93.425 179.429 1.00 61.78 172 ILE E N 1
ATOM 6666 C CA . ILE E 1 174 ? 44.176 92.584 178.349 1.00 61.31 172 ILE E CA 1
ATOM 6667 C C . ILE E 1 174 ? 44.129 91.157 178.821 1.00 61.95 172 ILE E C 1
ATOM 6668 O O . ILE E 1 174 ? 43.622 90.295 178.138 1.00 60.64 172 ILE E O 1
ATOM 6673 N N . GLN E 1 175 ? 44.656 90.909 180.008 1.00 63.51 173 GLN E N 1
ATOM 6674 C CA . GLN E 1 175 ? 44.592 89.584 180.543 1.00 64.73 173 GLN E CA 1
ATOM 6675 C C . GLN E 1 175 ? 43.190 89.084 180.684 1.00 62.64 173 GLN E C 1
ATOM 6676 O O . GLN E 1 175 ? 42.895 87.965 180.284 1.00 64.11 173 GLN E O 1
ATOM 6682 N N . SER E 1 176 ? 42.333 89.930 181.218 1.00 59.66 174 SER E N 1
ATOM 6683 C CA . SER E 1 176 ? 40.971 89.597 181.401 1.00 58.94 174 SER E CA 1
ATOM 6684 C C . SER E 1 176 ? 40.311 89.195 180.081 1.00 58.46 174 SER E C 1
ATOM 6685 O O . SER E 1 176 ? 39.558 88.244 180.021 1.00 56.50 174 SER E O 1
ATOM 6688 N N . CYS E 1 177 ? 40.583 89.952 179.033 1.00 59.00 175 CYS E N 1
ATOM 6689 C CA . CYS E 1 177 ? 40.073 89.635 177.723 1.00 58.65 175 CYS E CA 1
ATOM 6690 C C . CYS E 1 177 ? 40.698 88.353 177.193 1.00 59.72 175 CYS E C 1
ATOM 6691 O O . CYS E 1 177 ? 39.995 87.496 176.658 1.00 59.91 175 CYS E O 1
ATOM 6694 N N . LEU E 1 178 ? 42.014 88.199 177.354 1.00 60.81 176 LEU E N 1
ATOM 6695 C CA . LEU E 1 178 ? 42.677 86.928 176.990 1.00 62.75 176 LEU E CA 1
ATOM 6696 C C . LEU E 1 178 ? 42.069 85.732 177.699 1.00 63.52 176 LEU E C 1
ATOM 6697 O O . LEU E 1 178 ? 42.051 84.653 177.150 1.00 63.55 176 LEU E O 1
ATOM 6702 N N . ASN E 1 179 ? 41.555 85.868 178.908 1.00 65.27 177 ASN E N 1
ATOM 6703 C CA . ASN E 1 179 ? 40.999 84.635 179.420 1.00 67.86 177 ASN E CA 1
ATOM 6704 C C . ASN E 1 179 ? 39.476 84.549 179.494 1.00 67.32 177 ASN E C 1
ATOM 6705 O O . ASN E 1 179 ? 38.868 83.696 180.177 1.00 66.77 177 ASN E O 1
ATOM 6710 N N . GLY E 1 180 ? 38.869 85.417 178.693 1.00 65.57 178 GLY E N 1
ATOM 6711 C CA . GLY E 1 180 ? 37.542 85.174 178.264 1.00 62.52 178 GLY E CA 1
ATOM 6712 C C . GLY E 1 180 ? 36.514 85.838 179.118 1.00 63.91 178 GLY E C 1
ATOM 6713 O O . GLY E 1 180 ? 35.313 85.548 178.958 1.00 64.98 178 GLY E O 1
ATOM 6714 N N . ARG E 1 181 ? 36.935 86.770 179.977 1.00 63.15 179 ARG E N 1
ATOM 6715 C CA . ARG E 1 181 ? 35.961 87.476 180.846 1.00 65.03 179 ARG E CA 1
ATOM 6716 C C . ARG E 1 181 ? 35.350 88.809 180.337 1.00 64.23 179 ARG E C 1
ATOM 6717 O O . ARG E 1 181 ? 34.406 89.329 180.936 1.00 65.55 179 ARG E O 1
ATOM 6725 N N . VAL E 1 182 ? 35.884 89.354 179.244 1.00 62.30 180 VAL E N 1
ATOM 6726 C CA . VAL E 1 182 ? 35.278 90.484 178.554 1.00 61.44 180 VAL E CA 1
ATOM 6727 C C . VAL E 1 182 ? 35.426 90.291 177.058 1.00 61.76 180 VAL E C 1
ATOM 6728 O O . VAL E 1 182 ? 36.469 89.822 176.615 1.00 61.62 180 VAL E O 1
ATOM 6732 N N . SER E 1 183 ? 34.402 90.687 176.292 1.00 59.81 181 SER E N 1
ATOM 6733 C CA . SER E 1 183 ? 34.532 90.788 174.853 1.00 59.52 181 SER E CA 1
ATOM 6734 C C . SER E 1 183 ? 35.570 91.873 174.498 1.00 58.87 181 SER E C 1
ATOM 6735 O O . SER E 1 183 ? 35.782 92.819 175.248 1.00 59.80 181 SER E O 1
ATOM 6738 N N . ILE E 1 184 ? 36.194 91.729 173.330 1.00 57.85 182 ILE E N 1
ATOM 6739 C CA . ILE E 1 184 ? 37.159 92.690 172.821 1.00 54.05 182 ILE E CA 1
ATOM 6740 C C . ILE E 1 184 ? 36.525 94.073 172.767 1.00 55.89 182 ILE E C 1
ATOM 6741 O O . ILE E 1 184 ? 37.140 95.043 173.246 1.00 56.45 182 ILE E O 1
ATOM 6746 N N . PRO E 1 185 ? 35.291 94.182 172.212 1.00 55.11 183 PRO E N 1
ATOM 6747 C CA . PRO E 1 185 ? 34.664 95.495 172.241 1.00 56.67 183 PRO E CA 1
ATOM 6748 C C . PRO E 1 185 ? 34.525 96.032 173.653 1.00 57.92 183 PRO E C 1
ATOM 6749 O O . PRO E 1 185 ? 34.835 97.190 173.877 1.00 58.99 183 PRO E O 1
ATOM 6753 N N . ASP E 1 186 ? 34.117 95.204 174.611 1.00 58.48 184 ASP E N 1
ATOM 6754 C CA . ASP E 1 186 ? 33.917 95.735 175.949 1.00 57.97 184 ASP E CA 1
ATOM 6755 C C . ASP E 1 186 ? 35.250 96.065 176.618 1.00 56.87 184 ASP E C 1
ATOM 6756 O O . ASP E 1 186 ? 35.311 97.014 177.408 1.00 55.35 184 ASP E O 1
ATOM 6761 N N . ALA E 1 187 ? 36.305 95.285 176.329 1.00 53.53 185 ALA E N 1
ATOM 6762 C CA . ALA E 1 187 ? 37.643 95.691 176.751 1.00 53.44 185 ALA E CA 1
ATOM 6763 C C . ALA E 1 187 ? 38.051 97.060 176.187 1.00 54.05 185 ALA E C 1
ATOM 6764 O O . ALA E 1 187 ? 38.466 97.922 176.926 1.00 54.51 185 ALA E O 1
ATOM 6766 N N . GLU E 1 188 ? 38.001 97.238 174.878 1.00 55.59 186 GLU E N 1
ATOM 6767 C CA . GLU E 1 188 ? 38.390 98.533 174.310 1.00 60.78 186 GLU E CA 1
ATOM 6768 C C . GLU E 1 188 ? 37.631 99.642 175.013 1.00 60.79 186 GLU E C 1
ATOM 6769 O O . GLU E 1 188 ? 38.190 100.644 175.404 1.00 61.74 186 GLU E O 1
ATOM 6775 N N . SER E 1 189 ? 36.356 99.391 175.222 1.00 61.95 187 SER E N 1
ATOM 6776 C CA . SER E 1 189 ? 35.452 100.307 175.840 1.00 62.13 187 SER E CA 1
ATOM 6777 C C . SER E 1 189 ? 35.907 100.632 177.256 1.00 62.46 187 SER E C 1
ATOM 6778 O O . SER E 1 189 ? 35.921 101.796 177.675 1.00 62.64 187 SER E O 1
ATOM 6781 N N . ASP E 1 190 ? 36.303 99.609 177.992 1.00 61.44 188 ASP E N 1
ATOM 6782 C CA . ASP E 1 190 ? 36.836 99.844 179.307 1.00 62.00 188 ASP E CA 1
ATOM 6783 C C . ASP E 1 190 ? 38.117 100.637 179.252 1.00 61.50 188 ASP E C 1
ATOM 6784 O O . ASP E 1 190 ? 38.372 101.440 180.129 1.00 62.67 188 ASP E O 1
ATOM 6789 N N . ILE E 1 191 ? 38.900 100.467 178.204 1.00 60.78 189 ILE E N 1
ATOM 6790 C CA . ILE E 1 191 ? 40.185 101.131 178.125 1.00 60.06 189 ILE E CA 1
ATOM 6791 C C . ILE E 1 191 ? 39.997 102.632 178.019 1.00 60.55 189 ILE E C 1
ATOM 6792 O O . ILE E 1 191 ? 40.682 103.407 178.692 1.00 60.33 189 ILE E O 1
ATOM 6797 N N . ARG E 1 192 ? 39.027 102.992 177.183 1.00 61.39 190 ARG E N 1
ATOM 6798 C CA . ARG E 1 192 ? 38.532 104.327 176.934 1.00 61.99 190 ARG E CA 1
ATOM 6799 C C . ARG E 1 192 ? 37.972 105.041 178.204 1.00 61.56 190 ARG E C 1
ATOM 6800 O O . ARG E 1 192 ? 38.273 106.212 178.467 1.00 61.14 190 ARG E O 1
ATOM 6808 N N . ARG E 1 193 ? 37.122 104.353 178.954 1.00 60.17 191 ARG E N 1
ATOM 6809 C CA . ARG E 1 193 ? 36.628 104.886 180.200 1.00 61.23 191 ARG E CA 1
ATOM 6810 C C . ARG E 1 193 ? 37.828 105.156 181.124 1.00 61.94 191 ARG E C 1
ATOM 6811 O O . ARG E 1 193 ? 37.965 106.265 181.678 1.00 63.69 191 ARG E O 1
ATOM 6819 N N . ALA E 1 194 ? 38.711 104.166 181.246 1.00 60.05 192 ALA E N 1
ATOM 6820 C CA . ALA E 1 194 ? 39.934 104.273 182.026 1.00 58.82 192 ALA E CA 1
ATOM 6821 C C . ALA E 1 194 ? 40.762 105.461 181.603 1.00 58.14 192 ALA E C 1
ATOM 6822 O O . ALA E 1 194 ? 41.165 106.256 182.429 1.00 59.88 192 ALA E O 1
ATOM 6824 N N . CYS E 1 195 ? 40.988 105.617 180.314 1.00 56.95 193 CYS E N 1
ATOM 6825 C CA . CYS E 1 195 ? 41.666 106.794 179.828 1.00 56.49 193 CYS E CA 1
ATOM 6826 C C . CYS E 1 195 ? 41.027 108.128 180.230 1.00 56.81 193 CYS E C 1
ATOM 6827 O O . CYS E 1 195 ? 41.731 109.040 180.638 1.00 55.53 193 CYS E O 1
ATOM 6830 N N . ASP E 1 196 ? 39.709 108.244 180.109 1.00 57.53 194 ASP E N 1
ATOM 6831 C CA . ASP E 1 196 ? 39.049 109.523 180.337 1.00 59.80 194 ASP E CA 1
ATOM 6832 C C . ASP E 1 196 ? 39.197 109.965 181.782 1.00 60.10 194 ASP E C 1
ATOM 6833 O O . ASP E 1 196 ? 39.251 111.174 182.071 1.00 61.01 194 ASP E O 1
ATOM 6838 N N . LEU E 1 197 ? 39.284 108.965 182.655 1.00 58.33 195 LEU E N 1
ATOM 6839 C CA . LEU E 1 197 ? 39.127 109.102 184.073 1.00 57.52 195 LEU E CA 1
ATOM 6840 C C . LEU E 1 197 ? 40.472 109.240 184.706 1.00 56.61 195 LEU E C 1
ATOM 6841 O O . LEU E 1 197 ? 40.706 110.162 185.459 1.00 58.63 195 LEU E O 1
ATOM 6846 N N . LEU E 1 198 ? 41.363 108.315 184.403 1.00 53.97 196 LEU E N 1
ATOM 6847 C CA . LEU E 1 198 ? 42.673 108.356 184.977 1.00 52.21 196 LEU E CA 1
ATOM 6848 C C . LEU E 1 198 ? 43.505 109.549 184.511 1.00 53.61 196 LEU E C 1
ATOM 6849 O O . LEU E 1 198 ? 44.444 109.976 185.207 1.00 53.62 196 LEU E O 1
ATOM 6854 N N . LEU E 1 199 ? 43.153 110.097 183.349 1.00 54.22 197 LEU E N 1
ATOM 6855 C CA . LEU E 1 199 ? 43.951 111.119 182.712 1.00 54.95 197 LEU E CA 1
ATOM 6856 C C . LEU E 1 199 ? 43.169 112.410 182.675 1.00 56.13 197 LEU E C 1
ATOM 6857 O O . LEU E 1 199 ? 43.469 113.321 181.895 1.00 55.17 197 LEU E O 1
ATOM 6862 N N . VAL E 1 200 ? 42.136 112.473 183.496 1.00 58.37 198 VAL E N 1
ATOM 6863 C CA . VAL E 1 200 ? 41.292 113.666 183.586 1.00 60.05 198 VAL E CA 1
ATOM 6864 C C . VAL E 1 200 ? 42.142 114.937 183.761 1.00 60.74 198 VAL E C 1
ATOM 6865 O O . VAL E 1 200 ? 41.765 115.998 183.287 1.00 61.20 198 VAL E O 1
ATOM 6869 N N . ASN E 1 201 ? 43.301 114.802 184.402 1.00 62.33 199 ASN E N 1
ATOM 6870 C CA . ASN E 1 201 ? 44.214 115.928 184.642 1.00 64.14 199 ASN E CA 1
ATOM 6871 C C . ASN E 1 201 ? 45.544 115.950 183.879 1.00 64.59 199 ASN E C 1
ATOM 6872 O O . ASN E 1 201 ? 46.367 116.816 184.166 1.00 63.87 199 ASN E O 1
ATOM 6877 N N . LEU E 1 202 ? 45.789 115.010 182.951 1.00 65.27 200 LEU E N 1
ATOM 6878 C CA . LEU E 1 202 ? 46.927 115.163 182.025 1.00 65.53 200 LEU E CA 1
ATOM 6879 C C . LEU E 1 202 ? 47.046 116.634 181.611 1.00 67.71 200 LEU E C 1
ATOM 6880 O O . LEU E 1 202 ? 46.068 117.268 181.179 1.00 65.84 200 LEU E O 1
ATOM 6885 N N . SER E 1 203 ? 48.256 117.157 181.781 1.00 70.12 201 SER E N 1
ATOM 6886 C CA . SER E 1 203 ? 48.611 118.521 181.441 1.00 71.51 201 SER E CA 1
ATOM 6887 C C . SER E 1 203 ? 48.710 118.706 179.912 1.00 73.15 201 SER E C 1
ATOM 6888 O O . SER E 1 203 ? 49.017 117.750 179.187 1.00 73.50 201 SER E O 1
ATOM 6891 N N . HIS E 1 204 ? 48.442 119.937 179.446 1.00 74.58 202 HIS E N 1
ATOM 6892 C CA . HIS E 1 204 ? 48.492 120.337 178.022 1.00 75.41 202 HIS E CA 1
ATOM 6893 C C . HIS E 1 204 ? 49.629 119.720 177.176 1.00 75.22 202 HIS E C 1
ATOM 6894 O O . HIS E 1 204 ? 50.793 120.176 177.200 1.00 74.73 202 HIS E O 1
ATOM 6901 N N . GLU F 1 18 ? 24.697 68.593 204.493 1.00 83.35 16 GLU F N 1
ATOM 6902 C CA . GLU F 1 18 ? 25.801 68.769 205.480 1.00 83.09 16 GLU F CA 1
ATOM 6903 C C . GLU F 1 18 ? 26.969 67.859 205.094 1.00 83.55 16 GLU F C 1
ATOM 6904 O O . GLU F 1 18 ? 28.014 68.337 204.634 1.00 83.54 16 GLU F O 1
ATOM 6910 N N . GLU F 1 19 ? 26.751 66.551 205.277 1.00 83.64 17 GLU F N 1
ATOM 6911 C CA . GLU F 1 19 ? 27.713 65.462 205.011 1.00 83.57 17 GLU F CA 1
ATOM 6912 C C . GLU F 1 19 ? 28.941 65.787 204.150 1.00 83.32 17 GLU F C 1
ATOM 6913 O O . GLU F 1 19 ? 30.033 66.013 204.678 1.00 82.92 17 GLU F O 1
ATOM 6919 N N . GLN F 1 20 ? 28.741 65.801 202.832 1.00 83.18 18 GLN F N 1
ATOM 6920 C CA . GLN F 1 20 ? 29.827 65.920 201.852 1.00 83.15 18 GLN F CA 1
ATOM 6921 C C . GLN F 1 20 ? 30.549 67.271 201.826 1.00 83.01 18 GLN F C 1
ATOM 6922 O O . GLN F 1 20 ? 31.731 67.319 201.481 1.00 83.46 18 GLN F O 1
ATOM 6928 N N . ARG F 1 21 ? 29.847 68.354 202.180 1.00 82.77 19 ARG F N 1
ATOM 6929 C CA . ARG F 1 21 ? 30.437 69.713 202.242 1.00 81.94 19 ARG F CA 1
ATOM 6930 C C . ARG F 1 21 ? 31.452 69.854 203.389 1.00 81.38 19 ARG F C 1
ATOM 6931 O O . ARG F 1 21 ? 32.118 70.894 203.539 1.00 80.94 19 ARG F O 1
ATOM 6939 N N . ALA F 1 22 ? 31.551 68.789 204.185 1.00 80.66 20 ALA F N 1
ATOM 6940 C CA . ALA F 1 22 ? 32.592 68.643 205.191 1.00 80.01 20 ALA F CA 1
ATOM 6941 C C . ALA F 1 22 ? 33.969 68.506 204.531 1.00 79.47 20 ALA F C 1
ATOM 6942 O O . ALA F 1 22 ? 34.840 69.354 204.751 1.00 79.56 20 ALA F O 1
ATOM 6944 N N . ARG F 1 23 ? 34.151 67.456 203.716 1.00 78.43 21 ARG F N 1
ATOM 6945 C CA . ARG F 1 23 ? 35.418 67.199 202.999 1.00 76.97 21 ARG F CA 1
ATOM 6946 C C . ARG F 1 23 ? 35.914 68.436 202.229 1.00 76.40 21 ARG F C 1
ATOM 6947 O O . ARG F 1 23 ? 37.114 68.746 202.231 1.00 76.42 21 ARG F O 1
ATOM 6955 N N . HIS F 1 24 ? 34.977 69.153 201.613 1.00 75.46 22 HIS F N 1
ATOM 6956 C CA . HIS F 1 24 ? 35.273 70.396 200.901 1.00 74.36 22 HIS F CA 1
ATOM 6957 C C . HIS F 1 24 ? 36.046 71.391 201.766 1.00 74.01 22 HIS F C 1
ATOM 6958 O O . HIS F 1 24 ? 37.089 71.903 201.352 1.00 73.72 22 HIS F O 1
ATOM 6965 N N . VAL F 1 25 ? 35.538 71.640 202.973 1.00 73.17 23 VAL F N 1
ATOM 6966 C CA . VAL F 1 25 ? 36.142 72.605 203.906 1.00 71.75 23 VAL F CA 1
ATOM 6967 C C . VAL F 1 25 ? 37.615 72.296 204.209 1.00 70.56 23 VAL F C 1
ATOM 6968 O O . VAL F 1 25 ? 38.450 73.201 204.209 1.00 70.70 23 VAL F O 1
ATOM 6972 N N . ARG F 1 26 ? 37.921 71.022 204.452 1.00 68.82 24 ARG F N 1
ATOM 6973 C CA . ARG F 1 26 ? 39.290 70.571 204.702 1.00 67.81 24 ARG F CA 1
ATOM 6974 C C . ARG F 1 26 ? 40.160 70.719 203.447 1.00 67.17 24 ARG F C 1
ATOM 6975 O O . ARG F 1 26 ? 41.335 71.097 203.544 1.00 65.92 24 ARG F O 1
ATOM 6991 N N . LEU F 1 28 ? 39.932 72.956 201.057 1.00 66.54 26 LEU F N 1
ATOM 6992 C CA . LEU F 1 28 ? 40.335 74.338 200.978 1.00 66.00 26 LEU F CA 1
ATOM 6993 C C . LEU F 1 28 ? 41.348 74.618 202.065 1.00 67.39 26 LEU F C 1
ATOM 6994 O O . LEU F 1 28 ? 42.352 75.278 201.800 1.00 68.37 26 LEU F O 1
ATOM 6999 N N . GLU F 1 29 ? 41.089 74.089 203.270 1.00 68.17 27 GLU F N 1
ATOM 7000 C CA . GLU F 1 29 ? 41.906 74.342 204.475 1.00 68.89 27 GLU F CA 1
ATOM 7001 C C . GLU F 1 29 ? 43.360 73.910 204.287 1.00 67.64 27 GLU F C 1
ATOM 7002 O O . GLU F 1 29 ? 44.280 74.671 204.575 1.00 68.20 27 GLU F O 1
ATOM 7008 N N . ALA F 1 30 ? 43.528 72.678 203.810 1.00 66.38 28 ALA F N 1
ATOM 7009 C CA . ALA F 1 30 ? 44.804 72.085 203.437 1.00 64.92 28 ALA F CA 1
ATOM 7010 C C . ALA F 1 30 ? 45.535 72.924 202.405 1.00 65.26 28 ALA F C 1
ATOM 7011 O O . ALA F 1 30 ? 46.713 73.264 202.582 1.00 66.09 28 ALA F O 1
ATOM 7013 N N . ALA F 1 31 ? 44.837 73.267 201.324 1.00 64.67 29 ALA F N 1
ATOM 7014 C CA . ALA F 1 31 ? 45.400 74.110 200.282 1.00 63.56 29 ALA F CA 1
ATOM 7015 C C . ALA F 1 31 ? 45.918 75.435 200.865 1.00 63.48 29 ALA F C 1
ATOM 7016 O O . ALA F 1 31 ? 47.064 75.831 200.606 1.00 63.28 29 ALA F O 1
ATOM 7018 N N . ILE F 1 32 ? 45.100 76.094 201.686 1.00 62.54 30 ILE F N 1
ATOM 7019 C CA . ILE F 1 32 ? 45.534 77.333 202.335 1.00 61.93 30 ILE F CA 1
ATOM 7020 C C . ILE F 1 32 ? 46.834 77.110 203.095 1.00 62.31 30 ILE F C 1
ATOM 7021 O O . ILE F 1 32 ? 47.781 77.877 202.940 1.00 63.35 30 ILE F O 1
ATOM 7026 N N . GLU F 1 33 ? 46.883 76.038 203.877 1.00 62.59 31 GLU F N 1
ATOM 7027 C CA . GLU F 1 33 ? 48.065 75.704 204.673 1.00 63.81 31 GLU F CA 1
ATOM 7028 C C . GLU F 1 33 ? 49.297 75.480 203.809 1.00 63.63 31 GLU F C 1
ATOM 7029 O O . GLU F 1 33 ? 50.256 76.262 203.889 1.00 62.56 31 GLU F O 1
ATOM 7035 N N . LEU F 1 34 ? 49.260 74.420 202.991 1.00 64.54 32 LEU F N 1
ATOM 7036 C CA . LEU F 1 34 ? 50.353 74.070 202.059 1.00 65.12 32 LEU F CA 1
ATOM 7037 C C . LEU F 1 34 ? 50.906 75.254 201.275 1.00 64.85 32 LEU F C 1
ATOM 7038 O O . LEU F 1 34 ? 52.108 75.378 201.122 1.00 64.92 32 LEU F O 1
ATOM 7043 N N . ALA F 1 35 ? 50.028 76.123 200.793 1.00 65.35 33 ALA F N 1
ATOM 7044 C CA . ALA F 1 35 ? 50.459 77.312 200.062 1.00 66.73 33 ALA F CA 1
ATOM 7045 C C . ALA F 1 35 ? 51.127 78.309 200.976 1.00 68.19 33 ALA F C 1
ATOM 7046 O O . ALA F 1 35 ? 51.897 79.151 200.511 1.00 69.66 33 ALA F O 1
ATOM 7048 N N . THR F 1 36 ? 50.829 78.263 202.273 1.00 68.95 34 THR F N 1
ATOM 7049 C CA . THR F 1 36 ? 51.560 79.163 203.151 1.00 69.86 34 THR F CA 1
ATOM 7050 C C . THR F 1 36 ? 52.937 78.611 203.549 1.00 69.86 34 THR F C 1
ATOM 7051 O O . THR F 1 36 ? 53.845 79.388 203.814 1.00 68.95 34 THR F O 1
ATOM 7055 N N . GLU F 1 37 ? 53.089 77.282 203.503 1.00 70.54 35 GLU F N 1
ATOM 7056 C CA . GLU F 1 37 ? 54.408 76.621 203.632 1.00 72.88 35 GLU F CA 1
ATOM 7057 C C . GLU F 1 37 ? 55.279 76.809 202.380 1.00 74.77 35 GLU F C 1
ATOM 7058 O O . GLU F 1 37 ? 56.432 77.216 202.492 1.00 76.66 35 GLU F O 1
ATOM 7064 N N . LYS F 1 38 ? 54.736 76.501 201.200 1.00 75.92 36 LYS F N 1
ATOM 7065 C CA . LYS F 1 38 ? 55.530 76.463 199.969 1.00 77.27 36 LYS F CA 1
ATOM 7066 C C . LYS F 1 38 ? 55.059 77.470 198.897 1.00 79.26 36 LYS F C 1
ATOM 7067 O O . LYS F 1 38 ? 54.016 78.126 199.025 1.00 79.53 36 LYS F O 1
ATOM 7073 N N . GLU F 1 39 ? 55.870 77.601 197.851 1.00 80.19 37 GLU F N 1
ATOM 7074 C CA . GLU F 1 39 ? 55.503 78.327 196.661 1.00 80.40 37 GLU F CA 1
ATOM 7075 C C . GLU F 1 39 ? 54.444 77.521 195.893 1.00 79.31 37 GLU F C 1
ATOM 7076 O O . GLU F 1 39 ? 54.338 76.306 196.033 1.00 78.51 37 GLU F O 1
ATOM 7082 N N . LEU F 1 40 ? 53.667 78.219 195.078 1.00 78.43 38 LEU F N 1
ATOM 7083 C CA . LEU F 1 40 ? 52.616 77.624 194.307 1.00 77.29 38 LEU F CA 1
ATOM 7084 C C . LEU F 1 40 ? 53.203 76.473 193.519 1.00 78.66 38 LEU F C 1
ATOM 7085 O O . LEU F 1 40 ? 52.714 75.330 193.587 1.00 78.44 38 LEU F O 1
ATOM 7090 N N . ALA F 1 41 ? 54.264 76.780 192.775 1.00 79.23 39 ALA F N 1
ATOM 7091 C CA . ALA F 1 41 ? 54.895 75.806 191.906 1.00 79.13 39 ALA F CA 1
ATOM 7092 C C . ALA F 1 41 ? 55.339 74.563 192.704 1.00 79.37 39 ALA F C 1
ATOM 7093 O O . ALA F 1 41 ? 55.287 73.457 192.187 1.00 79.11 39 ALA F O 1
ATOM 7095 N N . ARG F 1 42 ? 55.734 74.755 193.969 1.00 79.20 40 ARG F N 1
ATOM 7096 C CA . ARG F 1 42 ? 56.163 73.659 194.868 1.00 78.46 40 ARG F CA 1
ATOM 7097 C C . ARG F 1 42 ? 55.040 72.798 195.520 1.00 76.01 40 ARG F C 1
ATOM 7098 O O . ARG F 1 42 ? 55.345 71.744 196.089 1.00 75.39 40 ARG F O 1
ATOM 7106 N N . VAL F 1 43 ? 53.775 73.238 195.485 1.00 73.21 41 VAL F N 1
ATOM 7107 C CA . VAL F 1 43 ? 52.705 72.454 196.146 1.00 71.44 41 VAL F CA 1
ATOM 7108 C C . VAL F 1 43 ? 52.150 71.311 195.280 1.00 71.72 41 VAL F C 1
ATOM 7109 O O . VAL F 1 43 ? 51.576 71.542 194.219 1.00 70.82 41 VAL F O 1
ATOM 7113 N N . GLN F 1 44 ? 52.345 70.075 195.740 1.00 72.99 42 GLN F N 1
ATOM 7114 C CA . GLN F 1 44 ? 51.840 68.904 195.006 1.00 74.72 42 GLN F CA 1
ATOM 7115 C C . GLN F 1 44 ? 50.358 68.655 195.315 1.00 74.29 42 GLN F C 1
ATOM 7116 O O . GLN F 1 44 ? 49.925 68.710 196.475 1.00 73.13 42 GLN F O 1
ATOM 7130 N N . HIS F 1 46 ? 49.033 65.771 195.196 1.00 72.32 44 HIS F N 1
ATOM 7131 C CA . HIS F 1 46 ? 49.081 64.594 196.070 1.00 72.08 44 HIS F CA 1
ATOM 7132 C C . HIS F 1 46 ? 49.319 64.959 197.530 1.00 70.47 44 HIS F C 1
ATOM 7133 O O . HIS F 1 46 ? 48.908 64.215 198.423 1.00 69.56 44 HIS F O 1
ATOM 7140 N N . GLU F 1 47 ? 49.925 66.112 197.786 1.00 69.19 45 GLU F N 1
ATOM 7141 C CA . GLU F 1 47 ? 50.193 66.522 199.157 1.00 68.85 45 GLU F CA 1
ATOM 7142 C C . GLU F 1 47 ? 49.016 67.227 199.796 1.00 66.38 45 GLU F C 1
ATOM 7143 O O . GLU F 1 47 ? 48.723 67.038 200.951 1.00 65.59 45 GLU F O 1
ATOM 7149 N N . VAL F 1 48 ? 48.347 68.062 199.030 1.00 64.94 46 VAL F N 1
ATOM 7150 C CA . VAL F 1 48 ? 47.086 68.672 199.475 1.00 63.04 46 VAL F CA 1
ATOM 7151 C C . VAL F 1 48 ? 46.091 67.610 199.923 1.00 63.00 46 VAL F C 1
ATOM 7152 O O . VAL F 1 48 ? 45.532 67.689 201.015 1.00 64.37 46 VAL F O 1
ATOM 7156 N N . ALA F 1 49 ? 45.905 66.601 199.078 1.00 61.52 47 ALA F N 1
ATOM 7157 C CA . ALA F 1 49 ? 44.954 65.532 199.287 1.00 59.32 47 ALA F CA 1
ATOM 7158 C C . ALA F 1 49 ? 45.338 64.611 200.446 1.00 60.24 47 ALA F C 1
ATOM 7159 O O . ALA F 1 49 ? 44.597 63.670 200.811 1.00 58.61 47 ALA F O 1
ATOM 7161 N N . LYS F 1 50 ? 46.507 64.854 201.020 1.00 60.01 48 LYS F N 1
ATOM 7162 C CA . LYS F 1 50 ? 46.924 64.041 202.141 1.00 60.53 48 LYS F CA 1
ATOM 7163 C C . LYS F 1 50 ? 46.583 64.831 203.396 1.00 60.51 48 LYS F C 1
ATOM 7164 O O . LYS F 1 50 ? 45.966 64.310 204.316 1.00 59.69 48 LYS F O 1
ATOM 7170 N N . ARG F 1 51 ? 46.957 66.107 203.408 1.00 60.92 49 ARG F N 1
ATOM 7171 C CA . ARG F 1 51 ? 46.650 66.986 204.533 1.00 61.44 49 ARG F CA 1
ATOM 7172 C C . ARG F 1 51 ? 45.122 67.118 204.658 1.00 60.50 49 ARG F C 1
ATOM 7173 O O . ARG F 1 51 ? 44.580 67.122 205.765 1.00 60.84 49 ARG F O 1
ATOM 7181 N N . ALA F 1 52 ? 44.430 67.169 203.522 1.00 58.71 50 ALA F N 1
ATOM 7182 C CA . ALA F 1 52 ? 42.963 67.164 203.509 1.00 57.42 50 ALA F CA 1
ATOM 7183 C C . ALA F 1 52 ? 42.390 65.803 203.887 1.00 56.80 50 ALA F C 1
ATOM 7184 O O . ALA F 1 52 ? 41.256 65.715 204.343 1.00 56.06 50 ALA F O 1
ATOM 7186 N N . GLY F 1 53 ? 43.179 64.748 203.700 1.00 57.14 51 GLY F N 1
ATOM 7187 C CA . GLY F 1 53 ? 42.807 63.421 204.177 1.00 57.74 51 GLY F CA 1
ATOM 7188 C C . GLY F 1 53 ? 41.792 62.827 203.238 1.00 58.86 51 GLY F C 1
ATOM 7189 O O . GLY F 1 53 ? 40.726 62.389 203.658 1.00 59.43 51 GLY F O 1
ATOM 7190 N N . VAL F 1 54 ? 42.115 62.831 201.947 1.00 59.74 52 VAL F N 1
ATOM 7191 C CA . VAL F 1 54 ? 41.203 62.302 200.937 1.00 59.49 52 VAL F CA 1
ATOM 7192 C C . VAL F 1 54 ? 41.919 61.521 199.851 1.00 59.19 52 VAL F C 1
ATOM 7193 O O . VAL F 1 54 ? 43.135 61.599 199.718 1.00 58.99 52 VAL F O 1
ATOM 7197 N N . ALA F 1 55 ? 41.151 60.771 199.070 1.00 59.59 53 ALA F N 1
ATOM 7198 C CA . ALA F 1 55 ? 41.691 60.112 197.891 1.00 60.86 53 ALA F CA 1
ATOM 7199 C C . ALA F 1 55 ? 42.118 61.180 196.890 1.00 62.12 53 ALA F C 1
ATOM 7200 O O . ALA F 1 55 ? 41.490 62.257 196.803 1.00 62.57 53 ALA F O 1
ATOM 7202 N N . ILE F 1 56 ? 43.200 60.915 196.158 1.00 62.98 54 ILE F N 1
ATOM 7203 C CA . ILE F 1 56 ? 43.671 61.883 195.155 1.00 62.99 54 ILE F CA 1
ATOM 7204 C C . ILE F 1 56 ? 42.581 62.070 194.090 1.00 62.98 54 ILE F C 1
ATOM 7205 O O . ILE F 1 56 ? 42.362 63.189 193.588 1.00 63.42 54 ILE F O 1
ATOM 7210 N N . GLY F 1 57 ? 41.886 60.967 193.800 1.00 62.64 55 GLY F N 1
ATOM 7211 C CA . GLY F 1 57 ? 40.703 60.967 192.944 1.00 62.41 55 GLY F CA 1
ATOM 7212 C C . GLY F 1 57 ? 39.643 61.958 193.395 1.00 62.11 55 GLY F C 1
ATOM 7213 O O . GLY F 1 57 ? 39.064 62.678 192.577 1.00 61.20 55 GLY F O 1
ATOM 7214 N N . THR F 1 58 ? 39.385 61.989 194.701 1.00 62.42 56 THR F N 1
ATOM 7215 C CA . THR F 1 58 ? 38.406 62.909 195.279 1.00 62.90 56 THR F CA 1
ATOM 7216 C C . THR F 1 58 ? 38.883 64.336 195.111 1.00 63.16 56 THR F C 1
ATOM 7217 O O . THR F 1 58 ? 38.085 65.236 194.845 1.00 63.71 56 THR F O 1
ATOM 7221 N N . LEU F 1 59 ? 40.189 64.546 195.239 1.00 62.88 57 LEU F N 1
ATOM 7222 C CA . LEU F 1 59 ? 40.719 65.890 195.106 1.00 63.99 57 LEU F CA 1
ATOM 7223 C C . LEU F 1 59 ? 40.535 66.429 193.676 1.00 64.83 57 LEU F C 1
ATOM 7224 O O . LEU F 1 59 ? 40.135 67.578 193.474 1.00 63.35 57 LEU F O 1
ATOM 7229 N N . TYR F 1 60 ? 40.805 65.574 192.692 1.00 65.51 58 TYR F N 1
ATOM 7230 C CA . TYR F 1 60 ? 40.760 65.992 191.304 1.00 65.70 58 TYR F CA 1
ATOM 7231 C C . TYR F 1 60 ? 39.325 66.088 190.817 1.00 64.44 58 TYR F C 1
ATOM 7232 O O . TYR F 1 60 ? 39.005 66.908 189.941 1.00 63.83 58 TYR F O 1
ATOM 7241 N N . ARG F 1 61 ? 38.466 65.254 191.390 1.00 62.52 59 ARG F N 1
ATOM 7242 C CA . ARG F 1 61 ? 37.048 65.303 191.082 1.00 61.36 59 ARG F CA 1
ATOM 7243 C C . ARG F 1 61 ? 36.469 66.648 191.485 1.00 60.87 59 ARG F C 1
ATOM 7244 O O . ARG F 1 61 ? 35.645 67.177 190.769 1.00 62.03 59 ARG F O 1
ATOM 7252 N N . TYR F 1 62 ? 36.878 67.190 192.626 1.00 59.89 60 TYR F N 1
ATOM 7253 C CA . TYR F 1 62 ? 36.386 68.493 193.043 1.00 59.49 60 TYR F CA 1
ATOM 7254 C C . TYR F 1 62 ? 37.220 69.614 192.454 1.00 58.87 60 TYR F C 1
ATOM 7255 O O . TYR F 1 62 ? 36.687 70.672 192.209 1.00 57.99 60 TYR F O 1
ATOM 7264 N N . PHE F 1 63 ? 38.519 69.365 192.237 1.00 60.22 61 PHE F N 1
ATOM 7265 C CA . PHE F 1 63 ? 39.512 70.356 191.727 1.00 61.24 61 PHE F CA 1
ATOM 7266 C C . PHE F 1 63 ? 40.462 69.756 190.684 1.00 62.90 61 PHE F C 1
ATOM 7267 O O . PHE F 1 63 ? 41.551 69.305 191.019 1.00 64.17 61 PHE F O 1
ATOM 7275 N N . PRO F 1 64 ? 40.067 69.754 189.409 1.00 64.46 62 PRO F N 1
ATOM 7276 C CA . PRO F 1 64 ? 40.856 69.124 188.330 1.00 65.88 62 PRO F CA 1
ATOM 7277 C C . PRO F 1 64 ? 42.322 69.551 188.177 1.00 67.44 62 PRO F C 1
ATOM 7278 O O . PRO F 1 64 ? 43.093 68.832 187.573 1.00 69.13 62 PRO F O 1
ATOM 7282 N N . SER F 1 65 ? 42.715 70.711 188.694 1.00 68.90 63 SER F N 1
ATOM 7283 C CA . SER F 1 65 ? 44.098 71.176 188.550 1.00 68.64 63 SER F CA 1
ATOM 7284 C C . SER F 1 65 ? 44.437 72.093 189.704 1.00 69.86 63 SER F C 1
ATOM 7285 O O . SER F 1 65 ? 43.532 72.555 190.419 1.00 71.14 63 SER F O 1
ATOM 7288 N N . LYS F 1 66 ? 45.730 72.369 189.880 1.00 69.50 64 LYS F N 1
ATOM 7289 C CA . LYS F 1 66 ? 46.175 73.329 190.880 1.00 67.93 64 LYS F CA 1
ATOM 7290 C C . LYS F 1 66 ? 45.425 74.685 190.752 1.00 66.77 64 LYS F C 1
ATOM 7291 O O . LYS F 1 66 ? 44.836 75.187 191.725 1.00 66.14 64 LYS F O 1
ATOM 7297 N N . THR F 1 67 ? 45.420 75.258 189.554 1.00 65.03 65 THR F N 1
ATOM 7298 C CA . THR F 1 67 ? 44.666 76.501 189.297 1.00 62.69 65 THR F CA 1
ATOM 7299 C C . THR F 1 67 ? 43.178 76.394 189.722 1.00 60.97 65 THR F C 1
ATOM 7300 O O . THR F 1 67 ? 42.638 77.317 190.288 1.00 57.75 65 THR F O 1
ATOM 7304 N N . HIS F 1 68 ? 42.530 75.257 189.486 1.00 60.77 66 HIS F N 1
ATOM 7305 C CA . HIS F 1 68 ? 41.150 75.094 189.965 1.00 60.94 66 HIS F CA 1
ATOM 7306 C C . HIS F 1 68 ? 41.070 75.266 191.472 1.00 60.06 66 HIS F C 1
ATOM 7307 O O . HIS F 1 68 ? 40.287 76.071 191.986 1.00 61.48 66 HIS F O 1
ATOM 7314 N N . LEU F 1 69 ? 41.879 74.491 192.164 1.00 58.57 67 LEU F N 1
ATOM 7315 C CA . LEU F 1 69 ? 41.936 74.518 193.597 1.00 58.34 67 LEU F CA 1
ATOM 7316 C C . LEU F 1 69 ? 42.092 75.952 194.096 1.00 57.54 67 LEU F C 1
ATOM 7317 O O . LEU F 1 69 ? 41.244 76.439 194.838 1.00 56.56 67 LEU F O 1
ATOM 7322 N N . PHE F 1 70 ? 43.101 76.675 193.625 1.00 58.12 68 PHE F N 1
ATOM 7323 C CA . PHE F 1 70 ? 43.411 77.987 194.239 1.00 57.78 68 PHE F CA 1
ATOM 7324 C C . PHE F 1 70 ? 42.474 79.113 193.876 1.00 59.01 68 PHE F C 1
ATOM 7325 O O . PHE F 1 70 ? 42.302 80.073 194.653 1.00 60.51 68 PHE F O 1
ATOM 7333 N N . VAL F 1 71 ? 41.844 78.998 192.716 1.00 58.03 69 VAL F N 1
ATOM 7334 C CA . VAL F 1 71 ? 40.805 79.940 192.360 1.00 57.40 69 VAL F CA 1
ATOM 7335 C C . VAL F 1 71 ? 39.629 79.707 193.292 1.00 57.42 69 VAL F C 1
ATOM 7336 O O . VAL F 1 71 ? 39.015 80.674 193.720 1.00 57.76 69 VAL F O 1
ATOM 7340 N N . ALA F 1 72 ? 39.335 78.445 193.625 1.00 57.64 70 ALA F N 1
ATOM 7341 C CA . ALA F 1 72 ? 38.325 78.133 194.662 1.00 59.28 70 ALA F CA 1
ATOM 7342 C C . ALA F 1 72 ? 38.713 78.702 196.052 1.00 61.02 70 ALA F C 1
ATOM 7343 O O . ALA F 1 72 ? 37.900 79.333 196.724 1.00 61.94 70 ALA F O 1
ATOM 7345 N N . VAL F 1 73 ? 39.954 78.496 196.469 1.00 63.25 71 VAL F N 1
ATOM 7346 C CA . VAL F 1 73 ? 40.477 79.172 197.651 1.00 65.86 71 VAL F CA 1
ATOM 7347 C C . VAL F 1 73 ? 40.261 80.679 197.482 1.00 68.05 71 VAL F C 1
ATOM 7348 O O . VAL F 1 73 ? 39.641 81.319 198.318 1.00 68.75 71 VAL F O 1
ATOM 7360 N N . VAL F 1 75 ? 38.095 82.369 195.788 1.00 73.32 73 VAL F N 1
ATOM 7361 C CA . VAL F 1 75 ? 36.693 82.743 195.906 1.00 73.30 73 VAL F CA 1
ATOM 7362 C C . VAL F 1 75 ? 36.300 82.699 197.372 1.00 73.34 73 VAL F C 1
ATOM 7363 O O . VAL F 1 75 ? 35.799 83.676 197.924 1.00 72.64 73 VAL F O 1
ATOM 7367 N N . ASP F 1 76 ? 36.584 81.567 197.994 1.00 74.35 74 ASP F N 1
ATOM 7368 C CA . ASP F 1 76 ? 36.303 81.341 199.398 1.00 76.90 74 ASP F CA 1
ATOM 7369 C C . ASP F 1 76 ? 36.811 82.438 200.324 1.00 79.06 74 ASP F C 1
ATOM 7370 O O . ASP F 1 76 ? 36.255 82.627 201.414 1.00 80.10 74 ASP F O 1
ATOM 7375 N N . GLN F 1 77 ? 37.864 83.141 199.891 1.00 80.39 75 GLN F N 1
ATOM 7376 C CA . GLN F 1 77 ? 38.513 84.170 200.696 1.00 81.27 75 GLN F CA 1
ATOM 7377 C C . GLN F 1 77 ? 37.975 85.575 200.398 1.00 83.66 75 GLN F C 1
ATOM 7378 O O . GLN F 1 77 ? 37.774 86.361 201.333 1.00 84.76 75 GLN F O 1
ATOM 7384 N N . ILE F 1 78 ? 37.741 85.903 199.123 1.00 84.99 76 ILE F N 1
ATOM 7385 C CA . ILE F 1 78 ? 37.092 87.174 198.784 1.00 86.35 76 ILE F CA 1
ATOM 7386 C C . ILE F 1 78 ? 35.759 87.225 199.519 1.00 88.08 76 ILE F C 1
ATOM 7387 O O . ILE F 1 78 ? 35.368 88.276 200.023 1.00 89.02 76 ILE F O 1
ATOM 7392 N N . ASP F 1 79 ? 35.075 86.080 199.559 1.00 89.47 77 ASP F N 1
ATOM 7393 C CA . ASP F 1 79 ? 33.830 85.893 200.295 1.00 90.76 77 ASP F CA 1
ATOM 7394 C C . ASP F 1 79 ? 33.998 86.445 201.709 1.00 92.13 77 ASP F C 1
ATOM 7395 O O . ASP F 1 79 ? 33.196 87.263 202.156 1.00 92.31 77 ASP F O 1
ATOM 7400 N N . ARG F 1 80 ? 35.074 86.044 202.383 1.00 93.89 78 ARG F N 1
ATOM 7401 C CA . ARG F 1 80 ? 35.323 86.450 203.765 1.00 95.85 78 ARG F CA 1
ATOM 7402 C C . ARG F 1 80 ? 35.967 87.832 203.932 1.00 97.63 78 ARG F C 1
ATOM 7403 O O . ARG F 1 80 ? 36.270 88.235 205.054 1.00 97.77 78 ARG F O 1
ATOM 7419 N N . GLY F 1 82 ? 34.269 90.303 203.180 1.00 104.67 80 GLY F N 1
ATOM 7420 C CA . GLY F 1 82 ? 33.026 90.945 203.576 1.00 105.20 80 GLY F CA 1
ATOM 7421 C C . GLY F 1 82 ? 32.616 90.531 204.969 1.00 105.84 80 GLY F C 1
ATOM 7422 O O . GLY F 1 82 ? 31.630 89.808 205.157 1.00 105.99 80 GLY F O 1
ATOM 7423 N N . VAL F 1 83 ? 33.401 90.972 205.947 1.00 106.27 81 VAL F N 1
ATOM 7424 C CA . VAL F 1 83 ? 32.967 90.948 207.337 1.00 106.53 81 VAL F CA 1
ATOM 7425 C C . VAL F 1 83 ? 32.116 92.214 207.519 1.00 106.46 81 VAL F C 1
ATOM 7426 O O . VAL F 1 83 ? 31.154 92.220 208.295 1.00 106.76 81 VAL F O 1
ATOM 7430 N N . GLY F 1 84 ? 32.472 93.266 206.772 1.00 105.97 82 GLY F N 1
ATOM 7431 C CA . GLY F 1 84 ? 31.735 94.527 206.770 1.00 105.41 82 GLY F CA 1
ATOM 7432 C C . GLY F 1 84 ? 30.663 94.533 205.699 1.00 104.83 82 GLY F C 1
ATOM 7433 O O . GLY F 1 84 ? 29.800 93.656 205.671 1.00 103.98 82 GLY F O 1
ATOM 7434 N N . PRO F 1 90 ? 30.146 106.059 209.684 1.00 67.53 88 PRO F N 1
ATOM 7435 C CA . PRO F 1 90 ? 31.177 107.048 210.001 1.00 67.77 88 PRO F CA 1
ATOM 7436 C C . PRO F 1 90 ? 30.966 108.324 209.194 1.00 67.51 88 PRO F C 1
ATOM 7437 O O . PRO F 1 90 ? 30.826 108.239 207.983 1.00 68.35 88 PRO F O 1
ATOM 7441 N N . PRO F 1 91 ? 30.938 109.501 209.848 1.00 67.50 89 PRO F N 1
ATOM 7442 C CA . PRO F 1 91 ? 30.725 110.734 209.071 1.00 67.82 89 PRO F CA 1
ATOM 7443 C C . PRO F 1 91 ? 32.013 111.324 208.482 1.00 68.13 89 PRO F C 1
ATOM 7444 O O . PRO F 1 91 ? 33.094 111.269 209.113 1.00 68.75 89 PRO F O 1
ATOM 7448 N N . GLY F 1 92 ? 31.879 111.903 207.284 1.00 68.67 90 GLY F N 1
ATOM 7449 C CA . GLY F 1 92 ? 33.034 112.403 206.539 1.00 69.32 90 GLY F CA 1
ATOM 7450 C C . GLY F 1 92 ? 33.461 111.428 205.452 1.00 69.89 90 GLY F C 1
ATOM 7451 O O . GLY F 1 92 ? 34.034 111.823 204.429 1.00 69.92 90 GLY F O 1
ATOM 7452 N N . GLU F 1 93 ? 33.190 110.143 205.657 1.00 69.76 91 GLU F N 1
ATOM 7453 C CA . GLU F 1 93 ? 33.578 109.202 204.645 1.00 70.39 91 GLU F CA 1
ATOM 7454 C C . GLU F 1 93 ? 32.579 109.223 203.486 1.00 69.44 91 GLU F C 1
ATOM 7455 O O . GLU F 1 93 ? 31.441 108.766 203.606 1.00 69.02 91 GLU F O 1
ATOM 7461 N N . SER F 1 94 ? 33.025 109.820 202.384 1.00 68.46 92 SER F N 1
ATOM 7462 C CA . SER F 1 94 ? 32.404 109.632 201.075 1.00 67.72 92 SER F CA 1
ATOM 7463 C C . SER F 1 94 ? 32.408 108.141 200.686 1.00 66.94 92 SER F C 1
ATOM 7464 O O . SER F 1 94 ? 33.304 107.385 201.113 1.00 65.85 92 SER F O 1
ATOM 7467 N N . PRO F 1 95 ? 31.399 107.705 199.898 1.00 66.13 93 PRO F N 1
ATOM 7468 C CA . PRO F 1 95 ? 31.478 106.437 199.167 1.00 65.27 93 PRO F CA 1
ATOM 7469 C C . PRO F 1 95 ? 32.886 106.050 198.701 1.00 63.73 93 PRO F C 1
ATOM 7470 O O . PRO F 1 95 ? 33.253 104.899 198.874 1.00 63.59 93 PRO F O 1
ATOM 7474 N N . GLN F 1 96 ? 33.662 106.997 198.162 1.00 62.96 94 GLN F N 1
ATOM 7475 C CA . GLN F 1 96 ? 35.065 106.743 197.748 1.00 63.07 94 GLN F CA 1
ATOM 7476 C C . GLN F 1 96 ? 35.957 106.274 198.892 1.00 62.25 94 GLN F C 1
ATOM 7477 O O . GLN F 1 96 ? 36.767 105.399 198.701 1.00 63.26 94 GLN F O 1
ATOM 7483 N N . ASP F 1 97 ? 35.830 106.905 200.060 1.00 62.50 95 ASP F N 1
ATOM 7484 C CA . ASP F 1 97 ? 36.582 106.542 201.257 1.00 61.15 95 ASP F CA 1
ATOM 7485 C C . ASP F 1 97 ? 36.126 105.193 201.771 1.00 59.93 95 ASP F C 1
ATOM 7486 O O . ASP F 1 97 ? 36.974 104.369 202.124 1.00 59.17 95 ASP F O 1
ATOM 7491 N N . ALA F 1 98 ? 34.803 104.963 201.808 1.00 58.74 96 ALA F N 1
ATOM 7492 C CA . ALA F 1 98 ? 34.262 103.642 202.164 1.00 58.14 96 ALA F CA 1
ATOM 7493 C C . ALA F 1 98 ? 34.997 102.557 201.362 1.00 58.63 96 ALA F C 1
ATOM 7494 O O . ALA F 1 98 ? 35.611 101.643 201.920 1.00 59.05 96 ALA F O 1
ATOM 7496 N N . VAL F 1 99 ? 34.954 102.698 200.041 1.00 58.24 97 VAL F N 1
ATOM 7497 C CA . VAL F 1 99 ? 35.600 101.781 199.155 1.00 57.42 97 VAL F CA 1
ATOM 7498 C C . VAL F 1 99 ? 37.098 101.807 199.387 1.00 59.16 97 VAL F C 1
ATOM 7499 O O . VAL F 1 99 ? 37.702 100.755 199.470 1.00 60.60 97 VAL F O 1
ATOM 7503 N N . TYR F 1 100 ? 37.736 102.975 199.493 1.00 60.64 98 TYR F N 1
ATOM 7504 C CA . TYR F 1 100 ? 39.203 102.934 199.678 1.00 61.14 98 TYR F CA 1
ATOM 7505 C C . TYR F 1 100 ? 39.552 102.159 200.966 1.00 61.06 98 TYR F C 1
ATOM 7506 O O . TYR F 1 100 ? 40.410 101.278 200.944 1.00 58.70 98 TYR F O 1
ATOM 7515 N N . ASN F 1 101 ? 38.875 102.496 202.074 1.00 60.74 99 ASN F N 1
ATOM 7516 C CA . ASN F 1 101 ? 39.148 101.844 203.333 1.00 61.60 99 ASN F CA 1
ATOM 7517 C C . ASN F 1 101 ? 39.032 100.334 203.155 1.00 62.01 99 ASN F C 1
ATOM 7518 O O . ASN F 1 101 ? 39.954 99.596 203.517 1.00 63.88 99 ASN F O 1
ATOM 7523 N N . VAL F 1 102 ? 37.934 99.874 202.560 1.00 61.61 100 VAL F N 1
ATOM 7524 C CA . VAL F 1 102 ? 37.698 98.433 202.418 1.00 60.95 100 VAL F CA 1
ATOM 7525 C C . VAL F 1 102 ? 38.747 97.767 201.521 1.00 60.86 100 VAL F C 1
ATOM 7526 O O . VAL F 1 102 ? 39.157 96.624 201.770 1.00 61.47 100 VAL F O 1
ATOM 7530 N N . LEU F 1 103 ? 39.203 98.485 200.503 1.00 60.96 101 LEU F N 1
ATOM 7531 C CA . LEU F 1 103 ? 40.373 98.040 199.744 1.00 61.92 101 LEU F CA 1
ATOM 7532 C C . LEU F 1 103 ? 41.659 97.950 200.569 1.00 62.38 101 LEU F C 1
ATOM 7533 O O . LEU F 1 103 ? 42.468 97.024 200.350 1.00 62.49 101 LEU F O 1
ATOM 7538 N N . VAL F 1 104 ? 41.901 98.883 201.498 1.00 61.66 102 VAL F N 1
ATOM 7539 C CA . VAL F 1 104 ? 43.197 98.766 202.168 1.00 62.12 102 VAL F CA 1
ATOM 7540 C C . VAL F 1 104 ? 43.233 97.707 203.246 1.00 61.91 102 VAL F C 1
ATOM 7541 O O . VAL F 1 104 ? 44.238 96.987 203.370 1.00 60.65 102 VAL F O 1
ATOM 7545 N N . ARG F 1 105 ? 42.119 97.563 203.952 1.00 61.00 103 ARG F N 1
ATOM 7546 C CA . ARG F 1 105 ? 41.893 96.380 204.796 1.00 61.84 103 ARG F CA 1
ATOM 7547 C C . ARG F 1 105 ? 42.248 95.066 204.031 1.00 61.15 103 ARG F C 1
ATOM 7548 O O . ARG F 1 105 ? 43.146 94.297 204.464 1.00 60.86 103 ARG F O 1
ATOM 7556 N N . ALA F 1 106 ? 41.593 94.846 202.885 1.00 59.45 104 ALA F N 1
ATOM 7557 C CA . ALA F 1 106 ? 41.864 93.673 202.041 1.00 58.51 104 ALA F CA 1
ATOM 7558 C C . ALA F 1 106 ? 43.312 93.581 201.574 1.00 60.03 104 ALA F C 1
ATOM 7559 O O . ALA F 1 106 ? 43.904 92.493 201.642 1.00 60.15 104 ALA F O 1
ATOM 7561 N N . THR F 1 107 ? 43.897 94.700 201.118 1.00 60.35 105 THR F N 1
ATOM 7562 C CA . THR F 1 107 ? 45.326 94.710 200.731 1.00 60.49 105 THR F CA 1
ATOM 7563 C C . THR F 1 107 ? 46.282 94.282 201.870 1.00 61.00 105 THR F C 1
ATOM 7564 O O . THR F 1 107 ? 47.249 93.494 201.638 1.00 61.49 105 THR F O 1
ATOM 7568 N N . ARG F 1 108 ? 46.038 94.811 203.076 1.00 59.38 106 ARG F N 1
ATOM 7569 C CA . ARG F 1 108 ? 46.930 94.564 204.181 1.00 59.22 106 ARG F CA 1
ATOM 7570 C C . ARG F 1 108 ? 46.749 93.126 204.552 1.00 58.78 106 ARG F C 1
ATOM 7571 O O . ARG F 1 108 ? 47.730 92.404 204.748 1.00 59.56 106 ARG F O 1
ATOM 7579 N N . GLY F 1 109 ? 45.512 92.659 204.544 1.00 57.72 107 GLY F N 1
ATOM 7580 C CA . GLY F 1 109 ? 45.282 91.239 204.790 1.00 55.86 107 GLY F CA 1
ATOM 7581 C C . GLY F 1 109 ? 45.975 90.314 203.798 1.00 56.89 107 GLY F C 1
ATOM 7582 O O . GLY F 1 109 ? 46.562 89.297 204.160 1.00 58.95 107 GLY F O 1
ATOM 7583 N N . LEU F 1 110 ? 45.934 90.652 202.530 1.00 56.53 108 LEU F N 1
ATOM 7584 C CA . LEU F 1 110 ? 46.579 89.814 201.561 1.00 57.24 108 LEU F CA 1
ATOM 7585 C C . LEU F 1 110 ? 48.063 89.842 201.743 1.00 58.80 108 LEU F C 1
ATOM 7586 O O . LEU F 1 110 ? 48.704 88.792 201.726 1.00 58.75 108 LEU F O 1
ATOM 7591 N N . LEU F 1 111 ? 48.613 91.032 201.941 1.00 61.11 109 LEU F N 1
ATOM 7592 C CA . LEU F 1 111 ? 50.062 91.150 202.106 1.00 64.48 109 LEU F CA 1
ATOM 7593 C C . LEU F 1 111 ? 50.616 90.590 203.409 1.00 65.71 109 LEU F C 1
ATOM 7594 O O . LEU F 1 111 ? 51.810 90.558 203.557 1.00 67.26 109 LEU F O 1
ATOM 7599 N N . ARG F 1 112 ? 49.778 90.164 204.356 1.00 67.21 110 ARG F N 1
ATOM 7600 C CA . ARG F 1 112 ? 50.292 89.583 205.604 1.00 68.23 110 ARG F CA 1
ATOM 7601 C C . ARG F 1 112 ? 50.611 88.144 205.323 1.00 69.04 110 ARG F C 1
ATOM 7602 O O . ARG F 1 112 ? 51.158 87.440 206.175 1.00 70.92 110 ARG F O 1
ATOM 7610 N N . ARG F 1 113 ? 50.240 87.707 204.117 1.00 68.83 111 ARG F N 1
ATOM 7611 C CA . ARG F 1 113 ? 50.321 86.318 203.701 1.00 67.21 111 ARG F CA 1
ATOM 7612 C C . ARG F 1 113 ? 50.753 86.176 202.240 1.00 65.27 111 ARG F C 1
ATOM 7613 O O . ARG F 1 113 ? 50.020 85.589 201.419 1.00 66.84 111 ARG F O 1
ATOM 7621 N N . PRO F 1 114 ? 51.960 86.666 201.915 1.00 63.39 112 PRO F N 1
ATOM 7622 C CA . PRO F 1 114 ? 52.448 86.747 200.549 1.00 61.04 112 PRO F CA 1
ATOM 7623 C C . PRO F 1 114 ? 52.413 85.436 199.807 1.00 59.89 112 PRO F C 1
ATOM 7624 O O . PRO F 1 114 ? 51.875 85.387 198.711 1.00 62.59 112 PRO F O 1
ATOM 7628 N N . ALA F 1 115 ? 52.933 84.358 200.362 1.00 57.25 113 ALA F N 1
ATOM 7629 C CA . ALA F 1 115 ? 52.863 83.129 199.594 1.00 57.04 113 ALA F CA 1
ATOM 7630 C C . ALA F 1 115 ? 51.416 82.757 199.316 1.00 55.09 113 ALA F C 1
ATOM 7631 O O . ALA F 1 115 ? 51.069 82.530 198.170 1.00 55.02 113 ALA F O 1
ATOM 7633 N N . LEU F 1 116 ? 50.558 82.786 200.324 1.00 55.39 114 LEU F N 1
ATOM 7634 C CA . LEU F 1 116 ? 49.166 82.367 200.099 1.00 56.00 114 LEU F CA 1
ATOM 7635 C C . LEU F 1 116 ? 48.484 83.283 199.119 1.00 56.35 114 LEU F C 1
ATOM 7636 O O . LEU F 1 116 ? 47.744 82.782 198.248 1.00 55.72 114 LEU F O 1
ATOM 7641 N N . SER F 1 117 ? 48.760 84.605 199.207 1.00 56.88 115 SER F N 1
ATOM 7642 C CA . SER F 1 117 ? 48.157 85.551 198.240 1.00 54.85 115 SER F CA 1
ATOM 7643 C C . SER F 1 117 ? 48.838 85.460 196.856 1.00 54.82 115 SER F C 1
ATOM 7644 O O . SER F 1 117 ? 48.204 85.724 195.833 1.00 51.30 115 SER F O 1
ATOM 7647 N N . THR F 1 118 ? 50.134 85.120 196.801 1.00 55.25 116 THR F N 1
ATOM 7648 C CA . THR F 1 118 ? 50.743 84.956 195.480 1.00 55.54 116 THR F CA 1
ATOM 7649 C C . THR F 1 118 ? 50.001 83.809 194.825 1.00 57.42 116 THR F C 1
ATOM 7650 O O . THR F 1 118 ? 49.629 83.914 193.659 1.00 61.11 116 THR F O 1
ATOM 7654 N N . ALA F 1 119 ? 49.730 82.747 195.565 1.00 54.21 117 ALA F N 1
ATOM 7655 C CA . ALA F 1 119 ? 49.131 81.617 194.942 1.00 56.16 117 ALA F CA 1
ATOM 7656 C C . ALA F 1 119 ? 47.674 81.876 194.519 1.00 59.52 117 ALA F C 1
ATOM 7657 O O . ALA F 1 119 ? 47.243 81.393 193.484 1.00 61.09 117 ALA F O 1
ATOM 7667 N N . ILE F 1 121 ? 46.293 84.807 193.844 1.00 63.27 119 ILE F N 1
ATOM 7668 C CA . ILE F 1 121 ? 46.258 85.861 192.836 1.00 63.25 119 ILE F CA 1
ATOM 7669 C C . ILE F 1 121 ? 46.837 85.379 191.515 1.00 63.41 119 ILE F C 1
ATOM 7670 O O . ILE F 1 121 ? 46.410 85.785 190.459 1.00 64.55 119 ILE F O 1
ATOM 7675 N N . GLN F 1 122 ? 47.853 84.547 191.572 1.00 63.07 120 GLN F N 1
ATOM 7676 C CA . GLN F 1 122 ? 48.443 84.098 190.364 1.00 64.24 120 GLN F CA 1
ATOM 7677 C C . GLN F 1 122 ? 47.485 83.129 189.687 1.00 65.26 120 GLN F C 1
ATOM 7678 O O . GLN F 1 122 ? 47.166 83.291 188.522 1.00 65.84 120 GLN F O 1
ATOM 7684 N N . SER F 1 123 ? 47.010 82.133 190.423 1.00 64.62 121 SER F N 1
ATOM 7685 C CA . SER F 1 123 ? 46.064 81.220 189.875 1.00 65.76 121 SER F CA 1
ATOM 7686 C C . SER F 1 123 ? 44.835 81.898 189.225 1.00 65.61 121 SER F C 1
ATOM 7687 O O . SER F 1 123 ? 44.407 81.511 188.141 1.00 63.49 121 SER F O 1
ATOM 7690 N N . THR F 1 124 ? 44.261 82.903 189.864 1.00 67.47 122 THR F N 1
ATOM 7691 C CA . THR F 1 124 ? 43.100 83.514 189.247 1.00 68.66 122 THR F CA 1
ATOM 7692 C C . THR F 1 124 ? 43.428 84.426 188.056 1.00 69.36 122 THR F C 1
ATOM 7693 O O . THR F 1 124 ? 42.620 84.603 187.170 1.00 67.98 122 THR F O 1
ATOM 7697 N N . SER F 1 125 ? 44.646 84.941 187.997 1.00 71.03 123 SER F N 1
ATOM 7698 C CA . SER F 1 125 ? 45.008 85.786 186.874 1.00 71.73 123 SER F CA 1
ATOM 7699 C C . SER F 1 125 ? 45.425 84.956 185.659 1.00 71.60 123 SER F C 1
ATOM 7700 O O . SER F 1 125 ? 45.342 85.435 184.545 1.00 73.37 123 SER F O 1
ATOM 7703 N N . THR F 1 126 ? 45.857 83.721 185.824 1.00 70.44 124 THR F N 1
ATOM 7704 C CA . THR F 1 126 ? 46.110 82.973 184.623 1.00 70.93 124 THR F CA 1
ATOM 7705 C C . THR F 1 126 ? 44.885 82.161 184.177 1.00 70.85 124 THR F C 1
ATOM 7706 O O . THR F 1 126 ? 44.971 81.438 183.194 1.00 71.65 124 THR F O 1
ATOM 7710 N N . ALA F 1 127 ? 43.750 82.276 184.876 1.00 69.94 125 ALA F N 1
ATOM 7711 C CA . ALA F 1 127 ? 42.618 81.322 184.705 1.00 67.36 125 ALA F CA 1
ATOM 7712 C C . ALA F 1 127 ? 41.624 81.590 183.548 1.00 66.42 125 ALA F C 1
ATOM 7713 O O . ALA F 1 127 ? 40.725 82.423 183.629 1.00 64.55 125 ALA F O 1
ATOM 7715 N N . ASN F 1 128 ? 41.763 80.830 182.478 1.00 66.04 126 ASN F N 1
ATOM 7716 C CA . ASN F 1 128 ? 40.823 80.947 181.397 1.00 63.78 126 ASN F CA 1
ATOM 7717 C C . ASN F 1 128 ? 39.455 80.538 181.874 1.00 62.50 126 ASN F C 1
ATOM 7718 O O . ASN F 1 128 ? 39.241 79.407 182.326 1.00 62.17 126 ASN F O 1
ATOM 7723 N N . VAL F 1 129 ? 38.518 81.459 181.729 1.00 60.81 127 VAL F N 1
ATOM 7724 C CA . VAL F 1 129 ? 37.238 81.322 182.344 1.00 58.85 127 VAL F CA 1
ATOM 7725 C C . VAL F 1 129 ? 36.453 80.179 181.768 1.00 58.75 127 VAL F C 1
ATOM 7726 O O . VAL F 1 129 ? 35.370 79.895 182.247 1.00 59.03 127 VAL F O 1
ATOM 7730 N N . ALA F 1 130 ? 37.031 79.492 180.779 1.00 57.57 128 ALA F N 1
ATOM 7731 C CA . ALA F 1 130 ? 36.409 78.332 180.149 1.00 55.87 128 ALA F CA 1
ATOM 7732 C C . ALA F 1 130 ? 36.953 77.025 180.672 1.00 55.56 128 ALA F C 1
ATOM 7733 O O . ALA F 1 130 ? 36.292 75.968 180.584 1.00 56.27 128 ALA F O 1
ATOM 7735 N N . SER F 1 131 ? 38.184 77.055 181.148 1.00 54.26 129 SER F N 1
ATOM 7736 C CA . SER F 1 131 ? 38.751 75.834 181.668 1.00 53.44 129 SER F CA 1
ATOM 7737 C C . SER F 1 131 ? 38.770 75.843 183.194 1.00 51.95 129 SER F C 1
ATOM 7738 O O . SER F 1 131 ? 38.911 74.805 183.832 1.00 52.45 129 SER F O 1
ATOM 7741 N N . VAL F 1 132 ? 38.604 77.017 183.778 1.00 51.25 130 VAL F N 1
ATOM 7742 C CA . VAL F 1 132 ? 38.176 77.087 185.174 1.00 50.09 130 VAL F CA 1
ATOM 7743 C C . VAL F 1 132 ? 36.932 77.993 185.337 1.00 50.08 130 VAL F C 1
ATOM 7744 O O . VAL F 1 132 ? 37.032 79.213 185.422 1.00 46.44 130 VAL F O 1
ATOM 7748 N N . PRO F 1 133 ? 35.734 77.377 185.361 1.00 49.93 131 PRO F N 1
ATOM 7749 C CA . PRO F 1 133 ? 34.581 78.259 185.474 1.00 51.37 131 PRO F CA 1
ATOM 7750 C C . PRO F 1 133 ? 34.426 79.015 186.822 1.00 54.09 131 PRO F C 1
ATOM 7751 O O . PRO F 1 133 ? 33.768 80.071 186.847 1.00 53.80 131 PRO F O 1
ATOM 7755 N N . ASP F 1 134 ? 35.056 78.542 187.903 1.00 56.26 132 ASP F N 1
ATOM 7756 C CA . ASP F 1 134 ? 34.951 79.249 189.175 1.00 59.44 132 ASP F CA 1
ATOM 7757 C C . ASP F 1 134 ? 35.505 80.640 188.990 1.00 61.61 132 ASP F C 1
ATOM 7758 O O . ASP F 1 134 ? 35.093 81.560 189.703 1.00 61.80 132 ASP F O 1
ATOM 7763 N N . ALA F 1 135 ? 36.459 80.772 188.058 1.00 62.54 133 ALA F N 1
ATOM 7764 C CA . ALA F 1 135 ? 37.144 82.027 187.785 1.00 64.82 133 ALA F CA 1
ATOM 7765 C C . ALA F 1 135 ? 36.202 83.144 187.336 1.00 67.68 133 ALA F C 1
ATOM 7766 O O . ALA F 1 135 ? 36.572 84.319 187.396 1.00 68.62 133 ALA F O 1
ATOM 7768 N N . GLY F 1 136 ? 35.008 82.769 186.861 1.00 70.24 134 GLY F N 1
ATOM 7769 C CA . GLY F 1 136 ? 33.945 83.721 186.527 1.00 73.05 134 GLY F CA 1
ATOM 7770 C C . GLY F 1 136 ? 33.612 84.422 187.819 1.00 75.39 134 GLY F C 1
ATOM 7771 O O . GLY F 1 136 ? 33.912 85.608 188.000 1.00 76.48 134 GLY F O 1
ATOM 7772 N N . LYS F 1 137 ? 33.076 83.642 188.750 1.00 76.90 135 LYS F N 1
ATOM 7773 C CA . LYS F 1 137 ? 32.627 84.126 190.059 1.00 77.80 135 LYS F CA 1
ATOM 7774 C C . LYS F 1 137 ? 33.594 84.988 190.842 1.00 77.85 135 LYS F C 1
ATOM 7775 O O . LYS F 1 137 ? 33.260 85.427 191.939 1.00 79.05 135 LYS F O 1
ATOM 7781 N N . VAL F 1 138 ? 34.786 85.222 190.304 1.00 78.38 136 VAL F N 1
ATOM 7782 C CA . VAL F 1 138 ? 35.774 86.050 190.994 1.00 79.11 136 VAL F CA 1
ATOM 7783 C C . VAL F 1 138 ? 35.300 87.500 191.007 1.00 79.68 136 VAL F C 1
ATOM 7784 O O . VAL F 1 138 ? 35.324 88.153 192.055 1.00 78.61 136 VAL F O 1
ATOM 7788 N N . ASP F 1 139 ? 34.862 87.973 189.838 1.00 81.07 137 ASP F N 1
ATOM 7789 C CA . ASP F 1 139 ? 34.487 89.368 189.637 1.00 82.02 137 ASP F CA 1
ATOM 7790 C C . ASP F 1 139 ? 33.218 89.673 190.400 1.00 81.63 137 ASP F C 1
ATOM 7791 O O . ASP F 1 139 ? 33.243 90.483 191.300 1.00 82.20 137 ASP F O 1
ATOM 7796 N N . ARG F 1 140 ? 32.130 88.987 190.065 1.00 82.30 138 ARG F N 1
ATOM 7797 C CA . ARG F 1 140 ? 30.879 89.023 190.842 1.00 82.18 138 ARG F CA 1
ATOM 7798 C C . ARG F 1 140 ? 31.142 89.140 192.346 1.00 81.70 138 ARG F C 1
ATOM 7799 O O . ARG F 1 140 ? 30.604 90.025 193.020 1.00 81.73 138 ARG F O 1
ATOM 7807 N N . ALA F 1 141 ? 32.000 88.265 192.849 1.00 81.16 139 ALA F N 1
ATOM 7808 C CA . ALA F 1 141 ? 32.359 88.264 194.245 1.00 80.89 139 ALA F CA 1
ATOM 7809 C C . ALA F 1 141 ? 32.914 89.629 194.656 1.00 81.31 139 ALA F C 1
ATOM 7810 O O . ALA F 1 141 ? 32.203 90.397 195.289 1.00 81.57 139 ALA F O 1
ATOM 7812 N N . PHE F 1 142 ? 34.160 89.934 194.271 1.00 82.09 140 PHE F N 1
ATOM 7813 C CA . PHE F 1 142 ? 34.803 91.242 194.511 1.00 82.43 140 PHE F CA 1
ATOM 7814 C C . PHE F 1 142 ? 33.839 92.427 194.421 1.00 81.61 140 PHE F C 1
ATOM 7815 O O . PHE F 1 142 ? 33.862 93.346 195.255 1.00 80.71 140 PHE F O 1
ATOM 7823 N N . ARG F 1 143 ? 33.022 92.404 193.369 1.00 80.88 141 ARG F N 1
ATOM 7824 C CA . ARG F 1 143 ? 32.090 93.460 193.105 1.00 79.92 141 ARG F CA 1
ATOM 7825 C C . ARG F 1 143 ? 31.211 93.626 194.333 1.00 78.99 141 ARG F C 1
ATOM 7826 O O . ARG F 1 143 ? 31.299 94.642 195.016 1.00 78.54 141 ARG F O 1
ATOM 7834 N N . GLN F 1 144 ? 30.428 92.605 194.659 1.00 78.04 142 GLN F N 1
ATOM 7835 C CA . GLN F 1 144 ? 29.471 92.744 195.741 1.00 77.55 142 GLN F CA 1
ATOM 7836 C C . GLN F 1 144 ? 30.098 93.348 196.997 1.00 76.83 142 GLN F C 1
ATOM 7837 O O . GLN F 1 144 ? 29.445 94.105 197.710 1.00 76.46 142 GLN F O 1
ATOM 7843 N N . ILE F 1 145 ? 31.367 93.049 197.249 1.00 75.77 143 ILE F N 1
ATOM 7844 C CA . ILE F 1 145 ? 32.062 93.659 198.391 1.00 76.21 143 ILE F CA 1
ATOM 7845 C C . ILE F 1 145 ? 32.130 95.186 198.260 1.00 76.01 143 ILE F C 1
ATOM 7846 O O . ILE F 1 145 ? 31.827 95.896 199.222 1.00 76.17 143 ILE F O 1
ATOM 7859 N N . LEU F 1 147 ? 30.047 97.163 196.584 1.00 70.85 145 LEU F N 1
ATOM 7860 C CA . LEU F 1 147 ? 28.714 97.708 196.743 1.00 69.42 145 LEU F CA 1
ATOM 7861 C C . LEU F 1 147 ? 28.381 97.822 198.222 1.00 69.43 145 LEU F C 1
ATOM 7862 O O . LEU F 1 147 ? 28.056 98.915 198.705 1.00 68.71 145 LEU F O 1
ATOM 7867 N N . ASP F 1 148 ? 28.490 96.702 198.937 1.00 69.65 146 ASP F N 1
ATOM 7868 C CA . ASP F 1 148 ? 28.279 96.683 200.382 1.00 70.17 146 ASP F CA 1
ATOM 7869 C C . ASP F 1 148 ? 29.127 97.766 201.045 1.00 70.42 146 ASP F C 1
ATOM 7870 O O . ASP F 1 148 ? 28.604 98.530 201.857 1.00 70.37 146 ASP F O 1
ATOM 7875 N N . ALA F 1 149 ? 30.405 97.864 200.657 1.00 70.05 147 ALA F N 1
ATOM 7876 C CA . ALA F 1 149 ? 31.307 98.923 201.157 1.00 69.50 147 ALA F CA 1
ATOM 7877 C C . ALA F 1 149 ? 30.780 100.362 200.964 1.00 69.49 147 ALA F C 1
ATOM 7878 O O . ALA F 1 149 ? 30.739 101.141 201.915 1.00 69.83 147 ALA F O 1
ATOM 7880 N N . ALA F 1 150 ? 30.379 100.699 199.735 1.00 68.85 148 ALA F N 1
ATOM 7881 C CA . ALA F 1 150 ? 29.960 102.056 199.380 1.00 67.85 148 ALA F CA 1
ATOM 7882 C C . ALA F 1 150 ? 28.508 102.300 199.802 1.00 67.69 148 ALA F C 1
ATOM 7883 O O . ALA F 1 150 ? 28.091 103.434 200.059 1.00 67.06 148 ALA F O 1
ATOM 7885 N N . GLY F 1 151 ? 27.754 101.212 199.873 1.00 67.76 149 GLY F N 1
ATOM 7886 C CA . GLY F 1 151 ? 26.398 101.245 200.335 1.00 67.26 149 GLY F CA 1
ATOM 7887 C C . GLY F 1 151 ? 25.490 101.792 199.266 1.00 67.94 149 GLY F C 1
ATOM 7888 O O . GLY F 1 151 ? 24.567 102.538 199.569 1.00 68.53 149 GLY F O 1
ATOM 7889 N N . ILE F 1 152 ? 25.744 101.461 198.007 1.00 68.38 150 ILE F N 1
ATOM 7890 C CA . ILE F 1 152 ? 24.704 101.712 197.023 1.00 69.31 150 ILE F CA 1
ATOM 7891 C C . ILE F 1 152 ? 23.884 100.453 196.877 1.00 69.74 150 ILE F C 1
ATOM 7892 O O . ILE F 1 152 ? 24.427 99.363 196.635 1.00 69.94 150 ILE F O 1
ATOM 7897 N N . GLU F 1 153 ? 22.582 100.629 197.054 1.00 69.97 151 GLU F N 1
ATOM 7898 C CA . GLU F 1 153 ? 21.593 99.582 196.873 1.00 71.16 151 GLU F CA 1
ATOM 7899 C C . GLU F 1 153 ? 21.307 99.364 195.387 1.00 71.01 151 GLU F C 1
ATOM 7900 O O . GLU F 1 153 ? 21.220 98.220 194.935 1.00 70.86 151 GLU F O 1
ATOM 7906 N N . HIS F 1 154 ? 21.164 100.474 194.649 1.00 70.79 152 HIS F N 1
ATOM 7907 C CA . HIS F 1 154 ? 20.829 100.466 193.218 1.00 69.57 152 HIS F CA 1
ATOM 7908 C C . HIS F 1 154 ? 21.897 101.103 192.317 1.00 68.27 152 HIS F C 1
ATOM 7909 O O . HIS F 1 154 ? 21.721 102.232 191.857 1.00 67.51 152 HIS F O 1
ATOM 7916 N N . PRO F 1 155 ? 23.009 100.375 192.054 1.00 67.97 153 PRO F N 1
ATOM 7917 C CA . PRO F 1 155 ? 24.105 100.879 191.204 1.00 66.97 153 PRO F CA 1
ATOM 7918 C C . PRO F 1 155 ? 23.658 101.242 189.773 1.00 66.86 153 PRO F C 1
ATOM 7919 O O . PRO F 1 155 ? 22.752 100.616 189.227 1.00 66.47 153 PRO F O 1
ATOM 7923 N N . THR F 1 156 ? 24.266 102.264 189.184 1.00 66.54 154 THR F N 1
ATOM 7924 C CA . THR F 1 156 ? 24.067 102.527 187.761 1.00 66.32 154 THR F CA 1
ATOM 7925 C C . THR F 1 156 ? 25.171 101.802 186.979 1.00 66.34 154 THR F C 1
ATOM 7926 O O . THR F 1 156 ? 26.171 101.407 187.547 1.00 66.02 154 THR F O 1
ATOM 7930 N N . GLU F 1 157 ? 24.971 101.614 185.680 1.00 67.20 155 GLU F N 1
ATOM 7931 C CA . GLU F 1 157 ? 25.943 100.942 184.834 1.00 67.80 155 GLU F CA 1
ATOM 7932 C C . GLU F 1 157 ? 27.295 101.635 184.905 1.00 66.99 155 GLU F C 1
ATOM 7933 O O . GLU F 1 157 ? 28.326 100.983 184.697 1.00 67.64 155 GLU F O 1
ATOM 7939 N N . GLU F 1 158 ? 27.304 102.935 185.217 1.00 65.34 156 GLU F N 1
ATOM 7940 C CA . GLU F 1 158 ? 28.577 103.677 185.310 1.00 65.24 156 GLU F CA 1
ATOM 7941 C C . GLU F 1 158 ? 29.257 103.547 186.694 1.00 64.06 156 GLU F C 1
ATOM 7942 O O . GLU F 1 158 ? 30.501 103.606 186.820 1.00 62.58 156 GLU F O 1
ATOM 7948 N N . ASP F 1 159 ? 28.425 103.357 187.716 1.00 62.37 157 ASP F N 1
ATOM 7949 C CA . ASP F 1 159 ? 28.888 102.877 188.998 1.00 60.87 157 ASP F CA 1
ATOM 7950 C C . ASP F 1 159 ? 29.546 101.501 188.811 1.00 60.42 157 ASP F C 1
ATOM 7951 O O . ASP F 1 159 ? 30.675 101.273 189.257 1.00 59.71 157 ASP F O 1
ATOM 7956 N N . LEU F 1 160 ? 28.852 100.583 188.143 1.00 59.58 158 LEU F N 1
ATOM 7957 C CA . LEU F 1 160 ? 29.419 99.253 187.924 1.00 58.51 158 LEU F CA 1
ATOM 7958 C C . LEU F 1 160 ? 30.749 99.332 187.209 1.00 57.21 158 LEU F C 1
ATOM 7959 O O . LEU F 1 160 ? 31.691 98.685 187.608 1.00 58.62 158 LEU F O 1
ATOM 7964 N N . THR F 1 161 ? 30.823 100.153 186.166 1.00 56.30 159 THR F N 1
ATOM 7965 C CA . THR F 1 161 ? 32.019 100.246 185.325 1.00 54.87 159 THR F CA 1
ATOM 7966 C C . THR F 1 161 ? 33.232 100.712 186.103 1.00 54.75 159 THR F C 1
ATOM 7967 O O . THR F 1 161 ? 34.301 100.065 186.059 1.00 58.13 159 THR F O 1
ATOM 7971 N N . ALA F 1 162 ? 33.052 101.789 186.855 1.00 53.69 160 ALA F N 1
ATOM 7972 C CA . ALA F 1 162 ? 34.095 102.320 187.723 1.00 52.94 160 ALA F CA 1
ATOM 7973 C C . ALA F 1 162 ? 34.552 101.260 188.737 1.00 53.16 160 ALA F C 1
ATOM 7974 O O . ALA F 1 162 ? 35.748 101.048 188.888 1.00 52.12 160 ALA F O 1
ATOM 7976 N N . LEU F 1 163 ? 33.603 100.583 189.392 1.00 52.78 161 LEU F N 1
ATOM 7977 C CA . LEU F 1 163 ? 33.945 99.579 190.386 1.00 53.14 161 LEU F CA 1
ATOM 7978 C C . LEU F 1 163 ? 34.645 98.425 189.724 1.00 52.88 161 LEU F C 1
ATOM 7979 O O . LEU F 1 163 ? 35.563 97.892 190.286 1.00 53.12 161 LEU F O 1
ATOM 7984 N N . ARG F 1 164 ? 34.256 98.093 188.499 1.00 54.35 162 ARG F N 1
ATOM 7985 C CA . ARG F 1 164 ? 34.972 97.047 187.711 1.00 55.63 162 ARG F CA 1
ATOM 7986 C C . ARG F 1 164 ? 36.382 97.527 187.361 1.00 55.28 162 ARG F C 1
ATOM 7987 O O . ARG F 1 164 ? 37.341 96.801 187.488 1.00 55.66 162 ARG F O 1
ATOM 7995 N N . LEU F 1 165 ? 36.513 98.758 186.892 1.00 56.02 163 LEU F N 1
ATOM 7996 C CA . LEU F 1 165 ? 37.843 99.193 186.572 1.00 55.93 163 LEU F CA 1
ATOM 7997 C C . LEU F 1 165 ? 38.701 99.149 187.820 1.00 55.55 163 LEU F C 1
ATOM 7998 O O . LEU F 1 165 ? 39.827 98.674 187.763 1.00 54.86 163 LEU F O 1
ATOM 8003 N N . LEU F 1 166 ? 38.133 99.580 188.944 1.00 55.38 164 LEU F N 1
ATOM 8004 C CA . LEU F 1 166 ? 38.858 99.696 190.195 1.00 56.67 164 LEU F CA 1
ATOM 8005 C C . LEU F 1 166 ? 39.429 98.396 190.701 1.00 59.90 164 LEU F C 1
ATOM 8006 O O . LEU F 1 166 ? 40.628 98.360 191.034 1.00 61.07 164 LEU F O 1
ATOM 8011 N N . VAL F 1 167 ? 38.629 97.317 190.712 1.00 60.97 165 VAL F N 1
ATOM 8012 C CA . VAL F 1 167 ? 39.174 96.053 191.165 1.00 61.18 165 VAL F CA 1
ATOM 8013 C C . VAL F 1 167 ? 40.139 95.489 190.171 1.00 62.78 165 VAL F C 1
ATOM 8014 O O . VAL F 1 167 ? 41.024 94.727 190.547 1.00 65.95 165 VAL F O 1
ATOM 8018 N N . GLN F 1 168 ? 40.014 95.840 188.901 1.00 62.65 166 GLN F N 1
ATOM 8019 C CA . GLN F 1 168 ? 40.959 95.294 187.946 1.00 62.52 166 GLN F CA 1
ATOM 8020 C C . GLN F 1 168 ? 42.258 96.005 188.158 1.00 60.85 166 GLN F C 1
ATOM 8021 O O . GLN F 1 168 ? 43.276 95.369 188.254 1.00 60.61 166 GLN F O 1
ATOM 8027 N N . LEU F 1 169 ? 42.215 97.327 188.331 1.00 61.70 167 LEU F N 1
ATOM 8028 C CA . LEU F 1 169 ? 43.389 98.094 188.714 1.00 62.26 167 LEU F CA 1
ATOM 8029 C C . LEU F 1 169 ? 44.043 97.637 190.036 1.00 63.52 167 LEU F C 1
ATOM 8030 O O . LEU F 1 169 ? 45.276 97.463 190.118 1.00 63.88 167 LEU F O 1
ATOM 8035 N N . TRP F 1 170 ? 43.231 97.412 191.055 1.00 63.98 168 TRP F N 1
ATOM 8036 C CA . TRP F 1 170 ? 43.746 96.983 192.361 1.00 65.89 168 TRP F CA 1
ATOM 8037 C C . TRP F 1 170 ? 44.456 95.614 192.310 1.00 66.04 168 TRP F C 1
ATOM 8038 O O . TRP F 1 170 ? 45.488 95.400 192.932 1.00 65.27 168 TRP F O 1
ATOM 8049 N N . PHE F 1 171 ? 43.910 94.727 191.509 1.00 65.78 169 PHE F N 1
ATOM 8050 C CA . PHE F 1 171 ? 44.447 93.406 191.324 1.00 68.38 169 PHE F CA 1
ATOM 8051 C C . PHE F 1 171 ? 45.886 93.410 190.730 1.00 66.55 169 PHE F C 1
ATOM 8052 O O . PHE F 1 171 ? 46.760 92.695 191.204 1.00 65.86 169 PHE F O 1
ATOM 8060 N N . GLY F 1 172 ? 46.107 94.219 189.698 1.00 63.97 170 GLY F N 1
ATOM 8061 C CA . GLY F 1 172 ? 47.444 94.562 189.228 1.00 61.65 170 GLY F CA 1
ATOM 8062 C C . GLY F 1 172 ? 48.344 95.111 190.328 1.00 62.18 170 GLY F C 1
ATOM 8063 O O . GLY F 1 172 ? 49.417 94.564 190.524 1.00 65.47 170 GLY F O 1
ATOM 8064 N N . VAL F 1 173 ? 47.908 96.131 191.082 1.00 60.29 171 VAL F N 1
ATOM 8065 C CA . VAL F 1 173 ? 48.681 96.654 192.192 1.00 60.34 171 VAL F CA 1
ATOM 8066 C C . VAL F 1 173 ? 49.088 95.588 193.250 1.00 63.46 171 VAL F C 1
ATOM 8067 O O . VAL F 1 173 ? 50.306 95.450 193.574 1.00 63.05 171 VAL F O 1
ATOM 8071 N N . ILE F 1 174 ? 48.116 94.831 193.782 1.00 64.08 172 ILE F N 1
ATOM 8072 C CA . ILE F 1 174 ? 48.471 93.793 194.758 1.00 66.22 172 ILE F CA 1
ATOM 8073 C C . ILE F 1 174 ? 49.529 92.892 194.131 1.00 65.50 172 ILE F C 1
ATOM 8074 O O . ILE F 1 174 ? 50.545 92.564 194.748 1.00 65.25 172 ILE F O 1
ATOM 8079 N N . GLN F 1 175 ? 49.282 92.509 192.896 1.00 65.65 173 GLN F N 1
ATOM 8080 C CA . GLN F 1 175 ? 50.177 91.592 192.215 1.00 67.44 173 GLN F CA 1
ATOM 8081 C C . GLN F 1 175 ? 51.562 92.183 191.952 1.00 65.10 173 GLN F C 1
ATOM 8082 O O . GLN F 1 175 ? 52.570 91.558 192.189 1.00 64.93 173 GLN F O 1
ATOM 8088 N N . SER F 1 176 ? 51.618 93.409 191.490 1.00 63.95 174 SER F N 1
ATOM 8089 C CA . SER F 1 176 ? 52.878 94.070 191.390 1.00 63.24 174 SER F CA 1
ATOM 8090 C C . SER F 1 176 ? 53.629 94.093 192.739 1.00 61.13 174 SER F C 1
ATOM 8091 O O . SER F 1 176 ? 54.880 94.040 192.810 1.00 58.30 174 SER F O 1
ATOM 8094 N N . CYS F 1 177 ? 52.860 94.207 193.816 1.00 60.85 175 CYS F N 1
ATOM 8095 C CA . CYS F 1 177 ? 53.455 94.363 195.118 1.00 60.44 175 CYS F CA 1
ATOM 8096 C C . CYS F 1 177 ? 54.044 93.066 195.595 1.00 61.72 175 CYS F C 1
ATOM 8097 O O . CYS F 1 177 ? 55.202 93.035 195.989 1.00 62.37 175 CYS F O 1
ATOM 8100 N N . LEU F 1 178 ? 53.295 91.964 195.472 1.00 62.38 176 LEU F N 1
ATOM 8101 C CA . LEU F 1 178 ? 53.814 90.636 195.824 1.00 61.34 176 LEU F CA 1
ATOM 8102 C C . LEU F 1 178 ? 54.974 90.215 194.962 1.00 59.96 176 LEU F C 1
ATOM 8103 O O . LEU F 1 178 ? 55.702 89.261 195.316 1.00 58.83 176 LEU F O 1
ATOM 8108 N N . ASN F 1 179 ? 55.092 90.858 193.803 1.00 57.16 177 ASN F N 1
ATOM 8109 C CA . ASN F 1 179 ? 56.209 90.612 192.900 1.00 58.39 177 ASN F CA 1
ATOM 8110 C C . ASN F 1 179 ? 57.472 91.436 193.129 1.00 60.85 177 ASN F C 1
ATOM 8111 O O . ASN F 1 179 ? 58.477 91.242 192.419 1.00 62.73 177 ASN F O 1
ATOM 8116 N N . GLY F 1 180 ? 57.434 92.360 194.084 1.00 59.73 178 GLY F N 1
ATOM 8117 C CA . GLY F 1 180 ? 58.644 93.061 194.425 1.00 60.28 178 GLY F CA 1
ATOM 8118 C C . GLY F 1 180 ? 58.751 94.418 193.746 1.00 61.17 178 GLY F C 1
ATOM 8119 O O . GLY F 1 180 ? 59.712 95.146 194.011 1.00 58.32 178 GLY F O 1
ATOM 8120 N N . ARG F 1 181 ? 57.734 94.766 192.936 1.00 61.89 179 ARG F N 1
ATOM 8121 C CA . ARG F 1 181 ? 57.855 95.839 191.935 1.00 63.29 179 ARG F CA 1
ATOM 8122 C C . ARG F 1 181 ? 57.456 97.186 192.486 1.00 62.32 179 ARG F C 1
ATOM 8123 O O . ARG F 1 181 ? 57.794 98.225 191.903 1.00 61.67 179 ARG F O 1
ATOM 8131 N N . VAL F 1 182 ? 56.765 97.179 193.617 1.00 61.47 180 VAL F N 1
ATOM 8132 C CA . VAL F 1 182 ? 56.386 98.440 194.291 1.00 61.04 180 VAL F CA 1
ATOM 8133 C C . VAL F 1 182 ? 56.363 98.163 195.800 1.00 62.22 180 VAL F C 1
ATOM 8134 O O . VAL F 1 182 ? 56.154 97.011 196.249 1.00 63.84 180 VAL F O 1
ATOM 8138 N N . SER F 1 183 ? 56.620 99.175 196.596 1.00 60.56 181 SER F N 1
ATOM 8139 C CA . SER F 1 183 ? 56.541 98.972 198.037 1.00 60.17 181 SER F CA 1
ATOM 8140 C C . SER F 1 183 ? 55.079 98.965 198.564 1.00 60.87 181 SER F C 1
ATOM 8141 O O . SER F 1 183 ? 54.146 99.426 197.871 1.00 60.00 181 SER F O 1
ATOM 8144 N N . ILE F 1 184 ? 54.895 98.513 199.816 1.00 59.95 182 ILE F N 1
ATOM 8145 C CA . ILE F 1 184 ? 53.560 98.532 200.395 1.00 59.47 182 ILE F CA 1
ATOM 8146 C C . ILE F 1 184 ? 53.054 99.965 200.574 1.00 58.58 182 ILE F C 1
ATOM 8147 O O . ILE F 1 184 ? 51.966 100.318 200.096 1.00 59.35 182 ILE F O 1
ATOM 8152 N N . PRO F 1 185 ? 53.858 100.829 201.198 1.00 58.09 183 PRO F N 1
ATOM 8153 C CA . PRO F 1 185 ? 53.373 102.235 201.236 1.00 56.90 183 PRO F CA 1
ATOM 8154 C C . PRO F 1 185 ? 53.030 102.769 199.843 1.00 58.22 183 PRO F C 1
ATOM 8155 O O . PRO F 1 185 ? 52.005 103.418 199.680 1.00 58.84 183 PRO F O 1
ATOM 8159 N N . ASP F 1 186 ? 53.853 102.504 198.833 1.00 58.74 184 ASP F N 1
ATOM 8160 C CA . ASP F 1 186 ? 53.498 103.002 197.478 1.00 60.79 184 ASP F CA 1
ATOM 8161 C C . ASP F 1 186 ? 52.283 102.302 196.878 1.00 61.58 184 ASP F C 1
ATOM 8162 O O . ASP F 1 186 ? 51.485 102.943 196.174 1.00 62.67 184 ASP F O 1
ATOM 8167 N N . ALA F 1 187 ? 52.115 101.005 197.157 1.00 60.57 185 ALA F N 1
ATOM 8168 C CA . ALA F 1 187 ? 50.930 100.305 196.669 1.00 60.52 185 ALA F CA 1
ATOM 8169 C C . ALA F 1 187 ? 49.623 100.940 197.191 1.00 60.87 185 ALA F C 1
ATOM 8170 O O . ALA F 1 187 ? 48.651 101.118 196.433 1.00 61.82 185 ALA F O 1
ATOM 8172 N N . GLU F 1 188 ? 49.598 101.288 198.468 1.00 60.25 186 GLU F N 1
ATOM 8173 C CA . GLU F 1 188 ? 48.389 101.829 199.064 1.00 61.85 186 GLU F CA 1
ATOM 8174 C C . GLU F 1 188 ? 48.089 103.238 198.552 1.00 63.81 186 GLU F C 1
ATOM 8175 O O . GLU F 1 188 ? 46.922 103.656 198.361 1.00 62.23 186 GLU F O 1
ATOM 8181 N N . SER F 1 189 ? 49.150 104.002 198.377 1.00 63.90 187 SER F N 1
ATOM 8182 C CA . SER F 1 189 ? 48.927 105.319 197.875 1.00 65.89 187 SER F CA 1
ATOM 8183 C C . SER F 1 189 ? 48.500 105.189 196.366 1.00 65.94 187 SER F C 1
ATOM 8184 O O . SER F 1 189 ? 47.856 106.060 195.809 1.00 67.18 187 SER F O 1
ATOM 8187 N N . ASP F 1 190 ? 48.811 104.071 195.724 1.00 65.88 188 ASP F N 1
ATOM 8188 C CA . ASP F 1 190 ? 48.340 103.877 194.366 1.00 65.13 188 ASP F CA 1
ATOM 8189 C C . ASP F 1 190 ? 46.871 103.550 194.398 1.00 64.80 188 ASP F C 1
ATOM 8190 O O . ASP F 1 190 ? 46.116 104.094 193.583 1.00 64.88 188 ASP F O 1
ATOM 8195 N N . ILE F 1 191 ? 46.448 102.726 195.360 1.00 62.42 189 ILE F N 1
ATOM 8196 C CA . ILE F 1 191 ? 45.016 102.462 195.512 1.00 61.62 189 ILE F CA 1
ATOM 8197 C C . ILE F 1 191 ? 44.241 103.711 195.921 1.00 63.26 189 ILE F C 1
ATOM 8198 O O . ILE F 1 191 ? 43.105 103.910 195.486 1.00 64.23 189 ILE F O 1
ATOM 8203 N N . ARG F 1 192 ? 44.850 104.560 196.739 1.00 64.67 190 ARG F N 1
ATOM 8204 C CA . ARG F 1 192 ? 44.223 105.791 197.166 1.00 66.06 190 ARG F CA 1
ATOM 8205 C C . ARG F 1 192 ? 43.911 106.583 195.913 1.00 67.15 190 ARG F C 1
ATOM 8206 O O . ARG F 1 192 ? 42.783 107.017 195.673 1.00 65.84 190 ARG F O 1
ATOM 8214 N N . ARG F 1 193 ? 44.935 106.713 195.081 1.00 67.59 191 ARG F N 1
ATOM 8215 C CA . ARG F 1 193 ? 44.869 107.604 193.978 1.00 67.56 191 ARG F CA 1
ATOM 8216 C C . ARG F 1 193 ? 43.960 107.069 192.891 1.00 66.51 191 ARG F C 1
ATOM 8217 O O . ARG F 1 193 ? 43.325 107.843 192.187 1.00 68.08 191 ARG F O 1
ATOM 8225 N N . ALA F 1 194 ? 43.865 105.745 192.775 1.00 65.30 192 ALA F N 1
ATOM 8226 C CA . ALA F 1 194 ? 42.956 105.119 191.812 1.00 64.04 192 ALA F CA 1
ATOM 8227 C C . ALA F 1 194 ? 41.479 105.286 192.178 1.00 64.32 192 ALA F C 1
ATOM 8228 O O . ALA F 1 194 ? 40.656 105.535 191.289 1.00 64.85 192 ALA F O 1
ATOM 8230 N N . CYS F 1 195 ? 41.155 105.160 193.471 1.00 63.62 193 CYS F N 1
ATOM 8231 C CA . CYS F 1 195 ? 39.800 105.402 193.978 1.00 63.42 193 CYS F CA 1
ATOM 8232 C C . CYS F 1 195 ? 39.351 106.835 193.698 1.00 64.47 193 CYS F C 1
ATOM 8233 O O . CYS F 1 195 ? 38.197 107.085 193.360 1.00 64.52 193 CYS F O 1
ATOM 8236 N N . ASP F 1 196 ? 40.280 107.770 193.878 1.00 65.18 194 ASP F N 1
ATOM 8237 C CA . ASP F 1 196 ? 40.020 109.191 193.718 1.00 65.82 194 ASP F CA 1
ATOM 8238 C C . ASP F 1 196 ? 39.539 109.552 192.310 1.00 66.07 194 ASP F C 1
ATOM 8239 O O . ASP F 1 196 ? 38.520 110.257 192.140 1.00 67.34 194 ASP F O 1
ATOM 8244 N N . LEU F 1 197 ? 40.266 109.033 191.315 1.00 65.59 195 LEU F N 1
ATOM 8245 C CA . LEU F 1 197 ? 40.072 109.367 189.894 1.00 63.05 195 LEU F CA 1
ATOM 8246 C C . LEU F 1 197 ? 38.961 108.545 189.292 1.00 61.38 195 LEU F C 1
ATOM 8247 O O . LEU F 1 197 ? 38.086 109.082 188.625 1.00 63.16 195 LEU F O 1
ATOM 8252 N N . LEU F 1 198 ? 39.014 107.248 189.551 1.00 59.50 196 LEU F N 1
ATOM 8253 C CA . LEU F 1 198 ? 38.032 106.292 189.057 1.00 57.55 196 LEU F CA 1
ATOM 8254 C C . LEU F 1 198 ? 36.644 106.453 189.646 1.00 55.99 196 LEU F C 1
ATOM 8255 O O . LEU F 1 198 ? 35.668 106.211 188.950 1.00 55.65 196 LEU F O 1
ATOM 8260 N N . LEU F 1 199 ? 36.532 106.825 190.916 1.00 57.59 197 LEU F N 1
ATOM 8261 C CA . LEU F 1 199 ? 35.196 106.905 191.532 1.00 59.25 197 LEU F CA 1
ATOM 8262 C C . LEU F 1 199 ? 34.562 108.295 191.591 1.00 60.35 197 LEU F C 1
ATOM 8263 O O . LEU F 1 199 ? 33.535 108.470 192.242 1.00 61.23 197 LEU F O 1
ATOM 8268 N N . VAL F 1 200 ? 35.143 109.272 190.896 1.00 61.39 198 VAL F N 1
ATOM 8269 C CA . VAL F 1 200 ? 34.684 110.662 190.990 1.00 63.02 198 VAL F CA 1
ATOM 8270 C C . VAL F 1 200 ? 33.189 110.817 190.891 1.00 63.64 198 VAL F C 1
ATOM 8271 O O . VAL F 1 200 ? 32.616 111.757 191.453 1.00 64.99 198 VAL F O 1
ATOM 8275 N N . ASN F 1 201 ? 32.551 109.917 190.161 1.00 64.38 199 ASN F N 1
ATOM 8276 C CA . ASN F 1 201 ? 31.122 110.027 189.963 1.00 64.87 199 ASN F CA 1
ATOM 8277 C C . ASN F 1 201 ? 30.295 108.956 190.685 1.00 65.05 199 ASN F C 1
ATOM 8278 O O . ASN F 1 201 ? 29.091 108.838 190.457 1.00 63.87 199 ASN F O 1
ATOM 8283 N N . LEU F 1 202 ? 30.936 108.187 191.570 1.00 65.50 200 LEU F N 1
ATOM 8284 C CA . LEU F 1 202 ? 30.207 107.216 192.391 1.00 66.43 200 LEU F CA 1
ATOM 8285 C C . LEU F 1 202 ? 29.031 107.897 193.095 1.00 67.65 200 LEU F C 1
ATOM 8286 O O . LEU F 1 202 ? 29.204 108.854 193.853 1.00 67.64 200 LEU F O 1
ATOM 8291 N N . SER F 1 203 ? 27.836 107.392 192.839 1.00 69.28 201 SER F N 1
ATOM 8292 C CA . SER F 1 203 ? 26.622 108.198 193.019 1.00 71.22 201 SER F CA 1
ATOM 8293 C C . SER F 1 203 ? 26.159 108.560 194.460 1.00 72.69 201 SER F C 1
ATOM 8294 O O . SER F 1 203 ? 25.298 109.479 194.630 1.00 73.95 201 SER F O 1
ATOM 8297 N N . HIS F 1 204 ? 26.709 107.879 195.478 1.00 72.95 202 HIS F N 1
ATOM 8298 C CA . HIS F 1 204 ? 26.217 107.979 196.897 1.00 73.29 202 HIS F CA 1
ATOM 8299 C C . HIS F 1 204 ? 24.683 107.979 197.084 1.00 73.00 202 HIS F C 1
ATOM 8300 O O . HIS F 1 204 ? 24.086 106.952 197.426 1.00 72.31 202 HIS F O 1
#

B-factor: mean 66.87, std 9.43, range [41.21, 123.82]

Solvent-accessible surface area: 48261 Å² total

Secondary structure (DSSP, 8-state):
--HHHHHHH--HHHHHHHHHS-GGG---HHHHHHT--HHHHHHH-SSHHHHHHH--TTT----SHHHHHHHHHHHHHHHHHTSHHHHH--HHHHH--TTT-GGGGGHHHHHHH---S-----HHHHHHHHHHHHHHHHHHHHHHTTSS-HHHHHHHHHHHHHHHTTT--/--TTHHHH--HHHHHHHHHS-GGG---HHHHHTT--HHHHHHH-SSHHHHHHH--HHHH--HHHHS----HHHHHHHHHHHHHHHHHTSHHHHH--HHHHH--TTT-THHHHHHHHHHH--TTTT-SS--HHHHHHHHHHHHHHHHHHHHHHHTSS-HHHHHHHHHHHHHHHTTT--/-HHHH--HHHHHHHHHS-GGG---HHHHHHT--HHHHHHH-SSHHHHHHH--HHHH--TT--S---HHHHHHHHHHHHHHTSHHHHH--HHHHT--TTT-THHHHHHHHHHH--TTTT-SS--HHHHHHHHHHHHHHHHHHHHHHTTSS-HHHHHHHHHHHHHHHTTT---/-----HHHHHHHHHS-GGG---HHHHHHT--HHHHHHH-SSHHHHHHH--TTT----S--HHHHHHHHHHHHHHHHHTSHHHHH--HHHHH--TTT-GGGHHHHHHHHH--TTT--SS--HHHHHHHHHHHHHHHHHHHHHHTTSS-HHHHHHHHHHHHHHHHTT---/-HHHHHHHH--HHHHHHHHHS-GGG---HHHHHHT--HHHHHHH-SSHHHHHHH--TTT------S--HHHHHHHHHHHHHHHHHHSHHHHH--HHHHS--TTT-GGGTHHHHHHHH--TTTT-SS--HHHHHHHHHHHHHHHHHHHHHHTTSS-HHHHHHHHHHHHHHHTTT---/-TTHHHHH--HHHHHHHHHS-TTT----HHHHTT--HHHHHHH-SSHHHHHHH--HHHH-----TT--HHHHHHHHHHHHHHHHHTSHHHHH--HHHHS--TTT-GGGTTHHHHHHH--TTTT-SS--HHHHHHHHHHHHHHHHHHHHHHTTSS-HHHHHHHHHHHHHHHTTT---

CATH classification: 1.10.357.10

Organism: Rhodococcus jostii (strain RHA1) (NCBI:txid101510)

Foldseek 3Di:
DVVVVLLVVLLVLLLVQLQVDALVPRDVSSCVSSVHDPVVVCVCPVDSLLSLLVVLVVLLPPQALLCLLLVVLLVVLVVCVVSVSSNCSLVSLVPDDCVRHVSSVCSLVSNQVVVVSRVPDDDLQNVLSSVLVVVSSVLSVCCSPPNADSVRSSVVSSCSSCVSVVPDD/DVVVLLVVLLVLQLVQLLVDAPVPDDVSSCVSSVHDPVVVCVVAVDPLLSLLVVLVVLLCLVVCVPPHPALLVLLLRVLLVVLVVCVVRLSSNVNLVSLVPDDCVVRVSSVVVLVSNLVVCVSNPNPDDDVLRSVLSSVLVVVLSVLSNCCSVPNDPSVVSSVVSSVSSVVSCVPPD/DVLVVLLVLLLVQLLVDALVPRDVSSCVSSVHDVVVVCVCAVDLLLSLLVVLVLLLVLPPFDLADVLVLVVLLVSLVVLLVRLSSNCSLVSLVVDDCVRHVCNVVVLVSQQSNVRSLNNNDDDVLQSVLSSVLVVVSSVLSVCCSVPNDDSVVSSVVSVVSCVPSCVVPDD/DLVLLVLLVVQLLPDALVPCDCSSAVSSPHDPVVVCVVQVDLLLSLLVVLVVLVVDDPDALLVLVLVVLLVVLVVCVVRLRSSNSLVSLVPDDCVVHVSSVVVLVSVLVVVVSRVPPPDDPLLSVLVSVLVVVLSVLSVCPSVVNDDVVVSSVVSSVSSVVSCVPPDD/DVVVVVLVVLLVLLLVVLLPDALVPDDVSSCVSSVHDPVVVCVCQVDLLLSLLVVLVVLVCCCDPDDALLVLVLVVLLVVLVVLVVRLRSNCSLVSLPPDDCVRRVCNVVPVVSVLVVVVSSVNPPDDPLRSVLSSVLVVVSSVLSVCVSVPNDPPVVSSVVSSVSSCPSCVPPDD/DPPVLLVVLLVLLLVQLLVDALVPDDVRSCVSSPHDVVVVCVCAVDSLLSLLVVLVVLLVCPADPPDALLNLVLVLLVVVLVVLVVRLSSNLSLVSLVVDDCVVHVSSVVPQVSQLVNVRSSVDPDDDPLLSVLSSVLVVVLSVLSNCDSVVNDDPVVSSVVSSVSSVVSCVPVPD

Sequence (1037 aa):
SEEQRARHVRLEAAIELATEKELARVQHEVAKRAGVAIGTLYRYFPSKTHLFVAVVDQIDRGESPQDAVYNVLVRATRGLLRRPALSTAIQSTSTANVASVPDAGKVDRAFRQILDAAGHPTEEDLTALRLLVQLWFGVIQSCLNGRVSIPDAESDIRRACDLLLVNLSEEQRARHVRLEAAIELATEKELARVQHEVAKRAGVAIGTLYRYFPSKTHLFVAVVDQIDRGVGFKKSAESPQDAVYNVLVRATRGLLRRPALSTAIQSTSTANVASVPDAGKVDRAFRQILDAAGIEHPTEEDLTALRLLVQLWFGVIQSCLNGRVSIPDAESDIRRACDLLLVNLSRARHVRLEAAIELATEKELARVQHEVAKRAGVAIGTLYRYFPSKTHLFVAVVDQIDRGVGFKKSADAVYNVLVRATRGLLRRPALSTAIQSTSTANVASVPDAGKVDRAFRQILDAAGIEHPTEEDLTALRLLVQLWFGVIQSCLNGRVSIPDAESDIRRACDLLLVNLSHRHVRLEAAIELATEKELARVQHEVAKRAGVAIGTLYRYFPSKTHLFVAVVDQIDRPPGESPQDAVYNVLVRATRGLLRRPALSTAIQSTSTANVASVPDAGKVDRAFRQILDAAGIEHPTEEDLTALRLLVQLWFGVIQSCLNGRVSIPDAESDIRRACDLLLVNLSHSEEQRARHVRLEAAIELATEKELARVQHEVAKRAGVAIGTLYRYFPSKTHLFVAVVDQIDRGVPPGESPQDAVYNVLVRATRGLLRRPALSTAIQSTSTANVASVPDAGKVDRAFRQILDAAGIEHPTEEDLTALRLLVQLWFGVIQSCLNGRVSIPDAESDIRRACDLLLVNLSHEEQRARHVRLEAAIELATEKELARVQHEVAKRAGVAIGTLYRYFPSKTHLFVAVVDQIDRGVGPPGESPQDAVYNVLVRATRGLLRRPALSTAIQSTSTANVASVPDAGKVDRAFRQILDAAGIEHPTEEDLTALRLLVQLWFGVIQSCLNGRVSIPDAESDIRRACDLLLVNLSH

InterPro domains:
  IPR001647 DNA-binding HTH domain, TetR-type [PF00440] (26-71)
  IPR001647 DNA-binding HTH domain, TetR-type [PR00455] (25-38)
  IPR001647 DNA-binding HTH domain, TetR-type [PR00455] (46-69)
  IPR001647 DNA-binding HTH domain, TetR-type [PS50977] (19-79)
  IPR009057 Homedomain-like superfamily [SSF46689] (19-79)
  IPR041642 HTH-type transcriptional repressor KstR, C-terminal [PF17925] (90-196)
  IPR050109 HTH-type, TetR-like transcriptional regulator [PTHR30055] (8-152)

Radius of gyration: 39.53 Å; Cα contacts (8 Å, |Δi|>4): 1253; chains: 6; bounding box: 95×118×82 Å